Protein AF-0000000078828708 (afdb_homodimer)

Nearest PDB structures (foldseek):
  7vkb-assembly1_A  TM=6.977E-01  e=1.947E-07  Legionella pneumophila subsp. pneumophila str. Philadelphia 1
  7wcf-assembly1_A  TM=6.281E-01  e=9.563E-08  Legionella pneumophila subsp. pneumophila str. Philadelphia 1
  7vkc-assembly1_A  TM=6.400E-01  e=1.947E-07  Legionella pneumophila subsp. pneumophila str. Philadelphia 1
  3akk-assembly1_A  TM=6.447E-01  e=7.640E-07  Helicobacter pylori J99
  7ab5-assembly1_F  TM=5.766E-01  e=1.177E-05  Escherichia coli O127:H6 str. E2348/69

Structure (mmCIF, N/CA/C/O backbone):
data_AF-0000000078828708-model_v1
#
loop_
_entity.id
_entity.type
_entity.pdbx_description
1 polymer 'HipA-like C-terminal domain-containing protein'
#
loop_
_atom_site.group_PDB
_atom_site.id
_atom_site.type_symbol
_atom_site.label_atom_id
_atom_site.label_alt_id
_atom_site.label_comp_id
_atom_site.label_asym_id
_atom_site.label_entity_id
_atom_site.label_seq_id
_atom_site.pdbx_PDB_ins_code
_atom_site.Cartn_x
_atom_site.Cartn_y
_atom_site.Cartn_z
_atom_site.occupancy
_atom_site.B_iso_or_equiv
_atom_site.auth_seq_id
_atom_site.auth_comp_id
_atom_site.auth_asym_id
_atom_site.auth_atom_id
_atom_site.pdbx_PDB_model_num
ATOM 1 N N . MET A 1 1 ? 43.688 0.836 21.438 1 67.69 1 MET A N 1
ATOM 2 C CA . MET A 1 1 ? 43.125 -0.436 21.016 1 67.69 1 MET A CA 1
ATOM 3 C C . MET A 1 1 ? 41.719 -0.231 20.453 1 67.69 1 MET A C 1
ATOM 5 O O . MET A 1 1 ? 40.938 0.587 20.953 1 67.69 1 MET A O 1
ATOM 9 N N . ALA A 1 2 ? 41.625 -0.752 19.281 1 83.06 2 ALA A N 1
ATOM 10 C CA . ALA A 1 2 ? 40.312 -0.601 18.656 1 83.06 2 ALA A CA 1
ATOM 11 C C . ALA A 1 2 ? 39.219 -1.215 19.531 1 83.06 2 ALA A C 1
ATOM 13 O O . ALA A 1 2 ? 39.438 -2.27 20.141 1 83.06 2 ALA A O 1
ATOM 14 N N . THR A 1 3 ? 38.219 -0.525 19.859 1 87.31 3 THR A N 1
ATOM 15 C CA . THR A 1 3 ? 37.125 -0.944 20.719 1 87.31 3 THR A CA 1
ATOM 16 C C . THR A 1 3 ? 36 -1.553 19.875 1 87.31 3 THR A C 1
ATOM 18 O O . THR A 1 3 ? 36 -1.455 18.641 1 87.31 3 THR A O 1
ATOM 21 N N . LEU A 1 4 ? 35.188 -2.311 20.609 1 89.44 4 LEU A N 1
ATOM 22 C CA . LEU A 1 4 ? 34 -2.865 19.969 1 89.44 4 LEU A CA 1
ATOM 23 C C . LEU A 1 4 ? 33.156 -1.763 19.328 1 89.44 4 LEU A C 1
ATOM 25 O O . LEU A 1 4 ? 32.625 -1.943 18.234 1 89.44 4 LEU A O 1
ATOM 29 N N . GLU A 1 5 ? 33.062 -0.66 19.984 1 89.69 5 GLU A N 1
ATOM 30 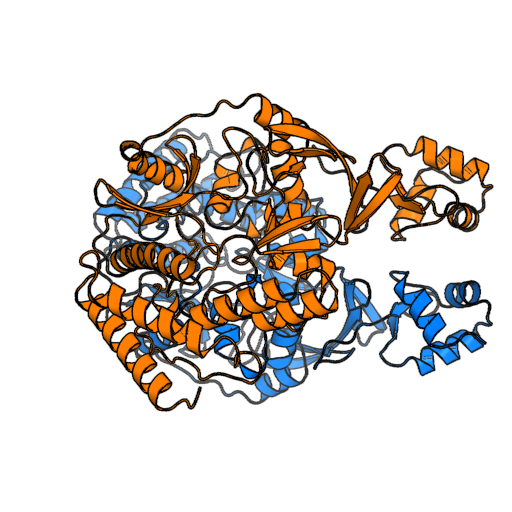C CA . GLU A 1 5 ? 32.312 0.473 19.469 1 89.69 5 GLU A CA 1
ATOM 31 C C . GLU A 1 5 ? 32.875 0.962 18.141 1 89.69 5 GLU A C 1
ATOM 33 O O . GLU A 1 5 ? 32.125 1.327 17.234 1 89.69 5 GLU A O 1
ATOM 38 N N . GLN A 1 6 ? 34.125 0.944 18.109 1 88.94 6 GLN A N 1
ATOM 39 C CA . GLN A 1 6 ? 34.781 1.375 16.875 1 88.94 6 GLN A CA 1
ATOM 40 C C . GLN A 1 6 ? 34.531 0.388 15.742 1 88.94 6 GLN A C 1
ATOM 42 O O . GLN A 1 6 ? 34.281 0.792 14.602 1 88.94 6 GLN A O 1
ATOM 47 N N . LEU A 1 7 ? 34.625 -0.867 16.125 1 90.5 7 LEU A N 1
ATOM 48 C CA . LEU A 1 7 ? 34.344 -1.894 15.133 1 90.5 7 LEU A CA 1
ATOM 49 C C . LEU A 1 7 ? 32.938 -1.72 14.57 1 90.5 7 LEU A C 1
ATOM 51 O O . LEU A 1 7 ? 32.75 -1.722 13.352 1 90.5 7 LEU A O 1
ATOM 55 N N . LEU A 1 8 ? 31.984 -1.535 15.438 1 90.38 8 LEU A N 1
ATOM 56 C CA . LEU A 1 8 ? 30.594 -1.416 15.031 1 90.38 8 LEU A CA 1
ATOM 57 C C . LEU A 1 8 ? 30.359 -0.142 14.219 1 90.38 8 LEU A C 1
ATOM 59 O O . LEU A 1 8 ? 29.547 -0.119 13.305 1 90.38 8 LEU A O 1
ATOM 63 N N . ALA A 1 9 ? 31.062 0.854 14.562 1 85.75 9 ALA A N 1
ATOM 64 C CA . ALA A 1 9 ? 30.984 2.102 13.812 1 85.75 9 ALA A CA 1
ATOM 65 C C . ALA A 1 9 ? 31.453 1.908 12.375 1 85.75 9 ALA A C 1
ATOM 67 O O . ALA A 1 9 ? 30.844 2.414 11.438 1 85.75 9 ALA A O 1
ATOM 68 N N . VAL A 1 10 ? 32.562 1.172 12.258 1 82.75 10 VAL A N 1
ATOM 69 C CA . VAL A 1 10 ? 33.094 0.907 10.93 1 82.75 10 VAL A CA 1
ATOM 70 C C . VAL A 1 10 ? 32.094 0.057 10.133 1 82.75 10 VAL A C 1
ATOM 72 O O . VAL A 1 10 ? 31.812 0.344 8.969 1 82.75 10 VAL A O 1
ATOM 75 N N . LEU A 1 11 ? 31.578 -0.921 10.789 1 86.19 11 LEU A N 1
ATOM 76 C CA . LEU A 1 11 ? 30.625 -1.814 10.133 1 86.19 11 LEU A CA 1
ATOM 77 C C . LEU A 1 11 ? 29.328 -1.083 9.812 1 86.19 11 LEU A C 1
ATOM 79 O O . LEU A 1 11 ? 28.656 -1.42 8.844 1 86.19 11 LEU A O 1
ATOM 83 N N . GLY A 1 12 ? 28.969 -0.143 10.578 1 81.5 12 GLY A N 1
ATOM 84 C CA . GLY A 1 12 ? 27.75 0.623 10.367 1 81.5 12 GLY A CA 1
ATOM 85 C C . GLY A 1 12 ? 27.797 1.492 9.125 1 81.5 12 GLY A C 1
ATOM 86 O O . GLY A 1 12 ? 26.766 1.834 8.562 1 81.5 12 GLY A O 1
ATOM 87 N N . ARG A 1 13 ? 29.016 1.711 8.656 1 76.56 13 ARG A N 1
ATOM 88 C CA . ARG A 1 13 ? 29.188 2.615 7.527 1 76.56 13 ARG A CA 1
ATOM 89 C C . ARG A 1 13 ? 29.297 1.842 6.219 1 76.56 13 ARG A C 1
ATOM 91 O O . ARG A 1 13 ? 29.328 2.438 5.141 1 76.56 13 ARG A O 1
ATOM 98 N N . GLN A 1 14 ? 29.406 0.568 6.348 1 76.56 14 GLN A N 1
ATOM 99 C CA . GLN A 1 14 ? 29.578 -0.288 5.176 1 76.56 14 GLN A CA 1
ATOM 100 C C . GLN A 1 14 ? 28.531 -1.402 5.164 1 76.56 14 GLN A C 1
ATOM 102 O O . GLN A 1 14 ? 28.062 -1.83 6.219 1 76.56 14 GLN A O 1
ATOM 107 N N . VAL A 1 15 ? 28.156 -1.753 3.898 1 75.25 15 VAL A N 1
ATOM 108 C CA . VAL A 1 15 ? 27.188 -2.828 3.758 1 75.25 15 VAL A CA 1
ATOM 109 C C . VAL A 1 15 ? 27.781 -4.133 4.289 1 75.25 15 VAL A C 1
ATOM 111 O O . VAL A 1 15 ? 27.109 -4.875 5.012 1 75.25 15 VAL A O 1
ATOM 114 N N . GLU A 1 16 ? 29.016 -4.453 3.945 1 81.5 16 GLU A N 1
ATOM 115 C CA . GLU A 1 16 ? 29.812 -5.594 4.387 1 81.5 16 GLU A CA 1
ATOM 116 C C . GLU A 1 16 ? 31.312 -5.316 4.234 1 81.5 16 GLU A C 1
ATOM 118 O O . GLU A 1 16 ? 31.719 -4.508 3.398 1 81.5 16 GLU A O 1
ATOM 123 N N . VAL A 1 17 ? 32.031 -5.973 5.172 1 85.81 17 VAL A N 1
ATOM 124 C CA . VAL A 1 17 ? 33.469 -5.695 5.164 1 85.81 17 VAL A CA 1
ATOM 125 C C . VAL A 1 17 ? 34.25 -6.992 5.387 1 85.81 17 VAL A C 1
ATOM 127 O O . VAL A 1 17 ? 33.844 -7.832 6.195 1 85.81 17 VAL A O 1
ATOM 130 N N . LYS A 1 18 ? 35.406 -7.086 4.672 1 88.38 18 LYS A N 1
ATOM 131 C CA . LYS A 1 18 ? 36.281 -8.219 4.91 1 88.38 18 LYS A CA 1
ATOM 132 C C . LYS A 1 18 ? 37.094 -8.031 6.188 1 88.38 18 LYS A C 1
ATOM 134 O O . LYS A 1 18 ? 37.375 -6.898 6.582 1 88.38 18 LYS A O 1
ATOM 139 N N . GLY A 1 19 ? 37.438 -9.219 6.699 1 87.88 19 GLY A N 1
ATOM 140 C CA . GLY A 1 19 ? 38.281 -9.164 7.898 1 87.88 19 GLY A CA 1
ATOM 141 C C . GLY A 1 19 ? 39.562 -8.367 7.711 1 87.88 19 GLY A C 1
ATOM 142 O O . GLY A 1 19 ? 39.938 -7.598 8.586 1 87.88 19 GLY A O 1
ATOM 143 N N . SER A 1 20 ? 40.156 -8.523 6.617 1 87.81 20 SER A N 1
ATOM 144 C CA . SER A 1 20 ? 41.406 -7.824 6.324 1 87.81 20 SER A CA 1
ATOM 145 C C . SER A 1 20 ? 41.156 -6.32 6.211 1 87.81 20 SER A C 1
ATOM 147 O O . SER A 1 20 ? 42 -5.523 6.66 1 87.81 20 SER A O 1
ATOM 149 N N . GLU A 1 21 ? 40.094 -6.027 5.648 1 87.06 21 GLU A N 1
ATOM 150 C CA . GLU A 1 21 ? 39.75 -4.617 5.508 1 87.06 21 GLU A CA 1
ATOM 151 C C . GLU A 1 21 ? 39.438 -3.984 6.863 1 87.06 21 GLU A C 1
ATOM 153 O O . GLU A 1 21 ? 39.75 -2.816 7.098 1 87.06 21 GLU A O 1
ATOM 158 N N . LEU A 1 22 ? 38.812 -4.707 7.695 1 90.25 22 LEU A N 1
ATOM 159 C CA . LEU A 1 22 ? 38.562 -4.234 9.047 1 90.25 22 LEU A CA 1
ATOM 160 C C . LEU A 1 22 ? 39.844 -3.938 9.781 1 90.25 22 LEU A C 1
ATOM 162 O O . LEU A 1 22 ? 39.938 -2.938 10.5 1 90.25 22 LEU A O 1
ATOM 166 N N . ALA A 1 23 ? 40.781 -4.789 9.555 1 91.56 23 ALA A N 1
ATOM 167 C CA . ALA A 1 23 ? 42.094 -4.602 10.195 1 91.56 23 ALA A CA 1
ATOM 168 C C . ALA A 1 23 ? 42.75 -3.303 9.734 1 91.56 23 ALA A C 1
ATOM 170 O O . ALA A 1 23 ? 43.281 -2.562 10.539 1 91.56 23 ALA A O 1
ATOM 171 N N . THR A 1 24 ? 42.594 -3.1 8.508 1 87.81 24 THR A N 1
ATOM 172 C CA . THR A 1 24 ? 43.188 -1.901 7.918 1 87.81 24 THR A CA 1
ATOM 173 C C . THR A 1 24 ? 42.5 -0.648 8.43 1 87.81 24 THR A C 1
ATOM 175 O O . THR A 1 24 ? 43.156 0.32 8.828 1 87.81 24 THR A O 1
ATOM 178 N N . GLN A 1 25 ? 41.219 -0.692 8.461 1 85.44 25 GLN A N 1
ATOM 179 C CA . GLN A 1 25 ? 40.438 0.48 8.828 1 85.44 25 GLN A CA 1
ATOM 180 C C . GLN A 1 25 ? 40.562 0.788 10.312 1 85.44 25 GLN A C 1
ATOM 182 O O . GLN A 1 25 ? 40.531 1.953 10.719 1 85.44 25 GLN A O 1
ATOM 187 N N . LEU A 1 26 ? 40.719 -0.227 11.047 1 90.31 26 LEU A N 1
ATOM 188 C CA . LEU A 1 26 ? 40.812 -0.053 12.492 1 90.31 26 LEU A CA 1
ATOM 189 C C . LEU A 1 26 ? 42.281 0.095 12.914 1 90.31 26 LEU A C 1
ATOM 191 O O . LEU A 1 26 ? 42.562 0.397 14.07 1 90.31 26 LEU A O 1
ATOM 195 N N . ARG A 1 27 ? 43.156 -0.121 12.016 1 88.81 27 ARG A N 1
ATOM 196 C CA . ARG A 1 27 ? 44.594 -0.047 12.258 1 88.81 27 ARG A CA 1
ATOM 197 C C . ARG A 1 27 ? 45.031 -1.004 13.367 1 88.81 27 ARG A C 1
ATOM 199 O O . ARG A 1 27 ? 45.688 -0.604 14.312 1 88.81 27 ARG A O 1
ATOM 206 N N . VAL A 1 28 ? 44.531 -2.182 13.195 1 93 28 VAL A N 1
ATOM 207 C CA . VAL A 1 28 ? 44.906 -3.223 14.156 1 93 28 VAL A CA 1
ATOM 208 C C . VAL A 1 28 ? 45.25 -4.508 13.414 1 93 28 VAL A C 1
ATOM 210 O O . VAL A 1 28 ? 45.094 -4.59 12.195 1 93 28 VAL A O 1
ATOM 213 N N . SER A 1 29 ? 45.75 -5.461 14.227 1 92.06 29 SER A N 1
ATOM 214 C CA . SER A 1 29 ? 46.125 -6.738 13.633 1 92.06 29 SER A CA 1
ATOM 215 C C . SER A 1 29 ? 44.906 -7.602 13.352 1 92.06 29 SER A C 1
ATOM 217 O O . SER A 1 29 ? 43.812 -7.355 13.906 1 92.06 29 SER A O 1
ATOM 219 N N . ARG A 1 30 ? 45.094 -8.602 12.586 1 90.56 30 ARG A N 1
ATOM 220 C CA . ARG A 1 30 ? 44 -9.516 12.219 1 90.56 30 ARG A CA 1
ATOM 221 C C . ARG A 1 30 ? 43.531 -10.297 13.438 1 90.56 30 ARG A C 1
ATOM 223 O O . ARG A 1 30 ? 42.312 -10.5 13.609 1 90.56 30 ARG A O 1
ATOM 230 N N . PRO A 1 31 ? 44.406 -10.711 14.289 1 92.25 31 PRO A N 1
ATOM 231 C CA . PRO A 1 31 ? 43.938 -11.398 15.492 1 92.25 31 PRO A CA 1
ATOM 232 C C . PRO A 1 31 ? 43.125 -10.492 16.406 1 92.25 31 PRO A C 1
ATOM 234 O O . PRO A 1 31 ? 42.156 -10.953 17.031 1 92.25 31 PRO A O 1
ATOM 237 N N . THR A 1 32 ? 43.469 -9.266 16.438 1 93.06 32 THR A N 1
ATOM 238 C CA . THR A 1 32 ? 42.688 -8.312 17.219 1 93.06 32 THR A CA 1
ATOM 239 C C . THR A 1 32 ? 41.281 -8.164 16.656 1 93.06 32 THR A C 1
ATOM 241 O O . THR A 1 32 ? 40.281 -8.102 17.406 1 93.06 32 THR A O 1
ATOM 244 N N . VAL A 1 33 ? 41.156 -8.117 15.352 1 93.12 33 VAL A N 1
ATOM 245 C CA . VAL A 1 33 ? 39.844 -8.047 14.695 1 93.12 33 VAL A CA 1
ATOM 246 C C . VAL A 1 33 ? 39.031 -9.273 15.055 1 93.12 33 VAL A C 1
ATOM 248 O O . VAL A 1 33 ? 37.844 -9.164 15.359 1 93.12 33 VAL A O 1
ATOM 251 N N . SER A 1 34 ? 39.688 -10.398 15.031 1 91.94 34 SER A N 1
ATOM 252 C CA . SER A 1 34 ? 39 -11.648 15.344 1 91.94 34 SER A CA 1
ATOM 253 C C . SER A 1 34 ? 38.438 -11.641 16.766 1 91.94 34 SER A C 1
ATOM 255 O O . SER A 1 34 ? 37.344 -12.102 17 1 91.94 34 SER A O 1
ATOM 257 N N . ARG A 1 35 ? 39.188 -11.102 17.625 1 92.44 35 ARG A N 1
ATOM 258 C CA . ARG A 1 35 ? 38.75 -11.008 19.016 1 92.44 35 ARG A CA 1
ATOM 259 C C . ARG A 1 35 ? 37.562 -10.047 19.156 1 92.44 35 ARG A C 1
ATOM 261 O O . ARG A 1 35 ? 36.625 -10.312 19.922 1 92.44 35 ARG A O 1
ATOM 268 N N . LEU A 1 36 ? 37.656 -8.984 18.469 1 93.19 36 LEU A N 1
ATOM 269 C CA . LEU A 1 36 ? 36.562 -8 18.516 1 93.19 36 LEU A CA 1
ATOM 270 C C . LEU A 1 36 ? 35.281 -8.578 17.938 1 93.19 36 LEU A C 1
ATOM 272 O O . LEU A 1 36 ? 34.219 -8.352 18.484 1 93.19 36 LEU A O 1
ATOM 276 N N . LEU A 1 37 ? 35.438 -9.258 16.891 1 92.62 37 LEU A N 1
ATOM 277 C CA . LEU A 1 37 ? 34.281 -9.883 16.266 1 92.62 37 LEU A CA 1
ATOM 278 C C . LEU A 1 37 ? 33.656 -10.922 17.188 1 92.62 37 LEU A C 1
ATOM 280 O O . LEU A 1 37 ? 32.406 -11 17.281 1 92.62 37 LEU A O 1
ATOM 284 N N . ALA A 1 38 ? 34.469 -11.648 17.844 1 91.44 38 ALA A N 1
ATOM 285 C CA . ALA A 1 38 ? 33.969 -12.633 18.797 1 91.44 38 ALA A CA 1
ATOM 286 C C . ALA A 1 38 ? 33.219 -11.961 19.953 1 91.44 38 ALA A C 1
ATOM 288 O O . ALA A 1 38 ? 32.188 -12.453 20.406 1 91.44 38 ALA A O 1
ATOM 289 N N . SER A 1 39 ? 33.75 -10.914 20.328 1 92.5 39 SER A N 1
ATOM 290 C CA . SER A 1 39 ? 33.156 -10.195 21.453 1 92.5 39 SER A CA 1
ATOM 291 C C . SER A 1 39 ? 31.844 -9.508 21.062 1 92.5 39 SER A C 1
ATOM 293 O O . SER A 1 39 ? 31 -9.219 21.906 1 92.5 39 SER A O 1
ATOM 295 N N . ALA A 1 40 ? 31.672 -9.172 19.828 1 92.69 40 ALA A N 1
ATOM 296 C CA . ALA A 1 40 ? 30.484 -8.477 19.328 1 92.69 40 ALA A CA 1
ATOM 297 C C . ALA A 1 40 ? 29.25 -9.359 19.422 1 92.69 40 ALA A C 1
ATOM 299 O O . ALA A 1 40 ? 28.125 -8.859 19.531 1 92.69 40 ALA A O 1
ATOM 300 N N . GLY A 1 41 ? 29.453 -10.641 19.391 1 92.06 41 GLY A N 1
ATOM 301 C CA . GLY A 1 41 ? 28.344 -11.562 19.453 1 92.06 41 GLY A CA 1
ATOM 302 C C . GLY A 1 41 ? 27.344 -11.375 18.328 1 92.06 41 GLY A C 1
ATOM 303 O O . GLY A 1 41 ? 27.719 -11.336 17.156 1 92.06 41 GLY A O 1
ATOM 304 N N . PRO A 1 42 ? 26.047 -11.211 18.75 1 92.38 42 PRO A N 1
ATOM 305 C CA . PRO A 1 42 ? 25 -11.156 17.734 1 92.38 42 PRO A CA 1
ATOM 306 C C . PRO A 1 42 ? 24.906 -9.789 17.062 1 92.38 42 PRO A C 1
ATOM 308 O O . PRO A 1 42 ? 24.156 -9.625 16.094 1 92.38 42 PRO A O 1
ATOM 311 N N . SER A 1 43 ? 25.703 -8.898 17.484 1 94 43 SER A N 1
ATOM 312 C CA . SER A 1 43 ? 25.672 -7.566 16.906 1 94 43 SER A CA 1
ATOM 313 C C . SER A 1 43 ? 26.375 -7.539 15.547 1 94 43 SER A C 1
ATOM 315 O O . SER A 1 43 ? 26.328 -6.531 14.844 1 94 43 SER A O 1
ATOM 317 N N . VAL A 1 44 ? 27.031 -8.648 15.297 1 94.62 44 VAL A N 1
ATOM 318 C CA . VAL A 1 44 ? 27.703 -8.805 14.008 1 94.62 44 VAL A CA 1
ATOM 319 C C . VAL A 1 44 ? 27.344 -10.164 13.414 1 94.62 44 VAL A C 1
ATOM 321 O O . VAL A 1 44 ? 27.234 -11.156 14.133 1 94.62 44 VAL A O 1
ATOM 324 N N . CYS A 1 45 ? 27.094 -10.148 12.141 1 92.62 45 CYS A N 1
ATOM 325 C CA . CYS A 1 45 ? 26.875 -11.438 11.5 1 92.62 45 CYS A CA 1
ATOM 326 C C . CYS A 1 45 ? 27.969 -11.742 10.492 1 92.62 45 CYS A C 1
ATOM 328 O O . CYS A 1 45 ? 28.5 -10.828 9.852 1 92.62 45 CYS A O 1
ATOM 330 N N . ARG A 1 46 ? 28.344 -12.969 10.492 1 90.88 46 ARG A N 1
ATOM 331 C CA . ARG A 1 46 ? 29.328 -13.492 9.555 1 90.88 46 ARG A CA 1
ATOM 332 C C . ARG A 1 46 ? 28.672 -13.977 8.273 1 90.88 46 ARG A C 1
ATOM 334 O O . ARG A 1 46 ? 27.719 -14.766 8.312 1 90.88 46 ARG A O 1
ATOM 341 N N . MET A 1 47 ? 29.203 -13.469 7.176 1 90.5 47 MET A N 1
ATOM 342 C CA . MET A 1 47 ? 28.641 -13.82 5.871 1 90.5 47 MET A CA 1
ATOM 343 C C . MET A 1 47 ? 29.672 -14.562 5.027 1 90.5 47 MET A C 1
ATOM 345 O O . MET A 1 47 ? 30.797 -14.086 4.84 1 90.5 47 MET A O 1
ATOM 349 N N . GLY A 1 48 ? 29.25 -15.695 4.516 1 84.69 48 GLY A N 1
ATOM 350 C CA . GLY A 1 48 ? 30.156 -16.469 3.68 1 84.69 48 GLY A CA 1
ATOM 351 C C . GLY A 1 48 ? 31.062 -17.375 4.477 1 84.69 48 GLY A C 1
ATOM 352 O O . GLY A 1 48 ? 30.859 -17.578 5.676 1 84.69 48 GLY A O 1
ATOM 353 N N . GLN A 1 49 ? 31.984 -18.078 3.725 1 81.06 49 GLN A N 1
ATOM 354 C CA . GLN A 1 49 ? 32.906 -19.016 4.352 1 81.06 49 GLN A CA 1
ATOM 355 C C . GLN A 1 49 ? 34.344 -18.812 3.832 1 81.06 49 GLN A C 1
ATOM 357 O O . GLN A 1 49 ? 34.531 -18.281 2.74 1 81.06 49 GLN A O 1
ATOM 362 N N . GLY A 1 50 ? 35.188 -19.203 4.695 1 80 50 GLY A N 1
ATOM 363 C CA . GLY A 1 50 ? 36.562 -19.188 4.293 1 80 50 GLY A CA 1
ATOM 364 C C . GLY A 1 50 ? 37.094 -17.797 3.984 1 80 50 GLY A C 1
ATOM 365 O O . GLY A 1 50 ? 36.812 -16.844 4.723 1 80 50 GLY A O 1
ATOM 366 N N . PRO A 1 51 ? 37.875 -17.672 2.895 1 80.88 51 PRO A N 1
ATOM 367 C CA . PRO A 1 51 ? 38.5 -16.391 2.551 1 80.88 51 PRO A CA 1
ATOM 368 C C . PRO A 1 51 ? 37.5 -15.359 2.057 1 80.88 51 PRO A C 1
ATOM 370 O O . PRO A 1 51 ? 37.781 -14.156 2.033 1 80.88 51 PRO A O 1
ATOM 373 N N . ALA A 1 52 ? 36.344 -15.852 1.711 1 82.19 52 ALA A N 1
ATOM 374 C CA . ALA A 1 52 ? 35.312 -14.953 1.177 1 82.19 52 ALA A CA 1
ATOM 375 C C . ALA A 1 52 ? 34.406 -14.43 2.289 1 82.19 52 ALA A C 1
ATOM 377 O O . ALA A 1 52 ? 33.438 -13.742 2.02 1 82.19 52 ALA A O 1
ATOM 378 N N . THR A 1 53 ? 34.875 -14.648 3.527 1 88.19 53 THR A N 1
ATOM 379 C CA . THR A 1 53 ? 34.031 -14.25 4.66 1 88.19 53 THR A CA 1
ATOM 380 C C . THR A 1 53 ? 33.969 -12.734 4.777 1 88.19 53 THR A C 1
ATOM 382 O O . THR A 1 53 ? 34.969 -12.047 4.664 1 88.19 53 THR A O 1
ATOM 385 N N . ARG A 1 54 ? 32.75 -12.266 4.938 1 91.44 54 ARG A N 1
ATOM 386 C CA . ARG A 1 54 ? 32.5 -10.852 5.207 1 91.44 54 ARG A CA 1
ATOM 387 C C . ARG A 1 54 ? 31.672 -10.688 6.48 1 91.44 54 ARG A C 1
ATOM 389 O O . ARG A 1 54 ? 31.094 -11.648 6.984 1 91.44 54 ARG A O 1
ATOM 396 N N . TYR A 1 55 ? 31.781 -9.477 6.988 1 92.38 55 TYR A N 1
ATOM 397 C CA . TYR A 1 55 ? 31.062 -9.195 8.227 1 92.38 55 TYR A CA 1
ATOM 398 C C . TYR A 1 55 ? 30.172 -7.973 8.086 1 92.38 55 TYR A C 1
ATOM 400 O O . TYR A 1 55 ? 30.516 -7.016 7.391 1 92.38 55 TYR A O 1
ATOM 408 N N . ALA A 1 56 ? 29.016 -8.055 8.695 1 92.44 56 ALA A N 1
ATOM 409 C CA . ALA A 1 56 ? 28.078 -6.938 8.703 1 92.44 56 ALA A CA 1
ATOM 410 C C . ALA A 1 56 ? 27.516 -6.715 10.102 1 92.44 56 ALA A C 1
ATOM 412 O O . ALA A 1 56 ? 27.391 -7.656 10.883 1 92.44 56 ALA A O 1
ATOM 413 N N . ARG A 1 57 ? 27.203 -5.465 10.391 1 92.75 57 ARG A N 1
ATOM 414 C CA . ARG A 1 57 ? 26.531 -5.141 11.648 1 92.75 57 ARG A CA 1
ATOM 415 C C . ARG A 1 57 ? 25.062 -5.527 11.602 1 92.75 57 ARG A C 1
ATOM 417 O O . ARG A 1 57 ? 24.391 -5.305 10.594 1 92.75 57 ARG A O 1
ATOM 424 N N . THR A 1 58 ? 24.594 -6.086 12.703 1 93.94 58 THR A N 1
ATOM 425 C CA . THR A 1 58 ? 23.188 -6.445 12.789 1 93.94 58 THR A CA 1
ATOM 426 C C . THR A 1 58 ? 22.406 -5.395 13.586 1 93.94 58 THR A C 1
ATOM 428 O O . THR A 1 58 ? 23 -4.562 14.273 1 93.94 58 THR A O 1
ATOM 431 N N . ARG A 1 59 ? 21.156 -5.336 13.352 1 89.31 59 ARG A N 1
ATOM 432 C CA . ARG A 1 59 ? 20.312 -4.488 14.172 1 89.31 59 ARG A CA 1
ATOM 433 C C . ARG A 1 59 ? 19.375 -5.324 15.047 1 89.31 59 ARG A C 1
ATOM 435 O O . ARG A 1 59 ? 18.938 -6.406 14.641 1 89.31 59 ARG A O 1
ATOM 442 N N . SER A 1 60 ? 19.078 -4.801 16.219 1 91.06 60 SER A N 1
ATOM 443 C CA . SER A 1 60 ? 18.203 -5.484 17.156 1 91.06 60 SER A CA 1
ATOM 444 C C . SER A 1 60 ? 16.75 -5.027 16.984 1 91.06 60 SER A C 1
ATOM 446 O O . SER A 1 60 ? 16.469 -3.828 16.906 1 91.06 60 SER A O 1
ATOM 448 N N . ILE A 1 61 ? 15.852 -6 16.844 1 90.38 61 ILE A N 1
ATOM 449 C CA . ILE A 1 61 ? 14.414 -5.742 16.766 1 90.38 61 ILE A CA 1
ATOM 450 C C . ILE A 1 61 ? 13.742 -6.254 18.047 1 90.38 61 ILE A C 1
ATOM 452 O O . ILE A 1 61 ? 13.672 -7.465 18.266 1 90.38 61 ILE A O 1
ATOM 456 N N . ALA A 1 62 ? 13.312 -5.367 18.844 1 87 62 ALA A N 1
ATOM 457 C CA . ALA A 1 62 ? 12.562 -5.836 20 1 87 62 ALA A CA 1
ATOM 458 C C . ALA A 1 62 ? 11.195 -6.371 19.594 1 87 62 ALA A C 1
ATOM 460 O O . ALA A 1 62 ? 10.453 -5.711 18.859 1 87 62 ALA A O 1
ATOM 461 N N . PRO A 1 63 ? 10.781 -7.512 20.031 1 89.19 63 PRO A N 1
ATOM 462 C CA . PRO A 1 63 ? 11.43 -8.375 21.016 1 89.19 63 PRO A CA 1
ATOM 463 C C . PRO A 1 63 ? 12.242 -9.5 20.375 1 89.19 63 PRO A C 1
ATOM 465 O O . PRO A 1 63 ? 12.633 -10.445 21.047 1 89.19 63 PRO A O 1
ATOM 468 N N . LEU A 1 64 ? 12.469 -9.5 19.125 1 93.75 64 LEU A N 1
ATOM 469 C CA . LEU A 1 64 ? 13.016 -10.625 18.375 1 93.75 64 LEU A CA 1
ATOM 470 C C . LEU A 1 64 ? 14.523 -10.742 18.594 1 93.75 64 LEU A C 1
ATOM 472 O O . LEU A 1 64 ? 15.086 -11.828 18.469 1 93.75 64 LEU A O 1
ATOM 476 N N . GLY A 1 65 ? 15.172 -9.625 18.891 1 94 65 GLY A N 1
ATOM 477 C CA . GLY A 1 65 ? 16.625 -9.609 18.984 1 94 65 GLY A CA 1
ATOM 478 C C . GLY A 1 65 ? 17.312 -9.445 17.641 1 94 65 GLY A C 1
ATOM 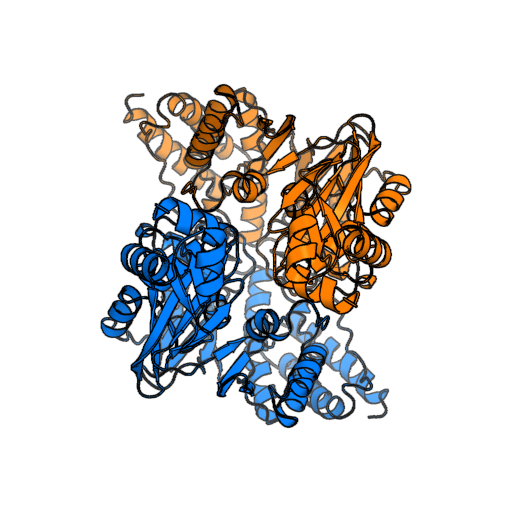479 O O . GLY A 1 65 ? 16.781 -8.789 16.75 1 94 65 GLY A O 1
ATOM 480 N N . GLU A 1 66 ? 18.578 -10 17.531 1 95.44 66 GLU A N 1
ATOM 481 C CA . GLU A 1 66 ? 19.406 -9.773 16.344 1 95.44 66 GLU A CA 1
ATOM 482 C C . GLU A 1 66 ? 19.344 -10.977 15.398 1 95.44 66 GLU A C 1
ATOM 484 O O . GLU A 1 66 ? 19.891 -10.922 14.289 1 95.44 66 GLU A O 1
ATOM 489 N N . GLN A 1 67 ? 18.703 -12.039 15.914 1 95.19 67 GLN A N 1
ATOM 490 C CA . GLN A 1 67 ? 18.609 -13.273 15.148 1 95.19 67 GLN A CA 1
ATOM 491 C C . GLN A 1 67 ? 17.203 -13.875 15.25 1 95.19 67 GLN A C 1
ATOM 493 O O . GLN A 1 67 ? 16.625 -13.93 16.344 1 95.19 67 GLN A O 1
ATOM 498 N N . VAL A 1 68 ? 16.734 -14.297 14.102 1 96.56 68 VAL A N 1
ATOM 499 C CA . VAL A 1 68 ? 15.43 -14.961 14.07 1 96.56 68 VAL A CA 1
ATOM 500 C C . VAL A 1 68 ? 15.547 -16.312 13.367 1 96.56 68 VAL A C 1
ATOM 502 O O . VAL A 1 68 ? 15.93 -16.375 12.195 1 96.56 68 VAL A O 1
ATOM 505 N N . ARG A 1 69 ? 15.242 -17.375 14.055 1 95.69 69 ARG A N 1
ATOM 506 C CA . ARG A 1 69 ? 15.305 -18.703 13.445 1 95.69 69 ARG A CA 1
ATOM 507 C C . ARG A 1 69 ? 14.195 -18.875 12.414 1 95.69 69 ARG A C 1
ATOM 509 O O . ARG A 1 69 ? 13.094 -18.359 12.57 1 95.69 69 ARG A O 1
ATOM 516 N N . MET A 1 70 ? 14.523 -19.641 11.414 1 96.75 70 MET A N 1
ATOM 517 C CA . MET A 1 70 ? 13.57 -19.922 10.344 1 96.75 70 MET A CA 1
ATOM 518 C C . MET A 1 70 ? 13.367 -21.422 10.18 1 96.75 70 MET A C 1
ATOM 520 O O . MET A 1 70 ? 14.281 -22.203 10.406 1 96.75 70 MET A O 1
ATOM 524 N N . TYR A 1 71 ? 12.203 -21.734 9.719 1 97 71 TYR A N 1
ATOM 525 C CA . TYR A 1 71 ? 11.828 -23.125 9.516 1 97 71 TYR A CA 1
ATOM 526 C C . TYR A 1 71 ? 11.062 -23.297 8.203 1 97 71 TYR A C 1
ATOM 528 O O . TYR A 1 71 ? 10.602 -22.328 7.613 1 97 71 TYR A O 1
ATOM 536 N N . ARG A 1 72 ? 11.047 -24.547 7.75 1 96.56 72 ARG A N 1
ATOM 537 C CA . ARG A 1 72 ? 10.227 -24.953 6.617 1 96.56 72 ARG A CA 1
ATOM 538 C C . ARG A 1 72 ? 9.445 -26.219 6.934 1 96.56 72 ARG A C 1
ATOM 540 O O . ARG A 1 72 ? 9.969 -27.141 7.559 1 96.56 72 ARG A O 1
ATOM 547 N N . VAL A 1 73 ? 8.211 -26.172 6.57 1 97.88 73 VAL A N 1
ATOM 548 C CA . VAL A 1 73 ? 7.379 -27.359 6.719 1 97.88 73 VAL A CA 1
ATOM 549 C C . VAL A 1 73 ? 7.285 -28.109 5.387 1 97.88 73 VAL A C 1
ATOM 551 O O . VAL A 1 73 ? 6.902 -27.516 4.371 1 97.88 73 VAL A O 1
ATOM 554 N N . ASP A 1 74 ? 7.621 -29.406 5.379 1 97.75 74 ASP A N 1
ATOM 555 C CA . ASP A 1 74 ? 7.613 -30.156 4.125 1 97.75 74 ASP A CA 1
ATOM 556 C C . ASP A 1 74 ? 6.215 -30.672 3.811 1 97.75 74 ASP A C 1
ATOM 558 O O . ASP A 1 74 ? 5.254 -30.375 4.523 1 97.75 74 ASP A O 1
ATOM 562 N N . GLU A 1 75 ? 6.074 -31.422 2.709 1 97.38 75 GLU A N 1
ATOM 563 C CA . GLU A 1 75 ? 4.766 -31.844 2.211 1 97.38 75 GLU A CA 1
ATOM 564 C C . GLU A 1 75 ? 4.137 -32.906 3.117 1 97.38 75 GLU A C 1
ATOM 566 O O . GLU A 1 75 ? 2.941 -33.156 3.02 1 97.38 75 GLU A O 1
ATOM 571 N N . THR A 1 76 ? 4.941 -33.438 4.027 1 97.19 76 THR A N 1
ATOM 572 C CA . THR A 1 76 ? 4.41 -34.406 4.973 1 97.19 76 THR A CA 1
ATOM 573 C C . THR A 1 76 ? 3.979 -33.719 6.266 1 97.19 76 THR A C 1
ATOM 575 O O . THR A 1 76 ? 3.379 -34.375 7.141 1 97.19 76 THR A O 1
ATOM 578 N N . GLY A 1 77 ? 4.324 -32.5 6.422 1 96.69 77 GLY A N 1
ATOM 579 C CA . GLY A 1 77 ? 3.928 -31.75 7.605 1 96.69 77 GLY A CA 1
ATOM 580 C C . GLY A 1 77 ? 5.031 -31.641 8.641 1 96.69 77 GLY A C 1
ATOM 581 O O . GLY A 1 77 ? 4.824 -31.078 9.719 1 96.69 77 GLY A O 1
ATOM 582 N N . ARG A 1 78 ? 6.215 -32.094 8.328 1 97.19 78 ARG A N 1
ATOM 583 C CA . ARG A 1 78 ? 7.332 -32.062 9.266 1 97.19 78 ARG A CA 1
ATOM 584 C C . ARG A 1 78 ? 8.141 -30.766 9.125 1 97.19 78 ARG A C 1
ATOM 586 O O . ARG A 1 78 ? 8.562 -30.406 8.031 1 97.19 78 ARG A O 1
ATOM 593 N N . PRO A 1 79 ? 8.352 -30.078 10.188 1 97.19 79 PRO A N 1
ATOM 594 C CA . PRO A 1 79 ? 9.188 -28.875 10.141 1 97.19 79 PRO A CA 1
ATOM 595 C C . PRO A 1 79 ? 10.68 -29.203 10.117 1 97.19 79 PRO A C 1
ATOM 597 O O . PRO A 1 79 ? 11.109 -30.172 10.734 1 97.19 79 PRO A O 1
ATOM 600 N N . HIS A 1 80 ? 11.445 -28.438 9.422 1 96.12 80 HIS A N 1
ATOM 601 C CA . HIS A 1 80 ? 12.898 -28.516 9.352 1 96.12 80 HIS A CA 1
ATOM 602 C C . HIS A 1 80 ? 13.531 -27.141 9.578 1 96.12 80 HIS A C 1
ATOM 604 O O . HIS A 1 80 ? 12.945 -26.109 9.219 1 96.12 80 HIS A O 1
ATOM 610 N N . GLU A 1 81 ? 14.648 -27.188 10.18 1 94.56 81 GLU A N 1
ATOM 611 C CA . GLU A 1 81 ? 15.391 -25.938 10.281 1 94.56 81 GLU A CA 1
ATOM 612 C C . GLU A 1 81 ? 15.781 -25.406 8.906 1 94.56 81 GLU A C 1
ATOM 614 O O . GLU A 1 81 ? 16.172 -26.188 8.023 1 94.56 81 GLU A O 1
ATOM 619 N N . ALA A 1 82 ? 15.594 -24.125 8.719 1 93.69 82 ALA A N 1
ATOM 620 C CA . ALA A 1 82 ? 15.828 -23.578 7.383 1 93.69 82 ALA A CA 1
ATOM 621 C C . ALA A 1 82 ? 16.844 -22.438 7.434 1 93.69 82 ALA A C 1
ATOM 623 O O . ALA A 1 82 ? 17.156 -21.828 6.406 1 93.69 82 ALA A O 1
ATOM 624 N N . GLY A 1 83 ? 17.344 -22.141 8.594 1 94.06 83 GLY A N 1
ATOM 625 C CA . GLY A 1 83 ? 18.359 -21.094 8.68 1 94.06 83 GLY A CA 1
ATOM 626 C C . GLY A 1 83 ? 18.062 -20.062 9.75 1 94.06 83 GLY A C 1
ATOM 627 O O . GLY A 1 83 ? 17.203 -20.281 10.602 1 94.06 83 GLY A O 1
ATOM 628 N N . VAL A 1 84 ? 18.953 -19 9.703 1 95.31 84 VAL A N 1
ATOM 629 C CA . VAL A 1 84 ? 18.828 -17.906 10.656 1 95.31 84 VAL A CA 1
ATOM 630 C C . VAL A 1 84 ? 18.812 -16.578 9.906 1 95.31 84 VAL A C 1
ATOM 632 O O . VAL A 1 84 ? 19.672 -16.312 9.062 1 95.31 84 VAL A O 1
ATOM 635 N N . LEU A 1 85 ? 17.766 -15.812 10.211 1 96.38 85 LEU A N 1
ATOM 636 C CA . LEU A 1 85 ? 17.656 -14.484 9.617 1 96.38 85 LEU A CA 1
ATOM 637 C C . LEU A 1 85 ? 18.266 -13.422 10.523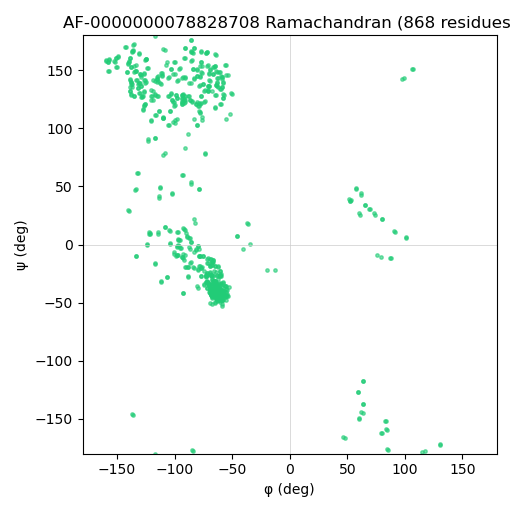 1 96.38 85 LEU A C 1
ATOM 639 O O . LEU A 1 85 ? 17.953 -13.359 11.719 1 96.38 85 LEU A O 1
ATOM 643 N N . HIS A 1 86 ? 19.219 -12.609 9.969 1 95.94 86 HIS A N 1
ATOM 644 C CA . HIS A 1 86 ? 19.844 -11.5 10.664 1 95.94 86 HIS A CA 1
ATOM 645 C C . HIS A 1 86 ? 19.406 -10.156 10.086 1 95.94 86 HIS A C 1
ATOM 647 O O . HIS A 1 86 ? 19.797 -9.805 8.961 1 95.94 86 HIS A O 1
ATOM 653 N N . PRO A 1 87 ? 18.594 -9.422 10.844 1 94.38 87 PRO A N 1
ATOM 654 C CA . PRO A 1 87 ? 18.359 -8.047 10.375 1 94.38 87 PRO A CA 1
ATOM 655 C C . PRO A 1 87 ? 19.625 -7.203 10.383 1 94.38 87 PRO A C 1
ATOM 657 O O . PRO A 1 87 ? 20.406 -7.242 11.352 1 94.38 87 PRO A O 1
ATOM 660 N N . LEU A 1 88 ? 19.844 -6.43 9.352 1 90.88 88 LEU A N 1
ATOM 661 C CA . LEU A 1 88 ? 21.109 -5.699 9.219 1 90.88 88 LEU A CA 1
ATOM 662 C C . LEU A 1 88 ? 20.922 -4.227 9.578 1 90.88 88 LEU A C 1
ATOM 664 O O . LEU A 1 88 ? 19.859 -3.654 9.32 1 90.88 88 LEU A O 1
ATOM 668 N N . TRP A 1 89 ? 21.922 -3.658 10.047 1 85.5 89 TRP A N 1
ATOM 669 C CA . TRP A 1 89 ? 21.953 -2.281 10.523 1 85.5 89 TRP A CA 1
ATOM 670 C C . TRP A 1 89 ? 21.656 -1.306 9.391 1 85.5 89 TRP A C 1
ATOM 672 O O . TRP A 1 89 ? 20.938 -0.326 9.586 1 85.5 89 TRP A O 1
ATOM 682 N N . ASN A 1 90 ? 22.219 -1.562 8.266 1 75.62 90 ASN A N 1
ATOM 683 C CA . ASN A 1 90 ? 22.078 -0.647 7.137 1 75.62 90 ASN A CA 1
ATOM 684 C C . ASN A 1 90 ? 20.875 -1.021 6.262 1 75.62 90 ASN A C 1
ATOM 686 O O . ASN A 1 90 ? 20.781 -0.585 5.113 1 75.62 90 ASN A O 1
ATOM 690 N N . GLY A 1 91 ? 20.062 -1.882 6.793 1 77.75 91 GLY A N 1
ATOM 691 C CA . GLY A 1 91 ? 18.875 -2.25 6.047 1 77.75 91 GLY A CA 1
ATOM 692 C C . GLY A 1 91 ? 18.938 -3.648 5.461 1 77.75 91 GLY A C 1
ATOM 693 O O . GLY A 1 91 ? 20.031 -4.148 5.164 1 77.75 91 GLY A O 1
ATOM 694 N N . GLY A 1 92 ? 17.828 -4.215 5.316 1 85.25 92 GLY A N 1
ATOM 695 C CA . GLY A 1 92 ? 17.75 -5.555 4.754 1 85.25 92 GLY A CA 1
ATOM 696 C C . GLY A 1 92 ? 18.078 -6.645 5.762 1 85.25 92 GLY A C 1
ATOM 697 O O . GLY A 1 92 ? 17.938 -6.438 6.969 1 85.25 92 GLY A O 1
ATOM 698 N N . CYS A 1 93 ? 18.375 -7.828 5.156 1 92.25 93 CYS A N 1
ATOM 699 C CA . CYS A 1 93 ? 18.656 -8.953 6.043 1 92.25 93 CYS A CA 1
ATOM 700 C C . CYS A 1 93 ? 19.594 -9.945 5.383 1 92.25 93 CYS A C 1
ATOM 702 O O . CYS A 1 93 ? 19.828 -9.875 4.172 1 92.25 93 CYS A O 1
ATOM 704 N N . TRP A 1 94 ? 20.25 -10.703 6.215 1 93.56 94 TRP A N 1
ATOM 705 C CA . TRP A 1 94 ? 21.062 -11.844 5.809 1 93.56 94 TRP A CA 1
ATOM 706 C C . TRP A 1 94 ? 20.484 -13.148 6.328 1 93.56 94 TRP A C 1
ATOM 708 O O . TRP A 1 94 ? 20.172 -13.266 7.516 1 93.56 94 TRP A O 1
ATOM 718 N N . ILE A 1 95 ? 20.297 -14.094 5.43 1 94.44 95 ILE A N 1
ATOM 719 C CA . ILE A 1 95 ? 19.875 -15.422 5.844 1 94.44 95 ILE A CA 1
ATOM 720 C C . ILE A 1 95 ? 21.062 -16.391 5.781 1 94.44 95 ILE A C 1
ATOM 722 O O . ILE A 1 95 ? 21.609 -16.641 4.707 1 94.44 95 ILE A O 1
ATOM 726 N N . ALA A 1 96 ? 21.375 -16.812 6.938 1 93.25 96 ALA A N 1
ATOM 727 C CA . ALA A 1 96 ? 22.422 -17.812 7.039 1 93.25 96 ALA A CA 1
ATOM 728 C C . ALA A 1 96 ? 21.844 -19.219 7.027 1 93.25 96 ALA A C 1
ATOM 730 O O . ALA A 1 96 ? 20.922 -19.531 7.789 1 93.25 96 ALA A O 1
ATOM 731 N N . ARG A 1 97 ? 22.391 -20.047 6.152 1 86.62 97 ARG A N 1
ATOM 732 C CA . ARG A 1 97 ? 21.953 -21.422 6.074 1 86.62 97 ARG A CA 1
ATOM 733 C C . ARG A 1 97 ? 23 -22.375 6.652 1 86.62 97 ARG A C 1
ATOM 735 O O . ARG A 1 97 ? 24.125 -21.984 6.898 1 86.62 97 ARG A O 1
ATOM 742 N N . GLU A 1 98 ? 22.625 -23.562 7.133 1 72 98 GLU A N 1
ATOM 743 C CA . GLU A 1 98 ? 23.516 -24.531 7.793 1 72 98 GLU A CA 1
ATOM 744 C C . GLU A 1 98 ? 24.734 -24.844 6.93 1 72 98 GLU A C 1
ATOM 746 O O . GLU A 1 98 ? 25.828 -25.031 7.445 1 72 98 GLU A O 1
ATOM 751 N N . ASP A 1 99 ? 24.594 -24.906 5.691 1 62.97 99 ASP A N 1
ATOM 752 C CA . ASP A 1 99 ? 25.734 -25.344 4.887 1 62.97 99 ASP A CA 1
ATOM 753 C C . ASP A 1 99 ? 26.688 -24.188 4.613 1 62.97 99 ASP A C 1
ATOM 755 O O . ASP A 1 99 ? 27.547 -24.297 3.738 1 62.97 99 ASP A O 1
ATOM 759 N N . GLY A 1 100 ? 26.547 -23.234 5.5 1 63.75 100 GLY A N 1
ATOM 760 C CA . GLY A 1 100 ? 27.469 -22.109 5.395 1 63.75 100 GLY A CA 1
ATOM 761 C C . GLY A 1 100 ? 27.125 -21.156 4.27 1 63.75 100 GLY A C 1
ATOM 762 O O . GLY A 1 100 ? 27.719 -20.094 4.141 1 63.75 100 GLY A O 1
ATOM 763 N N . VAL A 1 101 ? 26.203 -21.594 3.502 1 79.56 101 VAL A N 1
ATOM 764 C CA . VAL A 1 101 ? 25.781 -20.719 2.414 1 79.56 101 VAL A CA 1
ATOM 765 C C . VAL A 1 101 ? 24.688 -19.781 2.904 1 79.56 101 VAL A C 1
ATOM 767 O O . VAL A 1 101 ? 24.031 -20.062 3.906 1 79.56 101 VAL A O 1
ATOM 770 N N . GLY A 1 102 ? 24.797 -18.484 2.455 1 88.56 102 GLY A N 1
ATOM 771 C CA . GLY A 1 102 ? 23.766 -17.516 2.812 1 88.56 102 GLY A CA 1
ATOM 772 C C . GLY A 1 102 ? 23.453 -16.547 1.691 1 88.56 102 GLY A C 1
ATOM 773 O O . GLY A 1 102 ? 24.031 -16.625 0.608 1 88.56 102 GLY A O 1
ATOM 774 N N . GLU A 1 103 ? 22.438 -15.875 1.943 1 87.88 103 GLU A N 1
ATOM 775 C CA . GLU A 1 103 ? 22 -14.898 0.95 1 87.88 103 GLU A CA 1
ATOM 776 C C . GLU A 1 103 ? 21.594 -13.586 1.61 1 87.88 103 GLU A C 1
ATOM 778 O O . GLU A 1 103 ? 20.953 -13.586 2.67 1 87.88 103 GLU A O 1
ATOM 783 N N . ARG A 1 104 ? 22.031 -12.5 0.949 1 87.69 104 ARG A N 1
ATOM 784 C CA . ARG A 1 104 ? 21.656 -11.172 1.429 1 87.69 104 ARG A CA 1
ATOM 785 C C . ARG A 1 104 ? 20.469 -10.625 0.655 1 87.69 104 ARG A C 1
ATOM 787 O O . ARG A 1 104 ? 20.391 -10.773 -0.566 1 87.69 104 ARG A O 1
ATOM 794 N N . PHE A 1 105 ? 19.641 -9.992 1.37 1 85.44 105 PHE A N 1
ATOM 795 C CA . PHE A 1 105 ? 18.484 -9.328 0.764 1 85.44 105 PHE A CA 1
ATOM 796 C C . PHE A 1 105 ? 18.453 -7.848 1.146 1 85.44 105 PHE A C 1
ATOM 798 O O . PHE A 1 105 ? 18.75 -7.492 2.291 1 85.44 105 PHE A O 1
ATOM 805 N N . ALA A 1 106 ? 18.109 -6.973 0.202 1 76.31 106 ALA A N 1
ATOM 806 C CA . ALA A 1 106 ? 18.016 -5.539 0.467 1 76.31 106 ALA A CA 1
ATOM 807 C C . ALA A 1 106 ? 16.828 -5.227 1.373 1 76.31 106 ALA A C 1
ATOM 809 O O . ALA A 1 106 ? 16.812 -4.199 2.055 1 76.31 106 ALA A O 1
ATOM 810 N N . GLY A 1 107 ? 15.867 -6.035 1.408 1 82.56 107 GLY A N 1
ATOM 811 C CA . GLY A 1 107 ? 14.703 -5.98 2.271 1 82.56 107 GLY A CA 1
ATOM 812 C C . GLY A 1 107 ? 14.328 -7.328 2.859 1 82.56 107 GLY A C 1
ATOM 813 O O . GLY A 1 107 ? 15.203 -8.133 3.184 1 82.56 107 GLY A O 1
ATOM 814 N N . LEU A 1 108 ? 13.055 -7.469 2.998 1 88.19 108 LEU A N 1
ATOM 815 C CA . LEU A 1 108 ? 12.602 -8.797 3.404 1 88.19 108 LEU A CA 1
ATOM 816 C C . LEU A 1 108 ? 12.789 -9.805 2.275 1 88.19 108 LEU A C 1
ATOM 818 O O . LEU A 1 108 ? 12.625 -9.461 1.102 1 88.19 108 LEU A O 1
ATOM 822 N N . PRO A 1 109 ? 13.188 -10.992 2.689 1 91.25 109 PRO A N 1
ATOM 823 C CA . PRO A 1 109 ? 13.195 -12 1.631 1 91.25 109 PRO A CA 1
ATOM 824 C C . PRO A 1 109 ? 11.836 -12.148 0.95 1 91.25 109 PRO A C 1
ATOM 826 O O . PRO A 1 109 ? 10.797 -11.898 1.569 1 91.25 109 PRO A O 1
ATOM 829 N N . PRO A 1 110 ? 11.812 -12.602 -0.304 1 89.5 110 PRO A N 1
ATOM 830 C CA . PRO A 1 110 ? 10.586 -12.672 -1.099 1 89.5 110 PRO A CA 1
ATOM 831 C C . PRO A 1 110 ? 9.469 -13.445 -0.398 1 89.5 110 PRO A C 1
ATOM 833 O O . PRO A 1 110 ? 8.32 -13.008 -0.395 1 89.5 110 PRO A O 1
ATOM 836 N N . PHE A 1 111 ? 9.82 -14.562 0.169 1 93.75 111 PHE A N 1
ATOM 837 C CA . PHE A 1 111 ? 8.789 -15.359 0.821 1 93.75 111 PHE A CA 1
ATOM 838 C C . PHE A 1 111 ? 8.195 -14.602 2.01 1 93.75 111 PHE A C 1
ATOM 840 O O . PHE A 1 111 ? 7 -14.703 2.279 1 93.75 111 PHE A O 1
ATOM 847 N N . ALA A 1 112 ? 9 -13.836 2.719 1 95.31 112 ALA A N 1
ATOM 848 C CA . ALA A 1 112 ? 8.516 -13.086 3.875 1 95.31 112 ALA A CA 1
ATOM 849 C C . ALA A 1 112 ? 7.59 -11.953 3.443 1 95.31 112 ALA A C 1
ATOM 851 O O . ALA A 1 112 ? 6.633 -11.625 4.148 1 95.31 112 ALA A O 1
ATOM 852 N N . ALA A 1 113 ? 7.887 -11.406 2.34 1 90.88 113 ALA A N 1
ATOM 853 C CA . ALA A 1 113 ? 7.02 -10.367 1.793 1 90.88 113 ALA A CA 1
ATOM 854 C C . ALA A 1 113 ? 5.633 -10.922 1.48 1 90.88 113 ALA A C 1
ATOM 856 O O . ALA A 1 113 ? 4.617 -10.289 1.788 1 90.88 113 ALA A O 1
ATOM 857 N N . ASP A 1 114 ? 5.559 -12.07 0.923 1 94.38 114 ASP A N 1
ATOM 858 C CA . ASP A 1 114 ? 4.293 -12.719 0.596 1 94.38 114 ASP A CA 1
ATOM 859 C C . ASP A 1 114 ? 3.562 -13.172 1.859 1 94.38 114 ASP A C 1
ATOM 861 O O . ASP A 1 114 ? 2.33 -13.164 1.905 1 94.38 114 ASP A O 1
ATOM 865 N N . MET A 1 115 ? 4.352 -13.578 2.82 1 96.56 115 MET A N 1
ATOM 866 C CA . MET A 1 115 ? 3.801 -14.109 4.066 1 96.56 115 MET A CA 1
ATOM 867 C C . MET A 1 115 ? 3.193 -12.992 4.906 1 96.56 115 MET A C 1
ATOM 869 O O . MET A 1 115 ? 2.328 -13.242 5.746 1 96.56 115 MET A O 1
ATOM 873 N N . SER A 1 116 ? 3.66 -11.82 4.73 1 95.12 116 SER A N 1
ATOM 874 C CA . SER A 1 116 ? 3.256 -10.703 5.578 1 95.12 116 SER A CA 1
ATOM 875 C C . SER A 1 116 ? 1.765 -10.414 5.438 1 95.12 116 SER A C 1
ATOM 877 O O . SER A 1 116 ? 1.197 -10.555 4.355 1 95.12 116 SER A O 1
ATOM 879 N N . PRO A 1 117 ? 1.136 -10.031 6.59 1 91.19 117 PRO A N 1
ATOM 880 C CA . PRO A 1 117 ? -0.276 -9.641 6.527 1 91.19 117 PRO A CA 1
ATOM 881 C C . PRO A 1 117 ? -0.556 -8.609 5.434 1 91.19 117 PRO A C 1
ATOM 883 O O . PRO A 1 117 ? 0.149 -7.605 5.336 1 91.19 117 PRO A O 1
ATOM 886 N N . GLN A 1 118 ? -1.578 -8.914 4.617 1 87.5 118 GLN A N 1
ATOM 887 C CA . GLN A 1 118 ? -1.952 -8.055 3.504 1 87.5 118 GLN A CA 1
ATOM 888 C C . GLN A 1 118 ? -3.439 -8.172 3.188 1 87.5 118 GLN A C 1
ATOM 890 O O . GLN A 1 118 ? -4.086 -9.148 3.582 1 87.5 118 GLN A O 1
ATOM 895 N N . GLY A 1 119 ? -3.914 -7.172 2.504 1 83.69 119 GLY A N 1
ATOM 896 C CA . GLY A 1 119 ? -5.297 -7.223 2.061 1 83.69 119 GLY A CA 1
ATOM 897 C C . GLY A 1 119 ? -6.289 -7.336 3.203 1 83.69 119 GLY A C 1
ATOM 898 O O . GLY A 1 119 ? -6.055 -6.797 4.289 1 83.69 119 GLY A O 1
ATOM 899 N N . TYR A 1 120 ? -7.387 -7.961 2.955 1 84.94 120 TYR A N 1
ATOM 900 C CA . TYR A 1 120 ? -8.484 -8.07 3.91 1 84.94 120 TYR A CA 1
ATOM 901 C C . TYR A 1 120 ? -8.039 -8.812 5.168 1 84.94 120 TYR A C 1
ATOM 903 O O . TYR A 1 120 ? -8.297 -8.359 6.285 1 84.94 120 TYR A O 1
ATOM 911 N N . LEU A 1 121 ? -7.359 -9.906 4.984 1 84.12 121 LEU A N 1
ATOM 912 C CA . LEU A 1 121 ? -6.926 -10.703 6.129 1 84.12 121 LEU A CA 1
ATOM 913 C C . LEU A 1 121 ? -5.902 -9.945 6.965 1 84.12 121 LEU A C 1
ATOM 915 O O . LEU A 1 121 ? -5.898 -10.047 8.195 1 84.12 121 LEU A O 1
ATOM 919 N N . GLY A 1 122 ? -5.121 -9.18 6.277 1 87.81 122 GLY A N 1
ATOM 920 C CA . GLY A 1 122 ? -4.094 -8.414 6.977 1 87.81 122 GLY A CA 1
ATOM 921 C C . GLY A 1 122 ? -4.656 -7.254 7.773 1 87.81 122 GLY A C 1
ATOM 922 O O . GLY A 1 122 ? -4.117 -6.898 8.828 1 87.81 122 GLY A O 1
ATOM 923 N N . ARG A 1 123 ? -5.656 -6.68 7.355 1 82.94 123 ARG A N 1
ATOM 924 C CA . ARG A 1 123 ? -6.215 -5.492 7.992 1 82.94 123 ARG A CA 1
ATOM 925 C C . ARG A 1 123 ? -6.73 -5.809 9.391 1 82.94 123 ARG A C 1
ATOM 927 O O . ARG A 1 123 ? -6.738 -4.941 10.266 1 82.94 123 ARG A O 1
ATOM 934 N N . GLY A 1 124 ? -7.199 -6.992 9.602 1 82.38 124 GLY A N 1
ATOM 935 C CA . GLY A 1 124 ? -7.691 -7.379 10.914 1 82.38 124 GLY A CA 1
ATOM 936 C C . GLY A 1 124 ? -6.613 -7.957 11.812 1 82.38 124 GLY A C 1
ATOM 937 O O . GLY A 1 124 ? -6.871 -8.266 12.977 1 82.38 124 GLY A O 1
ATOM 938 N N . PHE A 1 125 ? -5.348 -7.902 11.352 1 89.31 125 PHE A N 1
ATOM 939 C CA . PHE A 1 125 ? -4.277 -8.602 12.055 1 89.31 125 PHE A CA 1
ATOM 940 C C . PHE A 1 125 ? -4 -7.945 13.398 1 89.31 125 PHE A C 1
ATOM 942 O O . PHE A 1 125 ? -3.992 -8.617 14.438 1 89.31 125 PHE A O 1
ATOM 949 N N . THR A 1 126 ? -3.812 -6.66 13.398 1 85.69 126 THR A N 1
ATOM 950 C CA . THR A 1 126 ? -3.426 -5.965 14.617 1 85.69 126 THR A CA 1
ATOM 951 C C . THR A 1 126 ? -4.535 -6.043 15.664 1 85.69 126 THR A C 1
ATOM 953 O O . THR A 1 126 ? -4.266 -6.203 16.859 1 85.69 126 THR A O 1
ATOM 956 N N . SER A 1 127 ? -5.766 -5.969 15.18 1 82.81 127 SER A N 1
ATOM 957 C CA . SER A 1 127 ? -6.891 -6.051 16.109 1 82.81 127 SER A CA 1
ATOM 958 C C . SER A 1 127 ? -6.969 -7.43 16.766 1 82.81 127 SER A C 1
ATOM 960 O O . SER A 1 127 ? -7.395 -7.555 17.906 1 82.81 127 SER A O 1
ATOM 962 N N . ARG A 1 128 ? -6.57 -8.406 16.062 1 87.69 128 ARG A N 1
ATOM 963 C CA . ARG A 1 128 ? -6.594 -9.766 16.578 1 87.69 128 ARG A CA 1
ATOM 964 C C . ARG A 1 128 ? -5.402 -10.023 17.5 1 87.69 128 ARG A C 1
ATOM 966 O O . ARG A 1 128 ? -5.406 -10.977 18.281 1 87.69 128 ARG A O 1
ATOM 973 N N . HIS A 1 129 ? -4.379 -9.211 17.328 1 90.81 129 HIS A N 1
ATOM 974 C CA . HIS A 1 129 ? -3.145 -9.438 18.078 1 90.81 129 HIS A CA 1
ATOM 975 C C . HIS A 1 129 ? -2.65 -8.148 18.719 1 90.81 129 HIS A C 1
ATOM 977 O O . HIS A 1 129 ? -1.499 -7.75 18.516 1 90.81 129 HIS A O 1
ATOM 983 N N . LEU A 1 130 ? -3.412 -7.617 19.562 1 83.38 130 LEU A N 1
ATOM 984 C CA . LEU A 1 130 ? -3.127 -6.34 20.203 1 83.38 130 LEU A CA 1
ATOM 985 C C . LEU A 1 130 ? -1.854 -6.422 21.047 1 83.38 130 LEU A C 1
ATOM 987 O O . LEU A 1 130 ? -1.144 -5.426 21.203 1 83.38 130 LEU A O 1
ATOM 991 N N . GLU A 1 131 ? -1.575 -7.586 21.484 1 86.5 131 GLU A N 1
ATOM 992 C CA . GLU A 1 131 ? -0.448 -7.805 22.391 1 86.5 131 GLU A CA 1
ATOM 993 C C . GLU A 1 131 ? 0.88 -7.543 21.688 1 86.5 131 GLU A C 1
ATOM 995 O O . GLU A 1 131 ? 1.905 -7.34 22.344 1 86.5 131 GLU A O 1
ATOM 1000 N N . LEU A 1 132 ? 0.892 -7.473 20.422 1 90.38 132 LEU A N 1
ATOM 1001 C CA . LEU A 1 132 ? 2.135 -7.281 19.688 1 90.38 132 LEU A CA 1
ATOM 1002 C C . LEU A 1 132 ? 2.516 -5.805 19.641 1 90.38 132 LEU A C 1
ATOM 1004 O O . LEU A 1 132 ? 3.652 -5.465 19.297 1 90.38 132 LEU A O 1
ATOM 1008 N N . GLY A 1 133 ? 1.547 -4.949 19.859 1 81.44 133 GLY A N 1
ATOM 1009 C CA . GLY A 1 133 ? 1.823 -3.521 19.906 1 81.44 133 GLY A CA 1
ATOM 1010 C C . GLY A 1 133 ? 2.182 -2.939 18.547 1 81.44 133 GLY A C 1
ATOM 1011 O O . GLY A 1 133 ? 2.984 -2.008 18.453 1 81.44 133 GLY A O 1
ATOM 1012 N N . LEU A 1 134 ? 1.645 -3.516 17.5 1 85.31 134 LEU A N 1
ATOM 1013 C CA . LEU A 1 134 ? 1.917 -3.045 16.156 1 85.31 134 LEU A CA 1
ATOM 1014 C C . LEU A 1 134 ? 0.981 -1.9 15.773 1 85.31 134 LEU A C 1
ATOM 1016 O O . LEU A 1 134 ? -0.114 -1.781 16.328 1 85.31 134 LEU A O 1
ATOM 1020 N N . PRO A 1 135 ? 1.42 -1.103 14.773 1 79 135 PRO A N 1
ATOM 1021 C CA . PRO A 1 135 ? 0.507 -0.062 14.297 1 79 135 PRO A CA 1
ATOM 1022 C C . PRO A 1 135 ? -0.808 -0.629 13.766 1 79 135 PRO A C 1
ATOM 1024 O O . PRO A 1 135 ? -0.814 -1.681 13.117 1 79 135 PRO A O 1
ATOM 1027 N N . PRO A 1 136 ? -1.849 0.016 13.953 1 76.81 136 PRO A N 1
ATOM 1028 C CA . PRO A 1 136 ? -3.164 -0.514 13.586 1 76.81 136 PRO A CA 1
ATOM 1029 C C . PRO A 1 136 ? -3.318 -0.714 12.086 1 76.81 136 PRO A C 1
ATOM 1031 O O . PRO A 1 136 ? -3.996 -1.647 11.648 1 76.81 136 PRO A O 1
ATOM 1034 N N . ARG A 1 137 ? -2.709 0.127 11.297 1 78.06 137 ARG A N 1
ATOM 1035 C CA . ARG A 1 137 ? -2.809 0.007 9.844 1 78.06 137 ARG A CA 1
ATOM 1036 C C . ARG A 1 137 ? -1.581 -0.69 9.266 1 78.06 137 ARG A C 1
ATOM 1038 O O . ARG A 1 137 ? -0.454 -0.224 9.445 1 78.06 137 ARG A O 1
ATOM 1045 N N . ILE A 1 138 ? -1.839 -1.676 8.492 1 83.12 138 ILE A N 1
ATOM 1046 C CA . ILE A 1 138 ? -0.727 -2.459 7.965 1 83.12 138 ILE A CA 1
ATOM 1047 C C . ILE A 1 138 ? 0.072 -1.616 6.973 1 83.12 138 ILE A C 1
ATOM 1049 O O . ILE A 1 138 ? 1.268 -1.845 6.773 1 83.12 138 ILE A O 1
ATOM 1053 N N . THR A 1 139 ? -0.556 -0.646 6.352 1 76.38 139 THR A N 1
ATOM 1054 C CA . THR A 1 139 ? 0.134 0.218 5.398 1 76.38 139 THR A CA 1
ATOM 1055 C C . THR A 1 139 ? 1.173 1.082 6.109 1 76.38 139 THR A C 1
ATOM 1057 O O . THR A 1 139 ? 2.033 1.685 5.461 1 76.38 139 THR A O 1
ATOM 1060 N N . ASP A 1 140 ? 1.086 1.122 7.438 1 75.69 140 ASP A N 1
ATOM 1061 C CA . ASP A 1 140 ? 2.043 1.888 8.227 1 75.69 140 ASP A CA 1
ATOM 1062 C C . ASP A 1 140 ? 3.16 0.99 8.758 1 75.69 140 ASP A C 1
ATOM 1064 O O . ASP A 1 140 ? 4.062 1.459 9.453 1 75.69 140 ASP A O 1
ATOM 1068 N N . TRP A 1 141 ? 3.145 -0.223 8.375 1 82.94 141 TRP A N 1
ATOM 1069 C CA . TRP A 1 141 ? 4.125 -1.174 8.898 1 82.94 141 TRP A CA 1
ATOM 1070 C C . TRP A 1 141 ? 5.469 -1.005 8.195 1 82.94 141 TRP A C 1
ATOM 1072 O O . TRP A 1 141 ? 5.523 -0.811 6.98 1 82.94 141 TRP A O 1
ATOM 1082 N N . THR A 1 142 ? 6.48 -1.046 9.016 1 79.56 142 THR A N 1
ATOM 1083 C CA . THR A 1 142 ? 7.832 -1.213 8.5 1 79.56 142 THR A CA 1
ATOM 1084 C C . THR A 1 142 ? 8.156 -2.691 8.305 1 79.56 142 THR A C 1
ATOM 1086 O O . THR A 1 142 ? 7.379 -3.561 8.695 1 79.56 142 THR A O 1
ATOM 1089 N N . GLU A 1 143 ? 9.312 -2.936 7.766 1 86.5 143 GLU A N 1
ATOM 1090 C CA . GLU A 1 143 ? 9.758 -4.32 7.625 1 86.5 143 GLU A CA 1
ATOM 1091 C C . GLU A 1 143 ? 9.953 -4.973 8.992 1 86.5 143 GLU A C 1
ATOM 1093 O O . GLU A 1 143 ? 9.727 -6.176 9.148 1 86.5 143 GLU A O 1
ATOM 1098 N N . ASP A 1 144 ? 10.328 -4.227 9.953 1 89.06 144 ASP A N 1
ATOM 1099 C CA . ASP A 1 144 ? 10.477 -4.766 11.305 1 89.06 144 ASP A CA 1
ATOM 1100 C C . ASP A 1 144 ? 9.133 -5.203 11.875 1 89.06 144 ASP A C 1
ATOM 1102 O O . ASP A 1 144 ? 9.031 -6.254 12.508 1 89.06 144 ASP A O 1
ATOM 1106 N N . HIS A 1 145 ? 8.141 -4.363 11.648 1 89.12 145 HIS A N 1
ATOM 1107 C CA . HIS A 1 145 ? 6.797 -4.73 12.094 1 89.12 145 HIS A CA 1
ATOM 1108 C C . HIS A 1 145 ? 6.34 -6.031 11.445 1 89.12 145 HIS A C 1
ATOM 1110 O O . HIS A 1 145 ? 5.738 -6.883 12.102 1 89.12 145 HIS A O 1
ATOM 1116 N N . GLN A 1 146 ? 6.652 -6.121 10.172 1 93.69 146 GLN A N 1
ATOM 1117 C CA . GLN A 1 146 ? 6.301 -7.34 9.453 1 93.69 146 GLN A CA 1
ATOM 1118 C C . GLN A 1 146 ? 7.008 -8.555 10.047 1 93.69 146 GLN A C 1
ATOM 1120 O O . GLN A 1 146 ? 6.391 -9.602 10.242 1 93.69 146 GLN A O 1
ATOM 1125 N N . LEU A 1 147 ? 8.258 -8.406 10.375 1 95.88 147 LEU A N 1
ATOM 1126 C CA . LEU A 1 147 ? 9.023 -9.508 10.945 1 95.88 147 LEU A CA 1
ATOM 1127 C C . LEU A 1 147 ? 8.484 -9.891 12.312 1 95.88 147 LEU A C 1
ATOM 1129 O O . LEU A 1 147 ? 8.43 -11.078 12.656 1 95.88 147 LEU A O 1
ATOM 1133 N N . ILE A 1 148 ? 8.125 -8.898 13.086 1 95.44 148 ILE A N 1
ATOM 1134 C CA . ILE A 1 148 ? 7.543 -9.164 14.398 1 95.44 148 ILE A CA 1
ATOM 1135 C C . ILE A 1 148 ? 6.262 -9.977 14.234 1 95.44 148 ILE A C 1
ATOM 1137 O O . ILE A 1 148 ? 6.078 -11 14.906 1 95.44 148 ILE A O 1
ATOM 1141 N N . ALA A 1 149 ? 5.441 -9.539 13.32 1 96.44 149 ALA A N 1
ATOM 1142 C CA . ALA A 1 149 ? 4.184 -10.242 13.07 1 96.44 149 ALA A CA 1
ATOM 1143 C C . ALA A 1 149 ? 4.438 -11.688 12.648 1 96.44 149 ALA A C 1
ATOM 1145 O O . ALA A 1 149 ? 3.807 -12.609 13.156 1 96.44 149 ALA A O 1
ATOM 1146 N N . LEU A 1 150 ? 5.359 -11.883 11.766 1 97.69 150 LEU A N 1
ATOM 1147 C CA . LEU A 1 150 ? 5.648 -13.211 11.219 1 97.69 150 LEU A CA 1
ATOM 1148 C C . LEU A 1 150 ? 6.277 -14.109 12.281 1 97.69 150 LEU A C 1
ATOM 1150 O O . LEU A 1 150 ? 5.918 -15.281 12.398 1 97.69 150 LEU A O 1
ATOM 1154 N N . ALA A 1 151 ? 7.164 -13.547 13.023 1 98 151 ALA A N 1
ATOM 1155 C CA . ALA A 1 151 ? 7.941 -14.344 13.977 1 98 151 ALA A CA 1
ATOM 1156 C C . ALA A 1 151 ? 7.086 -14.773 15.164 1 98 151 ALA A C 1
ATOM 1158 O O . ALA A 1 151 ? 7.34 -15.805 15.773 1 98 151 ALA A O 1
ATOM 1159 N N . LEU A 1 152 ? 6.094 -13.984 15.461 1 97.12 152 LEU A N 1
ATOM 1160 C CA . LEU A 1 152 ? 5.336 -14.258 16.672 1 97.12 152 LEU A CA 1
ATOM 1161 C C . LEU A 1 152 ? 3.967 -14.844 16.344 1 97.12 152 LEU A C 1
ATOM 1163 O O . LEU A 1 152 ? 3.383 -15.57 17.156 1 97.12 152 LEU A O 1
ATOM 1167 N N . ARG A 1 153 ? 3.455 -14.492 15.148 1 96.75 153 ARG A N 1
ATOM 1168 C CA . ARG A 1 153 ? 2.109 -14.93 14.797 1 96.75 153 ARG A CA 1
ATOM 1169 C C . ARG A 1 153 ? 2.033 -15.352 13.336 1 96.75 153 ARG A C 1
ATOM 1171 O O . ARG A 1 153 ? 0.978 -15.25 12.711 1 96.75 153 ARG A O 1
ATOM 1178 N N . GLY A 1 154 ? 3.08 -15.82 12.758 1 96.94 154 GLY A N 1
ATOM 1179 C CA . GLY A 1 154 ? 3.115 -16.219 11.359 1 96.94 154 GLY A CA 1
ATOM 1180 C C . GLY A 1 154 ? 3.037 -17.719 11.156 1 96.94 154 GLY A C 1
ATOM 1181 O O . GLY A 1 154 ? 3.766 -18.281 10.336 1 96.94 154 GLY A O 1
ATOM 1182 N N . ASP A 1 155 ? 2.168 -18.422 11.859 1 95.44 155 ASP A N 1
ATOM 1183 C CA . ASP A 1 155 ? 2.139 -19.875 11.867 1 95.44 155 ASP A CA 1
ATOM 1184 C C . ASP A 1 155 ? 1.305 -20.422 10.703 1 95.44 155 ASP A C 1
ATOM 1186 O O . ASP A 1 155 ? 1.41 -21.594 10.344 1 95.44 155 ASP A O 1
ATOM 1190 N N . ASP A 1 156 ? 0.477 -19.562 10.047 1 94.38 156 ASP A N 1
ATOM 1191 C CA . ASP A 1 156 ? -0.384 -20.047 8.977 1 94.38 156 ASP A CA 1
ATOM 1192 C C . ASP A 1 156 ? -0.332 -19.125 7.766 1 94.38 156 ASP A C 1
ATOM 1194 O O . ASP A 1 156 ? -1.369 -18.797 7.188 1 94.38 156 ASP A O 1
ATOM 1198 N N . CYS A 1 157 ? 0.823 -18.766 7.371 1 96.44 157 CYS A N 1
ATOM 1199 C CA . CYS A 1 157 ? 1.02 -17.906 6.215 1 96.44 157 CYS A CA 1
ATOM 1200 C C . CYS A 1 157 ? 1.178 -18.719 4.941 1 96.44 157 CYS A C 1
ATOM 1202 O O . CYS A 1 157 ? 1.253 -19.953 4.988 1 96.44 157 CYS A O 1
ATOM 1204 N N . VAL A 1 158 ? 1.14 -18.094 3.832 1 97.31 158 VAL A N 1
ATOM 1205 C CA . VAL A 1 158 ? 1.3 -18.719 2.527 1 97.31 158 VAL A CA 1
ATOM 1206 C C . VAL A 1 158 ? 2.678 -19.375 2.434 1 97.31 158 VAL A C 1
ATOM 1208 O O . VAL A 1 158 ? 3.648 -18.859 3.004 1 97.31 158 VAL A O 1
ATOM 1211 N N . GLY A 1 159 ? 2.779 -20.422 1.706 1 97.62 159 GLY A N 1
ATOM 1212 C CA . GLY A 1 159 ? 4.047 -21.109 1.468 1 97.62 159 GLY A CA 1
ATOM 1213 C C . GLY A 1 159 ? 4.414 -22.078 2.564 1 97.62 159 GLY A C 1
ATOM 1214 O O . GLY A 1 159 ? 3.539 -22.594 3.271 1 97.62 159 GLY A O 1
ATOM 1215 N N . ASN A 1 160 ? 5.703 -22.406 2.666 1 97.94 160 ASN A N 1
ATOM 1216 C CA . ASN A 1 160 ? 6.086 -23.469 3.582 1 97.94 160 ASN A CA 1
ATOM 1217 C C . ASN A 1 160 ? 7.086 -22.984 4.625 1 97.94 160 ASN A C 1
ATOM 1219 O O . ASN A 1 160 ? 7.645 -23.781 5.379 1 97.94 160 ASN A O 1
ATOM 1223 N N . HIS A 1 161 ? 7.293 -21.641 4.645 1 97.19 161 HIS A N 1
ATOM 1224 C CA . HIS A 1 161 ? 8.211 -21.094 5.637 1 97.19 161 HIS A CA 1
ATOM 1225 C C . HIS A 1 161 ? 7.473 -20.703 6.918 1 97.19 161 HIS A C 1
ATOM 1227 O O . HIS A 1 161 ? 6.301 -20.312 6.871 1 97.19 161 HIS A O 1
ATOM 1233 N N . ILE A 1 162 ? 8.102 -20.891 8 1 98.06 162 ILE A N 1
ATOM 1234 C CA . ILE A 1 162 ? 7.727 -20.344 9.297 1 98.06 162 ILE A CA 1
ATOM 1235 C C . ILE A 1 162 ? 8.906 -19.578 9.898 1 98.06 162 ILE A C 1
ATOM 1237 O O . ILE A 1 162 ? 9.984 -20.141 10.086 1 98.06 162 ILE A O 1
ATOM 1241 N N . ILE A 1 163 ? 8.68 -18.344 10.148 1 98 163 ILE A N 1
ATOM 1242 C CA . ILE A 1 163 ? 9.719 -17.5 10.703 1 98 163 ILE A CA 1
ATOM 1243 C C . ILE A 1 163 ? 9.516 -17.328 12.203 1 98 163 ILE A C 1
ATOM 1245 O O . ILE A 1 163 ? 8.43 -16.922 12.648 1 98 163 ILE A O 1
ATOM 1249 N N . GLY A 1 164 ? 10.516 -17.688 12.984 1 97.81 164 GLY A N 1
ATOM 1250 C CA . GLY A 1 164 ? 10.461 -17.516 14.422 1 97.81 164 GLY A CA 1
ATOM 1251 C C . GLY A 1 164 ? 10.062 -18.766 15.172 1 97.81 164 GLY A C 1
ATOM 1252 O O . GLY A 1 164 ? 9.18 -19.5 14.734 1 97.81 164 GLY A O 1
ATOM 1253 N N . ALA A 1 165 ? 10.656 -18.953 16.281 1 96.94 165 ALA A N 1
ATOM 1254 C CA . ALA A 1 165 ? 10.383 -20.125 17.125 1 96.94 165 ALA A CA 1
ATOM 1255 C C . ALA A 1 165 ? 8.969 -20.078 17.688 1 96.94 165 ALA A C 1
ATOM 1257 O O . ALA A 1 165 ? 8.297 -21.109 17.797 1 96.94 165 ALA A O 1
ATOM 1258 N N . ALA A 1 166 ? 8.539 -18.906 18.047 1 97.12 166 ALA A N 1
ATOM 1259 C CA . ALA A 1 166 ? 7.199 -18.766 18.609 1 97.12 166 ALA A CA 1
ATOM 1260 C C . ALA A 1 166 ? 6.133 -19.188 17.609 1 97.12 166 ALA A C 1
ATOM 1262 O O . ALA A 1 166 ? 5.152 -19.844 17.969 1 97.12 166 ALA A O 1
ATOM 1263 N N . SER A 1 167 ? 6.316 -18.781 16.422 1 97.81 167 SER A N 1
ATOM 1264 C CA . SER A 1 167 ? 5.371 -19.172 15.375 1 97.81 167 SER A CA 1
ATOM 1265 C C . SER A 1 167 ? 5.422 -20.672 15.109 1 97.81 167 SER A C 1
ATOM 1267 O O . SER A 1 167 ? 4.391 -21.297 14.844 1 97.81 167 SER A O 1
ATOM 1269 N N . LEU A 1 168 ? 6.605 -21.25 15.148 1 97.69 168 LEU A N 1
ATOM 1270 C CA . LEU A 1 168 ? 6.699 -22.703 15.008 1 97.69 168 LEU A CA 1
ATOM 1271 C C . LEU A 1 168 ? 5.957 -23.406 16.141 1 97.69 168 LEU A C 1
ATOM 1273 O O . LEU A 1 168 ? 5.234 -24.375 15.906 1 97.69 168 LEU A O 1
ATOM 1277 N N . ASP A 1 169 ? 6.164 -22.891 17.344 1 97.31 169 ASP A N 1
ATOM 1278 C CA . ASP A 1 169 ? 5.484 -23.484 18.484 1 97.31 169 ASP A CA 1
ATOM 1279 C C . ASP A 1 169 ? 3.971 -23.453 18.312 1 97.31 169 ASP A C 1
ATOM 1281 O O . ASP A 1 169 ? 3.283 -24.422 18.625 1 97.31 169 ASP A O 1
ATOM 1285 N N . ARG A 1 170 ? 3.516 -22.406 17.797 1 96.38 170 ARG A N 1
ATOM 1286 C CA . ARG A 1 170 ? 2.082 -22.281 17.547 1 96.38 170 ARG A CA 1
ATOM 1287 C C . ARG A 1 170 ? 1.625 -23.266 16.484 1 96.38 170 ARG A C 1
ATOM 1289 O O . ARG A 1 170 ? 0.567 -23.891 16.609 1 96.38 170 ARG A O 1
ATOM 1296 N N . PHE A 1 171 ? 2.395 -23.359 15.461 1 96.12 171 PHE A N 1
ATOM 1297 C CA . PHE A 1 171 ? 2.09 -24.328 14.414 1 96.12 171 PHE A CA 1
ATOM 1298 C C . PHE A 1 171 ? 2 -25.734 14.977 1 96.12 171 PHE A C 1
ATOM 1300 O O . PHE A 1 171 ? 1.058 -26.469 14.68 1 96.12 171 PHE A O 1
ATOM 1307 N N . LEU A 1 172 ? 2.893 -26.031 15.789 1 95.62 172 LEU A N 1
ATOM 1308 C CA . LEU A 1 172 ? 2.975 -27.375 16.359 1 95.62 172 LEU A CA 1
ATOM 1309 C C . LEU A 1 172 ? 1.846 -27.609 17.344 1 95.62 172 LEU A C 1
ATOM 1311 O O . LEU A 1 172 ? 1.328 -28.734 17.453 1 95.62 172 LEU A O 1
ATOM 1315 N N . ALA A 1 173 ? 1.45 -26.547 18 1 93.56 173 ALA A N 1
ATOM 1316 C CA . ALA A 1 173 ? 0.471 -26.688 19.078 1 93.56 173 ALA A CA 1
ATOM 1317 C C . ALA A 1 173 ? -0.953 -26.594 18.531 1 93.56 173 ALA A C 1
ATOM 1319 O O . ALA A 1 173 ? -1.903 -27.016 19.188 1 93.56 173 ALA A O 1
ATOM 1320 N N . SER A 1 174 ? -1.084 -26.062 17.422 1 87 174 SER A N 1
ATOM 1321 C CA . SER A 1 174 ? -2.42 -25.719 16.938 1 87 174 SER A CA 1
ATOM 1322 C C . SER A 1 174 ? -3.115 -26.938 16.344 1 87 174 SER A C 1
ATOM 1324 O O . SER A 1 174 ? -2.654 -27.5 15.344 1 87 174 SER A O 1
ATOM 1326 N N . PRO A 1 175 ? -4.246 -27.266 16.922 1 85.44 175 PRO A N 1
ATOM 1327 C CA . PRO A 1 175 ? -5.035 -28.328 16.297 1 85.44 175 PRO A CA 1
ATOM 1328 C C . PRO A 1 175 ? -5.859 -27.828 15.109 1 85.44 175 PRO A C 1
ATOM 1330 O O . PRO A 1 175 ? -6.207 -26.641 15.055 1 85.44 175 PRO A O 1
ATOM 1333 N N . LEU A 1 176 ? -6.078 -28.75 14.203 1 88.38 176 LEU A N 1
ATOM 1334 C CA . LEU A 1 176 ? -7.016 -28.422 13.133 1 88.38 176 LEU A CA 1
ATOM 1335 C C . LEU A 1 176 ? -8.445 -28.375 13.664 1 88.38 176 LEU A C 1
ATOM 1337 O O . LEU A 1 176 ? -8.828 -29.188 14.516 1 88.38 176 LEU A O 1
ATOM 1341 N N . ARG A 1 177 ? -9.227 -27.406 13.297 1 88.12 177 ARG A N 1
ATOM 1342 C CA . ARG A 1 177 ? -10.641 -27.281 13.648 1 88.12 177 ARG A CA 1
ATOM 1343 C C . ARG A 1 177 ? -11.516 -27.328 12.398 1 88.12 177 ARG A C 1
ATOM 1345 O O . ARG A 1 177 ? -11.812 -26.297 11.797 1 88.12 177 ARG A O 1
ATOM 1352 N N . PRO A 1 178 ? -11.938 -28.531 12.086 1 94.19 178 PRO A N 1
ATOM 1353 C CA . PRO A 1 178 ? -12.773 -28.656 10.883 1 94.19 178 PRO A CA 1
ATOM 1354 C C . PRO A 1 178 ? -14.086 -27.891 11 1 94.19 178 PRO A C 1
ATOM 1356 O O . PRO A 1 178 ? -14.695 -27.859 12.078 1 94.19 178 PRO A O 1
ATOM 1359 N N . VAL A 1 179 ? -14.484 -27.234 9.898 1 96.12 179 VAL A N 1
ATOM 1360 C CA . VAL A 1 179 ? -15.766 -26.547 9.852 1 96.12 179 VAL A CA 1
ATOM 1361 C C . VAL A 1 179 ? -16.594 -27.047 8.664 1 96.12 179 VAL A C 1
ATOM 1363 O O . VAL A 1 179 ? -16.062 -27.688 7.762 1 96.12 179 VAL A O 1
ATOM 1366 N N . THR A 1 180 ? -17.922 -26.812 8.766 1 95.5 180 THR A N 1
ATOM 1367 C CA . THR A 1 180 ? -18.812 -27.109 7.656 1 95.5 180 THR A CA 1
ATOM 1368 C C . THR A 1 180 ? -19.344 -25.828 7.027 1 95.5 180 THR A C 1
ATOM 1370 O O . THR A 1 180 ? -19.203 -24.75 7.602 1 95.5 180 THR A O 1
ATOM 1373 N N . GLU A 1 181 ? -19.953 -26.016 5.863 1 95.06 181 GLU A N 1
ATOM 1374 C CA . GLU A 1 181 ? -20.484 -24.859 5.141 1 95.06 181 GLU A CA 1
ATOM 1375 C C . GLU A 1 181 ? -21.547 -24.141 5.965 1 95.06 181 GLU A C 1
ATOM 1377 O O . GLU A 1 181 ? -21.719 -22.922 5.84 1 95.06 181 GLU A O 1
ATOM 1382 N N . ALA A 1 182 ? -22.172 -24.859 6.801 1 95.12 182 ALA A N 1
ATOM 1383 C CA . ALA A 1 182 ? -23.219 -24.281 7.633 1 95.12 182 ALA A CA 1
ATOM 1384 C C . ALA A 1 182 ? -22.656 -23.234 8.586 1 95.12 182 ALA A C 1
ATOM 1386 O O . ALA A 1 182 ? -23.375 -22.344 9.062 1 95.12 182 ALA A O 1
ATOM 1387 N N . GLN A 1 183 ? -21.344 -23.266 8.812 1 96.56 183 GLN A N 1
ATOM 1388 C CA . GLN A 1 183 ? -20.719 -22.359 9.766 1 96.56 183 GLN A CA 1
ATOM 1389 C C . GLN A 1 183 ? -20.109 -21.156 9.062 1 96.56 183 GLN A C 1
ATOM 1391 O O . GLN A 1 183 ? -19.609 -20.234 9.711 1 96.56 183 GLN A O 1
ATOM 1396 N N . TYR A 1 184 ? -20.203 -21.141 7.758 1 96.56 184 TYR A N 1
ATOM 1397 C CA . TYR A 1 184 ? -19.531 -20.094 6.984 1 96.56 184 TYR A CA 1
ATOM 1398 C C . TYR A 1 184 ? -20.109 -18.734 7.309 1 96.56 184 TYR A C 1
ATOM 1400 O O . TYR A 1 184 ? -19.359 -17.75 7.453 1 96.56 184 TYR A O 1
ATOM 1408 N N . PRO A 1 185 ? -21.469 -18.641 7.5 1 94.69 185 PRO A N 1
ATOM 1409 C CA . PRO A 1 185 ? -22 -17.312 7.848 1 94.69 185 PRO A CA 1
ATOM 1410 C C . PRO A 1 185 ? -21.438 -16.781 9.164 1 94.69 185 PRO A C 1
ATOM 1412 O O . PRO A 1 185 ? -21.141 -15.594 9.273 1 94.69 185 PRO A O 1
ATOM 1415 N N . GLU A 1 186 ? -21.297 -17.641 10.109 1 94.12 186 GLU A N 1
ATOM 1416 C CA . GLU A 1 186 ? -20.719 -17.234 11.391 1 94.12 186 GLU A CA 1
ATOM 1417 C C . GLU A 1 186 ? -19.266 -16.812 11.234 1 94.12 186 GLU A C 1
ATOM 1419 O O . GLU A 1 186 ? -18.828 -15.828 11.844 1 94.12 186 GLU A O 1
ATOM 1424 N N . LEU A 1 187 ? -18.516 -17.547 10.453 1 93.69 187 LEU A N 1
ATOM 1425 C CA . LEU A 1 187 ? -17.125 -17.219 10.203 1 93.69 187 LEU A CA 1
ATOM 1426 C C . LEU A 1 187 ? -16.984 -15.891 9.469 1 93.69 187 LEU A C 1
ATOM 1428 O O . LEU A 1 187 ? -16.078 -15.117 9.742 1 93.69 187 LEU A O 1
ATOM 1432 N N . ALA A 1 188 ? -17.922 -15.688 8.539 1 91.81 188 ALA A N 1
ATOM 1433 C CA . ALA A 1 188 ? -17.938 -14.414 7.816 1 91.81 188 ALA A CA 1
ATOM 1434 C C . ALA A 1 188 ? -18.156 -13.242 8.773 1 91.81 188 ALA A C 1
ATOM 1436 O O . ALA A 1 188 ? -17.422 -12.258 8.742 1 91.81 188 ALA A O 1
ATOM 1437 N N . ARG A 1 189 ? -19.125 -13.383 9.672 1 88.38 189 ARG A N 1
ATOM 1438 C CA . ARG A 1 189 ? -19.438 -12.336 10.641 1 88.38 189 ARG A CA 1
ATOM 1439 C C . ARG A 1 189 ? -18.25 -12.078 11.57 1 88.38 189 ARG A C 1
ATOM 1441 O O . ARG A 1 189 ? -17.922 -10.922 11.859 1 88.38 189 ARG A O 1
ATOM 1448 N N . SER A 1 190 ? -17.625 -13.117 11.984 1 87.94 190 SER A N 1
ATOM 1449 C CA . SER A 1 190 ? -16.484 -13.008 12.883 1 87.94 190 SER A CA 1
ATOM 1450 C C . SER A 1 190 ? -15.312 -12.305 12.188 1 87.94 190 SER A C 1
ATOM 1452 O O . SER A 1 190 ? -14.617 -11.492 12.805 1 87.94 190 SER A O 1
ATOM 1454 N N . SER A 1 191 ? -15.109 -12.625 10.977 1 87.5 191 SER A N 1
ATOM 1455 C CA . SER A 1 191 ? -14.008 -12.031 10.227 1 87.5 191 SER A CA 1
ATOM 1456 C C . SER A 1 191 ? -14.211 -10.531 10.047 1 87.5 191 SER A C 1
ATOM 1458 O O . SER A 1 191 ? -13.242 -9.766 10.039 1 87.5 191 SER A O 1
ATOM 1460 N N . MET A 1 192 ? -15.438 -10.148 9.891 1 83.38 192 MET A N 1
ATOM 1461 C CA . MET A 1 192 ? -15.75 -8.734 9.688 1 83.38 192 MET A CA 1
ATOM 1462 C C . MET A 1 192 ? -15.617 -7.961 11 1 83.38 192 MET A C 1
ATOM 1464 O O . MET A 1 192 ? -15.195 -6.805 11 1 83.38 192 MET A O 1
ATOM 1468 N N . SER A 1 193 ? -15.938 -8.57 12.078 1 77.69 193 SER A N 1
ATOM 1469 C CA . SER A 1 193 ? -15.883 -7.922 13.383 1 77.69 193 SER A CA 1
ATOM 1470 C C . SER A 1 193 ? -14.438 -7.633 13.797 1 77.69 193 SER A C 1
ATOM 1472 O O . SER A 1 193 ? -14.188 -6.711 14.57 1 77.69 193 SER A O 1
ATOM 1474 N N . SER A 1 194 ? -13.578 -8.383 13.312 1 69.56 194 SER A N 1
ATOM 1475 C CA . SER A 1 194 ? -12.164 -8.211 13.641 1 69.56 194 SER A CA 1
ATOM 1476 C C . SER A 1 194 ? -11.547 -7.055 12.867 1 69.56 194 SER A C 1
ATOM 1478 O O . SER A 1 194 ? -10.484 -6.555 13.227 1 69.56 194 SER A O 1
ATOM 1480 N N . GLU A 1 195 ? -12.25 -6.754 11.859 1 60.75 195 GLU A N 1
ATOM 1481 C CA . GLU A 1 195 ? -11.75 -5.625 11.086 1 60.75 195 GLU A CA 1
ATOM 1482 C C . GLU A 1 195 ? -12.047 -4.297 11.773 1 60.75 195 GLU A C 1
ATOM 1484 O O . GLU A 1 195 ? -13.156 -4.082 12.266 1 60.75 195 GLU A O 1
ATOM 1489 N N . ALA A 1 196 ? -11.023 -3.652 12.281 1 52.12 196 ALA A N 1
ATOM 1490 C CA . ALA A 1 196 ? -11.227 -2.33 12.867 1 52.12 196 ALA A CA 1
ATOM 1491 C C . ALA A 1 196 ? -11.891 -1.384 11.875 1 52.12 196 ALA A C 1
ATOM 1493 O O . ALA A 1 196 ? -11.695 -1.504 10.664 1 52.12 196 ALA A O 1
ATOM 1494 N N . GLY A 1 197 ? -13.227 -1.005 12.062 1 46.59 197 GLY A N 1
ATOM 1495 C CA . GLY A 1 197 ? -14.039 -0.092 11.273 1 46.59 197 GLY A CA 1
ATOM 1496 C C . GLY A 1 197 ? -13.227 0.74 10.297 1 46.59 197 GLY A C 1
ATOM 1497 O O . GLY A 1 197 ? -13.781 1.471 9.477 1 46.59 197 GLY A O 1
ATOM 1498 N N . SER A 1 198 ? -12.008 0.888 10.539 1 45.91 198 SER A N 1
ATOM 1499 C CA . SER A 1 198 ? -11.242 1.964 9.922 1 45.91 198 SER A CA 1
ATOM 1500 C C . SER A 1 198 ? -10.906 1.639 8.469 1 45.91 198 SER A C 1
ATOM 1502 O O . SER A 1 198 ? -10.406 2.498 7.734 1 45.91 198 SER A O 1
ATOM 1504 N N . PHE A 1 199 ? -10.961 0.336 8.102 1 47.97 199 PHE A N 1
ATOM 1505 C CA . PHE A 1 199 ? -10.18 0.277 6.871 1 47.97 199 PHE A CA 1
ATOM 1506 C C . PHE A 1 199 ? -11.078 0.022 5.668 1 47.97 199 PHE A C 1
ATOM 1508 O O . PHE A 1 199 ? -11.727 -1.021 5.582 1 47.97 199 PHE A O 1
ATOM 1515 N N . ALA A 1 200 ? -11.758 1.158 5.285 1 41.56 200 ALA A N 1
ATOM 1516 C CA . ALA A 1 200 ? -12.547 1.199 4.059 1 41.56 200 ALA A CA 1
ATOM 1517 C C . ALA A 1 200 ? -11.875 0.391 2.949 1 41.56 200 ALA A C 1
ATOM 1519 O O . ALA A 1 200 ? -11.383 0.957 1.974 1 41.56 200 ALA A O 1
ATOM 1520 N N . GLY A 1 201 ? -10.914 -0.515 3.289 1 48.56 201 GLY A N 1
ATOM 1521 C CA . GLY A 1 201 ? -10.164 -1.013 2.146 1 48.56 201 GLY A CA 1
ATOM 1522 C C . GLY A 1 201 ? -10.93 -2.047 1.339 1 48.56 201 GLY A C 1
ATOM 1523 O O . GLY A 1 201 ? -11.812 -2.723 1.864 1 48.56 201 GLY A O 1
ATOM 1524 N N . GLY A 1 202 ? -11.18 -1.88 0.072 1 55.62 202 GLY A N 1
ATOM 1525 C CA . GLY A 1 202 ? -11.766 -2.459 -1.124 1 55.62 202 GLY A CA 1
ATOM 1526 C C . GLY A 1 202 ? -11.367 -3.908 -1.343 1 55.62 202 GLY A C 1
ATOM 1527 O O . GLY A 1 202 ? -11.656 -4.484 -2.395 1 55.62 202 GLY A O 1
ATOM 1528 N N . ASP A 1 203 ? -10.648 -4.52 -0.307 1 71.62 203 ASP A N 1
ATOM 1529 C CA . ASP A 1 203 ? -10.273 -5.902 -0.586 1 71.62 203 ASP A CA 1
ATOM 1530 C C . ASP A 1 203 ? -11.445 -6.852 -0.334 1 71.62 203 ASP A C 1
ATOM 1532 O O . ASP A 1 203 ? -12.273 -6.605 0.543 1 71.62 203 ASP A O 1
ATOM 1536 N N . GLN A 1 204 ? -11.453 -7.816 -1.156 1 82 204 GLN A N 1
ATOM 1537 C CA . GLN A 1 204 ? -12.508 -8.828 -1.094 1 82 204 GLN A CA 1
ATOM 1538 C C . GLN A 1 204 ? -12.508 -9.531 0.257 1 82 204 GLN A C 1
ATOM 1540 O O . GLN A 1 204 ? -11.508 -10.148 0.644 1 82 204 GLN A O 1
ATOM 1545 N N . PRO A 1 205 ? -13.703 -9.438 1.003 1 89.38 205 PRO A N 1
ATOM 1546 C CA . PRO A 1 205 ? -13.797 -10.141 2.285 1 89.38 205 PRO A CA 1
ATOM 1547 C C . PRO A 1 205 ? -13.578 -11.648 2.152 1 89.38 205 PRO A C 1
ATOM 1549 O O . PRO A 1 205 ? -14.078 -12.266 1.208 1 89.38 205 PRO A O 1
ATOM 1552 N N . LYS A 1 206 ? -12.797 -12.172 3.055 1 92.81 206 LYS A N 1
ATOM 1553 C CA . LYS A 1 206 ? -12.492 -13.602 3.014 1 92.81 206 LYS A CA 1
ATOM 1554 C C . LYS A 1 206 ? -12 -14.102 4.367 1 92.81 206 LYS A C 1
ATOM 1556 O O . LYS A 1 206 ? -11.656 -13.297 5.242 1 92.81 206 LYS A O 1
ATOM 1561 N N . PHE A 1 207 ? -12.102 -15.398 4.602 1 93.06 207 PHE A N 1
ATOM 1562 C CA . PHE A 1 207 ? -11.523 -16.078 5.754 1 93.06 207 PHE A CA 1
ATOM 1563 C C . PHE A 1 207 ? -10.938 -17.422 5.352 1 93.06 207 PHE A C 1
ATOM 1565 O O . PHE A 1 207 ? -11.203 -17.922 4.258 1 93.06 207 PHE A O 1
ATOM 1572 N N . THR A 1 208 ? -9.992 -17.938 6.168 1 94.38 208 THR A N 1
ATOM 1573 C CA . THR A 1 208 ? -9.445 -19.266 5.957 1 94.38 208 THR A CA 1
ATOM 1574 C C . THR A 1 208 ? -10.164 -20.297 6.832 1 94.38 208 THR A C 1
ATOM 1576 O O . THR A 1 208 ? -10.719 -19.938 7.879 1 94.38 208 THR A O 1
ATOM 1579 N N . ALA A 1 209 ? -10.188 -21.484 6.332 1 95.94 209 ALA A N 1
ATOM 1580 C CA . ALA A 1 209 ? -10.836 -22.562 7.086 1 95.94 209 ALA A CA 1
ATOM 1581 C C . ALA A 1 209 ? -10.297 -23.922 6.668 1 95.94 209 ALA A C 1
ATOM 1583 O O . ALA A 1 209 ? -9.594 -24.047 5.66 1 95.94 209 ALA A O 1
ATOM 1584 N N . TYR A 1 210 ? -10.477 -24.875 7.512 1 96.5 210 TYR A N 1
ATOM 1585 C CA . TYR A 1 210 ? -10.297 -26.297 7.199 1 96.5 210 TYR A CA 1
ATOM 1586 C C . TYR A 1 210 ? -11.641 -27 7.066 1 96.5 210 TYR A C 1
ATOM 1588 O O . TYR A 1 210 ? -12.32 -27.234 8.062 1 96.5 210 TYR A O 1
ATOM 1596 N N . ALA A 1 211 ? -11.992 -27.219 5.848 1 95.88 211 ALA A N 1
ATOM 1597 C CA . ALA A 1 211 ? -13.312 -27.766 5.555 1 95.88 211 ALA A CA 1
ATOM 1598 C C . ALA A 1 211 ? -13.203 -29.016 4.684 1 95.88 211 ALA A C 1
ATOM 1600 O O . ALA A 1 211 ? -12.477 -29.016 3.686 1 95.88 211 ALA A O 1
ATOM 1601 N N . GLU A 1 212 ? -13.93 -30.094 5.086 1 94 212 GLU A N 1
ATOM 1602 C CA . GLU A 1 212 ? -13.969 -31.359 4.344 1 94 212 GLU A CA 1
ATOM 1603 C C . GLU A 1 212 ? -12.555 -31.859 4.055 1 94 212 GLU A C 1
ATOM 1605 O O . GLU A 1 212 ? -12.234 -32.188 2.91 1 94 212 GLU A O 1
ATOM 1610 N N . ARG A 1 213 ? -11.664 -31.734 4.934 1 92.81 213 ARG A N 1
ATOM 1611 C CA . ARG A 1 213 ? -10.297 -32.25 4.926 1 92.81 213 ARG A CA 1
ATOM 1612 C C . ARG A 1 213 ? -9.422 -31.484 3.957 1 92.81 213 ARG A C 1
ATOM 1614 O O . ARG A 1 213 ? -8.484 -32.031 3.375 1 92.81 213 ARG A O 1
ATOM 1621 N N . ARG A 1 214 ? -9.781 -30.266 3.727 1 95.44 214 ARG A N 1
ATOM 1622 C CA . ARG A 1 214 ? -8.992 -29.375 2.879 1 95.44 214 ARG A CA 1
ATOM 1623 C C . ARG A 1 214 ? -8.812 -28.016 3.531 1 95.44 214 ARG A C 1
ATOM 1625 O O . ARG A 1 214 ? -9.734 -27.5 4.164 1 95.44 214 ARG A O 1
ATOM 1632 N N . HIS A 1 215 ? -7.613 -27.484 3.348 1 97.19 215 HIS A N 1
ATOM 1633 C CA . HIS A 1 215 ? -7.434 -26.078 3.656 1 97.19 215 HIS A CA 1
ATOM 1634 C C . HIS A 1 215 ? -8.023 -25.188 2.562 1 97.19 215 HIS A C 1
ATOM 1636 O O . HIS A 1 215 ? -7.758 -25.406 1.377 1 97.19 215 HIS A O 1
ATOM 1642 N N . VAL A 1 216 ? -8.883 -24.234 3.02 1 97.75 216 VAL A N 1
ATOM 1643 C CA . VAL A 1 216 ? -9.586 -23.438 2.012 1 97.75 216 VAL A CA 1
ATOM 1644 C C . VAL A 1 216 ? -9.523 -21.969 2.373 1 97.75 216 VAL A C 1
ATOM 1646 O O . VAL A 1 216 ? -9.312 -21.609 3.537 1 97.75 216 VAL A O 1
ATOM 1649 N N . LEU A 1 217 ? -9.523 -21.156 1.387 1 96.88 217 LEU A N 1
ATOM 1650 C CA . LEU A 1 217 ? -9.805 -19.734 1.462 1 96.88 217 LEU A CA 1
ATOM 1651 C C . LEU A 1 217 ? -11.219 -19.438 0.983 1 96.88 217 LEU A C 1
ATOM 1653 O O . LEU A 1 217 ? -11.594 -19.797 -0.132 1 96.88 217 LEU A O 1
ATOM 1657 N N . VAL A 1 218 ? -12.008 -18.797 1.808 1 97.44 218 VAL A N 1
ATOM 1658 C CA . VAL A 1 218 ? -13.414 -18.594 1.48 1 97.44 218 VAL A CA 1
ATOM 1659 C C . VAL A 1 218 ? -13.695 -17.094 1.345 1 97.44 218 VAL A C 1
ATOM 1661 O O . VAL A 1 218 ? -13.617 -16.359 2.324 1 97.44 218 VAL A O 1
ATOM 1664 N N . LYS A 1 219 ? -13.977 -16.688 0.084 1 95.81 219 LYS A N 1
ATOM 1665 C CA . LYS A 1 219 ? -14.445 -15.336 -0.176 1 95.81 219 LYS A CA 1
ATOM 1666 C C . LYS A 1 219 ? -15.953 -15.227 0.033 1 95.81 219 LYS A C 1
ATOM 1668 O O . LYS A 1 219 ? -16.688 -16.203 -0.122 1 95.81 219 LYS A O 1
ATOM 1673 N N . PHE A 1 220 ? -16.469 -14.008 0.427 1 94.69 220 PHE A N 1
ATOM 1674 C CA . PHE A 1 220 ? -17.906 -13.93 0.629 1 94.69 220 PHE A CA 1
ATOM 1675 C C . PHE A 1 220 ? -18.406 -12.516 0.344 1 94.69 220 PHE A C 1
ATOM 1677 O O . PHE A 1 220 ? -17.641 -11.555 0.378 1 94.69 220 PHE A O 1
ATOM 1684 N N . ALA A 1 221 ? -19.594 -12.445 -0.026 1 91.31 221 ALA A N 1
ATOM 1685 C CA . ALA A 1 221 ? -20.344 -11.211 -0.194 1 91.31 221 ALA A CA 1
ATOM 1686 C C . ALA A 1 221 ? -21.688 -11.281 0.544 1 91.31 221 ALA A C 1
ATOM 1688 O O . ALA A 1 221 ? -22.359 -12.312 0.53 1 91.31 221 ALA A O 1
ATOM 1689 N N . ALA A 1 222 ? -21.969 -10.164 1.205 1 82.38 222 ALA A N 1
ATOM 1690 C CA . ALA A 1 222 ? -23.094 -10.141 2.141 1 82.38 222 ALA A CA 1
ATOM 1691 C C . ALA A 1 222 ? -24.422 -10.148 1.398 1 82.38 222 ALA A C 1
ATOM 1693 O O . ALA A 1 222 ? -24.469 -9.891 0.193 1 82.38 222 ALA A O 1
ATOM 1694 N N . ASN A 1 223 ? -25.438 -10.477 2.338 1 77.75 223 ASN A N 1
ATOM 1695 C CA . ASN A 1 223 ? -26.812 -10.547 1.876 1 77.75 223 ASN A CA 1
ATOM 1696 C C . ASN A 1 223 ? -27.484 -9.18 1.892 1 77.75 223 ASN A C 1
ATOM 1698 O O . ASN A 1 223 ? -28.5 -8.992 2.566 1 77.75 223 ASN A O 1
ATOM 1702 N N . ASP A 1 224 ? -26.891 -8.242 1.308 1 77.19 224 ASP A N 1
ATOM 1703 C CA . ASP A 1 224 ? -27.438 -6.895 1.226 1 77.19 224 ASP A CA 1
ATOM 1704 C C . ASP A 1 224 ? -28.094 -6.648 -0.134 1 77.19 224 ASP A C 1
ATOM 1706 O O . ASP A 1 224 ? -27.656 -7.195 -1.146 1 77.19 224 ASP A O 1
ATOM 1710 N N . ASP A 1 225 ? -29.125 -5.848 -0.108 1 79.56 225 ASP A N 1
ATOM 1711 C CA . ASP A 1 225 ? -29.906 -5.633 -1.315 1 79.56 225 ASP A CA 1
ATOM 1712 C C . ASP A 1 225 ? -29.312 -4.52 -2.172 1 79.56 225 ASP A C 1
ATOM 1714 O O . ASP A 1 225 ? -29.828 -4.219 -3.254 1 79.56 225 ASP A O 1
ATOM 1718 N N . GLY A 1 226 ? -28.312 -4.039 -1.768 1 85.5 226 GLY A N 1
ATOM 1719 C CA . GLY A 1 226 ? -27.703 -2.973 -2.547 1 85.5 226 GLY A CA 1
ATOM 1720 C C . GLY A 1 226 ? -27.078 -3.461 -3.838 1 85.5 226 GLY A C 1
ATOM 1721 O O . GLY A 1 226 ? -26.656 -4.617 -3.934 1 85.5 226 GLY A O 1
ATOM 1722 N N . ALA A 1 227 ? -26.984 -2.564 -4.832 1 87.44 227 ALA A N 1
ATOM 1723 C CA . ALA A 1 227 ? -26.469 -2.91 -6.156 1 87.44 227 ALA A CA 1
ATOM 1724 C C . ALA A 1 227 ? -25.016 -3.387 -6.07 1 87.44 227 ALA A C 1
ATOM 1726 O O . ALA A 1 227 ? -24.625 -4.324 -6.77 1 87.44 227 ALA A O 1
ATOM 1727 N N . ALA A 1 228 ? -24.281 -2.787 -5.234 1 87.12 228 ALA A N 1
ATOM 1728 C CA . ALA A 1 228 ? -22.875 -3.164 -5.094 1 87.12 228 ALA A CA 1
ATOM 1729 C C . ALA A 1 228 ? -22.734 -4.559 -4.484 1 87.12 228 ALA A C 1
ATOM 1731 O O . ALA A 1 228 ? -21.906 -5.359 -4.926 1 87.12 228 ALA A O 1
ATOM 1732 N N . ALA A 1 229 ? -23.531 -4.82 -3.459 1 88.31 229 ALA A N 1
ATOM 1733 C CA . ALA A 1 229 ? -23.5 -6.141 -2.836 1 88.31 229 ALA A CA 1
ATOM 1734 C C . ALA A 1 229 ? -23.922 -7.223 -3.83 1 88.31 229 ALA A C 1
ATOM 1736 O O . ALA A 1 229 ? -23.312 -8.297 -3.883 1 88.31 229 ALA A O 1
ATOM 1737 N N . GLN A 1 230 ? -24.938 -6.91 -4.547 1 92.25 230 GLN A N 1
ATOM 1738 C CA . GLN A 1 230 ? -25.391 -7.84 -5.574 1 92.25 230 GLN A CA 1
ATOM 1739 C C . GLN A 1 230 ? -24.297 -8.109 -6.602 1 92.25 230 GLN A C 1
ATOM 1741 O O . GLN A 1 230 ? -24.078 -9.258 -6.996 1 92.25 230 GLN A O 1
ATOM 1746 N N . ARG A 1 231 ? -23.656 -7.098 -6.996 1 92.62 231 ARG A N 1
ATOM 1747 C CA . ARG A 1 231 ? -22.594 -7.242 -7.988 1 92.62 231 ARG A CA 1
ATOM 1748 C C . ARG A 1 231 ? -21.453 -8.102 -7.449 1 92.62 231 ARG A C 1
ATOM 1750 O O . ARG A 1 231 ? -20.906 -8.945 -8.164 1 92.62 231 ARG A O 1
ATOM 1757 N N . TRP A 1 232 ? -21.141 -7.922 -6.273 1 92.5 232 TRP A N 1
ATOM 1758 C CA . TRP A 1 232 ? -20.062 -8.719 -5.691 1 92.5 232 TRP A CA 1
ATOM 1759 C C . TRP A 1 232 ? -20.453 -10.188 -5.609 1 92.5 232 TRP A C 1
ATOM 1761 O O . TRP A 1 232 ? -19.609 -11.07 -5.824 1 92.5 232 TRP A O 1
ATOM 1771 N N . ARG A 1 233 ? -21.688 -10.438 -5.238 1 94.94 233 ARG A N 1
ATOM 1772 C CA . ARG A 1 233 ? -22.172 -11.82 -5.242 1 94.94 233 ARG A CA 1
ATOM 1773 C C . ARG A 1 233 ? -22.031 -12.445 -6.629 1 94.94 233 ARG A C 1
ATOM 1775 O O . ARG A 1 233 ? -21.578 -13.578 -6.762 1 94.94 233 ARG A O 1
ATOM 1782 N N . GLU A 1 234 ? -22.312 -11.688 -7.566 1 96.62 234 GLU A N 1
ATOM 1783 C CA . GLU A 1 234 ? -22.234 -12.164 -8.945 1 96.62 234 GLU A CA 1
ATOM 1784 C C . GLU A 1 234 ? -20.797 -12.406 -9.375 1 96.62 234 GLU A C 1
ATOM 1786 O O . GLU A 1 234 ? -20.5 -13.391 -10.055 1 96.62 234 GLU A O 1
ATOM 1791 N N . LEU A 1 235 ? -19.906 -11.547 -8.961 1 96.19 235 LEU A N 1
ATOM 1792 C CA . LEU A 1 235 ? -18.5 -11.672 -9.336 1 96.19 235 LEU A CA 1
ATOM 1793 C C . LEU A 1 235 ? -17.891 -12.914 -8.711 1 96.19 235 LEU A C 1
ATOM 1795 O O . LEU A 1 235 ? -17.016 -13.539 -9.312 1 96.19 235 LEU A O 1
ATOM 1799 N N . LEU A 1 236 ? -18.375 -13.273 -7.527 1 97.44 236 LEU A N 1
ATOM 1800 C CA . LEU A 1 236 ? -17.875 -14.5 -6.906 1 97.44 236 LEU A CA 1
ATOM 1801 C C . LEU A 1 236 ? -18.281 -15.727 -7.715 1 97.44 236 LEU A C 1
ATOM 1803 O O . LEU A 1 236 ? -17.5 -16.656 -7.895 1 97.44 236 LEU A O 1
ATOM 1807 N N . VAL A 1 237 ? -19.484 -15.648 -8.172 1 98.06 237 VAL A N 1
ATOM 1808 C CA . VAL A 1 237 ? -19.969 -16.734 -9.023 1 98.06 237 VAL A CA 1
ATOM 1809 C C . VAL A 1 237 ? -19.141 -16.781 -10.305 1 98.06 237 VAL A C 1
ATOM 1811 O O . VAL A 1 237 ? -18.719 -17.859 -10.727 1 98.06 237 VAL A O 1
ATOM 1814 N N . CYS A 1 238 ? -18.875 -15.648 -10.859 1 98.56 238 CYS A N 1
ATOM 1815 C CA . CYS A 1 238 ? -18.094 -15.555 -12.086 1 98.56 238 CYS A CA 1
ATOM 1816 C C . CYS A 1 238 ? -16.688 -16.125 -11.891 1 98.56 238 CYS A C 1
ATOM 1818 O O . CYS A 1 238 ? -16.156 -16.781 -12.781 1 98.56 238 CYS A O 1
ATOM 1820 N N . GLU A 1 239 ? -16.125 -15.844 -10.781 1 98.38 239 GLU A N 1
ATOM 1821 C CA . GLU A 1 239 ? -14.781 -16.328 -10.492 1 98.38 239 GLU A CA 1
ATOM 1822 C C . GLU A 1 239 ? -14.727 -17.844 -10.484 1 98.38 239 GLU A C 1
ATOM 1824 O O . GLU A 1 239 ? -13.82 -18.453 -11.07 1 98.38 239 GLU A O 1
ATOM 1829 N N . GLY A 1 240 ? -15.688 -18.453 -9.781 1 98.44 240 GLY A N 1
ATOM 1830 C CA . GLY A 1 240 ? -15.742 -19.906 -9.773 1 98.44 240 GLY A CA 1
ATOM 1831 C C . GLY A 1 240 ? -15.82 -20.516 -11.164 1 98.44 240 GLY A C 1
ATOM 1832 O O . GLY A 1 240 ? -15.102 -21.453 -11.477 1 98.44 240 GLY A O 1
ATOM 1833 N N . LEU A 1 241 ? -16.641 -19.938 -11.945 1 98.5 241 LEU A N 1
ATOM 1834 C CA . LEU A 1 241 ? -16.844 -20.453 -13.297 1 98.5 241 LEU A CA 1
ATOM 1835 C C . LEU A 1 241 ? -15.602 -20.234 -14.156 1 98.5 241 LEU A C 1
ATOM 1837 O O . LEU A 1 241 ? -15.266 -21.078 -15 1 98.5 241 LEU A O 1
ATOM 1841 N N . ALA A 1 242 ? -14.93 -19.094 -13.969 1 98.75 242 ALA A N 1
ATOM 1842 C CA . ALA A 1 242 ? -13.703 -18.828 -14.711 1 98.75 242 ALA A CA 1
ATOM 1843 C C . ALA A 1 242 ? -12.648 -19.891 -14.422 1 98.75 242 ALA A C 1
ATOM 1845 O O . ALA A 1 242 ? -11.961 -20.359 -15.336 1 98.75 242 ALA A O 1
ATOM 1846 N N . LEU A 1 243 ? -12.508 -20.266 -13.188 1 98.5 243 LEU A N 1
ATOM 1847 C CA . LEU A 1 243 ? -11.531 -21.266 -12.812 1 98.5 243 LEU A CA 1
ATOM 1848 C C . LEU A 1 243 ? -11.859 -22.625 -13.445 1 98.5 243 LEU A C 1
ATOM 1850 O O . LEU A 1 243 ? -10.961 -23.359 -13.844 1 98.5 243 LEU A O 1
ATOM 1854 N N . GLU A 1 244 ? -13.094 -22.922 -13.555 1 97.94 244 GLU A N 1
ATOM 1855 C CA . GLU A 1 244 ? -13.516 -24.141 -14.234 1 97.94 244 GLU A CA 1
ATOM 1856 C C . GLU A 1 244 ? -13.133 -24.109 -15.711 1 97.94 244 GLU A C 1
ATOM 1858 O O . GLU A 1 244 ? -12.641 -25.109 -16.25 1 97.94 244 GLU A O 1
ATOM 1863 N N . VAL A 1 245 ? -13.352 -23 -16.312 1 98.31 245 VAL A N 1
ATOM 1864 C CA . VAL A 1 245 ? -13.047 -22.859 -17.734 1 98.31 245 VAL A CA 1
ATOM 1865 C C . VAL A 1 245 ? -11.539 -23 -17.953 1 98.31 245 VAL A C 1
ATOM 1867 O O . VAL A 1 245 ? -11.102 -23.625 -18.922 1 98.31 245 VAL A O 1
ATOM 1870 N N . VAL A 1 246 ? -10.758 -22.391 -17.109 1 98.62 246 VAL A N 1
ATOM 1871 C CA . VAL A 1 246 ? -9.305 -22.484 -17.203 1 98.62 246 VAL A CA 1
ATOM 1872 C C . VAL A 1 246 ? -8.859 -23.938 -17.078 1 98.62 246 VAL A C 1
ATOM 1874 O O . VAL A 1 246 ? -8.031 -24.406 -17.844 1 98.62 246 VAL A O 1
ATOM 1877 N N . ARG A 1 247 ? -9.453 -24.656 -16.156 1 97.81 247 ARG A N 1
ATOM 1878 C CA . ARG A 1 247 ? -9.141 -26.078 -15.992 1 97.81 247 ARG A CA 1
ATOM 1879 C C . ARG A 1 247 ? -9.508 -26.875 -17.25 1 97.81 247 ARG A C 1
ATOM 1881 O O . ARG A 1 247 ? -8.766 -27.766 -17.672 1 97.81 247 ARG A O 1
ATOM 1888 N N . ASN A 1 248 ? -10.594 -26.547 -17.781 1 96.81 248 ASN A N 1
ATOM 1889 C CA . ASN A 1 248 ? -11.055 -27.25 -18.984 1 96.81 248 ASN A CA 1
ATOM 1890 C C . ASN A 1 248 ? -10.125 -26.984 -20.156 1 96.81 248 ASN A C 1
ATOM 1892 O O . ASN A 1 248 ? -10.102 -27.781 -21.109 1 96.81 248 ASN A O 1
ATOM 1896 N N . ALA A 1 249 ? -9.406 -25.922 -20.125 1 97.75 249 ALA A N 1
ATOM 1897 C CA . ALA A 1 249 ? -8.453 -25.594 -21.188 1 97.75 249 ALA A CA 1
ATOM 1898 C C . ALA A 1 249 ? -7.137 -26.344 -21 1 97.75 249 ALA A C 1
ATOM 1900 O O . ALA A 1 249 ? -6.219 -26.203 -21.797 1 97.75 249 ALA A O 1
ATOM 1901 N N . GLY A 1 250 ? -7.02 -27.062 -19.938 1 97.44 250 GLY A N 1
ATOM 1902 C CA . GLY A 1 250 ? -5.816 -27.844 -19.672 1 97.44 250 GLY A CA 1
ATOM 1903 C C . GLY A 1 250 ? -4.777 -27.078 -18.875 1 97.44 250 GLY A C 1
ATOM 1904 O O . GLY A 1 250 ? -3.631 -27.516 -18.766 1 97.44 250 GLY A O 1
ATOM 1905 N N . ILE A 1 251 ? -5.117 -25.984 -18.344 1 98.12 251 ILE A N 1
ATOM 1906 C CA . ILE A 1 251 ? -4.246 -25.203 -17.484 1 98.12 251 ILE A CA 1
ATOM 1907 C C . ILE A 1 251 ? -4.668 -25.391 -16.016 1 98.12 251 ILE A C 1
ATOM 1909 O O . ILE A 1 251 ? -5.848 -25.281 -15.688 1 98.12 251 ILE A O 1
ATOM 1913 N N . PRO A 1 252 ? -3.721 -25.703 -15.164 1 98.06 252 PRO A N 1
ATOM 1914 C CA . PRO A 1 252 ? -4.078 -25.906 -13.758 1 98.06 252 PRO A CA 1
ATOM 1915 C C . PRO A 1 252 ? -4.719 -24.656 -13.133 1 98.06 252 PRO A C 1
ATOM 1917 O O . PRO A 1 252 ? -4.23 -23.547 -13.328 1 98.06 252 PRO A O 1
ATOM 1920 N N . ALA A 1 253 ? -5.801 -24.844 -12.422 1 98.62 253 ALA A N 1
ATOM 1921 C CA . ALA A 1 253 ? -6.5 -23.797 -11.68 1 98.62 253 ALA A CA 1
ATOM 1922 C C . ALA A 1 253 ? -7.016 -24.328 -10.344 1 98.62 253 ALA A C 1
ATOM 1924 O O . ALA A 1 253 ? -7.344 -25.5 -10.219 1 98.62 253 ALA A O 1
ATOM 1925 N N . ALA A 1 254 ? -7.062 -23.453 -9.391 1 98.31 254 ALA A N 1
ATOM 1926 C CA . ALA A 1 254 ? -7.496 -23.828 -8.055 1 98.31 254 ALA A CA 1
ATOM 1927 C C . ALA A 1 254 ? -8.906 -24.422 -8.078 1 98.31 254 ALA A C 1
ATOM 1929 O O . ALA A 1 254 ? -9.773 -23.922 -8.805 1 98.31 254 ALA A O 1
ATOM 1930 N N . ALA A 1 255 ? -9.086 -25.438 -7.301 1 97.31 255 ALA A N 1
ATOM 1931 C CA . ALA A 1 255 ? -10.438 -25.984 -7.133 1 97.31 255 ALA A CA 1
ATOM 1932 C C . ALA A 1 255 ? -11.312 -25.016 -6.344 1 97.31 255 ALA A C 1
ATOM 1934 O O . ALA A 1 255 ? -10.859 -24.406 -5.371 1 97.31 255 ALA A O 1
ATOM 1935 N N . SER A 1 256 ? -12.531 -24.844 -6.816 1 97.5 256 SER A N 1
ATOM 1936 C CA . SER A 1 256 ? -13.406 -23.906 -6.141 1 97.5 256 SER A CA 1
ATOM 1937 C C . SER A 1 256 ? -14.836 -24.422 -6.074 1 97.5 256 SER A C 1
ATOM 1939 O O . SER A 1 256 ? -15.219 -25.312 -6.836 1 97.5 256 SER A O 1
ATOM 1941 N N . ARG A 1 257 ? -15.633 -23.953 -5.105 1 97.06 257 ARG A N 1
ATOM 1942 C CA . ARG A 1 257 ? -17.047 -24.234 -4.934 1 97.06 257 ARG A CA 1
ATOM 1943 C C . ARG A 1 257 ? -17.844 -22.969 -4.613 1 97.06 257 ARG A C 1
ATOM 1945 O O . ARG A 1 257 ? -17.453 -22.203 -3.723 1 97.06 257 ARG A O 1
ATOM 1952 N N . SER A 1 258 ? -18.875 -22.781 -5.402 1 97 258 SER A N 1
ATOM 1953 C CA . SER A 1 258 ? -19.812 -21.703 -5.121 1 97 258 SER A CA 1
ATOM 1954 C C . SER A 1 258 ? -20.906 -22.141 -4.145 1 97 258 SER A C 1
ATOM 1956 O O . SER A 1 258 ? -21.578 -23.141 -4.383 1 97 258 SER A O 1
ATOM 1958 N N . ILE A 1 259 ? -21.062 -21.391 -2.998 1 96.56 259 ILE A N 1
ATOM 1959 C CA . ILE A 1 259 ? -21.969 -21.812 -1.935 1 96.56 259 ILE A CA 1
ATOM 1960 C C . ILE A 1 259 ? -22.875 -20.656 -1.539 1 96.56 259 ILE A C 1
ATOM 1962 O O . ILE A 1 259 ? -22.406 -19.531 -1.344 1 96.56 259 ILE A O 1
ATOM 1966 N N . ARG A 1 260 ? -24.203 -20.953 -1.489 1 94.44 260 ARG A N 1
ATOM 1967 C CA . ARG A 1 260 ? -25.156 -19.969 -0.983 1 94.44 260 ARG A CA 1
ATOM 1968 C C . ARG A 1 260 ? -25.781 -20.438 0.326 1 94.44 260 ARG A C 1
ATOM 1970 O O . ARG A 1 260 ? -26.422 -21.484 0.37 1 94.44 260 ARG A O 1
ATOM 1977 N N . VAL A 1 261 ? -25.469 -19.688 1.364 1 94.06 261 VAL A N 1
ATOM 1978 C CA . VAL A 1 261 ? -26 -20.016 2.678 1 94.06 261 VAL A CA 1
ATOM 1979 C C . VAL A 1 261 ? -26.453 -18.734 3.391 1 94.06 261 VAL A C 1
ATOM 1981 O O . VAL A 1 261 ? -25.688 -17.766 3.467 1 94.06 261 VAL A O 1
ATOM 1984 N N . GLU A 1 262 ? -27.688 -18.656 3.926 1 91.75 262 GLU A N 1
ATOM 1985 C CA . GLU A 1 262 ? -28.234 -17.562 4.723 1 91.75 262 GLU A CA 1
ATOM 1986 C C . GLU A 1 262 ? -28.062 -16.234 4.016 1 91.75 262 GLU A C 1
ATOM 1988 O O . GLU A 1 262 ? -27.625 -15.25 4.621 1 91.75 262 GLU A O 1
ATOM 1993 N N . GLY A 1 263 ? -28.234 -16.312 2.691 1 87.75 263 GLY A N 1
ATOM 1994 C CA . GLY A 1 263 ? -28.219 -15.07 1.923 1 87.75 263 GLY A CA 1
ATOM 1995 C C . GLY A 1 263 ? -26.828 -14.656 1.487 1 87.75 263 GLY A C 1
ATOM 1996 O O . GLY A 1 263 ? -26.672 -13.742 0.68 1 87.75 263 GLY A O 1
ATOM 1997 N N . TYR A 1 264 ? -25.844 -15.336 2.066 1 92.44 264 TYR A N 1
ATOM 1998 C CA . TYR A 1 264 ? -24.469 -15.07 1.654 1 92.44 264 TYR A CA 1
ATOM 1999 C C . TYR A 1 264 ? -24.109 -15.859 0.402 1 92.44 264 TYR A C 1
ATOM 2001 O O . TYR A 1 264 ? -24.547 -17 0.235 1 92.44 264 TYR A O 1
ATOM 2009 N N . GLN A 1 265 ? -23.359 -15.227 -0.438 1 95.62 265 GLN A N 1
ATOM 2010 C CA . GLN A 1 265 ? -22.656 -15.945 -1.494 1 95.62 265 GLN A CA 1
ATOM 2011 C C . GLN A 1 265 ? -21.203 -16.188 -1.114 1 95.62 265 GLN A C 1
ATOM 2013 O O . GLN A 1 265 ? -20.469 -15.242 -0.808 1 95.62 265 GLN A O 1
ATOM 2018 N N . PHE A 1 266 ? -20.844 -17.438 -1.055 1 97.44 266 PHE A N 1
ATOM 2019 C CA . PHE A 1 266 ? -19.469 -17.812 -0.752 1 97.44 266 PHE A CA 1
ATOM 2020 C C . PHE A 1 266 ? -18.797 -18.422 -1.975 1 97.44 266 PHE A C 1
ATOM 2022 O O . PHE A 1 266 ? -19.453 -19.062 -2.797 1 97.44 266 PHE A O 1
ATOM 2029 N N . LEU A 1 267 ? -17.531 -18.172 -2.127 1 98.19 267 LEU A N 1
ATOM 2030 C CA . LEU A 1 267 ? -16.656 -18.906 -3.027 1 98.19 267 LEU A CA 1
ATOM 2031 C C . LEU A 1 267 ? -15.508 -19.562 -2.258 1 98.19 267 LEU A C 1
ATOM 2033 O O . LEU A 1 267 ? -14.609 -18.875 -1.775 1 98.19 267 LEU A O 1
ATOM 2037 N N . GLU A 1 268 ? -15.641 -20.812 -2.139 1 98.19 268 GLU A N 1
ATOM 2038 C CA . GLU A 1 268 ? -14.594 -21.609 -1.494 1 98.19 268 GLU A CA 1
ATOM 2039 C C . GLU A 1 268 ? -13.5 -21.984 -2.486 1 98.19 268 GLU A C 1
ATOM 2041 O O . GLU A 1 268 ? -13.781 -22.547 -3.549 1 98.19 268 GLU A O 1
ATOM 2046 N N . VAL A 1 269 ? -12.281 -21.625 -2.205 1 98.12 269 VAL A N 1
ATOM 2047 C CA . VAL A 1 269 ? -11.141 -21.969 -3.051 1 98.12 269 VAL A CA 1
ATOM 2048 C C . VAL A 1 269 ? -10.133 -22.797 -2.258 1 98.12 269 VAL A C 1
ATOM 2050 O O . VAL A 1 269 ? -9.711 -22.406 -1.169 1 98.12 269 VAL A O 1
ATOM 2053 N N . GLU A 1 270 ? -9.766 -23.906 -2.781 1 98.06 270 GLU A N 1
ATOM 2054 C CA . GLU A 1 270 ? -8.805 -24.781 -2.104 1 98.06 270 GLU A CA 1
ATOM 2055 C C . GLU A 1 270 ? -7.395 -24.203 -2.18 1 98.06 270 GLU A C 1
ATOM 2057 O O . GLU A 1 270 ? -6.965 -23.734 -3.234 1 98.06 270 GLU A O 1
ATOM 2062 N N . ARG A 1 271 ? -6.707 -24.203 -1.006 1 97.94 271 ARG A N 1
ATOM 2063 C CA . ARG A 1 271 ? -5.316 -23.766 -0.967 1 97.94 271 ARG A CA 1
ATOM 2064 C C . ARG A 1 271 ? -4.395 -24.828 -1.575 1 97.94 271 ARG A C 1
ATOM 2066 O O . ARG A 1 271 ? -4.332 -25.953 -1.094 1 97.94 271 ARG A O 1
ATOM 2073 N N . PHE A 1 272 ? -3.658 -24.422 -2.582 1 98 272 PHE A N 1
ATOM 2074 C CA . PHE A 1 272 ? -2.812 -25.406 -3.254 1 98 272 PHE A CA 1
ATOM 2075 C C . PHE A 1 272 ? -1.406 -25.391 -2.666 1 98 272 PHE A C 1
ATOM 2077 O O . PHE A 1 272 ? -0.559 -26.203 -3.064 1 98 272 PHE A O 1
ATOM 2084 N N . ASP A 1 273 ? -1.104 -24.469 -1.696 1 98.25 273 ASP A N 1
ATOM 2085 C CA . ASP A 1 273 ? 0.168 -24.516 -0.983 1 98.25 273 ASP A CA 1
ATOM 2086 C C . ASP A 1 273 ? 0.082 -25.453 0.228 1 98.25 273 ASP A C 1
ATOM 2088 O O . ASP A 1 273 ? 1.015 -25.516 1.031 1 98.25 273 ASP A O 1
ATOM 2092 N N . ARG A 1 274 ? -1.035 -26.125 0.365 1 98.19 274 ARG A N 1
ATOM 2093 C CA . ARG A 1 274 ? -1.24 -27.078 1.448 1 98.19 274 ARG A CA 1
ATOM 2094 C C . ARG A 1 274 ? -1.396 -28.5 0.905 1 98.19 274 ARG A C 1
ATOM 2096 O O . ARG A 1 274 ? -1.962 -28.688 -0.172 1 98.19 274 ARG A O 1
ATOM 2103 N N . VAL A 1 275 ? -0.826 -29.469 1.656 1 97.06 275 VAL A N 1
ATOM 2104 C CA . VAL A 1 275 ? -0.938 -30.891 1.342 1 97.06 275 VAL A CA 1
ATOM 2105 C C . VAL A 1 275 ? -1.436 -31.641 2.566 1 97.06 275 VAL A C 1
ATOM 2107 O O . VAL A 1 275 ? -0.745 -31.719 3.586 1 97.06 275 VAL A O 1
ATOM 2110 N N . GLY A 1 276 ? -2.555 -32.188 2.447 1 95.25 276 GLY A N 1
ATOM 2111 C CA . GLY A 1 276 ? -3.115 -32.906 3.588 1 95.25 276 GLY A CA 1
ATOM 2112 C C . GLY A 1 276 ? -3.393 -32 4.773 1 95.25 276 GLY A C 1
ATOM 2113 O O . GLY A 1 276 ? -3.848 -30.859 4.602 1 95.25 276 GLY A O 1
ATOM 2114 N N . GLU A 1 277 ? -3.188 -32.562 5.977 1 94.56 277 GLU A N 1
ATOM 2115 C CA . GLU A 1 277 ? -3.559 -31.859 7.195 1 94.56 277 GLU A CA 1
ATOM 2116 C C . GLU A 1 277 ? -2.504 -30.812 7.566 1 94.56 277 GLU A C 1
ATOM 2118 O O . GLU A 1 277 ? -2.84 -29.719 7.996 1 94.56 277 GLU A O 1
ATOM 2123 N N . ARG A 1 278 ? -1.213 -31.156 7.332 1 95.62 278 ARG A N 1
ATOM 2124 C CA . ARG A 1 278 ? -0.187 -30.266 7.883 1 95.62 278 ARG A CA 1
ATOM 2125 C C . ARG A 1 278 ? 0.886 -29.969 6.844 1 95.62 278 ARG A C 1
ATOM 2127 O O . ARG A 1 278 ? 1.754 -29.109 7.07 1 95.62 278 ARG A O 1
ATOM 2134 N N . GLY A 1 279 ? 0.84 -30.656 5.777 1 97.44 279 GLY A N 1
ATOM 2135 C CA . GLY A 1 279 ? 1.859 -30.469 4.754 1 97.44 279 GLY A CA 1
ATOM 2136 C C . GLY A 1 279 ? 1.769 -29.125 4.059 1 97.44 279 GLY A C 1
ATOM 2137 O O . GLY A 1 279 ? 0.678 -28.578 3.898 1 97.44 279 GLY A O 1
ATOM 2138 N N . ARG A 1 280 ? 2.928 -28.609 3.588 1 98 280 ARG A N 1
ATOM 2139 C CA . ARG A 1 280 ? 2.973 -27.312 2.91 1 98 280 ARG A CA 1
ATOM 2140 C C . ARG A 1 280 ? 3.891 -27.359 1.692 1 98 280 ARG A C 1
ATOM 2142 O O . ARG A 1 280 ? 4.73 -28.266 1.58 1 98 280 ARG A O 1
ATOM 2149 N N . LYS A 1 281 ? 3.654 -26.578 0.752 1 97.88 281 LYS A N 1
ATOM 2150 C CA . LYS A 1 281 ? 4.496 -26.375 -0.424 1 97.88 281 LYS A CA 1
ATOM 2151 C C . LYS A 1 281 ? 5.016 -24.953 -0.498 1 97.88 281 LYS A C 1
ATOM 2153 O O . LYS A 1 281 ? 4.293 -24 -0.181 1 97.88 281 LYS A O 1
ATOM 2158 N N . ALA A 1 282 ? 6.273 -24.828 -0.916 1 97 282 ALA A N 1
ATOM 2159 C CA . ALA A 1 282 ? 6.828 -23.484 -1.146 1 97 282 ALA A CA 1
ATOM 2160 C C . ALA A 1 282 ? 6.094 -22.781 -2.279 1 97 282 ALA A C 1
ATOM 2162 O O . ALA A 1 282 ? 5.859 -23.375 -3.34 1 97 282 ALA A O 1
ATOM 2163 N N . LEU A 1 283 ? 5.691 -21.625 -1.988 1 97.69 283 LEU A N 1
ATOM 2164 C CA . LEU A 1 283 ? 4.934 -20.828 -2.949 1 97.69 283 LEU A CA 1
ATOM 2165 C C . LEU A 1 283 ? 5.383 -19.359 -2.92 1 97.69 283 LEU A C 1
ATOM 2167 O O . LEU A 1 283 ? 5.508 -18.766 -1.846 1 97.69 283 LEU A O 1
ATOM 2171 N N . LEU A 1 284 ? 5.633 -18.781 -4.129 1 96.38 284 LEU A N 1
ATOM 2172 C CA . LEU A 1 284 ? 5.988 -17.375 -4.266 1 96.38 284 LEU A CA 1
ATOM 2173 C C . LEU A 1 284 ? 5.129 -16.703 -5.328 1 96.38 284 LEU A C 1
ATOM 2175 O O . LEU A 1 284 ? 4.867 -17.281 -6.383 1 96.38 284 LEU A O 1
ATOM 2179 N N . SER A 1 285 ? 4.711 -15.508 -5.039 1 95.44 285 SER A N 1
ATOM 2180 C CA . SER A 1 285 ? 4.008 -14.727 -6.047 1 95.44 285 SER A CA 1
ATOM 2181 C C . SER A 1 285 ? 4.98 -14.141 -7.07 1 95.44 285 SER A C 1
ATOM 2183 O O . SER A 1 285 ? 6.176 -14.031 -6.805 1 95.44 285 SER A O 1
ATOM 2185 N N . LEU A 1 286 ? 4.453 -13.852 -8.219 1 92.75 286 LEU A N 1
ATOM 2186 C CA . LEU A 1 286 ? 5.238 -13.125 -9.211 1 92.75 286 LEU A CA 1
ATOM 2187 C C . LEU A 1 286 ? 5.77 -11.812 -8.641 1 92.75 286 LEU A C 1
ATOM 2189 O O . LEU A 1 286 ? 6.875 -11.391 -8.977 1 92.75 286 LEU A O 1
ATOM 2193 N N . LYS A 1 287 ? 4.961 -11.188 -7.797 1 88.56 287 LYS A N 1
ATOM 2194 C CA . LYS A 1 287 ? 5.371 -9.938 -7.176 1 88.56 287 LYS A CA 1
ATOM 2195 C C . LYS A 1 287 ? 6.656 -10.117 -6.371 1 88.56 287 LYS A C 1
ATOM 2197 O O . LYS A 1 287 ? 7.59 -9.32 -6.504 1 88.56 287 LYS A O 1
ATOM 2202 N N . ALA A 1 288 ? 6.688 -11.102 -5.59 1 88.62 288 ALA A N 1
ATOM 2203 C CA . ALA A 1 288 ? 7.863 -11.367 -4.766 1 88.62 288 ALA A CA 1
ATOM 2204 C C . ALA A 1 288 ? 9.078 -11.695 -5.629 1 88.62 288 ALA A C 1
ATOM 2206 O O . ALA A 1 288 ? 10.188 -11.227 -5.355 1 88.62 288 ALA A O 1
ATOM 2207 N N . ILE A 1 289 ? 8.859 -12.484 -6.598 1 88.62 289 ILE A N 1
ATOM 2208 C CA . ILE A 1 289 ? 9.945 -12.898 -7.484 1 88.62 289 ILE A CA 1
ATOM 2209 C C . ILE A 1 289 ? 10.484 -11.68 -8.242 1 88.62 289 ILE A C 1
ATOM 2211 O O . ILE A 1 289 ? 11.695 -11.484 -8.328 1 88.62 289 ILE A O 1
ATOM 2215 N N . ASP A 1 290 ? 9.547 -10.906 -8.734 1 83.44 290 ASP A N 1
ATOM 2216 C CA . ASP A 1 290 ? 9.914 -9.719 -9.492 1 83.44 290 ASP A CA 1
ATOM 2217 C C . ASP A 1 290 ? 10.734 -8.75 -8.641 1 83.44 290 ASP A C 1
ATOM 2219 O O . ASP A 1 290 ? 11.766 -8.25 -9.078 1 83.44 290 ASP A O 1
ATOM 2223 N N . ASN A 1 291 ? 10.289 -8.523 -7.488 1 75.44 291 ASN A N 1
ATOM 2224 C CA . ASN A 1 291 ? 10.945 -7.586 -6.59 1 75.44 291 ASN A CA 1
ATOM 2225 C C . ASN A 1 291 ? 12.375 -8.031 -6.266 1 75.44 291 ASN A C 1
ATOM 2227 O O . ASN A 1 291 ? 13.266 -7.191 -6.125 1 75.44 291 ASN A O 1
ATOM 2231 N N . GLU A 1 292 ? 12.562 -9.227 -6.215 1 75.69 292 GLU A N 1
ATOM 2232 C CA . GLU A 1 292 ? 13.844 -9.734 -5.742 1 75.69 292 GLU A CA 1
ATOM 2233 C C . GLU A 1 292 ? 14.812 -9.969 -6.902 1 75.69 292 GLU A C 1
ATOM 2235 O O . GLU A 1 292 ? 16 -9.664 -6.797 1 75.69 292 GLU A O 1
ATOM 2240 N N . TYR A 1 293 ? 14.297 -10.492 -7.926 1 73.62 293 TYR A N 1
ATOM 2241 C CA . TYR A 1 293 ? 15.227 -11.055 -8.898 1 73.62 293 TYR A CA 1
ATOM 2242 C C . TYR A 1 293 ? 15.219 -10.25 -10.188 1 73.62 293 TYR A C 1
ATOM 2244 O O . TYR A 1 293 ? 16.172 -10.32 -10.977 1 73.62 293 TYR A O 1
ATOM 2252 N N . LEU A 1 294 ? 14.195 -9.727 -10.5 1 70.31 294 LEU A N 1
ATOM 2253 C CA . LEU A 1 294 ? 14.141 -9.008 -11.766 1 70.31 294 LEU A CA 1
ATOM 2254 C C . LEU A 1 294 ? 14.328 -7.508 -11.547 1 70.31 294 LEU A C 1
ATOM 2256 O O . LEU A 1 294 ? 14.93 -6.824 -12.383 1 70.31 294 LEU A O 1
ATOM 2260 N N . GLY A 1 295 ? 14.312 -7.137 -10.227 1 58.56 295 GLY A N 1
ATOM 2261 C CA . GLY A 1 295 ? 14.562 -5.75 -9.875 1 58.56 295 GLY A CA 1
ATOM 2262 C C . GLY A 1 295 ? 13.781 -4.766 -10.727 1 58.56 295 GLY A C 1
ATOM 2263 O O . GLY A 1 295 ? 12.828 -5.148 -11.406 1 58.56 295 GLY A O 1
ATOM 2264 N N . HIS A 1 296 ? 14.234 -3.418 -10.641 1 50.12 296 HIS A N 1
ATOM 2265 C CA . HIS A 1 296 ? 13.711 -2.209 -11.266 1 50.12 296 HIS A CA 1
ATOM 2266 C C . HIS A 1 296 ? 13.734 -2.316 -12.781 1 50.12 296 HIS A C 1
ATOM 2268 O O . HIS A 1 296 ? 13.102 -1.512 -13.477 1 50.12 296 HIS A O 1
ATOM 2274 N N . GLU A 1 297 ? 14.734 -3.23 -13.086 1 42.47 297 GLU A N 1
ATOM 2275 C CA . GLU A 1 297 ? 14.977 -3.178 -14.523 1 42.47 297 GLU A CA 1
ATOM 2276 C C . GLU A 1 297 ? 13.766 -3.664 -15.305 1 42.47 297 GLU A C 1
ATOM 2278 O O . GLU A 1 297 ? 13.625 -3.365 -16.5 1 42.47 297 GLU A O 1
ATOM 2283 N N . GLY A 1 298 ? 13.047 -4.598 -14.742 1 43.38 298 GLY A N 1
ATOM 2284 C CA . GLY A 1 298 ? 12.062 -5.27 -15.562 1 43.38 298 GLY A CA 1
ATOM 2285 C C . GLY A 1 298 ? 10.695 -4.613 -15.516 1 43.38 298 GLY A C 1
ATOM 2286 O O . GLY A 1 298 ? 9.906 -4.871 -14.609 1 43.38 298 GLY A O 1
ATOM 2287 N N . LYS A 1 299 ? 10.633 -3.646 -16.328 1 45.91 299 LYS A N 1
ATOM 2288 C CA . LYS A 1 299 ? 9.609 -2.738 -16.828 1 45.91 299 LYS A CA 1
ATOM 2289 C C . LYS A 1 299 ? 8.297 -3.48 -17.094 1 45.91 299 LYS A C 1
ATOM 2291 O O . LYS A 1 299 ? 7.328 -2.889 -17.562 1 45.91 299 LYS A O 1
ATOM 2296 N N . GLY A 1 300 ? 8.344 -4.879 -16.891 1 52.75 300 GLY A N 1
ATOM 2297 C CA . GLY A 1 300 ? 7.129 -5.395 -17.516 1 52.75 300 GLY A CA 1
ATOM 2298 C C . GLY A 1 300 ? 5.895 -5.207 -16.656 1 52.75 300 GLY A C 1
ATOM 2299 O O . GLY A 1 300 ? 5.957 -5.332 -15.43 1 52.75 300 GLY A O 1
ATOM 2300 N N . SER A 1 301 ? 5.023 -4.473 -17.062 1 66.94 301 SER A N 1
ATOM 2301 C CA . SER A 1 301 ? 3.766 -3.982 -16.516 1 66.94 301 SER A CA 1
ATOM 2302 C C . SER A 1 301 ? 2.666 -5.031 -16.625 1 66.94 301 SER A C 1
ATOM 2304 O O . SER A 1 301 ? 1.619 -4.918 -15.984 1 66.94 301 SER A O 1
ATOM 2306 N N . THR A 1 302 ? 3.111 -6.289 -17.344 1 81.81 302 THR A N 1
ATOM 2307 C CA . THR A 1 302 ? 2.068 -7.293 -17.516 1 81.81 302 THR A CA 1
ATOM 2308 C C . THR A 1 302 ? 2.598 -8.688 -17.203 1 81.81 302 THR A C 1
ATOM 2310 O O . THR A 1 302 ? 3.811 -8.898 -17.141 1 81.81 302 THR A O 1
ATOM 2313 N N . TRP A 1 303 ? 1.751 -9.75 -17.047 1 91.62 303 TRP A N 1
ATOM 2314 C CA . TRP A 1 303 ? 2.154 -11.133 -16.828 1 91.62 303 TRP A CA 1
ATOM 2315 C C . TRP A 1 303 ? 2.977 -11.648 -18 1 91.62 303 TRP A C 1
ATOM 2317 O O . TRP A 1 303 ? 4.012 -12.297 -17.812 1 91.62 303 TRP A O 1
ATOM 2327 N N . THR A 1 304 ? 2.547 -11.297 -19.203 1 91.62 304 THR A N 1
ATOM 2328 C CA . THR A 1 304 ? 3.201 -11.75 -20.422 1 91.62 304 THR A CA 1
ATOM 2329 C C . THR A 1 304 ? 4.629 -11.219 -20.5 1 91.62 304 THR A C 1
ATOM 2331 O O . THR A 1 304 ? 5.566 -11.977 -20.766 1 91.62 304 THR A O 1
ATOM 2334 N N . SER A 1 305 ? 4.824 -10.008 -20.25 1 85.81 305 SER A N 1
ATOM 2335 C CA . SER A 1 305 ? 6.156 -9.422 -20.312 1 85.81 305 SER A CA 1
ATOM 2336 C C . SER A 1 305 ? 7.055 -9.969 -19.203 1 85.81 305 SER A C 1
ATOM 2338 O O . SER A 1 305 ? 8.234 -10.234 -19.422 1 85.81 305 SER A O 1
ATOM 2340 N N . ALA A 1 306 ? 6.477 -10.125 -18.062 1 87.62 306 ALA A N 1
ATOM 2341 C CA . ALA A 1 306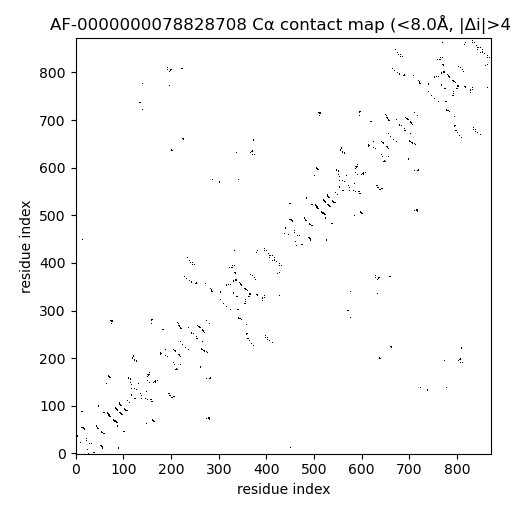 ? 7.242 -10.664 -16.938 1 87.62 306 ALA A CA 1
ATOM 2342 C C . ALA A 1 306 ? 7.703 -12.094 -17.234 1 87.62 306 ALA A C 1
ATOM 2344 O O . ALA A 1 306 ? 8.828 -12.469 -16.906 1 87.62 306 ALA A O 1
ATOM 2345 N N . ALA A 1 307 ? 6.836 -12.852 -17.844 1 92 307 ALA A N 1
ATOM 2346 C CA . ALA A 1 307 ? 7.156 -14.242 -18.172 1 92 307 ALA A CA 1
ATOM 2347 C C . ALA A 1 307 ? 8.352 -14.32 -19.109 1 92 307 ALA A C 1
ATOM 2349 O O . ALA A 1 307 ? 9.188 -15.219 -18.984 1 92 307 ALA A O 1
ATOM 2350 N N . ARG A 1 308 ? 8.406 -13.438 -20 1 90 308 ARG A N 1
ATOM 2351 C CA . ARG A 1 308 ? 9.523 -13.406 -20.938 1 90 308 ARG A CA 1
ATOM 2352 C C . ARG A 1 308 ? 10.852 -13.203 -20.203 1 90 308 ARG A C 1
ATOM 2354 O O . ARG A 1 308 ? 11.836 -13.883 -20.5 1 90 308 ARG A O 1
ATOM 2361 N N . TYR A 1 309 ? 10.82 -12.328 -19.281 1 87.5 309 TYR A N 1
ATOM 2362 C CA . TYR A 1 309 ? 12.031 -12.055 -18.516 1 87.5 309 TYR A CA 1
ATOM 2363 C C . TYR A 1 309 ? 12.406 -13.242 -17.641 1 87.5 309 TYR A C 1
ATOM 2365 O O . TYR A 1 309 ? 13.586 -13.555 -17.484 1 87.5 309 TYR A O 1
ATOM 2373 N N . LEU A 1 310 ? 11.445 -13.852 -17.094 1 92.19 310 LEU A N 1
ATOM 2374 C CA . LEU A 1 310 ? 11.703 -15.031 -16.266 1 92.19 310 LEU A CA 1
ATOM 2375 C C . LEU A 1 310 ? 12.312 -16.156 -17.094 1 92.19 310 LEU A C 1
ATOM 2377 O O . LEU A 1 310 ? 13.203 -16.859 -16.625 1 92.19 310 LEU A O 1
ATOM 2381 N N . LEU A 1 311 ? 11.836 -16.25 -18.297 1 93.69 311 LEU A N 1
ATOM 2382 C CA . LEU A 1 311 ? 12.383 -17.266 -19.188 1 93.69 311 LEU A CA 1
ATOM 2383 C C . LEU A 1 311 ? 13.828 -16.953 -19.562 1 93.69 311 LEU A C 1
ATOM 2385 O O . LEU A 1 311 ? 14.688 -17.828 -19.562 1 93.69 311 LEU A O 1
ATOM 2389 N N . GLN A 1 312 ? 14.047 -15.742 -19.875 1 91.75 312 GLN A N 1
ATOM 2390 C CA . GLN A 1 312 ? 15.391 -15.305 -20.25 1 91.75 312 GLN A CA 1
ATOM 2391 C C . GLN A 1 312 ? 16.391 -15.594 -19.125 1 91.75 312 GLN A C 1
ATOM 2393 O O . GLN A 1 312 ? 17.547 -15.914 -19.375 1 91.75 312 GLN A O 1
ATOM 2398 N N . SER A 1 313 ? 15.898 -15.508 -17.953 1 90.75 313 SER A N 1
ATOM 2399 C CA . SER A 1 313 ? 16.734 -15.75 -16.781 1 90.75 313 SER A CA 1
ATOM 2400 C C . SER A 1 313 ? 16.781 -17.234 -16.438 1 90.75 313 SER A C 1
ATOM 2402 O O . SER A 1 313 ? 17.391 -17.625 -15.445 1 90.75 313 SER A O 1
ATOM 2404 N N . GLN A 1 314 ? 16.047 -18.047 -17.156 1 93.81 314 GLN A N 1
ATOM 2405 C CA . GLN A 1 314 ? 15.969 -19.5 -17 1 93.81 314 GLN A CA 1
ATOM 2406 C C . GLN A 1 314 ? 15.344 -19.875 -15.656 1 93.81 314 GLN A C 1
ATOM 2408 O O . GLN A 1 314 ? 15.742 -20.859 -15.031 1 93.81 314 GLN A O 1
ATOM 2413 N N . TYR A 1 315 ? 14.43 -19.031 -15.273 1 94.75 315 TYR A N 1
ATOM 2414 C CA . TYR A 1 315 ? 13.742 -19.266 -14.008 1 94.75 315 TYR A CA 1
ATOM 2415 C C . TYR A 1 315 ? 12.523 -20.156 -14.203 1 94.75 315 TYR A C 1
ATOM 2417 O O . TYR A 1 315 ? 12.07 -20.812 -13.266 1 94.75 315 TYR A O 1
ATOM 2425 N N . ILE A 1 316 ? 11.945 -20.125 -15.367 1 97.06 316 ILE A N 1
ATOM 2426 C CA . ILE A 1 316 ? 10.758 -20.922 -15.656 1 97.06 316 ILE A CA 1
ATOM 2427 C C . ILE A 1 316 ? 10.898 -21.578 -17.031 1 97.06 316 ILE A C 1
ATOM 2429 O O . ILE A 1 316 ? 11.789 -21.234 -17.797 1 97.06 316 ILE A O 1
ATOM 2433 N N . SER A 1 317 ? 10.055 -22.547 -17.359 1 97.31 317 SER A N 1
ATOM 2434 C CA . SER A 1 317 ? 10.102 -23.281 -18.609 1 97.31 317 SER A CA 1
ATOM 2435 C C . SER A 1 317 ? 9.328 -22.562 -19.719 1 97.31 317 SER A C 1
ATOM 2437 O O . SER A 1 317 ? 8.555 -21.641 -19.438 1 97.31 317 SER A O 1
ATOM 2439 N N . GLU A 1 318 ? 9.555 -22.984 -20.906 1 97.19 318 GLU A N 1
ATOM 2440 C CA . GLU A 1 318 ? 8.805 -22.453 -22.047 1 97.19 318 GLU A CA 1
ATOM 2441 C C . GLU A 1 318 ? 7.312 -22.75 -21.906 1 97.19 318 GLU A C 1
ATOM 2443 O O . GLU A 1 318 ? 6.48 -21.922 -22.297 1 97.19 318 GLU A O 1
ATOM 2448 N N . GLU A 1 319 ? 7.059 -23.844 -21.406 1 97.56 319 GLU A N 1
ATOM 2449 C CA . GLU A 1 319 ? 5.656 -24.203 -21.219 1 97.56 319 GLU A CA 1
ATOM 2450 C C . GLU A 1 319 ? 4.992 -23.281 -20.188 1 97.56 319 GLU A C 1
ATOM 2452 O O . GLU A 1 319 ? 3.83 -22.906 -20.344 1 97.56 319 GLU A O 1
ATOM 2457 N N . ASP A 1 320 ? 5.719 -22.938 -19.125 1 98 320 ASP A N 1
ATOM 2458 C CA . ASP A 1 320 ? 5.191 -22 -18.141 1 98 320 ASP A CA 1
ATOM 2459 C C . ASP A 1 320 ? 4.918 -20.641 -18.781 1 98 320 ASP A C 1
ATOM 2461 O O . ASP A 1 320 ? 3.902 -20.016 -18.484 1 98 320 ASP A O 1
ATOM 2465 N N . VAL A 1 321 ? 5.781 -20.25 -19.641 1 97.38 321 VAL A N 1
ATOM 2466 C CA . VAL A 1 321 ? 5.613 -18.969 -20.328 1 97.38 321 VAL A CA 1
ATOM 2467 C C . VAL A 1 321 ? 4.352 -19 -21.188 1 97.38 321 VAL A C 1
ATOM 2469 O O . VAL A 1 321 ? 3.564 -18.047 -21.172 1 97.38 321 VAL A O 1
ATOM 2472 N N . ARG A 1 322 ? 4.211 -20.062 -21.875 1 97.88 322 ARG A N 1
ATOM 2473 C CA . ARG A 1 322 ? 3.027 -20.219 -22.719 1 97.88 322 ARG A CA 1
ATOM 2474 C C . ARG A 1 322 ? 1.752 -20.156 -21.891 1 97.88 322 ARG A C 1
ATOM 2476 O O . ARG A 1 322 ? 0.801 -19.453 -22.25 1 97.88 322 ARG A O 1
ATOM 2483 N N . ARG A 1 323 ? 1.732 -20.875 -20.812 1 98.38 323 ARG A N 1
ATOM 2484 C CA . ARG A 1 323 ? 0.565 -20.906 -19.938 1 98.38 323 ARG A CA 1
ATOM 2485 C C . ARG A 1 323 ? 0.278 -19.516 -19.359 1 98.38 323 ARG A C 1
ATOM 2487 O O . ARG A 1 323 ? -0.882 -19.125 -19.234 1 98.38 323 ARG A O 1
ATOM 2494 N N . ILE A 1 324 ? 1.33 -18.812 -19.016 1 98 324 ILE A N 1
ATOM 2495 C CA . ILE A 1 324 ? 1.167 -17.469 -18.453 1 98 324 ILE A CA 1
ATOM 2496 C C . ILE A 1 324 ? 0.575 -16.547 -19.516 1 98 324 ILE A C 1
ATOM 2498 O O . ILE A 1 324 ? -0.338 -15.766 -19.234 1 98 324 ILE A O 1
ATOM 2502 N N . ARG A 1 325 ? 1.079 -16.641 -20.719 1 97.56 325 ARG A N 1
ATOM 2503 C CA . ARG A 1 325 ? 0.536 -15.836 -21.812 1 97.56 325 ARG A CA 1
ATOM 2504 C C . ARG A 1 325 ? -0.938 -16.156 -22.031 1 97.56 325 ARG A C 1
ATOM 2506 O O . ARG A 1 325 ? -1.743 -15.258 -22.281 1 97.56 325 ARG A O 1
ATOM 2513 N N . TRP A 1 326 ? -1.232 -17.422 -21.953 1 98.56 326 TRP A N 1
ATOM 2514 C CA . TRP A 1 326 ? -2.619 -17.844 -22.109 1 98.56 326 TRP A CA 1
ATOM 2515 C C . TRP A 1 326 ? -3.502 -17.219 -21.016 1 98.56 326 TRP A C 1
ATOM 2517 O O . TRP A 1 326 ? -4.551 -16.641 -21.328 1 98.56 326 TRP A O 1
ATOM 2527 N N . LEU A 1 327 ? -3.062 -17.344 -19.797 1 98.75 327 LEU A N 1
ATOM 2528 C CA . LEU A 1 327 ? -3.828 -16.812 -18.688 1 98.75 327 LEU A CA 1
ATOM 2529 C C . LEU A 1 327 ? -4.012 -15.312 -18.812 1 98.75 327 LEU A C 1
ATOM 2531 O O . LEU A 1 327 ? -5.094 -14.789 -18.547 1 98.75 327 LEU A O 1
ATOM 2535 N N . ASP A 1 328 ? -2.945 -14.633 -19.188 1 97.25 328 ASP A N 1
ATOM 2536 C CA . ASP A 1 328 ? -2.996 -13.188 -19.375 1 97.25 328 ASP A CA 1
ATOM 2537 C C . ASP A 1 328 ? -4 -12.812 -20.469 1 97.25 328 ASP A C 1
ATOM 2539 O O . ASP A 1 328 ? -4.809 -11.898 -20.281 1 97.25 328 ASP A O 1
ATOM 2543 N N . THR A 1 329 ? -3.936 -13.523 -21.547 1 97.88 329 THR A N 1
ATOM 2544 C CA . THR A 1 329 ? -4.832 -13.289 -22.672 1 97.88 329 THR A CA 1
ATOM 2545 C C . THR A 1 329 ? -6.277 -13.586 -22.281 1 97.88 329 THR A C 1
ATOM 2547 O O . THR A 1 329 ? -7.176 -12.781 -22.531 1 97.88 329 THR A O 1
ATOM 2550 N N . PHE A 1 330 ? -6.492 -14.758 -21.672 1 98.62 330 PHE A N 1
ATOM 2551 C CA . PHE A 1 330 ? -7.824 -15.125 -21.203 1 98.62 330 PHE A CA 1
ATOM 2552 C C . PHE A 1 330 ? -8.375 -14.055 -20.266 1 98.62 330 PHE A C 1
ATOM 2554 O O . PHE A 1 330 ? -9.539 -13.672 -20.359 1 98.62 330 PHE A O 1
ATOM 2561 N N . GLY A 1 331 ? -7.504 -13.57 -19.344 1 97.88 331 GLY A N 1
ATOM 2562 C CA . GLY A 1 331 ? -7.91 -12.516 -18.438 1 97.88 331 GLY A CA 1
ATOM 2563 C C . GLY A 1 331 ? -8.367 -11.258 -19.141 1 97.88 331 GLY A C 1
ATOM 2564 O O . GLY A 1 331 ? -9.391 -10.68 -18.781 1 97.88 331 GLY A O 1
ATOM 2565 N N . GLN A 1 332 ? -7.59 -10.844 -20.109 1 96.25 332 GLN A N 1
ATOM 2566 C CA . GLN A 1 332 ? -7.965 -9.656 -20.875 1 96.25 332 GLN A CA 1
ATOM 2567 C C . GLN A 1 332 ? -9.297 -9.867 -21.594 1 96.25 332 GLN A C 1
ATOM 2569 O O . GLN A 1 332 ? -10.164 -8.992 -21.578 1 96.25 332 GLN A O 1
ATOM 2574 N N . LEU A 1 333 ? -9.469 -11.031 -22.141 1 98.38 333 LEU A N 1
ATOM 2575 C CA . LEU A 1 333 ? -10.633 -11.32 -22.969 1 98.38 333 LEU A CA 1
ATOM 2576 C C . LEU A 1 333 ? -11.859 -11.609 -22.109 1 98.38 333 LEU A C 1
ATOM 2578 O O . LEU A 1 333 ? -12.977 -11.688 -22.625 1 98.38 333 LEU A O 1
ATOM 2582 N N . THR A 1 334 ? -11.688 -11.758 -20.812 1 98.44 334 THR A N 1
ATOM 2583 C CA . THR A 1 334 ? -12.812 -12.008 -19.922 1 98.44 334 THR A CA 1
ATOM 2584 C C . THR A 1 334 ? -13.016 -10.828 -18.969 1 98.44 334 THR A C 1
ATOM 2586 O O . THR A 1 334 ? -13.742 -10.945 -17.969 1 98.44 334 THR A O 1
ATOM 2589 N N . GLY A 1 335 ? -12.344 -9.758 -19.188 1 95.81 335 GLY A N 1
ATOM 2590 C CA . GLY A 1 335 ? -12.578 -8.523 -18.453 1 95.81 335 GLY A CA 1
ATOM 2591 C C . GLY A 1 335 ? -11.922 -8.516 -17.094 1 95.81 335 GLY A C 1
ATOM 2592 O O . GLY A 1 335 ? -12.383 -7.82 -16.172 1 95.81 335 GLY A O 1
ATOM 2593 N N . ASN A 1 336 ? -10.891 -9.352 -16.891 1 95.06 336 ASN A N 1
ATOM 2594 C CA . ASN A 1 336 ? -10.133 -9.305 -15.648 1 95.06 336 ASN A CA 1
ATOM 2595 C C . ASN A 1 336 ? -9.109 -8.172 -15.648 1 95.06 336 ASN A C 1
ATOM 2597 O O . ASN A 1 336 ? -8.008 -8.32 -16.188 1 95.06 336 ASN A O 1
ATOM 2601 N N . THR A 1 337 ? -9.414 -7.125 -14.969 1 88 337 THR A N 1
ATOM 2602 C CA . THR A 1 337 ? -8.547 -5.957 -14.938 1 88 337 THR A CA 1
ATOM 2603 C C . THR A 1 337 ? -7.637 -5.984 -13.719 1 88 337 THR A C 1
ATOM 2605 O O . THR A 1 337 ? -6.875 -5.043 -13.477 1 88 337 THR A O 1
ATOM 2608 N N . ASP A 1 338 ? -7.699 -7.059 -12.945 1 87.62 338 ASP A N 1
ATOM 2609 C CA . ASP A 1 338 ? -6.906 -7.141 -11.727 1 87.62 338 ASP A CA 1
ATOM 2610 C C . ASP A 1 338 ? -5.832 -8.219 -11.844 1 87.62 338 ASP A C 1
ATOM 2612 O O . ASP A 1 338 ? -5.703 -9.078 -10.961 1 87.62 338 ASP A O 1
ATOM 2616 N N . ARG A 1 339 ? -5.125 -8.203 -12.891 1 90.06 339 ARG A N 1
ATOM 2617 C CA . ARG A 1 339 ? -4.035 -9.156 -13.117 1 90.06 339 ARG A CA 1
ATOM 2618 C C . ARG A 1 339 ? -2.705 -8.586 -12.641 1 90.06 339 ARG A C 1
ATOM 2620 O O . ARG A 1 339 ? -1.744 -8.516 -13.406 1 90.06 339 ARG A O 1
ATOM 2627 N N . HIS A 1 340 ? -2.715 -8.297 -11.383 1 86.31 340 HIS A N 1
ATOM 2628 C CA . HIS A 1 340 ? -1.47 -7.789 -10.812 1 86.31 340 HIS A CA 1
ATOM 2629 C C . HIS A 1 340 ? -0.527 -8.93 -10.438 1 86.31 340 HIS A C 1
ATOM 2631 O O . HIS A 1 340 ? -0.934 -10.094 -10.414 1 86.31 340 HIS A O 1
ATOM 2637 N N . PHE A 1 341 ? 0.622 -8.664 -10.141 1 88.69 341 PHE A N 1
ATOM 2638 C CA . PHE A 1 341 ? 1.679 -9.648 -9.969 1 88.69 341 PHE A CA 1
ATOM 2639 C C . PHE A 1 341 ? 1.433 -10.492 -8.727 1 88.69 341 PHE A C 1
ATOM 2641 O O . PHE A 1 341 ? 2.008 -11.578 -8.578 1 88.69 341 PHE A O 1
ATOM 2648 N N . GLY A 1 342 ? 0.604 -10.016 -7.836 1 89.94 342 GLY A N 1
ATOM 2649 C CA . GLY A 1 342 ? 0.237 -10.805 -6.672 1 89.94 342 GLY A CA 1
ATOM 2650 C C . GLY A 1 342 ? -0.741 -11.922 -6.992 1 89.94 342 GLY A C 1
ATOM 2651 O O . GLY A 1 342 ? -0.946 -12.828 -6.18 1 89.94 342 GLY A O 1
ATOM 2652 N N . ASN A 1 343 ? -1.297 -11.93 -8.195 1 93.12 343 ASN A N 1
ATOM 2653 C CA . ASN A 1 343 ? -2.33 -12.898 -8.555 1 93.12 343 ASN A CA 1
ATOM 2654 C C . ASN A 1 343 ? -1.776 -14 -9.453 1 93.12 343 ASN A C 1
ATOM 2656 O O . ASN A 1 343 ? -2.539 -14.734 -10.086 1 93.12 343 ASN A O 1
ATOM 2660 N N . LEU A 1 344 ? -0.531 -14.086 -9.586 1 95.94 344 LEU A N 1
ATOM 2661 C CA . LEU A 1 344 ? 0.202 -15.164 -10.242 1 95.94 344 LEU A CA 1
ATOM 2662 C C . LEU A 1 344 ? 1.287 -15.719 -9.328 1 95.94 344 LEU A C 1
ATOM 2664 O O . LEU A 1 344 ? 2.08 -14.961 -8.766 1 95.94 344 LEU A O 1
ATOM 2668 N N . SER A 1 345 ? 1.242 -17.016 -9.18 1 97.69 345 SER A N 1
ATOM 2669 C CA . SER A 1 345 ? 2.164 -17.594 -8.211 1 97.69 345 SER A CA 1
ATOM 2670 C C . SER A 1 345 ? 2.922 -18.781 -8.812 1 97.69 345 SER A C 1
ATOM 2672 O O . SER A 1 345 ? 2.541 -19.297 -9.859 1 97.69 345 SER A O 1
ATOM 2674 N N . PHE A 1 346 ? 4.016 -19.172 -8.125 1 98.12 346 PHE A N 1
ATOM 2675 C CA . PHE A 1 346 ? 4.902 -20.234 -8.57 1 98.12 346 PHE A CA 1
ATOM 2676 C C . PHE A 1 346 ? 5.301 -21.125 -7.41 1 98.12 346 PHE A C 1
ATOM 2678 O O . PHE A 1 346 ? 5.543 -20.656 -6.301 1 98.12 346 PHE A O 1
ATOM 2685 N N . PHE A 1 347 ? 5.344 -22.422 -7.691 1 98 347 PHE A N 1
ATOM 2686 C CA . PHE A 1 347 ? 6.031 -23.328 -6.781 1 98 347 PHE A CA 1
ATOM 2687 C C . PHE A 1 347 ? 7.543 -23.219 -6.949 1 98 347 PHE A C 1
ATOM 2689 O O . PHE A 1 347 ? 8.031 -22.938 -8.047 1 98 347 PHE A O 1
ATOM 2696 N N . GLU A 1 348 ? 8.188 -23.422 -5.867 1 94.12 348 GLU A N 1
ATOM 2697 C CA . GLU A 1 348 ? 9.641 -23.438 -5.941 1 94.12 348 GLU A CA 1
ATOM 2698 C C . GLU A 1 348 ? 10.156 -24.859 -6.203 1 94.12 348 GLU A C 1
ATOM 2700 O O . GLU A 1 348 ? 9.859 -25.781 -5.445 1 94.12 348 GLU A O 1
ATOM 2705 N N . ASP A 1 349 ? 10.891 -25 -7.273 1 90.25 349 ASP A N 1
ATOM 2706 C CA . ASP A 1 349 ? 11.5 -26.266 -7.645 1 90.25 349 ASP A CA 1
ATOM 2707 C C . ASP A 1 349 ? 13.023 -26.203 -7.57 1 90.25 349 ASP A C 1
ATOM 2709 O O . ASP A 1 349 ? 13.711 -26.562 -8.523 1 90.25 349 ASP A O 1
ATOM 2713 N N . GLY A 1 350 ? 13.562 -25.625 -6.605 1 85.25 350 GLY A N 1
ATOM 2714 C CA . GLY A 1 350 ? 14.992 -25.406 -6.438 1 85.25 350 GLY A CA 1
ATOM 2715 C C . GLY A 1 350 ? 15.375 -23.938 -6.457 1 85.25 350 GLY A C 1
ATOM 2716 O O . GLY A 1 350 ? 14.508 -23.062 -6.559 1 85.25 350 GLY A O 1
ATOM 2717 N N . PRO A 1 351 ? 16.656 -23.719 -6.344 1 82.25 351 PRO A N 1
ATOM 2718 C CA . PRO A 1 351 ? 17.109 -22.312 -6.336 1 82.25 351 PRO A CA 1
ATOM 2719 C C . PRO A 1 351 ? 16.828 -21.609 -7.66 1 82.25 351 PRO A C 1
ATOM 2721 O O . PRO A 1 351 ? 17.328 -22.016 -8.703 1 82.25 351 PRO A O 1
ATOM 2724 N N . LYS A 1 352 ? 16.031 -20.609 -7.621 1 87.75 352 LYS A N 1
ATOM 2725 C CA . LYS A 1 352 ? 15.688 -19.75 -8.758 1 87.75 352 LYS A CA 1
ATOM 2726 C C . LYS A 1 352 ? 15.016 -20.562 -9.859 1 87.75 352 LYS A C 1
ATOM 2728 O O . LYS A 1 352 ? 15.266 -20.328 -11.047 1 87.75 352 LYS A O 1
ATOM 2733 N N . ARG A 1 353 ? 14.445 -21.562 -9.508 1 93.62 353 ARG A N 1
ATOM 2734 C CA . ARG A 1 353 ? 13.641 -22.375 -10.406 1 93.62 353 ARG A CA 1
ATOM 2735 C C . ARG A 1 353 ? 12.188 -22.438 -9.945 1 93.62 353 ARG A C 1
ATOM 2737 O O . ARG A 1 353 ? 11.906 -22.875 -8.82 1 93.62 353 ARG A O 1
ATOM 2744 N N . PHE A 1 354 ? 11.391 -22.062 -10.852 1 96.75 354 PHE A N 1
ATOM 2745 C CA . PHE A 1 354 ? 9.992 -21.906 -10.477 1 96.75 354 PHE A CA 1
ATOM 2746 C C . PHE A 1 354 ? 9.086 -22.641 -11.453 1 96.75 354 PHE A C 1
ATOM 2748 O O . PHE A 1 354 ? 9.414 -22.766 -12.641 1 96.75 354 PHE A O 1
ATOM 2755 N N . ARG A 1 355 ? 8.047 -23.156 -10.961 1 97.81 355 ARG A N 1
ATOM 2756 C CA . ARG A 1 355 ? 6.98 -23.766 -11.758 1 97.81 355 ARG A CA 1
ATOM 2757 C C . ARG A 1 355 ? 5.652 -23.062 -11.508 1 97.81 355 ARG A C 1
ATOM 2759 O O . ARG A 1 355 ? 5.266 -22.844 -10.352 1 97.81 355 ARG A O 1
ATOM 2766 N N . LEU A 1 356 ? 4.98 -22.75 -12.586 1 98.19 356 LEU A N 1
ATOM 2767 C CA . LEU A 1 356 ? 3.727 -22.016 -12.469 1 98.19 356 LEU A CA 1
ATOM 2768 C C . LEU A 1 356 ? 2.73 -22.781 -11.602 1 98.19 356 LEU A C 1
ATOM 2770 O O . LEU A 1 356 ? 2.514 -23.969 -11.805 1 98.19 356 LEU A O 1
ATOM 2774 N N . ALA A 1 357 ? 2.135 -22.094 -10.594 1 98.56 357 ALA A N 1
ATOM 2775 C CA . ALA A 1 357 ? 1.101 -22.656 -9.727 1 98.56 357 ALA A CA 1
ATOM 2776 C C . ALA A 1 357 ? -0.281 -22.516 -10.359 1 98.56 357 ALA A C 1
ATOM 2778 O O . ALA A 1 357 ? -0.442 -21.828 -11.367 1 98.56 357 ALA A O 1
ATOM 2779 N N . PRO A 1 358 ? -1.269 -23.234 -9.836 1 98.62 358 PRO A N 1
ATOM 2780 C CA . PRO A 1 358 ? -2.627 -23.125 -10.375 1 98.62 358 PRO A CA 1
ATOM 2781 C C . PRO A 1 358 ? -3.135 -21.688 -10.383 1 98.62 358 PRO A C 1
ATOM 2783 O O . PRO A 1 358 ? -2.832 -20.906 -9.477 1 98.62 358 PRO A O 1
ATOM 2786 N N . ALA A 1 359 ? -3.939 -21.359 -11.406 1 98.62 359 ALA A N 1
ATOM 2787 C CA . ALA A 1 359 ? -4.555 -20.031 -11.523 1 98.62 359 ALA A CA 1
ATOM 2788 C C . ALA A 1 359 ? -5.57 -19.797 -10.406 1 98.62 359 ALA A C 1
ATOM 2790 O O . ALA A 1 359 ? -6.234 -20.734 -9.961 1 98.62 359 ALA A O 1
ATOM 2791 N N . TYR A 1 360 ? -5.711 -18.609 -9.961 1 97.75 360 TYR A N 1
ATOM 2792 C CA . TYR A 1 360 ? -6.695 -18.156 -8.992 1 97.75 360 TYR A CA 1
ATOM 2793 C C . TYR A 1 360 ? -7.082 -16.703 -9.242 1 97.75 360 TYR A C 1
ATOM 2795 O O . TYR A 1 360 ? -6.434 -16.016 -10.023 1 97.75 360 TYR A O 1
ATOM 2803 N N . ASP A 1 361 ? -8.117 -16.312 -8.742 1 95.44 361 ASP A N 1
ATOM 2804 C CA . ASP A 1 361 ? -8.562 -14.93 -8.766 1 95.44 361 ASP A CA 1
ATOM 2805 C C . ASP A 1 361 ? -8.781 -14.438 -10.195 1 95.44 361 ASP A C 1
ATOM 2807 O O . ASP A 1 361 ? -8.297 -13.375 -10.57 1 95.44 361 ASP A O 1
ATOM 2811 N N . MET A 1 362 ? -9.414 -15.266 -11 1 97.19 362 MET A N 1
ATOM 2812 C CA . MET A 1 362 ? -9.812 -14.922 -12.367 1 97.19 362 MET A CA 1
ATOM 2813 C C . MET A 1 362 ? -11.289 -14.531 -12.422 1 97.19 362 MET A C 1
ATOM 2815 O O . MET A 1 362 ? -12.164 -15.375 -12.227 1 97.19 362 MET A O 1
ATOM 2819 N N . LEU A 1 363 ? -11.547 -13.281 -12.594 1 96.31 363 LEU A N 1
ATOM 2820 C CA . LEU A 1 363 ? -12.922 -12.812 -12.68 1 96.31 363 LEU A CA 1
ATOM 2821 C C . LEU A 1 363 ? -13 -11.477 -13.406 1 96.31 363 LEU A C 1
ATOM 2823 O O . LEU A 1 363 ? -12 -10.758 -13.492 1 96.31 363 LEU A O 1
ATOM 2827 N N . PRO A 1 364 ? -14.141 -11.109 -13.977 1 96.5 364 PRO A N 1
ATOM 2828 C CA . PRO A 1 364 ? -14.273 -9.836 -14.688 1 96.5 364 PRO A CA 1
ATOM 2829 C C . PRO A 1 364 ? -14.32 -8.641 -13.742 1 96.5 364 PRO A C 1
ATOM 2831 O O . PRO A 1 364 ? -15.344 -7.961 -13.656 1 96.5 364 PRO A O 1
ATOM 2834 N N . MET A 1 365 ? -13.195 -8.281 -13.273 1 92.81 365 MET A N 1
ATOM 2835 C CA . MET A 1 365 ? -13.055 -7.234 -12.273 1 92.81 365 MET A CA 1
ATOM 2836 C C . MET A 1 365 ? -13.398 -5.871 -12.852 1 92.81 365 MET A C 1
ATOM 2838 O O . MET A 1 365 ? -13.625 -4.914 -12.109 1 92.81 365 MET A O 1
ATOM 2842 N N . MET A 1 366 ? -13.516 -5.766 -14.141 1 90.44 366 MET A N 1
ATOM 2843 C CA . MET A 1 366 ? -13.93 -4.504 -14.75 1 90.44 366 MET A CA 1
ATOM 2844 C C . MET A 1 366 ? -15.312 -4.09 -14.266 1 90.44 366 MET A C 1
ATOM 2846 O O . MET A 1 366 ? -15.656 -2.906 -14.281 1 90.44 366 MET A O 1
ATOM 2850 N N . PHE A 1 367 ? -16.078 -5.082 -13.805 1 92.75 367 PHE A N 1
ATOM 2851 C CA . PHE A 1 367 ? -17.438 -4.797 -13.391 1 92.75 367 PHE A CA 1
ATOM 2852 C C . PHE A 1 367 ? -17.516 -4.578 -11.883 1 92.75 367 PHE A C 1
ATOM 2854 O O . PHE A 1 367 ? -18.594 -4.348 -11.336 1 92.75 367 PHE A O 1
ATOM 2861 N N . ALA A 1 368 ? -16.391 -4.707 -11.188 1 90.25 368 ALA A N 1
ATOM 2862 C CA . ALA A 1 368 ? -16.406 -4.48 -9.75 1 90.25 368 ALA A CA 1
ATOM 2863 C C . ALA A 1 368 ? -16.891 -3.072 -9.414 1 90.25 368 ALA A C 1
ATOM 2865 O O . ALA A 1 368 ? -16.562 -2.115 -10.125 1 90.25 368 ALA A O 1
ATOM 2866 N N . PRO A 1 369 ? -17.609 -3 -8.32 1 85.19 369 PRO A N 1
ATOM 2867 C CA . PRO A 1 369 ? -18.062 -1.669 -7.898 1 85.19 369 PRO A CA 1
ATOM 2868 C C . PRO A 1 369 ? -16.891 -0.767 -7.48 1 85.19 369 PRO A C 1
ATOM 2870 O O . PRO A 1 369 ? -15.828 -1.261 -7.109 1 85.19 369 PRO A O 1
ATOM 2873 N N . VAL A 1 370 ? -17.094 0.471 -7.625 1 79.44 370 VAL A N 1
ATOM 2874 C CA . VAL A 1 370 ? -16.234 1.475 -6.996 1 79.44 370 VAL A CA 1
ATOM 2875 C C . VAL A 1 370 ? -16.922 2.029 -5.75 1 79.44 370 VAL A C 1
ATOM 2877 O O . VAL A 1 370 ? -17.859 2.811 -5.852 1 79.44 370 VAL A O 1
ATOM 2880 N N . GLY A 1 371 ? -16.406 1.58 -4.703 1 75.56 371 GLY A N 1
ATOM 2881 C CA . GLY A 1 371 ? -17.172 1.849 -3.5 1 75.56 371 GLY A CA 1
ATOM 2882 C C . GLY A 1 371 ? -18.531 1.178 -3.502 1 75.56 371 GLY A C 1
ATOM 2883 O O . GLY A 1 371 ? -18.625 -0.041 -3.664 1 75.56 371 GLY A O 1
ATOM 2884 N N . THR A 1 372 ? -19.531 2.09 -3.457 1 78 372 THR A N 1
ATOM 2885 C CA . THR A 1 372 ? -20.891 1.563 -3.475 1 78 372 THR A CA 1
ATOM 2886 C C . THR A 1 372 ? -21.562 1.852 -4.812 1 78 372 THR A C 1
ATOM 2888 O O . THR A 1 372 ? -22.766 1.643 -4.965 1 78 372 THR A O 1
ATOM 2891 N N . SER A 1 373 ? -20.734 2.205 -5.766 1 81.06 373 SER A N 1
ATOM 2892 C CA . SER A 1 373 ? -21.297 2.625 -7.043 1 81.06 373 SER A CA 1
ATOM 2893 C C . SER A 1 373 ? -20.984 1.624 -8.148 1 81.06 373 SER A C 1
ATOM 2895 O O . SER A 1 373 ? -19.875 1.071 -8.188 1 81.06 373 SER A O 1
ATOM 2897 N N . ILE A 1 374 ? -22 1.389 -8.945 1 85.31 374 ILE A N 1
ATOM 2898 C CA . ILE A 1 374 ? -21.812 0.562 -10.133 1 85.31 374 ILE A CA 1
ATOM 2899 C C . ILE A 1 374 ? -21.5 1.449 -11.336 1 85.31 374 ILE A C 1
ATOM 2901 O O . ILE A 1 374 ? -22.234 2.389 -11.633 1 85.31 374 ILE A O 1
ATOM 2905 N N . ILE A 1 375 ? -20.406 1.207 -11.93 1 82.31 375 ILE A N 1
ATOM 2906 C CA . ILE A 1 375 ? -20 1.972 -13.102 1 82.31 375 ILE A CA 1
ATOM 2907 C C . ILE A 1 375 ? -20.188 1.125 -14.359 1 82.31 375 ILE A C 1
ATOM 2909 O O . ILE A 1 375 ? -19.766 -0.033 -14.406 1 82.31 375 ILE A O 1
ATOM 2913 N N . ASP A 1 376 ? -20.891 1.74 -15.281 1 82.75 376 ASP A N 1
ATOM 2914 C CA . ASP A 1 376 ? -21.047 1.059 -16.562 1 82.75 376 ASP A CA 1
ATOM 2915 C C . ASP A 1 376 ? -19.781 1.188 -17.406 1 82.75 376 ASP A C 1
ATOM 2917 O O . ASP A 1 376 ? -19.406 2.293 -17.812 1 82.75 376 ASP A O 1
ATOM 2921 N N . ARG A 1 377 ? -19.156 0.123 -17.625 1 84.56 377 ARG A N 1
ATOM 2922 C CA . ARG A 1 377 ? -17.922 0.11 -18.422 1 84.56 377 ARG A CA 1
ATOM 2923 C C . ARG A 1 377 ? -18.125 -0.675 -19.703 1 84.56 377 ARG A C 1
ATOM 2925 O O . ARG A 1 377 ? -18.812 -1.691 -19.734 1 84.56 377 ARG A O 1
ATOM 2932 N N . THR A 1 378 ? -17.453 -0.134 -20.719 1 87.38 378 THR A N 1
ATOM 2933 C CA . THR A 1 378 ? -17.516 -0.826 -22 1 87.38 378 THR A CA 1
ATOM 2934 C C . THR A 1 378 ? -16.375 -1.836 -22.125 1 87.38 378 THR A C 1
ATOM 2936 O O . THR A 1 378 ? -15.203 -1.492 -21.922 1 87.38 378 THR A O 1
ATOM 2939 N N . PHE A 1 379 ? -16.766 -3.078 -22.375 1 94.44 379 PHE A N 1
ATOM 2940 C CA . PHE A 1 379 ? -15.805 -4.148 -22.578 1 94.44 379 PHE A CA 1
ATOM 2941 C C . PHE A 1 379 ? -15.219 -4.082 -23.984 1 94.44 379 PHE A C 1
ATOM 2943 O O . PHE A 1 379 ? -15.953 -4.09 -24.969 1 94.44 379 PHE A O 1
ATOM 2950 N N . GLU A 1 380 ? -13.883 -3.945 -24.016 1 93.62 380 GLU A N 1
ATOM 2951 C CA . GLU A 1 380 ? -13.164 -3.893 -25.281 1 93.62 380 GLU A CA 1
ATOM 2952 C C . GLU A 1 380 ? -12.102 -4.984 -25.359 1 93.62 380 GLU A C 1
ATOM 2954 O O . GLU A 1 380 ? -10.93 -4.746 -25.047 1 93.62 380 GLU A O 1
ATOM 2959 N N . PRO A 1 381 ? -12.531 -6.18 -25.875 1 96.56 381 PRO A N 1
ATOM 2960 C CA . PRO A 1 381 ? -11.516 -7.227 -26.047 1 96.56 381 PRO A CA 1
ATOM 2961 C C . PRO A 1 381 ? -10.43 -6.836 -27.047 1 96.56 381 PRO A C 1
ATOM 2963 O O . PRO A 1 381 ? -10.703 -6.152 -28.031 1 96.56 381 PRO A O 1
ATOM 2966 N N . ARG A 1 382 ? -9.203 -7.305 -26.875 1 94.19 382 ARG A N 1
ATOM 2967 C CA . ARG A 1 382 ? -8.062 -6.91 -27.703 1 94.19 382 ARG A CA 1
ATOM 2968 C C . ARG A 1 382 ? -7.684 -8.016 -28.672 1 94.19 382 ARG A C 1
ATOM 2970 O O . ARG A 1 382 ? -7.738 -9.195 -28.344 1 94.19 382 ARG A O 1
ATOM 2977 N N . PRO A 1 383 ? -7.289 -7.582 -29.828 1 95.75 383 PRO A N 1
ATOM 2978 C CA . PRO A 1 383 ? -6.797 -8.562 -30.797 1 95.75 383 PRO A CA 1
ATOM 2979 C C . PRO A 1 383 ? -5.438 -9.141 -30.422 1 95.75 383 PRO A C 1
ATOM 2981 O O . PRO A 1 383 ? -4.793 -8.648 -29.484 1 95.75 383 PRO A O 1
ATOM 2984 N N . PRO A 1 384 ? -5.102 -10.227 -31.094 1 95 384 PRO A N 1
ATOM 2985 C CA . PRO A 1 384 ? -3.781 -10.797 -30.797 1 95 384 PRO A CA 1
ATOM 2986 C C . PRO A 1 384 ? -2.637 -9.867 -31.203 1 95 384 PRO A C 1
ATOM 2988 O O . PRO A 1 384 ? -2.824 -8.969 -32.031 1 95 384 PRO A O 1
ATOM 2991 N N . THR A 1 385 ? -1.577 -10.016 -30.547 1 92.38 385 THR A N 1
ATOM 2992 C CA . THR A 1 385 ? -0.311 -9.375 -30.891 1 92.38 385 THR A CA 1
ATOM 2993 C C . THR A 1 385 ? 0.747 -10.414 -31.234 1 92.38 385 THR A C 1
ATOM 2995 O O . THR A 1 385 ? 0.483 -11.617 -31.172 1 92.38 385 THR A O 1
ATOM 2998 N N . SER A 1 386 ? 1.945 -9.922 -31.562 1 91.5 386 SER A N 1
ATOM 2999 C CA . SER A 1 386 ? 3.047 -10.836 -31.844 1 91.5 386 SER A CA 1
ATOM 3000 C C . SER A 1 386 ? 3.391 -11.688 -30.625 1 91.5 386 SER A C 1
ATOM 3002 O O . SER A 1 386 ? 3.887 -12.805 -30.766 1 91.5 386 SER A O 1
ATOM 3004 N N . GLU A 1 387 ? 2.975 -11.258 -29.484 1 89.38 387 GLU A N 1
ATOM 3005 C CA . GLU A 1 387 ? 3.324 -11.953 -28.25 1 89.38 387 GLU A CA 1
ATOM 3006 C C . GLU A 1 387 ? 2.277 -13 -27.891 1 89.38 387 GLU A C 1
ATOM 3008 O O . GLU A 1 387 ? 2.564 -13.945 -27.156 1 89.38 387 GLU A O 1
ATOM 3013 N N . THR A 1 388 ? 1.117 -12.836 -28.469 1 93.5 388 THR A N 1
ATOM 3014 C CA . THR A 1 388 ? 0.047 -13.711 -28 1 93.5 388 THR A CA 1
ATOM 3015 C C . THR A 1 388 ? -0.521 -14.531 -29.156 1 93.5 388 THR A C 1
ATOM 3017 O O . THR A 1 388 ? -1.505 -15.258 -28.984 1 93.5 388 THR A O 1
ATOM 3020 N N . LEU A 1 389 ? 0.107 -14.516 -30.281 1 92.69 389 LEU A N 1
ATOM 3021 C CA . LEU A 1 389 ? -0.414 -15.125 -31.484 1 92.69 389 LEU A CA 1
ATOM 3022 C C . LEU A 1 389 ? -0.635 -16.625 -31.297 1 92.69 389 LEU A C 1
ATOM 3024 O O . LEU A 1 389 ? -1.608 -17.188 -31.797 1 92.69 389 LEU A O 1
ATOM 3028 N N . ASP A 1 390 ? 0.17 -17.25 -30.656 1 94.75 390 ASP A N 1
ATOM 3029 C CA . ASP A 1 390 ? 0.146 -18.703 -30.547 1 94.75 390 ASP A CA 1
ATOM 3030 C C . ASP A 1 390 ? -0.935 -19.156 -29.562 1 94.75 390 ASP A C 1
ATOM 3032 O O . ASP A 1 390 ? -1.364 -20.312 -29.594 1 94.75 390 ASP A O 1
ATOM 3036 N N . VAL A 1 391 ? -1.389 -18.25 -28.672 1 97.19 391 VAL A N 1
ATOM 3037 C CA . VAL A 1 391 ? -2.301 -18.703 -27.625 1 97.19 391 VAL A CA 1
ATOM 3038 C C . VAL A 1 391 ? -3.654 -18.016 -27.781 1 97.19 391 VAL A C 1
ATOM 3040 O O . VAL A 1 391 ? -4.652 -18.453 -27.203 1 97.19 391 VAL A O 1
ATOM 3043 N N . TRP A 1 392 ? -3.725 -16.938 -28.531 1 97.62 392 TRP A N 1
ATOM 3044 C CA . TRP A 1 392 ? -4.879 -16.047 -28.531 1 97.62 392 TRP A CA 1
ATOM 3045 C C . TRP A 1 392 ? -6.141 -16.781 -28.969 1 97.62 392 TRP A C 1
ATOM 3047 O O . TRP A 1 392 ? -7.188 -16.672 -28.328 1 97.62 392 TRP A O 1
ATOM 3057 N N . ALA A 1 393 ? -6.035 -17.594 -30.031 1 97.38 393 ALA A N 1
ATOM 3058 C CA . ALA A 1 393 ? -7.215 -18.25 -30.578 1 97.38 393 ALA A CA 1
ATOM 3059 C C . ALA A 1 393 ? -7.832 -19.203 -29.562 1 97.38 393 ALA A C 1
ATOM 3061 O O . ALA A 1 393 ? -9.055 -19.234 -29.391 1 97.38 393 ALA A O 1
ATOM 3062 N N . ASP A 1 394 ? -7.016 -19.969 -29 1 98.12 394 ASP A N 1
ATOM 3063 C CA . ASP A 1 394 ? -7.5 -20.922 -28 1 98.12 394 ASP A CA 1
ATOM 3064 C C . ASP A 1 394 ? -8.086 -20.203 -26.781 1 98.12 394 ASP A C 1
ATOM 3066 O O . ASP A 1 394 ? -9.156 -20.578 -26.297 1 98.12 394 ASP A O 1
ATOM 3070 N N . ALA A 1 395 ? -7.383 -19.156 -26.266 1 98.56 395 ALA A N 1
ATOM 3071 C CA . ALA A 1 395 ? -7.883 -18.359 -25.141 1 98.56 395 ALA A CA 1
ATOM 3072 C C . ALA A 1 395 ? -9.211 -17.703 -25.484 1 98.56 395 ALA A C 1
ATOM 3074 O O . ALA A 1 395 ? -10.117 -17.656 -24.656 1 98.56 395 ALA A O 1
ATOM 3075 N N . ALA A 1 396 ? -9.305 -17.219 -26.688 1 98.5 396 ALA A N 1
ATOM 3076 C CA . ALA A 1 396 ? -10.516 -16.531 -27.125 1 98.5 396 ALA A CA 1
ATOM 3077 C C . ALA A 1 396 ? -11.703 -17.5 -27.172 1 98.5 396 ALA A C 1
ATOM 3079 O O . ALA A 1 396 ? -12.82 -17.141 -26.797 1 98.5 396 ALA A O 1
ATOM 3080 N N . GLN A 1 397 ? -11.453 -18.672 -27.641 1 98.25 397 GLN A N 1
ATOM 3081 C CA . GLN A 1 397 ? -12.516 -19.672 -27.688 1 98.25 397 GLN A CA 1
ATOM 3082 C C . GLN A 1 397 ? -13.016 -20 -26.281 1 98.25 397 GLN A C 1
ATOM 3084 O O . GLN A 1 397 ? -14.227 -20.094 -26.062 1 98.25 397 GLN A O 1
ATOM 3089 N N . HIS A 1 398 ? -12.156 -20.172 -25.391 1 98.75 398 HIS A N 1
ATOM 3090 C CA . HIS A 1 398 ? -12.539 -20.469 -24.016 1 98.75 398 HIS A CA 1
ATOM 3091 C C . HIS A 1 398 ? -13.203 -19.25 -23.359 1 98.75 398 HIS A C 1
ATOM 3093 O O . HIS A 1 398 ? -14.125 -19.406 -22.562 1 98.75 398 HIS A O 1
ATOM 3099 N N . ALA A 1 399 ? -12.68 -18.047 -23.672 1 98.81 399 ALA A N 1
ATOM 3100 C CA . ALA A 1 399 ? -13.297 -16.828 -23.156 1 98.81 399 ALA A CA 1
ATOM 3101 C C . ALA A 1 399 ? -14.727 -16.688 -23.672 1 98.81 399 ALA A C 1
ATOM 3103 O O . ALA A 1 399 ? -15.617 -16.266 -22.922 1 98.81 399 ALA A O 1
ATOM 3104 N N . LEU A 1 400 ? -14.906 -17.016 -24.922 1 98.5 400 LEU A N 1
ATOM 3105 C CA . LEU A 1 400 ? -16.25 -16.969 -25.5 1 98.5 400 LEU A CA 1
ATOM 3106 C C . LEU A 1 400 ? -17.172 -17.938 -24.797 1 98.5 400 LEU A C 1
ATOM 3108 O O . LEU A 1 400 ? -18.328 -17.594 -24.5 1 98.5 400 LEU A O 1
ATOM 3112 N N . ALA A 1 401 ? -16.719 -19.094 -24.594 1 98.25 401 ALA A N 1
ATOM 3113 C CA . ALA A 1 401 ? -17.484 -20.109 -23.859 1 98.25 401 ALA A CA 1
ATOM 3114 C C . ALA A 1 401 ? -17.828 -19.625 -22.453 1 98.25 401 ALA A C 1
ATOM 3116 O O . ALA A 1 401 ? -18.922 -19.875 -21.953 1 98.25 401 ALA A O 1
ATOM 3117 N N . TYR A 1 402 ? -16.906 -19.016 -21.859 1 98.62 402 TYR A N 1
ATOM 3118 C CA . TYR A 1 402 ? -17.078 -18.453 -20.531 1 98.62 402 TYR A CA 1
ATOM 3119 C C . TYR A 1 402 ? -18.219 -17.438 -20.516 1 98.62 402 TYR A C 1
ATOM 3121 O O . TYR A 1 402 ? -19.141 -17.531 -19.703 1 98.62 402 TYR A O 1
ATOM 3129 N N . TRP A 1 403 ? -18.141 -16.484 -21.438 1 98.69 403 TRP A N 1
ATOM 3130 C CA . TRP A 1 403 ? -19.188 -15.461 -21.516 1 98.69 403 TRP A CA 1
ATOM 3131 C C . TRP A 1 403 ? -20.547 -16.094 -21.797 1 98.69 403 TRP A C 1
ATOM 3133 O O . TRP A 1 403 ? -21.562 -15.672 -21.234 1 98.69 403 TRP A O 1
ATOM 3143 N N . SER A 1 404 ? -20.578 -17.047 -22.641 1 98.38 404 SER A N 1
ATOM 3144 C CA . SER A 1 404 ? -21.828 -17.75 -22.953 1 98.38 404 SER A CA 1
ATOM 3145 C C . SER A 1 404 ? -22.391 -18.453 -21.734 1 98.38 404 SER A C 1
ATOM 3147 O O . SER A 1 404 ? -23.609 -18.422 -21.5 1 98.38 404 SER A O 1
ATOM 3149 N N . ARG A 1 405 ? -21.516 -19.062 -21.016 1 98.12 405 ARG A N 1
ATOM 3150 C CA . ARG A 1 405 ? -21.938 -19.734 -19.797 1 98.12 405 ARG A CA 1
ATOM 3151 C C . ARG A 1 405 ? -22.5 -18.734 -18.797 1 98.12 405 ARG A C 1
ATOM 3153 O O . ARG A 1 405 ? -23.516 -19.016 -18.141 1 98.12 405 ARG A O 1
ATOM 3160 N N . LEU A 1 406 ? -21.875 -17.609 -18.656 1 98.38 406 LEU A N 1
ATOM 3161 C CA . LEU A 1 406 ? -22.328 -16.594 -17.719 1 98.38 406 LEU A CA 1
ATOM 3162 C C . LEU A 1 406 ? -23.719 -16.094 -18.094 1 98.38 406 LEU A C 1
ATOM 3164 O O . LEU A 1 406 ? -24.547 -15.844 -17.219 1 98.38 406 LEU A O 1
ATOM 3168 N N . GLU A 1 407 ? -23.922 -15.953 -19.312 1 97.69 407 GLU A N 1
ATOM 3169 C CA . GLU A 1 407 ? -25.219 -15.484 -19.812 1 97.69 407 GLU A CA 1
ATOM 3170 C C . GLU A 1 407 ? -26.344 -16.438 -19.391 1 97.69 407 GLU A C 1
ATOM 3172 O O . GLU A 1 407 ? -27.469 -16 -19.188 1 97.69 407 GLU A O 1
ATOM 3177 N N . GLN A 1 408 ? -26 -17.641 -19.203 1 96.62 408 GLN A N 1
ATOM 3178 C CA . GLN A 1 408 ? -27.016 -18.656 -18.922 1 96.62 408 GLN A CA 1
ATOM 3179 C C . GLN A 1 408 ? -27.031 -19.031 -17.438 1 96.62 408 GLN A C 1
ATOM 3181 O O . GLN A 1 408 ? -27.797 -19.891 -17.031 1 96.62 408 GLN A O 1
ATOM 3186 N N . THR A 1 409 ? -26.234 -18.438 -16.688 1 97.25 409 THR A N 1
ATOM 3187 C CA . THR A 1 409 ? -26.109 -18.781 -15.273 1 97.25 409 THR A CA 1
ATOM 3188 C C . THR A 1 409 ? -27.25 -18.156 -14.461 1 97.25 409 THR A C 1
ATOM 3190 O O . THR A 1 409 ? -27.344 -16.938 -14.352 1 97.25 409 THR A O 1
ATOM 3193 N N . PRO A 1 410 ? -28.078 -18.906 -13.805 1 95.31 410 PRO A N 1
ATOM 3194 C CA . PRO A 1 410 ? -29.266 -18.391 -13.141 1 95.31 410 PRO A CA 1
ATOM 3195 C C . PRO A 1 410 ? -28.938 -17.578 -11.891 1 95.31 410 PRO A C 1
ATOM 3197 O O . PRO A 1 410 ? -29.75 -16.75 -11.461 1 95.31 410 PRO A O 1
ATOM 3200 N N . GLU A 1 411 ? -27.781 -17.859 -11.305 1 93.88 411 GLU A N 1
ATOM 3201 C CA . GLU A 1 411 ? -27.375 -17.141 -10.094 1 93.88 411 GLU A CA 1
ATOM 3202 C C . GLU A 1 411 ? -27.109 -15.664 -10.398 1 93.88 411 GLU A C 1
ATOM 3204 O O . GLU A 1 411 ? -27.047 -14.844 -9.484 1 93.88 411 GLU A O 1
ATOM 3209 N N . LEU A 1 412 ? -26.969 -15.352 -11.695 1 96.69 412 LEU A N 1
ATOM 3210 C CA . LEU A 1 412 ? -26.688 -13.969 -12.086 1 96.69 412 LEU A CA 1
ATOM 3211 C C . LEU A 1 412 ? -27.984 -13.234 -12.398 1 96.69 412 LEU A C 1
ATOM 3213 O O . LEU A 1 412 ? -28.938 -13.82 -12.922 1 96.69 412 LEU A O 1
ATOM 3217 N N . SER A 1 413 ? -28.047 -11.953 -12.039 1 95.38 413 SER A N 1
ATOM 3218 C CA . SER A 1 413 ? -29.219 -11.133 -12.344 1 95.38 413 SER A CA 1
ATOM 3219 C C . SER A 1 413 ? -29.406 -10.977 -13.844 1 95.38 413 SER A C 1
ATOM 3221 O O . SER A 1 413 ? -28.469 -11.156 -14.625 1 95.38 413 SER A O 1
ATOM 3223 N N . ASP A 1 414 ? -30.594 -10.57 -14.227 1 96.06 414 ASP A N 1
ATOM 3224 C CA . ASP A 1 414 ? -30.891 -10.328 -15.633 1 96.06 414 ASP A CA 1
ATOM 3225 C C . ASP A 1 414 ? -30 -9.219 -16.203 1 96.06 414 ASP A C 1
ATOM 3227 O O . ASP A 1 414 ? -29.516 -9.312 -17.328 1 96.06 414 ASP A O 1
ATOM 3231 N N . THR A 1 415 ? -29.797 -8.281 -15.414 1 94.62 415 THR A N 1
ATOM 3232 C CA . THR A 1 415 ? -28.969 -7.152 -15.828 1 94.62 415 THR A CA 1
ATOM 3233 C C . THR A 1 415 ? -27.547 -7.598 -16.109 1 94.62 415 THR A C 1
ATOM 3235 O O . THR A 1 415 ? -26.953 -7.227 -17.125 1 94.62 415 THR A O 1
ATOM 3238 N N . PHE A 1 416 ? -27.031 -8.367 -15.227 1 96.5 416 PHE A N 1
ATOM 3239 C CA . PHE A 1 416 ? -25.641 -8.781 -15.391 1 96.5 416 PHE A CA 1
ATOM 3240 C C . PHE A 1 416 ? -25.5 -9.781 -16.531 1 96.5 416 PHE A C 1
ATOM 3242 O O . PHE A 1 416 ? -24.516 -9.758 -17.281 1 96.5 416 PHE A O 1
ATOM 3249 N N . ARG A 1 417 ? -26.484 -10.672 -16.688 1 97.56 417 ARG A N 1
ATOM 3250 C CA . ARG A 1 417 ? -26.484 -11.578 -17.828 1 97.56 417 ARG A CA 1
ATOM 3251 C C . ARG A 1 417 ? -26.484 -10.805 -19.141 1 97.56 417 ARG A C 1
ATOM 3253 O O . ARG A 1 417 ? -25.875 -11.227 -20.125 1 97.56 417 ARG A O 1
ATOM 3260 N N . GLY A 1 418 ? -27.203 -9.703 -19.094 1 96.56 418 GLY A N 1
ATOM 3261 C CA . GLY A 1 418 ? -27.172 -8.828 -20.25 1 96.56 418 GLY A CA 1
ATOM 3262 C C . GLY A 1 418 ? -25.781 -8.289 -20.562 1 96.56 418 GLY A C 1
ATOM 3263 O O . GLY A 1 418 ? -25.375 -8.234 -21.719 1 96.56 418 GLY A O 1
ATOM 3264 N N . HIS A 1 419 ? -25.062 -7.883 -19.547 1 95.88 419 HIS A N 1
ATOM 3265 C CA . HIS A 1 419 ? -23.672 -7.453 -19.719 1 95.88 419 HIS A CA 1
ATOM 3266 C C . HIS A 1 419 ? -22.812 -8.562 -20.312 1 95.88 419 HIS A C 1
ATOM 3268 O O . HIS A 1 419 ? -22.016 -8.32 -21.219 1 95.88 419 HIS A O 1
ATOM 3274 N N . CYS A 1 420 ? -23.047 -9.758 -19.797 1 97.81 420 CYS A N 1
ATOM 3275 C CA . CYS A 1 420 ? -22.281 -10.906 -20.266 1 97.81 420 CYS A CA 1
ATOM 3276 C C . CYS A 1 420 ? -22.578 -11.195 -21.734 1 97.81 420 CYS A C 1
ATOM 3278 O O . CYS A 1 420 ? -21.656 -11.516 -22.5 1 97.81 420 CYS A O 1
ATOM 3280 N N . ALA A 1 421 ? -23.781 -11.016 -22.094 1 97.81 421 ALA A N 1
ATOM 3281 C CA . ALA A 1 421 ? -24.172 -11.211 -23.484 1 97.81 421 ALA A CA 1
ATOM 3282 C C . ALA A 1 421 ? -23.484 -10.195 -24.391 1 97.81 421 ALA A C 1
ATOM 3284 O O . ALA A 1 421 ? -23.031 -10.539 -25.484 1 97.81 421 ALA A O 1
ATOM 3285 N N . ARG A 1 422 ? -23.453 -8.992 -23.953 1 97.56 422 ARG A N 1
ATOM 3286 C CA . ARG A 1 422 ? -22.781 -7.949 -24.719 1 97.56 422 ARG A CA 1
ATOM 3287 C C . ARG A 1 422 ? -21.281 -8.234 -24.859 1 97.56 422 ARG A C 1
ATOM 3289 O O . ARG A 1 422 ? -20.703 -8.008 -25.922 1 97.56 422 ARG A O 1
ATOM 3296 N N . CYS A 1 423 ? -20.703 -8.703 -23.797 1 98.12 423 CYS A N 1
ATOM 3297 C CA . CYS A 1 423 ? -19.297 -9.062 -23.844 1 98.12 423 CYS A CA 1
ATOM 3298 C C . CYS A 1 423 ? -19.047 -10.227 -24.797 1 98.12 423 CYS A C 1
ATOM 3300 O O . CYS A 1 423 ? -18.078 -10.203 -25.562 1 98.12 423 CYS A O 1
ATOM 3302 N N . ARG A 1 424 ? -19.938 -11.219 -24.719 1 98.19 424 ARG A N 1
ATOM 3303 C CA . ARG A 1 424 ? -19.875 -12.352 -25.641 1 98.19 424 ARG A CA 1
ATOM 3304 C C . ARG A 1 424 ? -19.922 -11.875 -27.094 1 98.19 424 ARG A C 1
ATOM 3306 O O . ARG A 1 424 ? -19.109 -12.297 -27.906 1 98.19 424 ARG A O 1
ATOM 3313 N N . ASP A 1 425 ? -20.812 -10.969 -27.328 1 98.12 425 ASP A N 1
ATOM 3314 C CA . ASP A 1 425 ? -21 -10.484 -28.703 1 98.12 425 ASP A CA 1
ATOM 3315 C C . ASP A 1 425 ? -19.797 -9.68 -29.172 1 98.12 425 ASP A C 1
ATOM 3317 O O . ASP A 1 425 ? -19.375 -9.797 -30.328 1 98.12 425 ASP A O 1
ATOM 3321 N N . SER A 1 426 ? -19.297 -8.891 -28.281 1 98 426 SER A N 1
ATOM 3322 C CA . SER A 1 426 ? -18.125 -8.102 -28.625 1 98 426 SER A CA 1
ATOM 3323 C C . SER A 1 426 ? -16.938 -9 -28.938 1 98 426 SER A C 1
ATOM 3325 O O . SER A 1 426 ? -16.188 -8.734 -29.891 1 98 426 SER A O 1
ATOM 3327 N N . LEU A 1 427 ? -16.75 -10.039 -28.172 1 98.31 427 LEU A N 1
ATOM 3328 C CA . LEU A 1 427 ? -15.641 -10.961 -28.406 1 98.31 427 LEU A CA 1
ATOM 3329 C C . LEU A 1 427 ? -15.859 -11.766 -29.688 1 98.31 427 LEU A C 1
ATOM 3331 O O . LEU A 1 427 ? -14.922 -11.977 -30.453 1 98.31 427 LEU A O 1
ATOM 3335 N N . ALA A 1 428 ? -17.062 -12.188 -29.891 1 97.81 428 ALA A N 1
ATOM 3336 C CA . ALA A 1 428 ? -17.391 -12.93 -31.109 1 97.81 428 ALA A CA 1
ATOM 3337 C C . ALA A 1 428 ? -17.094 -12.102 -32.344 1 97.81 428 ALA A C 1
ATOM 3339 O O . ALA A 1 428 ? -16.562 -12.625 -33.344 1 97.81 428 ALA A O 1
ATOM 3340 N N . ALA A 1 429 ? -17.438 -10.875 -32.25 1 97.62 429 ALA A N 1
ATOM 3341 C CA . ALA A 1 429 ? -17.188 -9.977 -33.375 1 97.62 429 ALA A CA 1
ATOM 3342 C C . ALA A 1 429 ? -15.695 -9.828 -33.625 1 97.62 429 ALA A C 1
ATOM 3344 O O . ALA A 1 429 ? -15.25 -9.805 -34.781 1 97.62 429 ALA A O 1
ATOM 3345 N N . LEU A 1 430 ? -14.969 -9.734 -32.562 1 97.56 430 LEU A N 1
ATOM 3346 C CA . LEU A 1 430 ? -13.523 -9.625 -32.719 1 97.56 430 LEU A CA 1
ATOM 3347 C C . LEU A 1 430 ? -12.938 -10.898 -33.312 1 97.56 430 LEU A C 1
ATOM 3349 O O . LEU A 1 430 ? -12.055 -10.836 -34.156 1 97.56 430 LEU A O 1
ATOM 3353 N N . MET A 1 431 ? -13.375 -12.039 -32.875 1 96.88 431 MET A N 1
ATOM 3354 C CA . MET A 1 431 ? -12.883 -13.32 -33.375 1 96.88 431 MET A CA 1
ATOM 3355 C C . MET A 1 431 ? -13.141 -13.477 -34.875 1 96.88 431 MET A C 1
ATOM 3357 O O . MET A 1 431 ? -12.328 -14.055 -35.594 1 96.88 431 MET A O 1
ATOM 3361 N N . GLN A 1 432 ? -14.195 -12.945 -35.312 1 95.25 432 GLN A N 1
ATOM 3362 C CA . GLN A 1 432 ? -14.57 -13.039 -36.719 1 95.25 432 GLN A CA 1
ATOM 3363 C C . GLN A 1 432 ? -13.648 -12.188 -37.594 1 95.25 432 GLN A C 1
ATOM 3365 O O . GLN A 1 432 ? -13.32 -12.562 -38.719 1 95.25 432 GLN A O 1
ATOM 3370 N N . ARG A 1 433 ? -13.234 -11.102 -37.031 1 93.5 433 ARG A N 1
ATOM 3371 C CA . ARG A 1 433 ? -12.438 -10.188 -37.844 1 93.5 433 ARG A CA 1
ATOM 3372 C C . ARG A 1 433 ? -10.945 -10.477 -37.688 1 93.5 433 ARG A C 1
ATOM 3374 O O . ARG A 1 433 ? -10.125 -9.953 -38.438 1 93.5 433 ARG A O 1
ATOM 3381 N N . THR A 1 434 ? -10.641 -11.266 -36.75 1 90.44 434 THR A N 1
ATOM 3382 C CA . THR A 1 434 ? -9.234 -11.57 -36.469 1 90.44 434 THR A CA 1
ATOM 3383 C C . THR A 1 434 ? -8.805 -12.836 -37.219 1 90.44 434 THR A C 1
ATOM 3385 O O . THR A 1 434 ? -9.391 -13.898 -37 1 90.44 434 THR A O 1
ATOM 3388 N N . PRO A 1 435 ? -7.77 -12.719 -38.094 1 84.25 435 PRO A N 1
ATOM 3389 C CA . PRO A 1 435 ? -7.363 -13.859 -38.938 1 84.25 435 PRO A CA 1
ATOM 3390 C C . PRO A 1 435 ? -6.512 -14.867 -38.156 1 84.25 435 PRO A C 1
ATOM 3392 O O . PRO A 1 435 ? -5.324 -15.031 -38.438 1 84.25 435 PRO A O 1
ATOM 3395 N N . VAL A 1 436 ? -6.836 -15.281 -37.062 1 78.62 436 VAL A N 1
ATOM 3396 C CA . VAL A 1 436 ? -6.082 -16.281 -36.312 1 78.62 436 VAL A CA 1
ATOM 3397 C C . VAL A 1 436 ? -6.984 -17.469 -35.969 1 78.62 436 VAL A C 1
ATOM 3399 O O . VAL A 1 436 ? -8.211 -17.328 -35.906 1 78.62 436 VAL A O 1
ATOM 3402 N N . MET B 1 1 ? 45.656 1.352 -16.125 1 68.25 1 MET B N 1
ATOM 3403 C CA . MET B 1 1 ? 44.938 2.582 -15.773 1 68.25 1 MET B CA 1
ATOM 3404 C C . MET B 1 1 ? 43.5 2.287 -15.344 1 68.25 1 MET B C 1
ATOM 3406 O O . MET B 1 1 ? 42.844 1.419 -15.922 1 68.25 1 MET B O 1
ATOM 3410 N N . ALA B 1 2 ? 43.281 2.814 -14.203 1 83.19 2 ALA B N 1
ATOM 3411 C CA . ALA B 1 2 ? 41.906 2.578 -13.719 1 83.19 2 ALA B CA 1
ATOM 3412 C C . ALA B 1 2 ? 40.875 3.113 -14.703 1 83.19 2 ALA B C 1
ATOM 3414 O O . ALA B 1 2 ? 41.062 4.176 -15.297 1 83.19 2 ALA B O 1
ATOM 3415 N N . THR B 1 3 ? 39.969 2.365 -15.141 1 87.38 3 THR B N 1
ATOM 3416 C CA . THR B 1 3 ? 38.938 2.707 -16.109 1 87.38 3 THR B CA 1
ATOM 3417 C C . THR B 1 3 ? 37.688 3.238 -15.391 1 87.38 3 THR B C 1
ATOM 3419 O O . THR B 1 3 ? 37.562 3.137 -14.172 1 87.38 3 THR B O 1
ATOM 3422 N N . LEU B 1 4 ? 36.906 3.938 -16.219 1 89.56 4 LEU B N 1
ATOM 3423 C CA . LEU B 1 4 ? 35.625 4.41 -15.711 1 89.56 4 LEU B CA 1
ATOM 3424 C C . LEU B 1 4 ? 34.781 3.252 -15.156 1 89.56 4 LEU B C 1
ATOM 3426 O O . LEU B 1 4 ? 34.125 3.396 -14.125 1 89.56 4 LEU B O 1
ATOM 3430 N N . GLU B 1 5 ? 34.844 2.146 -15.812 1 89.81 5 GLU B N 1
ATOM 3431 C CA . GLU B 1 5 ? 34.094 0.964 -15.367 1 89.81 5 GLU B CA 1
ATOM 3432 C C . GLU B 1 5 ? 34.562 0.511 -13.984 1 89.81 5 GLU B C 1
ATOM 3434 O O . GLU B 1 5 ? 33.75 0.093 -13.164 1 89.81 5 GLU B O 1
ATOM 3439 N N . GLN B 1 6 ? 35.812 0.618 -13.812 1 89 6 GLN B N 1
ATOM 3440 C CA . GLN B 1 6 ? 36.344 0.23 -12.523 1 89 6 GLN B CA 1
ATOM 3441 C C . GLN B 1 6 ? 35.906 1.197 -11.422 1 89 6 GLN B C 1
ATOM 3443 O O . GLN B 1 6 ? 35.594 0.777 -10.312 1 89 6 GLN B O 1
ATOM 3448 N N . LEU B 1 7 ? 36 2.459 -11.797 1 90.75 7 LEU B N 1
ATOM 3449 C CA . LEU B 1 7 ? 35.531 3.463 -10.852 1 90.75 7 LEU B CA 1
ATOM 3450 C C . LEU B 1 7 ? 34.094 3.195 -10.445 1 90.75 7 LEU B C 1
ATOM 3452 O O . LEU B 1 7 ? 33.75 3.184 -9.25 1 90.75 7 LEU B O 1
ATOM 3456 N N . LEU B 1 8 ? 33.25 2.941 -11.406 1 90.44 8 LEU B N 1
ATOM 3457 C CA . LEU B 1 8 ? 31.828 2.729 -11.148 1 90.44 8 LEU B CA 1
ATOM 3458 C C . LEU B 1 8 ? 31.594 1.441 -10.359 1 90.44 8 LEU B C 1
ATOM 3460 O O . LEU B 1 8 ? 30.688 1.362 -9.539 1 90.44 8 LEU B O 1
ATOM 3464 N N . ALA B 1 9 ? 32.406 0.495 -10.633 1 85.81 9 ALA B N 1
ATOM 3465 C CA . ALA B 1 9 ? 32.312 -0.756 -9.883 1 85.81 9 ALA B CA 1
ATOM 3466 C C . ALA B 1 9 ? 32.625 -0.535 -8.406 1 85.81 9 ALA B C 1
ATOM 3468 O O . ALA B 1 9 ? 31.938 -1.087 -7.535 1 85.81 9 ALA B O 1
ATOM 3469 N N . VAL B 1 10 ? 33.625 0.271 -8.164 1 83 10 VAL B N 1
ATOM 3470 C CA . VAL B 1 10 ? 34 0.57 -6.785 1 83 10 VAL B CA 1
ATOM 3471 C C . VAL B 1 10 ? 32.875 1.352 -6.109 1 83 10 VAL B C 1
ATOM 3473 O O . VAL B 1 10 ? 32.5 1.044 -4.977 1 83 10 VAL B O 1
ATOM 3476 N N . LEU B 1 11 ? 32.375 2.297 -6.816 1 86.38 11 LEU B N 1
ATOM 3477 C CA . LEU B 1 11 ? 31.312 3.125 -6.273 1 86.38 11 LEU B CA 1
ATOM 3478 C C . LEU B 1 11 ? 30.031 2.309 -6.09 1 86.38 11 LEU B C 1
ATOM 3480 O O . LEU B 1 11 ? 29.234 2.602 -5.203 1 86.38 11 LEU B O 1
ATOM 3484 N N . GLY B 1 12 ? 29.828 1.336 -6.875 1 81.88 12 GLY B N 1
ATOM 3485 C CA . GLY B 1 12 ? 28.641 0.491 -6.793 1 81.88 12 GLY B CA 1
ATOM 3486 C C . GLY B 1 12 ? 28.609 -0.372 -5.547 1 81.88 12 GLY B C 1
ATOM 3487 O O . GLY B 1 12 ? 27.547 -0.788 -5.102 1 81.88 12 GLY B O 1
ATOM 3488 N N . ARG B 1 13 ? 29.781 -0.5 -4.949 1 76.56 13 ARG B N 1
ATOM 3489 C CA . ARG B 1 13 ? 29.891 -1.394 -3.801 1 76.56 13 ARG B CA 1
ATOM 3490 C C . ARG B 1 13 ? 29.812 -0.615 -2.492 1 76.56 13 ARG B C 1
ATOM 3492 O O . ARG B 1 13 ? 29.75 -1.21 -1.413 1 76.56 13 ARG B O 1
ATOM 3499 N N . GLN B 1 14 ? 29.859 0.663 -2.613 1 76.56 14 GLN B N 1
ATOM 3500 C CA . GLN B 1 14 ? 29.844 1.527 -1.438 1 76.56 14 GLN B CA 1
ATOM 3501 C C . GLN B 1 14 ? 28.734 2.572 -1.542 1 76.56 14 GLN B C 1
ATOM 3503 O O . GLN B 1 14 ? 28.344 2.967 -2.645 1 76.56 14 GLN B O 1
ATOM 3508 N N . VAL B 1 15 ? 28.219 2.895 -0.32 1 75.19 15 VAL B N 1
ATOM 3509 C CA . VAL B 1 15 ? 27.156 3.904 -0.292 1 75.19 15 VAL B CA 1
ATOM 3510 C C . VAL B 1 15 ? 27.719 5.246 -0.763 1 75.19 15 VAL B C 1
ATOM 3512 O O . VAL B 1 15 ? 27.078 5.941 -1.558 1 75.19 15 VAL B O 1
ATOM 3515 N N . GLU B 1 16 ? 28.891 5.633 -0.298 1 81.62 16 GLU B N 1
ATOM 3516 C CA . GLU B 1 16 ? 29.641 6.828 -0.657 1 81.62 16 GLU B CA 1
ATOM 3517 C C . GLU B 1 16 ? 31.125 6.648 -0.348 1 81.62 16 GLU B C 1
ATOM 3519 O O . GLU B 1 16 ? 31.5 5.863 0.528 1 81.62 16 GLU B O 1
ATOM 3524 N N . VAL B 1 17 ? 31.922 7.359 -1.212 1 86.19 17 VAL B N 1
ATOM 3525 C CA . VAL B 1 17 ? 33.375 7.18 -1.054 1 86.19 17 VAL B CA 1
ATOM 3526 C C . VAL B 1 17 ? 34.062 8.523 -1.194 1 86.19 17 VAL B C 1
ATOM 3528 O O . VAL B 1 17 ? 33.688 9.344 -2.045 1 86.19 17 VAL B O 1
ATOM 3531 N N . LYS B 1 18 ? 35.094 8.688 -0.359 1 88.5 18 LYS B N 1
ATOM 3532 C CA . LYS B 1 18 ? 35.938 9.883 -0.503 1 88.5 18 LYS B CA 1
ATOM 3533 C C . LYS B 1 18 ? 36.875 9.75 -1.685 1 88.5 18 LYS B C 1
ATOM 3535 O O . LYS B 1 18 ? 37.281 8.641 -2.045 1 88.5 18 LYS B O 1
ATOM 3540 N N . GLY B 1 19 ? 37.219 10.961 -2.166 1 88.06 19 GLY B N 1
ATOM 3541 C CA . GLY B 1 19 ? 38.156 10.969 -3.271 1 88.06 19 GLY B CA 1
ATOM 3542 C C . GLY B 1 19 ? 39.469 10.258 -2.943 1 88.06 19 GLY B C 1
ATOM 3543 O O . GLY B 1 19 ? 40 9.516 -3.773 1 88.06 19 GLY B O 1
ATOM 3544 N N . SER B 1 20 ? 39.938 10.453 -1.792 1 88 20 SER B N 1
ATOM 3545 C CA . SER B 1 20 ? 41.188 9.828 -1.36 1 88 20 SER B CA 1
ATOM 3546 C C . SER B 1 20 ? 41.031 8.312 -1.265 1 88 20 SER B C 1
ATOM 3548 O O . SER B 1 20 ? 41.969 7.578 -1.617 1 88 20 SER B O 1
ATOM 3550 N N . GLU B 1 21 ? 39.938 7.953 -0.826 1 87.12 21 GLU B N 1
ATOM 3551 C CA . GLU B 1 21 ? 39.656 6.52 -0.714 1 87.12 21 GLU B CA 1
ATOM 3552 C C . GLU B 1 21 ? 39.562 5.871 -2.092 1 87.12 21 GLU B C 1
ATOM 3554 O O . GLU B 1 21 ? 39.969 4.73 -2.281 1 87.12 21 GLU B O 1
ATOM 3559 N N . LEU B 1 22 ? 38.969 6.547 -2.988 1 90.44 22 LEU B N 1
ATOM 3560 C CA . LEU B 1 22 ? 38.906 6.059 -4.359 1 90.44 22 LEU B CA 1
ATOM 3561 C C . LEU B 1 22 ? 40.281 5.852 -4.949 1 90.44 22 LEU B C 1
ATOM 3563 O O . LEU B 1 22 ? 40.531 4.859 -5.645 1 90.44 22 LEU B O 1
ATOM 3567 N N . ALA B 1 23 ? 41.125 6.777 -4.629 1 91.69 23 ALA B N 1
ATOM 3568 C CA . ALA B 1 23 ? 42.5 6.68 -5.125 1 91.69 23 ALA B CA 1
ATOM 3569 C C . ALA B 1 23 ? 43.188 5.426 -4.59 1 91.69 23 ALA B C 1
ATOM 3571 O O . ALA B 1 23 ? 43.875 4.727 -5.328 1 91.69 23 ALA B O 1
ATOM 3572 N N . THR B 1 24 ? 42.938 5.199 -3.377 1 87.88 24 THR B N 1
ATOM 3573 C CA . THR B 1 24 ? 43.531 4.039 -2.725 1 87.88 24 THR B CA 1
ATOM 3574 C C . THR B 1 24 ? 42.969 2.744 -3.301 1 87.88 24 THR B C 1
ATOM 3576 O O . THR B 1 24 ? 43.719 1.821 -3.621 1 87.88 24 THR B O 1
ATOM 3579 N N . GLN B 1 25 ? 41.688 2.703 -3.477 1 85.44 25 GLN B N 1
ATOM 3580 C CA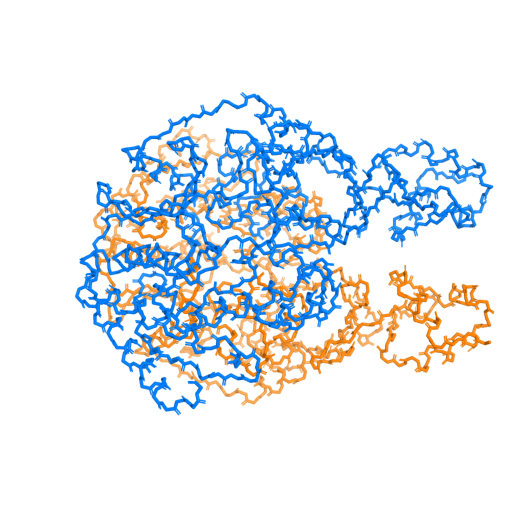 . GLN B 1 25 ? 41.031 1.481 -3.914 1 85.44 25 GLN B CA 1
ATOM 3581 C C . GLN B 1 25 ? 41.344 1.187 -5.383 1 85.44 25 GLN B C 1
ATOM 3583 O O . GLN B 1 25 ? 41.438 0.024 -5.781 1 85.44 25 GLN B O 1
ATOM 3588 N N . LEU B 1 26 ? 41.5 2.207 -6.109 1 90.44 26 LEU B N 1
ATOM 3589 C CA . LEU B 1 26 ? 41.781 2.045 -7.531 1 90.44 26 LEU B CA 1
ATOM 3590 C C . LEU B 1 26 ? 43.281 1.992 -7.797 1 90.44 26 LEU B C 1
ATOM 3592 O O . LEU B 1 26 ? 43.688 1.715 -8.914 1 90.44 26 LEU B O 1
ATOM 3596 N N . ARG B 1 27 ? 44.062 2.271 -6.801 1 88.62 27 ARG B N 1
ATOM 3597 C CA . ARG B 1 27 ? 45.5 2.289 -6.891 1 88.62 27 ARG B CA 1
ATOM 3598 C C . ARG B 1 27 ? 45.969 3.275 -7.957 1 88.62 27 ARG B C 1
ATOM 3600 O O . ARG B 1 27 ? 46.781 2.926 -8.828 1 88.62 27 ARG B O 1
ATOM 3607 N N . VAL B 1 28 ? 45.406 4.426 -7.848 1 93.06 28 VAL B N 1
ATOM 3608 C CA . VAL B 1 28 ? 45.781 5.492 -8.773 1 93.06 28 VAL B CA 1
ATOM 3609 C C . VAL B 1 28 ? 45.969 6.797 -8 1 93.06 28 VAL B C 1
ATOM 3611 O O . VAL B 1 28 ? 45.688 6.867 -6.805 1 93.06 28 VAL B O 1
ATOM 3614 N N . SER B 1 29 ? 46.5 7.789 -8.758 1 92.12 29 SER B N 1
ATOM 3615 C CA . SER B 1 29 ? 46.719 9.086 -8.133 1 92.12 29 SER B CA 1
ATOM 3616 C C . SER B 1 29 ? 45.406 9.867 -7.992 1 92.12 29 SER B C 1
ATOM 3618 O O . SER B 1 29 ? 44.438 9.555 -8.648 1 92.12 29 SER B O 1
ATOM 3620 N N . ARG B 1 30 ? 45.469 10.883 -7.211 1 90.5 30 ARG B N 1
ATOM 3621 C CA . ARG B 1 30 ? 44.281 11.727 -6.969 1 90.5 30 ARG B CA 1
ATOM 3622 C C . ARG B 1 30 ? 43.875 12.469 -8.234 1 90.5 30 ARG B C 1
ATOM 3624 O O . ARG B 1 30 ? 42.688 12.594 -8.531 1 90.5 30 ARG B O 1
ATOM 3631 N N . PRO B 1 31 ? 44.844 12.945 -8.977 1 92.31 31 PRO B N 1
ATOM 3632 C CA . PRO B 1 31 ? 44.438 13.594 -10.227 1 92.31 31 PRO B CA 1
ATOM 3633 C C . PRO B 1 31 ? 43.781 12.641 -11.219 1 92.31 31 PRO B C 1
ATOM 3635 O O . PRO B 1 31 ? 42.875 13.039 -11.953 1 92.31 31 PRO B O 1
ATOM 3638 N N . THR B 1 32 ? 44.219 11.43 -11.211 1 93.19 32 THR B N 1
ATOM 3639 C CA . THR B 1 32 ? 43.594 10.43 -12.07 1 93.19 32 THR B CA 1
ATOM 3640 C C . THR B 1 32 ? 42.125 10.188 -11.656 1 93.19 32 THR B C 1
ATOM 3642 O O . THR B 1 32 ? 41.25 10.047 -12.5 1 93.19 32 THR B O 1
ATOM 3645 N N . VAL B 1 33 ? 41.875 10.125 -10.375 1 93.25 33 VAL B N 1
ATOM 3646 C CA . VAL B 1 33 ? 40.531 9.969 -9.852 1 93.25 33 VAL B CA 1
ATOM 3647 C C . VAL B 1 33 ? 39.656 11.141 -10.305 1 93.25 33 VAL B C 1
ATOM 3649 O O . VAL B 1 33 ? 38.531 10.945 -10.742 1 93.25 33 VAL B O 1
ATOM 3652 N N . SER B 1 34 ? 40.25 12.305 -10.227 1 91.94 34 SER B N 1
ATOM 3653 C CA . SER B 1 34 ? 39.5 13.508 -10.617 1 91.94 34 SER B CA 1
ATOM 3654 C C . SER B 1 34 ? 39.125 13.461 -12.086 1 91.94 34 SER B C 1
ATOM 3656 O O . SER B 1 34 ? 38 13.852 -12.453 1 91.94 34 SER B O 1
ATOM 3658 N N . ARG B 1 35 ? 39.969 12.992 -12.859 1 92.38 35 ARG B N 1
ATOM 3659 C CA . ARG B 1 35 ? 39.688 12.875 -14.289 1 92.38 35 ARG B CA 1
ATOM 3660 C C . ARG B 1 35 ? 38.625 11.836 -14.555 1 92.38 35 ARG B C 1
ATOM 3662 O O . ARG B 1 35 ? 37.75 12.031 -15.422 1 92.38 35 ARG B O 1
ATOM 3669 N N . LEU B 1 36 ? 38.688 10.773 -13.859 1 93.19 36 LEU B N 1
ATOM 3670 C CA . LEU B 1 36 ? 37.688 9.719 -14.016 1 93.19 36 LEU B CA 1
ATOM 3671 C C . LEU B 1 36 ? 36.312 10.203 -13.578 1 93.19 36 LEU B C 1
ATOM 3673 O O . LEU B 1 36 ? 35.312 9.914 -14.242 1 93.19 36 LEU B O 1
ATOM 3677 N N . LEU B 1 37 ? 36.312 10.891 -12.516 1 92.69 37 LEU B N 1
ATOM 3678 C CA . LEU B 1 37 ? 35.062 11.438 -12.016 1 92.69 37 LEU B CA 1
ATOM 3679 C C . LEU B 1 37 ? 34.469 12.422 -13.008 1 92.69 37 LEU B C 1
ATOM 3681 O O . LEU B 1 37 ? 33.25 12.43 -13.234 1 92.69 37 LEU B O 1
ATOM 3685 N N . ALA B 1 38 ? 35.281 13.203 -13.578 1 91.5 38 ALA B N 1
ATOM 3686 C CA . ALA B 1 38 ? 34.812 14.164 -14.586 1 91.5 38 ALA B CA 1
ATOM 3687 C C . ALA B 1 38 ? 34.25 13.445 -15.812 1 91.5 38 ALA B C 1
ATOM 3689 O O . ALA B 1 38 ? 33.25 13.867 -16.375 1 91.5 38 ALA B O 1
ATOM 3690 N N . SER B 1 39 ? 34.875 12.43 -16.125 1 92.62 39 SER B N 1
ATOM 3691 C CA . SER B 1 39 ? 34.469 11.672 -17.312 1 92.62 39 SER B CA 1
ATOM 3692 C C . SER B 1 39 ? 33.156 10.898 -17.047 1 92.62 39 SER B C 1
ATOM 3694 O O . SER B 1 39 ? 32.438 10.555 -17.984 1 92.62 39 SER B O 1
ATOM 3696 N N . ALA B 1 40 ? 32.906 10.562 -15.844 1 92.81 40 ALA B N 1
ATOM 3697 C CA . ALA B 1 40 ? 31.719 9.789 -15.469 1 92.81 40 ALA B CA 1
ATOM 3698 C C . ALA B 1 40 ? 30.438 10.586 -15.695 1 92.81 40 ALA B C 1
ATOM 3700 O O . ALA B 1 40 ? 29.359 10.016 -15.914 1 92.81 40 ALA B O 1
ATOM 3701 N N . GLY B 1 41 ? 30.562 11.883 -15.633 1 92.06 41 GLY B N 1
ATOM 3702 C CA . GLY B 1 41 ? 29.391 12.734 -15.82 1 92.06 41 GLY B CA 1
ATOM 3703 C C . GLY B 1 41 ? 28.297 12.469 -14.805 1 92.06 41 GLY B C 1
ATOM 3704 O O . GLY B 1 41 ? 28.547 12.453 -13.602 1 92.06 41 GLY B O 1
ATOM 3705 N N . PRO B 1 42 ? 27.062 12.219 -15.367 1 92.38 42 PRO B N 1
ATOM 3706 C CA . PRO B 1 42 ? 25.922 12.094 -14.461 1 92.38 42 PRO B CA 1
ATOM 3707 C C . PRO B 1 42 ? 25.844 10.719 -13.789 1 92.38 42 PRO B C 1
ATOM 3709 O O . PRO B 1 42 ? 25.016 10.5 -12.914 1 92.38 42 PRO B O 1
ATOM 3712 N N . SER B 1 43 ? 26.75 9.883 -14.133 1 94.06 43 SER B N 1
ATOM 3713 C CA . SER B 1 43 ? 26.734 8.547 -13.547 1 94.06 43 SER B CA 1
ATOM 3714 C C . SER B 1 43 ? 27.297 8.57 -12.125 1 94.06 43 SER B C 1
ATOM 3716 O O . SER B 1 43 ? 27.25 7.559 -11.422 1 94.06 43 SER B O 1
ATOM 3718 N N . VAL B 1 44 ? 27.859 9.719 -11.812 1 94.69 44 VAL B N 1
ATOM 3719 C CA . VAL B 1 44 ? 28.359 9.922 -10.461 1 94.69 44 VAL B CA 1
ATOM 3720 C C . VAL B 1 44 ? 27.844 11.258 -9.914 1 94.69 44 VAL B C 1
ATOM 3722 O O . VAL B 1 44 ? 27.75 12.242 -10.656 1 94.69 44 VAL B O 1
ATOM 3725 N N . CYS B 1 45 ? 27.469 11.219 -8.68 1 92.62 45 CYS B N 1
ATOM 3726 C CA . CYS B 1 45 ? 27.094 12.492 -8.07 1 92.62 45 CYS B CA 1
ATOM 3727 C C . CYS B 1 45 ? 28.047 12.867 -6.949 1 92.62 45 CYS B C 1
ATOM 3729 O O . CYS B 1 45 ? 28.578 12 -6.254 1 92.62 45 CYS B O 1
ATOM 3731 N N . ARG B 1 46 ? 28.344 14.117 -6.922 1 90.94 46 ARG B N 1
ATOM 3732 C CA . ARG B 1 46 ? 29.188 14.711 -5.891 1 90.94 46 ARG B CA 1
ATOM 3733 C C . ARG B 1 46 ? 28.359 15.141 -4.684 1 90.94 46 ARG B C 1
ATOM 3735 O O . ARG B 1 46 ? 27.375 15.859 -4.832 1 90.94 46 ARG B O 1
ATOM 3742 N N . MET B 1 47 ? 28.812 14.664 -3.543 1 90.56 47 MET B N 1
ATOM 3743 C CA . MET B 1 47 ? 28.094 14.977 -2.307 1 90.56 47 MET B CA 1
ATOM 3744 C C . MET B 1 47 ? 28.984 15.789 -1.363 1 90.56 47 MET B C 1
ATOM 3746 O O . MET B 1 47 ? 30.109 15.391 -1.067 1 90.56 47 MET B O 1
ATOM 3750 N N . GLY B 1 48 ? 28.422 16.875 -0.898 1 84.56 48 GLY B N 1
ATOM 3751 C CA . GLY B 1 48 ? 29.188 17.719 0.024 1 84.56 48 GLY B CA 1
ATOM 3752 C C . GLY B 1 48 ? 30.109 18.688 -0.675 1 84.56 48 GLY B C 1
ATOM 3753 O O . GLY B 1 48 ? 30 18.891 -1.887 1 84.56 48 GLY B O 1
ATOM 3754 N N . GLN B 1 49 ? 30.906 19.422 0.169 1 80.94 49 GLN B N 1
ATOM 3755 C CA . GLN B 1 49 ? 31.828 20.422 -0.358 1 80.94 49 GLN B CA 1
ATOM 3756 C C . GLN B 1 49 ? 33.188 20.328 0.31 1 80.94 49 GLN B C 1
ATOM 3758 O O . GLN B 1 49 ? 33.312 19.797 1.42 1 80.94 49 GLN B O 1
ATOM 3763 N N . GLY B 1 50 ? 34.094 20.766 -0.469 1 80 50 GLY B N 1
ATOM 3764 C CA . GLY B 1 50 ? 35.438 20.844 0.08 1 80 50 GLY B CA 1
ATOM 3765 C C . GLY B 1 50 ? 36 19.484 0.448 1 80 50 GLY B C 1
ATOM 3766 O O . GLY B 1 50 ? 35.875 18.516 -0.312 1 80 50 GLY B O 1
ATOM 3767 N N . PRO B 1 51 ? 36.656 19.422 1.615 1 80.62 51 PRO B N 1
ATOM 3768 C CA . PRO B 1 51 ? 37.344 18.188 2.027 1 80.62 51 PRO B CA 1
ATOM 3769 C C . PRO B 1 51 ? 36.375 17.078 2.416 1 80.62 51 PRO B C 1
ATOM 3771 O O . PRO B 1 51 ? 36.75 15.906 2.471 1 80.62 51 PRO B O 1
ATOM 3774 N N . ALA B 1 52 ? 35.156 17.484 2.641 1 82.12 52 ALA B N 1
ATOM 3775 C CA . ALA B 1 52 ? 34.125 16.531 3.068 1 82.12 52 ALA B CA 1
ATOM 3776 C C . ALA B 1 52 ? 33.406 15.938 1.87 1 82.12 52 ALA B C 1
ATOM 3778 O O . ALA B 1 52 ? 32.438 15.188 2.035 1 82.12 52 ALA B O 1
ATOM 3779 N N . THR B 1 53 ? 33.938 16.203 0.692 1 88.12 53 THR B N 1
ATOM 3780 C CA . THR B 1 53 ? 33.281 15.75 -0.52 1 88.12 53 THR B CA 1
ATOM 3781 C C . THR B 1 53 ? 33.312 14.234 -0.633 1 88.12 53 THR B C 1
ATOM 3783 O O . THR B 1 53 ? 34.375 13.617 -0.408 1 88.12 53 THR B O 1
ATOM 3786 N N . ARG B 1 54 ? 32.188 13.695 -0.919 1 91.56 54 ARG B N 1
ATOM 3787 C CA . ARG B 1 54 ? 32.031 12.266 -1.204 1 91.56 54 ARG B CA 1
ATOM 3788 C C . ARG B 1 54 ? 31.375 12.047 -2.559 1 91.56 54 ARG B C 1
ATOM 3790 O O . ARG B 1 54 ? 30.781 12.969 -3.125 1 91.56 54 ARG B O 1
ATOM 3797 N N . TYR B 1 55 ? 31.594 10.844 -3.049 1 92.56 55 TYR B N 1
ATOM 3798 C CA . TYR B 1 55 ? 31.047 10.516 -4.359 1 92.56 55 TYR B CA 1
ATOM 3799 C C . TYR B 1 55 ? 30.219 9.234 -4.297 1 92.56 55 TYR B C 1
ATOM 3801 O O . TYR B 1 55 ? 30.562 8.305 -3.564 1 92.56 55 TYR B O 1
ATOM 3809 N N . ALA B 1 56 ? 29.156 9.25 -5.031 1 92.38 56 ALA B N 1
ATOM 3810 C CA . ALA B 1 56 ? 28.297 8.07 -5.133 1 92.38 56 ALA B CA 1
ATOM 3811 C C . ALA B 1 56 ? 27.891 7.809 -6.582 1 92.38 56 ALA B C 1
ATOM 3813 O O . ALA B 1 56 ? 27.797 8.742 -7.383 1 92.38 56 ALA B O 1
ATOM 3814 N N . ARG B 1 57 ? 27.703 6.543 -6.898 1 92.75 57 ARG B N 1
ATOM 3815 C CA . ARG B 1 57 ? 27.203 6.176 -8.219 1 92.75 57 ARG B CA 1
ATOM 3816 C C . ARG B 1 57 ? 25.703 6.465 -8.328 1 92.75 57 ARG B C 1
ATOM 3818 O O . ARG B 1 57 ? 24.953 6.199 -7.395 1 92.75 57 ARG B O 1
ATOM 3825 N N . THR B 1 58 ? 25.328 7 -9.469 1 93.88 58 THR B N 1
ATOM 3826 C CA . THR B 1 58 ? 23.922 7.262 -9.711 1 93.88 58 THR B CA 1
ATOM 3827 C C . THR B 1 58 ? 23.297 6.168 -10.578 1 93.88 58 THR B C 1
ATOM 3829 O O . THR B 1 58 ? 24.016 5.375 -11.188 1 93.88 58 THR B O 1
ATOM 3832 N N . ARG B 1 59 ? 22.047 6.035 -10.484 1 89.25 59 ARG B N 1
ATOM 3833 C CA . ARG B 1 59 ? 21.344 5.133 -11.391 1 89.25 59 ARG B CA 1
ATOM 3834 C C . ARG B 1 59 ? 20.453 5.914 -12.359 1 89.25 59 ARG B C 1
ATOM 3836 O O . ARG B 1 59 ? 19.906 6.961 -12.008 1 89.25 59 ARG B O 1
ATOM 3843 N N . SER B 1 60 ? 20.312 5.375 -13.547 1 91 60 SER B N 1
ATOM 3844 C CA . SER B 1 60 ? 19.484 6.004 -14.578 1 91 60 SER B CA 1
ATOM 3845 C C . SER B 1 60 ? 18.062 5.453 -14.555 1 91 60 SER B C 1
ATOM 3847 O O . SER B 1 60 ? 17.859 4.238 -14.508 1 91 60 SER B O 1
ATOM 3849 N N . ILE B 1 61 ? 17.094 6.367 -14.516 1 90.25 61 ILE B N 1
ATOM 3850 C CA . ILE B 1 61 ? 15.68 6.012 -14.602 1 90.25 61 ILE B CA 1
ATOM 3851 C C . ILE B 1 61 ? 15.117 6.484 -15.938 1 90.25 61 ILE B C 1
ATOM 3853 O O . ILE B 1 61 ? 14.992 7.688 -16.188 1 90.25 61 ILE B O 1
ATOM 3857 N N . ALA B 1 62 ? 14.828 5.57 -16.766 1 86.81 62 ALA B N 1
ATOM 3858 C CA . ALA B 1 62 ? 14.18 5.992 -18 1 86.81 62 ALA B CA 1
ATOM 3859 C C . ALA B 1 62 ? 12.742 6.434 -17.734 1 86.81 62 ALA B C 1
ATOM 3861 O O . ALA B 1 62 ? 11.969 5.715 -17.094 1 86.81 62 ALA B O 1
ATOM 3862 N N . PRO B 1 63 ? 12.305 7.531 -18.219 1 89.19 63 PRO B N 1
ATOM 3863 C CA . PRO B 1 63 ? 12.992 8.445 -19.125 1 89.19 63 PRO B CA 1
ATOM 3864 C C . PRO B 1 63 ? 13.656 9.617 -18.406 1 89.19 63 PRO B C 1
ATOM 3866 O O . PRO B 1 63 ? 14.047 10.594 -19.047 1 89.19 63 PRO B O 1
ATOM 3869 N N . LEU B 1 64 ? 13.758 9.641 -17.156 1 93.69 64 LEU B N 1
ATOM 3870 C CA . LEU B 1 64 ? 14.156 10.789 -16.344 1 93.69 64 LEU B CA 1
ATOM 3871 C C . LEU B 1 64 ? 15.656 11.008 -16.406 1 93.69 64 LEU B C 1
ATOM 3873 O O . LEU B 1 64 ? 16.141 12.133 -16.219 1 93.69 64 LEU B O 1
ATOM 3877 N N . GLY B 1 65 ? 16.406 9.938 -16.641 1 93.94 65 GLY B N 1
ATOM 3878 C CA . GLY B 1 65 ? 17.859 10.016 -16.578 1 93.94 65 GLY B CA 1
ATOM 3879 C C . GLY B 1 65 ? 18.406 9.898 -15.172 1 93.94 65 GLY B C 1
ATOM 3880 O O . GLY B 1 65 ? 17.828 9.211 -14.328 1 93.94 65 GLY B O 1
ATOM 3881 N N . GLU B 1 66 ? 19.625 10.531 -14.922 1 95.44 66 GLU B N 1
ATOM 3882 C CA . GLU B 1 66 ? 20.328 10.352 -13.656 1 95.44 66 GLU B CA 1
ATOM 3883 C C . GLU B 1 66 ? 20.094 11.547 -12.727 1 95.44 66 GLU B C 1
ATOM 3885 O O . GLU B 1 66 ? 20.5 11.523 -11.562 1 95.44 66 GLU B O 1
ATOM 3890 N N . GLN B 1 67 ? 19.422 12.555 -13.312 1 95.19 67 GLN B N 1
ATOM 3891 C CA . GLN B 1 67 ? 19.172 13.781 -12.562 1 95.19 67 GLN B CA 1
ATOM 3892 C C . GLN B 1 67 ? 17.75 14.297 -12.82 1 95.19 67 GLN B C 1
ATOM 3894 O O . GLN B 1 67 ? 17.297 14.312 -13.961 1 95.19 67 GLN B O 1
ATOM 3899 N N . VAL B 1 68 ? 17.125 14.68 -11.719 1 96.62 68 VAL B N 1
ATOM 3900 C CA . VAL B 1 68 ? 15.789 15.258 -11.828 1 96.62 68 VAL B CA 1
ATOM 3901 C C . VAL B 1 68 ? 15.75 16.609 -11.125 1 96.62 68 VAL B C 1
ATOM 3903 O O . VAL B 1 68 ? 15.992 16.688 -9.914 1 96.62 68 VAL B O 1
ATOM 3906 N N . ARG B 1 69 ? 15.445 17.656 -11.852 1 95.69 69 ARG B N 1
ATOM 3907 C CA . ARG B 1 69 ? 15.359 18.984 -11.25 1 95.69 69 ARG B CA 1
ATOM 3908 C C . ARG B 1 69 ? 14.141 19.094 -10.336 1 95.69 69 ARG B C 1
ATOM 3910 O O . ARG B 1 69 ? 13.094 18.5 -10.617 1 95.69 69 ARG B O 1
ATOM 3917 N N . MET B 1 70 ? 14.312 19.859 -9.312 1 96.81 70 MET B N 1
ATOM 3918 C CA . MET B 1 70 ? 13.234 20.078 -8.344 1 96.81 70 MET B CA 1
ATOM 3919 C C . MET B 1 70 ? 12.914 21.562 -8.211 1 96.81 70 MET B C 1
ATOM 3921 O O . MET B 1 70 ? 13.797 22.406 -8.344 1 96.81 70 MET B O 1
ATOM 3925 N N . TYR B 1 71 ? 11.688 21.797 -7.875 1 97.06 71 TYR B N 1
ATOM 3926 C CA . TYR B 1 71 ? 11.203 23.172 -7.719 1 97.06 71 TYR B CA 1
ATOM 3927 C C . TYR B 1 71 ? 10.297 23.297 -6.5 1 97.06 71 TYR B C 1
ATOM 3929 O O . TYR B 1 71 ? 9.836 22.281 -5.957 1 97.06 71 TYR B O 1
ATOM 3937 N N . ARG B 1 72 ? 10.156 24.531 -6.062 1 96.56 72 ARG B N 1
ATOM 3938 C CA . ARG B 1 72 ? 9.195 24.875 -5.02 1 96.56 72 ARG B CA 1
ATOM 3939 C C . ARG B 1 72 ? 8.367 26.094 -5.422 1 96.56 72 ARG B C 1
ATOM 3941 O O . ARG B 1 72 ? 8.898 27.062 -5.988 1 96.56 72 ARG B O 1
ATOM 3948 N N . VAL B 1 73 ? 7.105 25.969 -5.203 1 97.88 73 VAL B N 1
ATOM 3949 C CA . VAL B 1 73 ? 6.215 27.094 -5.445 1 97.88 73 VAL B CA 1
ATOM 3950 C C . VAL B 1 73 ? 5.938 27.828 -4.133 1 97.88 73 VAL B C 1
ATOM 3952 O O . VAL B 1 73 ? 5.488 27.219 -3.16 1 97.88 73 VAL B O 1
ATOM 3955 N N . ASP B 1 74 ? 6.18 29.141 -4.09 1 97.69 74 ASP B N 1
ATOM 3956 C CA . ASP B 1 74 ? 5.992 29.875 -2.848 1 97.69 74 ASP B CA 1
ATOM 3957 C C . ASP B 1 74 ? 4.539 30.312 -2.682 1 97.69 74 ASP B C 1
ATOM 3959 O O . ASP B 1 74 ? 3.682 29.953 -3.488 1 97.69 74 ASP B O 1
ATOM 3963 N N . GLU B 1 75 ? 4.242 31.062 -1.616 1 97.31 75 GLU B N 1
ATOM 3964 C CA . GLU B 1 75 ? 2.865 31.391 -1.258 1 97.31 75 GLU B CA 1
ATOM 3965 C C . GLU B 1 75 ? 2.268 32.406 -2.23 1 97.31 75 GLU B C 1
ATOM 3967 O O . GLU B 1 75 ? 1.052 32.594 -2.256 1 97.31 75 GLU B O 1
ATOM 3972 N N . THR B 1 76 ? 3.127 33 -3.053 1 97.06 76 THR B N 1
ATOM 3973 C CA . THR B 1 76 ? 2.633 33.938 -4.051 1 97.06 76 THR B CA 1
ATOM 3974 C C . THR B 1 76 ? 2.381 33.219 -5.383 1 97.06 76 THR B C 1
ATOM 3976 O O . THR B 1 76 ? 1.828 33.812 -6.309 1 97.06 76 THR B O 1
ATOM 3979 N N . GLY B 1 77 ? 2.822 32 -5.492 1 96.62 77 GLY B N 1
ATOM 3980 C CA . GLY B 1 77 ? 2.602 31.25 -6.707 1 96.62 77 GLY B CA 1
ATOM 3981 C C . GLY B 1 77 ? 3.816 31.203 -7.617 1 96.62 77 GLY B C 1
ATOM 3982 O O . GLY B 1 77 ? 3.764 30.625 -8.703 1 96.62 77 GLY B O 1
ATOM 3983 N N . ARG B 1 78 ? 4.934 31.719 -7.18 1 97.19 78 ARG B N 1
ATOM 3984 C CA . ARG B 1 78 ? 6.145 31.781 -7.992 1 97.19 78 ARG B CA 1
ATOM 3985 C C . ARG B 1 78 ? 7.012 30.547 -7.766 1 97.19 78 ARG B C 1
ATOM 3987 O O . ARG B 1 78 ? 7.336 30.203 -6.621 1 97.19 78 ARG B O 1
ATOM 3994 N N . PRO B 1 79 ? 7.375 29.859 -8.789 1 97.19 79 PRO B N 1
ATOM 3995 C CA . PRO B 1 79 ? 8.281 28.719 -8.641 1 97.19 79 PRO B CA 1
ATOM 3996 C C . PRO B 1 79 ? 9.742 29.141 -8.469 1 97.19 79 PRO B C 1
ATOM 3998 O O . PRO B 1 79 ? 10.164 30.141 -9.047 1 97.19 79 PRO B O 1
ATOM 4001 N N . HIS B 1 80 ? 10.477 28.438 -7.688 1 96.25 80 HIS B N 1
ATOM 4002 C CA . HIS B 1 80 ? 11.906 28.609 -7.461 1 96.25 80 HIS B CA 1
ATOM 4003 C C . HIS B 1 80 ? 12.641 27.281 -7.617 1 96.25 80 HIS B C 1
ATOM 4005 O O . HIS B 1 80 ? 12.094 26.219 -7.312 1 96.25 80 HIS B O 1
ATOM 4011 N N . GLU B 1 81 ? 13.82 27.406 -8.102 1 94.62 81 GLU B N 1
ATOM 4012 C CA . GLU B 1 81 ? 14.648 26.203 -8.117 1 94.62 81 GLU B CA 1
ATOM 4013 C C . GLU B 1 81 ? 14.922 25.703 -6.707 1 94.62 81 GLU B C 1
ATOM 4015 O O . GLU B 1 81 ? 15.164 26.5 -5.797 1 94.62 81 GLU B O 1
ATOM 4020 N N . ALA B 1 82 ? 14.805 24.406 -6.539 1 93.69 82 ALA B N 1
ATOM 4021 C CA . ALA B 1 82 ? 14.93 23.859 -5.188 1 93.69 82 ALA B CA 1
ATOM 4022 C C . ALA B 1 82 ? 16.016 22.797 -5.121 1 93.69 82 ALA B C 1
ATOM 4024 O O . ALA B 1 82 ? 16.266 22.219 -4.059 1 93.69 82 ALA B O 1
ATOM 4025 N N . GLY B 1 83 ? 16.656 22.531 -6.219 1 94.19 83 GLY B N 1
ATOM 4026 C CA . GLY B 1 83 ? 17.75 21.562 -6.199 1 94.19 83 GLY B CA 1
ATOM 4027 C C . GLY B 1 83 ? 17.625 20.516 -7.289 1 94.19 83 GLY B C 1
ATOM 4028 O O . GLY B 1 83 ? 16.844 20.672 -8.234 1 94.19 83 GLY B O 1
ATOM 4029 N N . VAL B 1 84 ? 18.562 19.516 -7.145 1 95.31 84 VAL B N 1
ATOM 4030 C CA . VAL B 1 84 ? 18.609 18.406 -8.094 1 95.31 84 VAL B CA 1
ATOM 4031 C C . VAL B 1 84 ? 18.609 17.078 -7.352 1 95.31 84 VAL B C 1
ATOM 4033 O O . VAL B 1 84 ? 19.391 16.875 -6.414 1 95.31 84 VAL B O 1
ATOM 4036 N N . LEU B 1 85 ? 17.656 16.25 -7.762 1 96.38 85 LEU B N 1
ATOM 4037 C CA . LEU B 1 85 ? 17.562 14.914 -7.18 1 96.38 85 LEU B CA 1
ATOM 4038 C C . LEU B 1 85 ? 18.328 13.898 -8.016 1 96.38 85 LEU B C 1
ATOM 4040 O O . LEU B 1 85 ? 18.156 13.812 -9.227 1 96.38 85 LEU B O 1
ATOM 4044 N N . HIS B 1 86 ? 19.281 13.156 -7.348 1 95.94 86 HIS B N 1
ATOM 4045 C CA . H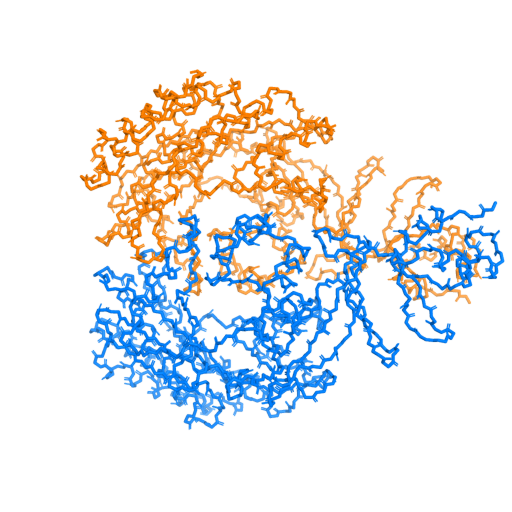IS B 1 86 ? 20.047 12.094 -7.973 1 95.94 86 HIS B CA 1
ATOM 4046 C C . HIS B 1 86 ? 19.641 10.727 -7.434 1 95.94 86 HIS B C 1
ATOM 4048 O O . HIS B 1 86 ? 19.938 10.391 -6.281 1 95.94 86 HIS B O 1
ATOM 4054 N N . PRO B 1 87 ? 18.953 9.93 -8.281 1 94.38 87 PRO B N 1
ATOM 4055 C CA . PRO B 1 87 ? 18.766 8.547 -7.836 1 94.38 87 PRO B CA 1
ATOM 4056 C C . PRO B 1 87 ? 20.094 7.785 -7.703 1 94.38 87 PRO B C 1
ATOM 4058 O O . PRO B 1 87 ? 20.953 7.883 -8.578 1 94.38 87 PRO B O 1
ATOM 4061 N N . LEU B 1 88 ? 20.25 7.023 -6.652 1 90.88 88 LEU B N 1
ATOM 4062 C CA .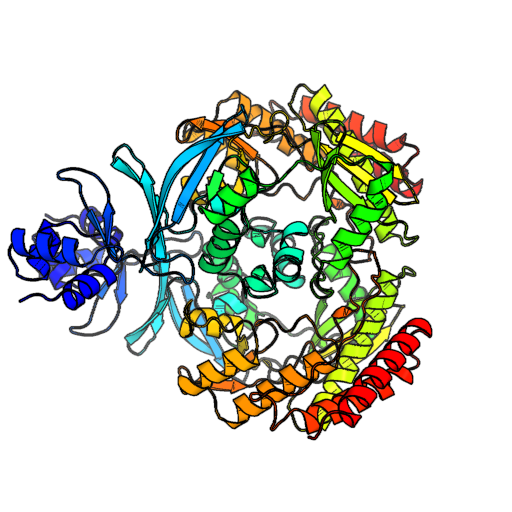 LEU B 1 88 ? 21.531 6.375 -6.387 1 90.88 88 LEU B CA 1
ATOM 4063 C C . LEU B 1 88 ? 21.469 4.898 -6.754 1 90.88 88 LEU B C 1
ATOM 4065 O O . LEU B 1 88 ? 20.438 4.254 -6.613 1 90.88 88 LEU B O 1
ATOM 4069 N N . TRP B 1 89 ? 22.562 4.395 -7.109 1 85.31 89 TRP B N 1
ATOM 4070 C CA . TRP B 1 89 ? 22.734 3.02 -7.57 1 85.31 89 TRP B CA 1
ATOM 4071 C C . TRP B 1 89 ? 22.375 2.025 -6.473 1 85.31 89 TRP B C 1
ATOM 4073 O O . TRP B 1 89 ? 21.75 0.999 -6.738 1 85.31 89 TRP B O 1
ATOM 4083 N N . ASN B 1 90 ? 22.781 2.318 -5.289 1 75.62 90 ASN B N 1
ATOM 4084 C CA . ASN B 1 90 ? 22.578 1.393 -4.18 1 75.62 90 ASN B CA 1
ATOM 4085 C C . ASN B 1 90 ? 21.281 1.688 -3.439 1 75.62 90 ASN B C 1
ATOM 4087 O O . ASN B 1 90 ? 21.094 1.252 -2.303 1 75.62 90 ASN B O 1
ATOM 4091 N N . GLY B 1 91 ? 20.469 2.48 -4.062 1 77.44 91 GLY B N 1
ATOM 4092 C CA . GLY B 1 91 ? 19.188 2.771 -3.447 1 77.44 91 GLY B CA 1
ATOM 4093 C C . GLY B 1 91 ? 19.109 4.172 -2.869 1 77.44 91 GLY B C 1
ATOM 4094 O O . GLY B 1 91 ? 20.125 4.742 -2.465 1 77.44 91 GLY B O 1
ATOM 4095 N N . GLY B 1 92 ? 17.953 4.676 -2.844 1 85.31 92 GLY B N 1
ATOM 4096 C CA . GLY B 1 92 ? 17.734 6.004 -2.301 1 85.31 92 GLY B CA 1
ATOM 4097 C C . GLY B 1 92 ? 18.078 7.113 -3.275 1 85.31 92 GLY B C 1
ATOM 4098 O O . GLY B 1 92 ? 18.078 6.906 -4.488 1 85.31 92 GLY B O 1
ATOM 4099 N N . CYS B 1 93 ? 18.25 8.312 -2.646 1 92.25 93 CYS B N 1
ATOM 4100 C CA . CYS B 1 93 ? 18.547 9.453 -3.504 1 92.25 93 CYS B CA 1
ATOM 4101 C C . CYS B 1 93 ? 19.359 10.508 -2.75 1 92.25 93 CYS B C 1
ATOM 4103 O O . CYS B 1 93 ? 19.453 10.461 -1.521 1 92.25 93 CYS B O 1
ATOM 4105 N N . TRP B 1 94 ? 20.031 11.312 -3.504 1 93.62 94 TRP B N 1
ATOM 4106 C CA . TRP B 1 94 ? 20.734 12.5 -3.021 1 93.62 94 TRP B CA 1
ATOM 4107 C C . TRP B 1 94 ? 20.109 13.766 -3.604 1 93.62 94 TRP B C 1
ATOM 4109 O O . TRP B 1 94 ? 19.922 13.867 -4.816 1 93.62 94 TRP B O 1
ATOM 4119 N N . ILE B 1 95 ? 19.781 14.68 -2.738 1 94.44 95 ILE B N 1
ATOM 4120 C CA . ILE B 1 95 ? 19.312 15.984 -3.197 1 94.44 95 ILE B CA 1
ATOM 4121 C C . ILE B 1 95 ? 20.422 17.016 -3.018 1 94.44 95 ILE B C 1
ATOM 4123 O O . ILE B 1 95 ? 20.844 17.297 -1.893 1 94.44 95 ILE B O 1
ATOM 4127 N N . ALA B 1 96 ? 20.828 17.469 -4.125 1 93.31 96 ALA B N 1
ATOM 4128 C CA . ALA B 1 96 ? 21.812 18.531 -4.121 1 93.31 96 ALA B CA 1
ATOM 4129 C C . ALA B 1 96 ? 21.141 19.906 -4.18 1 93.31 96 ALA B C 1
ATOM 4131 O O . ALA B 1 96 ? 20.281 20.141 -5.031 1 93.31 96 ALA B O 1
ATOM 4132 N N . ARG B 1 97 ? 21.547 20.766 -3.262 1 86.44 97 ARG B N 1
ATOM 4133 C CA . ARG B 1 97 ? 21.016 22.125 -3.25 1 86.44 97 ARG B CA 1
ATOM 4134 C C . ARG B 1 97 ? 22.047 23.125 -3.738 1 86.44 97 ARG B C 1
ATOM 4136 O O . ARG B 1 97 ? 23.219 22.781 -3.889 1 86.44 97 ARG B O 1
ATOM 4143 N N . GLU B 1 98 ? 21.641 24.281 -4.223 1 71.94 98 GLU B N 1
ATOM 4144 C CA . GLU B 1 98 ? 22.516 25.281 -4.816 1 71.94 98 GLU B CA 1
ATOM 4145 C C . GLU B 1 98 ? 23.625 25.688 -3.848 1 71.94 98 GLU B C 1
ATOM 4147 O O . GLU B 1 98 ? 24.766 25.953 -4.262 1 71.94 98 GLU B O 1
ATOM 4152 N N . ASP B 1 99 ? 23.328 25.734 -2.631 1 63.94 99 ASP B N 1
ATOM 4153 C CA . ASP B 1 99 ? 24.344 26.266 -1.708 1 63.94 99 ASP B CA 1
ATOM 4154 C C . ASP B 1 99 ? 25.359 25.188 -1.333 1 63.94 99 ASP B C 1
ATOM 4156 O O . ASP B 1 99 ? 26.125 25.359 -0.39 1 63.94 99 ASP B O 1
ATOM 4160 N N . GLY B 1 100 ? 25.359 24.188 -2.176 1 64.25 100 GLY B N 1
ATOM 4161 C CA . GLY B 1 100 ? 26.328 23.125 -1.96 1 64.25 100 GLY B CA 1
ATOM 4162 C C . GLY B 1 100 ? 25.922 22.156 -0.871 1 64.25 100 GLY B C 1
ATOM 4163 O O . GLY B 1 100 ? 26.578 21.125 -0.679 1 64.25 100 GLY B O 1
ATOM 4164 N N . VAL B 1 101 ? 24.922 22.562 -0.208 1 79.56 101 VAL B N 1
ATOM 4165 C CA . VAL B 1 101 ? 24.438 21.656 0.834 1 79.56 101 VAL B CA 1
ATOM 4166 C C . VAL B 1 101 ? 23.469 20.656 0.232 1 79.56 101 VAL B C 1
ATOM 4168 O O . VAL B 1 101 ? 22.891 20.891 -0.837 1 79.56 101 VAL B O 1
ATOM 4171 N N . GLY B 1 102 ? 23.594 19.359 0.689 1 88.56 102 GLY B N 1
ATOM 4172 C CA . GLY B 1 102 ? 22.688 18.328 0.225 1 88.56 102 GLY B CA 1
ATOM 4173 C C . GLY B 1 102 ? 22.312 17.328 1.307 1 88.56 102 GLY B C 1
ATOM 4174 O O . GLY B 1 102 ? 22.766 17.438 2.447 1 88.56 102 GLY B O 1
ATOM 4175 N N . GLU B 1 103 ? 21.391 16.594 0.947 1 87.94 103 GLU B N 1
ATOM 4176 C CA . GLU B 1 103 ? 20.922 15.586 1.891 1 87.94 103 GLU B CA 1
ATOM 4177 C C . GLU B 1 103 ? 20.672 14.25 1.194 1 87.94 103 GLU B C 1
ATOM 4179 O O . GLU B 1 103 ? 20.156 14.211 0.074 1 87.94 103 GLU B O 1
ATOM 4184 N N . ARG B 1 104 ? 21.109 13.195 1.904 1 87.69 104 ARG B N 1
ATOM 4185 C CA . ARG B 1 104 ? 20.875 11.844 1.397 1 87.69 104 ARG B CA 1
ATOM 4186 C C . ARG B 1 104 ? 19.641 11.219 2.041 1 87.69 104 ARG B C 1
ATOM 4188 O O . ARG B 1 104 ? 19.422 11.367 3.244 1 87.69 104 ARG B O 1
ATOM 4195 N N . PHE B 1 105 ? 18.953 10.531 1.246 1 85.62 105 PHE B N 1
ATOM 4196 C CA . PHE B 1 105 ? 17.797 9.797 1.729 1 85.62 105 PHE B CA 1
ATOM 4197 C C . PHE B 1 105 ? 17.891 8.32 1.353 1 85.62 105 PHE B C 1
ATOM 4199 O O . PHE B 1 105 ? 18.328 7.984 0.247 1 85.62 105 PHE B O 1
ATOM 4206 N N . ALA B 1 106 ? 17.516 7.43 2.26 1 76.31 106 ALA B N 1
ATOM 4207 C CA . ALA B 1 106 ? 17.547 5.992 1.993 1 76.31 106 ALA B CA 1
ATOM 4208 C C . ALA B 1 106 ? 16.484 5.602 0.973 1 76.31 106 ALA B C 1
ATOM 4210 O O . ALA B 1 106 ? 16.609 4.578 0.297 1 76.31 106 ALA B O 1
ATOM 4211 N N . GLY B 1 107 ? 15.477 6.34 0.841 1 82.38 107 GLY B N 1
ATOM 4212 C CA . GLY B 1 107 ? 14.406 6.211 -0.138 1 82.38 107 GLY B CA 1
ATOM 4213 C C . GLY B 1 107 ? 14.008 7.535 -0.762 1 82.38 107 GLY B C 1
ATOM 4214 O O . GLY B 1 107 ? 14.852 8.398 -0.984 1 82.38 107 GLY B O 1
ATOM 4215 N N . LEU B 1 108 ? 12.75 7.582 -1.049 1 88.12 108 LEU B N 1
ATOM 4216 C CA . LEU B 1 108 ? 12.25 8.875 -1.507 1 88.12 108 LEU B CA 1
ATOM 4217 C C . LEU B 1 108 ? 12.25 9.891 -0.37 1 88.12 108 LEU B C 1
ATOM 4219 O O . LEU B 1 108 ? 11.977 9.539 0.78 1 88.12 108 LEU B O 1
ATOM 4223 N N . PRO B 1 109 ? 12.625 11.102 -0.737 1 91.31 109 PRO B N 1
ATOM 4224 C CA . PRO B 1 109 ? 12.453 12.109 0.311 1 91.31 109 PRO B CA 1
ATOM 4225 C C . PRO B 1 109 ? 11.016 12.164 0.841 1 91.31 109 PRO B C 1
ATOM 4227 O O . PRO B 1 109 ? 10.07 11.852 0.114 1 91.31 109 PRO B O 1
ATOM 4230 N N . PRO B 1 110 ? 10.828 12.617 2.072 1 89.62 110 PRO B N 1
ATOM 4231 C CA . PRO B 1 110 ? 9.516 12.602 2.73 1 89.62 110 PRO B CA 1
ATOM 4232 C C . PRO B 1 110 ? 8.438 13.305 1.913 1 89.62 110 PRO B C 1
ATOM 4234 O O . PRO B 1 110 ? 7.32 12.789 1.783 1 89.62 110 PRO B O 1
ATOM 4237 N N . PHE B 1 111 ? 8.781 14.453 1.383 1 93.75 111 PHE B N 1
ATOM 4238 C CA . PHE B 1 111 ? 7.77 15.18 0.619 1 93.75 111 PHE B CA 1
ATOM 4239 C C . PHE B 1 111 ? 7.367 14.391 -0.624 1 93.75 111 PHE B C 1
ATOM 4241 O O . PHE B 1 111 ? 6.199 14.406 -1.021 1 93.75 111 PHE B O 1
ATOM 4248 N N . ALA B 1 112 ? 8.289 13.68 -1.234 1 95.31 112 ALA B N 1
ATOM 4249 C CA . ALA B 1 112 ? 7.98 12.906 -2.432 1 95.31 112 ALA B CA 1
ATOM 4250 C C . ALA B 1 112 ? 7.086 11.711 -2.1 1 95.31 112 ALA B C 1
ATOM 4252 O O . ALA B 1 112 ? 6.234 11.32 -2.9 1 95.31 112 ALA B O 1
ATOM 4253 N N . ALA B 1 113 ? 7.293 11.188 -0.968 1 91 113 ALA B N 1
ATOM 4254 C CA . ALA B 1 113 ? 6.438 10.094 -0.516 1 91 113 ALA B CA 1
ATOM 4255 C C . ALA B 1 113 ? 4.992 10.555 -0.354 1 91 113 ALA B C 1
ATOM 4257 O O . ALA B 1 113 ? 4.062 9.859 -0.76 1 91 113 ALA B O 1
ATOM 4258 N N . ASP B 1 114 ? 4.793 11.703 0.185 1 94.38 114 ASP B N 1
ATOM 4259 C CA . ASP B 1 114 ? 3.461 12.266 0.375 1 94.38 114 ASP B CA 1
ATOM 4260 C C . ASP B 1 114 ? 2.84 12.672 -0.961 1 94.38 114 ASP B C 1
ATOM 4262 O O . ASP B 1 114 ? 1.623 12.586 -1.136 1 94.38 114 ASP B O 1
ATOM 4266 N N . MET B 1 115 ? 3.699 13.125 -1.837 1 96.62 115 MET B N 1
ATOM 4267 C CA . MET B 1 115 ? 3.248 13.617 -3.135 1 96.62 115 MET B CA 1
ATOM 4268 C C . MET B 1 115 ? 2.805 12.469 -4.031 1 96.62 115 MET B C 1
ATOM 4270 O O . MET B 1 115 ? 2.018 12.664 -4.957 1 96.62 115 MET B O 1
ATOM 4274 N N . SER B 1 116 ? 3.332 11.328 -3.791 1 95.19 116 SER B N 1
ATOM 4275 C CA . SER B 1 116 ? 3.094 10.188 -4.672 1 95.19 116 SER B CA 1
ATOM 4276 C C . SER B 1 116 ? 1.618 9.812 -4.695 1 95.19 116 SER B C 1
ATOM 4278 O O . SER B 1 116 ? 0.932 9.898 -3.674 1 95.19 116 SER B O 1
ATOM 4280 N N . PRO B 1 117 ? 1.139 9.383 -5.914 1 91.25 117 PRO B N 1
ATOM 4281 C CA . PRO B 1 117 ? -0.243 8.906 -6 1 91.25 117 PRO B CA 1
ATOM 4282 C C . PRO B 1 117 ? -0.571 7.859 -4.941 1 91.25 117 PRO B C 1
ATOM 4284 O O . PRO B 1 117 ? 0.183 6.898 -4.762 1 91.25 117 PRO B O 1
ATOM 4287 N N . GLN B 1 118 ? -1.69 8.094 -4.242 1 87.69 118 GLN B N 1
ATOM 4288 C CA . GLN B 1 118 ? -2.125 7.203 -3.17 1 87.69 118 GLN B CA 1
ATOM 4289 C C . GLN B 1 118 ? -3.643 7.227 -3.018 1 87.69 118 GLN B C 1
ATOM 4291 O O . GLN B 1 118 ? -4.305 8.148 -3.492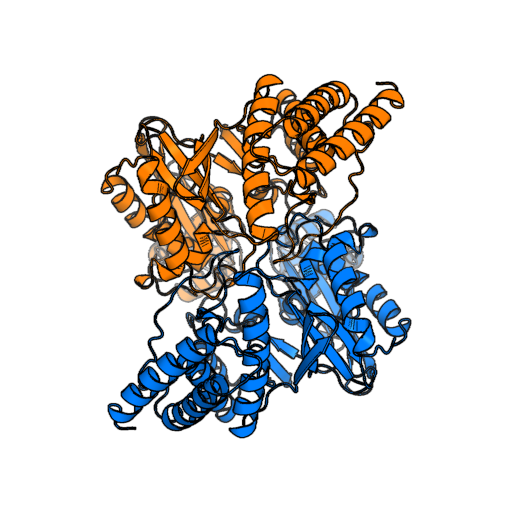 1 87.69 118 GLN B O 1
ATOM 4296 N N . GLY B 1 119 ? -4.113 6.191 -2.385 1 83.81 119 GLY B N 1
ATOM 4297 C CA . GLY B 1 119 ? -5.539 6.145 -2.094 1 83.81 119 GLY B CA 1
ATOM 4298 C C . GLY B 1 119 ? -6.402 6.191 -3.34 1 83.81 119 GLY B C 1
ATOM 4299 O O . GLY B 1 119 ? -6.02 5.664 -4.387 1 83.81 119 GLY B O 1
ATOM 4300 N N . TYR B 1 120 ? -7.57 6.758 -3.213 1 85.12 120 TYR B N 1
ATOM 4301 C CA . TYR B 1 120 ? -8.562 6.793 -4.281 1 85.12 120 TYR B CA 1
ATOM 4302 C C . TYR B 1 120 ? -8.031 7.555 -5.492 1 85.12 120 TYR B C 1
ATOM 4304 O O . TYR B 1 120 ? -8.141 7.086 -6.625 1 85.12 120 TYR B O 1
ATOM 4312 N N . LEU B 1 121 ? -7.434 8.695 -5.242 1 84.12 121 LEU B N 1
ATOM 4313 C CA . LEU B 1 121 ? -6.934 9.523 -6.336 1 84.12 121 LEU B CA 1
ATOM 4314 C C . LEU B 1 121 ? -5.777 8.828 -7.051 1 84.12 121 LEU B C 1
ATOM 4316 O O . LEU B 1 121 ? -5.648 8.922 -8.273 1 84.12 121 LEU B O 1
ATOM 4320 N N . GLY B 1 122 ? -5.023 8.117 -6.27 1 87.88 122 GLY B N 1
ATOM 4321 C CA . GLY B 1 122 ? -3.885 7.422 -6.848 1 87.88 122 GLY B CA 1
ATOM 4322 C C . GLY B 1 122 ? -4.281 6.223 -7.691 1 87.88 122 GLY B C 1
ATOM 4323 O O . GLY B 1 122 ? -3.613 5.906 -8.68 1 87.88 122 GLY B O 1
ATOM 4324 N N . ARG B 1 123 ? -5.293 5.59 -7.375 1 82.94 123 ARG B N 1
ATOM 4325 C CA . ARG B 1 123 ? -5.707 4.367 -8.055 1 82.94 123 ARG B CA 1
ATOM 4326 C C . ARG B 1 123 ? -6.09 4.648 -9.508 1 82.94 123 ARG B C 1
ATOM 4328 O O . ARG B 1 123 ? -5.961 3.779 -10.367 1 82.94 123 ARG B O 1
ATOM 4335 N N . GLY B 1 124 ? -6.602 5.801 -9.781 1 82.31 124 GLY B N 1
ATOM 4336 C CA . GLY B 1 124 ? -6.977 6.156 -11.141 1 82.31 124 GLY B CA 1
ATOM 4337 C C . GLY B 1 124 ? -5.848 6.801 -11.922 1 82.31 124 GLY B C 1
ATOM 4338 O O . GLY B 1 124 ? -6 7.098 -13.109 1 82.31 124 GLY B O 1
ATOM 4339 N N . PHE B 1 125 ? -4.645 6.836 -11.32 1 89.44 125 PHE B N 1
ATOM 4340 C CA . PHE B 1 125 ? -3.555 7.605 -11.906 1 89.44 125 PHE B CA 1
ATOM 4341 C C . PHE B 1 125 ? -3.094 6.977 -13.219 1 89.44 125 PHE B C 1
ATOM 4343 O O . PHE B 1 125 ? -3.016 7.652 -14.242 1 89.44 125 PHE B O 1
ATOM 4350 N N . THR B 1 126 ? -2.816 5.711 -13.188 1 85.5 126 THR B N 1
ATOM 4351 C CA . THR B 1 126 ? -2.256 5.043 -14.359 1 85.5 126 THR B CA 1
ATOM 4352 C C . THR B 1 126 ? -3.252 5.055 -15.516 1 85.5 126 THR B C 1
ATOM 4354 O O . THR B 1 126 ? -2.867 5.23 -16.672 1 85.5 126 THR B O 1
ATOM 4357 N N . SER B 1 127 ? -4.516 4.895 -15.172 1 82.62 127 SER B N 1
ATOM 4358 C CA . SER B 1 127 ? -5.539 4.91 -16.219 1 82.62 127 SER B CA 1
ATOM 4359 C C . SER B 1 127 ? -5.633 6.281 -16.875 1 82.62 127 SER B C 1
ATOM 4361 O O . SER B 1 127 ? -5.945 6.387 -18.062 1 82.62 127 SER B O 1
ATOM 4363 N N . ARG B 1 128 ? -5.375 7.281 -16.141 1 87.5 128 ARG B N 1
ATOM 4364 C CA . ARG B 1 128 ? -5.434 8.641 -16.656 1 87.5 128 ARG B CA 1
ATOM 4365 C C . ARG B 1 128 ? -4.168 8.977 -17.438 1 87.5 128 ARG B C 1
ATOM 4367 O O . ARG B 1 128 ? -4.152 9.93 -18.234 1 87.5 128 ARG B O 1
ATOM 4374 N N . HIS B 1 129 ? -3.113 8.234 -17.172 1 90.75 129 HIS B N 1
ATOM 4375 C CA . HIS B 1 129 ? -1.824 8.539 -17.781 1 90.75 129 HIS B CA 1
ATOM 4376 C C . HIS B 1 129 ? -1.182 7.285 -18.359 1 90.75 129 HIS B C 1
ATOM 4378 O O . HIS B 1 129 ? -0.034 6.965 -18.047 1 90.75 129 HIS B O 1
ATOM 4384 N N . LEU B 1 130 ? -1.812 6.707 -19.281 1 83.25 130 LEU B N 1
ATOM 4385 C CA . LEU B 1 130 ? -1.377 5.449 -19.891 1 83.25 130 LEU B CA 1
ATOM 4386 C C . LEU B 1 130 ? -0.031 5.621 -20.594 1 83.25 130 LEU B C 1
ATOM 4388 O O . LEU B 1 130 ? 0.757 4.676 -20.656 1 83.25 130 LEU B O 1
ATOM 4392 N N . GLU B 1 131 ? 0.216 6.801 -21 1 86.19 131 GLU B N 1
ATOM 4393 C CA . GLU B 1 131 ? 1.416 7.094 -21.781 1 86.19 131 GLU B CA 1
ATOM 4394 C C . GLU B 1 131 ? 2.676 6.922 -20.938 1 86.19 131 GLU B C 1
ATOM 4396 O O . GLU B 1 131 ? 3.775 6.781 -21.469 1 86.19 131 GLU B O 1
ATOM 4401 N N . LEU B 1 132 ? 2.555 6.848 -19.672 1 90.19 132 LEU B N 1
ATOM 4402 C CA . LEU B 1 132 ? 3.721 6.738 -18.812 1 90.19 132 LEU B CA 1
ATOM 4403 C C . LEU B 1 132 ? 4.188 5.289 -18.703 1 90.19 132 LEU B C 1
ATOM 4405 O O . LEU B 1 132 ? 5.301 5.02 -18.25 1 90.19 132 LEU B O 1
ATOM 4409 N N . GLY B 1 133 ? 3.309 4.371 -19.031 1 81.12 133 GLY B N 1
ATOM 4410 C CA . GLY B 1 133 ? 3.678 2.967 -19.031 1 81.12 133 GLY B CA 1
ATOM 4411 C C . GLY B 1 133 ? 3.926 2.404 -17.641 1 81.12 133 GLY B C 1
ATOM 4412 O O . GLY B 1 133 ? 4.77 1.525 -17.469 1 81.12 133 GLY B O 1
ATOM 4413 N N . LEU B 1 134 ? 3.24 2.939 -16.672 1 85.19 134 LEU B N 1
ATOM 4414 C CA . LEU B 1 134 ? 3.395 2.48 -15.297 1 85.19 134 LEU B CA 1
ATOM 4415 C C . LEU B 1 134 ? 2.496 1.281 -15.016 1 85.19 134 LEU B C 1
ATOM 4417 O O . LEU B 1 134 ? 1.475 1.098 -15.68 1 85.19 134 LEU B O 1
ATOM 4421 N N . PRO B 1 135 ? 2.883 0.507 -13.969 1 78.81 135 PRO B N 1
ATOM 4422 C CA . PRO B 1 135 ? 1.987 -0.589 -13.586 1 78.81 135 PRO B CA 1
ATOM 4423 C C . PRO B 1 135 ? 0.592 -0.104 -13.203 1 78.81 135 PRO B C 1
ATOM 4425 O O . PRO B 1 135 ? 0.453 0.943 -12.562 1 78.81 135 PRO B O 1
ATOM 4428 N N . PRO B 1 136 ? -0.384 -0.811 -13.5 1 76.62 136 PRO B N 1
ATOM 4429 C CA . PRO B 1 136 ? -1.761 -0.365 -13.273 1 76.62 136 PRO B CA 1
ATOM 4430 C C . PRO B 1 136 ? -2.084 -0.182 -11.789 1 76.62 136 PRO B C 1
ATOM 4432 O O . PRO B 1 136 ? -2.865 0.703 -11.43 1 76.62 136 PRO B O 1
ATOM 4435 N N . ARG B 1 137 ? -1.511 -1 -10.938 1 77.94 137 ARG B N 1
ATOM 4436 C CA . ARG B 1 137 ? -1.77 -0.893 -9.508 1 77.94 137 ARG B CA 1
ATOM 4437 C C . ARG B 1 137 ? -0.657 -0.122 -8.805 1 77.94 137 ARG B C 1
ATOM 4439 O O . ARG B 1 137 ? 0.511 -0.513 -8.867 1 77.94 137 ARG B O 1
ATOM 4446 N N . ILE B 1 138 ? -1.046 0.84 -8.07 1 83 138 ILE B N 1
ATOM 4447 C CA . ILE B 1 138 ? -0.046 1.688 -7.426 1 83 138 ILE B CA 1
ATOM 4448 C C . ILE B 1 138 ? 0.691 0.896 -6.352 1 83 138 ILE B C 1
ATOM 4450 O O . ILE B 1 138 ? 1.843 1.197 -6.027 1 83 138 ILE B O 1
ATOM 4454 N N . THR B 1 139 ? 0.052 -0.12 -5.797 1 76.38 139 THR B N 1
ATOM 4455 C CA . THR B 1 139 ? 0.69 -0.944 -4.773 1 76.38 139 THR B CA 1
ATOM 4456 C C . THR B 1 139 ? 1.853 -1.736 -5.363 1 76.38 139 THR B C 1
ATOM 4458 O O . THR B 1 139 ? 2.674 -2.285 -4.629 1 76.38 139 THR B O 1
ATOM 4461 N N . ASP B 1 140 ? 1.916 -1.761 -6.695 1 75.75 140 ASP B N 1
ATOM 4462 C CA . ASP B 1 140 ? 3 -2.459 -7.379 1 75.75 140 ASP B CA 1
ATOM 4463 C C . ASP B 1 140 ? 4.105 -1.486 -7.785 1 75.75 140 ASP B C 1
ATOM 4465 O O . ASP B 1 140 ? 5.109 -1.893 -8.383 1 75.75 140 ASP B O 1
ATOM 4469 N N . TRP B 1 141 ? 3.971 -0.279 -7.422 1 82.88 141 TRP B N 1
ATOM 4470 C CA . TRP B 1 141 ? 4.934 0.736 -7.836 1 82.88 141 TRP B CA 1
ATOM 4471 C C . TRP B 1 141 ? 6.203 0.657 -6.996 1 82.88 141 TRP B C 1
ATOM 4473 O O . TRP B 1 141 ? 6.141 0.465 -5.777 1 82.88 141 TRP B O 1
ATOM 4483 N N . THR B 1 142 ? 7.289 0.773 -7.699 1 79.44 142 THR B N 1
ATOM 4484 C CA . THR B 1 142 ? 8.57 1.026 -7.039 1 79.44 142 THR B CA 1
ATOM 4485 C C . THR B 1 142 ? 8.773 2.521 -6.82 1 79.44 142 THR B C 1
ATOM 4487 O O . THR B 1 142 ? 7.988 3.342 -7.297 1 79.44 142 THR B O 1
ATOM 4490 N N . GLU B 1 143 ? 9.844 2.836 -6.176 1 86.38 143 GLU B N 1
ATOM 4491 C CA . GLU B 1 143 ? 10.18 4.246 -5.992 1 86.38 143 GLU B CA 1
ATOM 4492 C C . GLU B 1 143 ? 10.477 4.918 -7.332 1 86.38 143 GLU B C 1
ATOM 4494 O O . GLU B 1 143 ? 10.188 6.102 -7.516 1 86.38 143 GLU B O 1
ATOM 4499 N N . ASP B 1 144 ? 11 4.203 -8.25 1 88.88 144 ASP B N 1
ATOM 4500 C CA . ASP B 1 144 ? 11.258 4.754 -9.578 1 88.88 144 ASP B CA 1
ATOM 4501 C C . ASP B 1 144 ? 9.953 5.102 -10.289 1 88.88 144 ASP B C 1
ATOM 4503 O O . ASP B 1 144 ? 9.852 6.145 -10.938 1 88.88 144 ASP B O 1
ATOM 4507 N N . HIS B 1 145 ? 8.992 4.203 -10.164 1 88.75 145 HIS B N 1
ATOM 4508 C CA . HIS B 1 145 ? 7.688 4.48 -10.742 1 88.75 145 HIS B CA 1
ATOM 4509 C C . HIS B 1 145 ? 7.078 5.746 -10.156 1 88.75 145 HIS B C 1
ATOM 4511 O O . HIS B 1 145 ? 6.496 6.555 -10.883 1 88.75 145 HIS B O 1
ATOM 4517 N N . GLN B 1 146 ? 7.254 5.848 -8.859 1 93.69 146 GLN B N 1
ATOM 4518 C CA . GLN B 1 146 ? 6.746 7.043 -8.188 1 93.69 146 GLN B CA 1
ATOM 4519 C C . GLN B 1 146 ? 7.434 8.297 -8.703 1 93.69 146 GLN B C 1
ATOM 4521 O O . GLN B 1 146 ? 6.773 9.305 -8.969 1 93.69 146 GLN B O 1
ATOM 4526 N N . LEU B 1 147 ? 8.719 8.242 -8.898 1 95.88 147 LEU B N 1
ATOM 4527 C CA . LEU B 1 147 ? 9.469 9.391 -9.383 1 95.88 147 LEU B CA 1
ATOM 4528 C C . LEU B 1 147 ? 9.055 9.742 -10.812 1 95.88 147 LEU B C 1
ATOM 4530 O O . LEU B 1 147 ? 8.961 10.922 -11.156 1 95.88 147 LEU B O 1
ATOM 4534 N N . ILE B 1 148 ? 8.844 8.727 -11.609 1 95.38 148 ILE B N 1
ATOM 4535 C CA . ILE B 1 148 ? 8.383 8.961 -12.977 1 95.38 148 ILE B CA 1
ATOM 4536 C C . ILE B 1 148 ? 7.043 9.688 -12.953 1 95.38 148 ILE B C 1
ATOM 4538 O O . ILE B 1 148 ? 6.867 10.695 -13.641 1 95.38 148 ILE B O 1
ATOM 4542 N N . ALA B 1 149 ? 6.168 9.188 -12.125 1 96.44 149 ALA B N 1
ATOM 4543 C CA . ALA B 1 149 ? 4.848 9.812 -12.016 1 96.44 149 ALA B CA 1
ATOM 4544 C C . ALA B 1 149 ? 4.961 11.266 -11.57 1 96.44 149 ALA B C 1
ATOM 4546 O O . ALA B 1 149 ? 4.328 12.148 -12.148 1 96.44 149 ALA B O 1
ATOM 4547 N N . LEU B 1 150 ? 5.77 11.523 -10.594 1 97.69 150 LEU B N 1
ATOM 4548 C CA . LEU B 1 150 ? 5.914 12.867 -10.031 1 97.69 150 LEU B CA 1
ATOM 4549 C C . LEU B 1 150 ? 6.594 13.805 -11.023 1 97.69 150 LEU B C 1
ATOM 4551 O O . LEU B 1 150 ? 6.18 14.953 -11.18 1 97.69 150 LEU B O 1
ATOM 4555 N N . ALA B 1 151 ? 7.586 13.305 -11.672 1 98 151 ALA B N 1
ATOM 4556 C CA . ALA B 1 151 ? 8.406 14.148 -12.531 1 98 151 ALA B CA 1
ATOM 4557 C C . ALA B 1 151 ? 7.66 14.523 -13.805 1 98 151 ALA B C 1
ATOM 4559 O O . ALA B 1 151 ? 7.91 15.578 -14.398 1 98 151 ALA B O 1
ATOM 4560 N N . LEU B 1 152 ? 6.754 13.68 -14.203 1 97.06 152 LEU B N 1
ATOM 4561 C CA . LEU B 1 152 ? 6.117 13.898 -15.492 1 97.06 152 LEU B CA 1
ATOM 4562 C C . LEU B 1 152 ? 4.684 14.391 -15.32 1 97.06 152 LEU B C 1
ATOM 4564 O O . LEU B 1 152 ? 4.148 15.086 -16.188 1 97.06 152 LEU B O 1
ATOM 4568 N N . ARG B 1 153 ? 4.078 14 -14.18 1 96.75 153 ARG B N 1
ATOM 4569 C CA . ARG B 1 153 ? 2.676 14.359 -13.977 1 96.75 153 ARG B CA 1
ATOM 4570 C C . ARG B 1 153 ? 2.416 14.766 -12.531 1 96.75 153 ARG B C 1
ATOM 4572 O O . ARG B 1 153 ? 1.311 14.586 -12.023 1 96.75 153 ARG B O 1
ATOM 4579 N N . GLY B 1 154 ? 3.363 15.305 -11.852 1 96.94 154 GLY B N 1
ATOM 4580 C CA . GLY B 1 154 ? 3.223 15.695 -10.461 1 96.94 154 GLY B CA 1
ATOM 4581 C C . GLY B 1 154 ? 3.027 17.188 -10.281 1 96.94 154 GLY B C 1
ATOM 4582 O O . GLY B 1 154 ? 3.621 17.797 -9.383 1 96.94 154 GLY B O 1
ATOM 4583 N N . ASP B 1 155 ? 2.182 17.844 -11.07 1 95.38 155 ASP B N 1
ATOM 4584 C CA . ASP B 1 155 ? 2.061 19.297 -11.086 1 95.38 155 ASP B CA 1
ATOM 4585 C C . ASP B 1 155 ? 1.076 19.781 -10.016 1 95.38 155 ASP B C 1
ATOM 4587 O O . ASP B 1 155 ? 1.068 20.953 -9.656 1 95.38 155 ASP B O 1
ATOM 4591 N N . ASP B 1 156 ? 0.24 18.859 -9.461 1 94.31 156 ASP B N 1
ATOM 4592 C CA . ASP B 1 156 ? -0.759 19.297 -8.484 1 94.31 156 ASP B CA 1
ATOM 4593 C C . ASP B 1 156 ? -0.774 18.375 -7.27 1 94.31 156 ASP B C 1
ATOM 4595 O O . ASP B 1 156 ? -1.842 17.969 -6.805 1 94.31 156 ASP B O 1
ATOM 4599 N N . CYS B 1 157 ? 0.354 18.094 -6.758 1 96.44 157 CYS B N 1
ATOM 4600 C CA . CYS B 1 157 ? 0.483 17.234 -5.586 1 96.44 157 CYS B CA 1
ATOM 4601 C C . CYS B 1 157 ? 0.452 18.062 -4.301 1 96.44 157 CYS B C 1
ATOM 4603 O O . CYS B 1 157 ? 0.446 19.297 -4.348 1 96.44 157 CYS B O 1
ATOM 4605 N N . VAL B 1 158 ? 0.339 17.422 -3.203 1 97.31 158 VAL B N 1
ATOM 4606 C CA . VAL B 1 158 ? 0.318 18.062 -1.89 1 97.31 158 VAL B CA 1
ATOM 4607 C C . VAL B 1 158 ? 1.633 18.797 -1.651 1 97.31 158 VAL B C 1
ATOM 4609 O O . VAL B 1 158 ? 2.689 18.359 -2.113 1 97.31 158 VAL B O 1
ATOM 4612 N N . GLY B 1 159 ? 1.585 19.859 -0.921 1 97.62 159 GLY B N 1
ATOM 4613 C CA . GLY B 1 159 ? 2.773 20.609 -0.555 1 97.62 159 GLY B CA 1
ATOM 4614 C C . GLY B 1 159 ? 3.191 21.609 -1.612 1 97.62 159 GLY B C 1
ATOM 4615 O O . GLY B 1 159 ? 2.365 22.062 -2.412 1 97.62 159 GLY B O 1
ATOM 4616 N N . ASN B 1 160 ? 4.457 22.031 -1.569 1 97.94 160 ASN B N 1
ATOM 4617 C CA . ASN B 1 160 ? 4.863 23.125 -2.447 1 97.94 160 ASN B CA 1
ATOM 4618 C C . ASN B 1 160 ? 6 22.703 -3.377 1 97.94 160 ASN B C 1
ATOM 4620 O O . ASN B 1 160 ? 6.582 23.531 -4.074 1 97.94 160 ASN B O 1
ATOM 4624 N N . HIS B 1 161 ? 6.289 21.375 -3.371 1 97.19 161 HIS B N 1
ATOM 4625 C CA . HIS B 1 161 ? 7.34 20.875 -4.258 1 97.19 161 HIS B CA 1
ATOM 4626 C C . HIS B 1 161 ? 6.77 20.453 -5.609 1 97.19 161 HIS B C 1
ATOM 4628 O O . HIS B 1 161 ? 5.633 19.984 -5.688 1 97.19 161 HIS B O 1
ATOM 4634 N N . ILE B 1 162 ? 7.5 20.688 -6.613 1 98.12 162 ILE B N 1
ATOM 4635 C CA . ILE B 1 162 ? 7.301 20.125 -7.941 1 98.12 162 ILE B CA 1
ATOM 4636 C C . ILE B 1 162 ? 8.586 19.438 -8.406 1 98.12 162 ILE B C 1
ATOM 4638 O O . ILE B 1 162 ? 9.641 20.078 -8.492 1 98.12 162 ILE B O 1
ATOM 4642 N N . ILE B 1 163 ? 8.461 18.188 -8.68 1 98 163 ILE B N 1
ATOM 4643 C CA . ILE B 1 163 ? 9.617 17.406 -9.109 1 98 163 ILE B CA 1
ATOM 4644 C C . ILE B 1 163 ? 9.578 17.234 -10.625 1 98 163 ILE B C 1
ATOM 4646 O O . ILE B 1 163 ? 8.586 16.75 -11.18 1 98 163 ILE B O 1
ATOM 4650 N N . GLY B 1 164 ? 10.641 17.672 -11.289 1 97.81 164 GLY B N 1
ATOM 4651 C CA . GLY B 1 164 ? 10.75 17.484 -12.734 1 97.81 164 GLY B CA 1
ATOM 4652 C C . GLY B 1 164 ? 10.359 18.719 -13.523 1 97.81 164 GLY B C 1
ATOM 4653 O O . GLY B 1 164 ? 9.383 19.391 -13.195 1 97.81 164 GLY B O 1
ATOM 4654 N N . ALA B 1 165 ? 11.047 18.938 -14.578 1 96.94 165 ALA B N 1
ATOM 4655 C CA . ALA B 1 165 ? 10.797 20.094 -15.445 1 96.94 165 ALA B CA 1
ATOM 4656 C C . ALA B 1 165 ? 9.453 19.953 -16.156 1 96.94 165 ALA B C 1
ATOM 4658 O O . ALA B 1 165 ? 8.742 20.953 -16.344 1 96.94 165 ALA B O 1
ATOM 4659 N N . ALA B 1 166 ? 9.133 18.766 -16.547 1 97.12 166 ALA B N 1
ATOM 4660 C CA . ALA B 1 166 ? 7.875 18.531 -17.25 1 97.12 166 ALA B CA 1
ATOM 4661 C C . ALA B 1 166 ? 6.68 18.875 -16.359 1 97.12 166 ALA B C 1
ATOM 4663 O O . ALA B 1 166 ? 5.707 19.469 -16.828 1 97.12 166 ALA B O 1
ATOM 4664 N N . SER B 1 167 ? 6.766 18.484 -15.164 1 97.81 167 SER B N 1
ATOM 4665 C CA . SER B 1 167 ? 5.691 18.812 -14.234 1 97.81 167 SER B CA 1
ATOM 4666 C C . SER B 1 167 ? 5.617 20.312 -13.969 1 97.81 167 SER B C 1
ATOM 4668 O O . SER B 1 167 ? 4.523 20.859 -13.812 1 97.81 167 SER B O 1
ATOM 4670 N N . LEU B 1 168 ? 6.754 20.969 -13.883 1 97.69 168 LEU B N 1
ATOM 4671 C CA . LEU B 1 168 ? 6.738 22.422 -13.742 1 97.69 168 LEU B CA 1
ATOM 4672 C C . LEU B 1 168 ? 6.078 23.062 -14.953 1 97.69 168 LEU B C 1
ATOM 4674 O O . LEU B 1 168 ? 5.273 23.984 -14.805 1 97.69 168 LEU B O 1
ATOM 4678 N N . ASP B 1 169 ? 6.438 22.578 -16.109 1 97.25 169 ASP B N 1
ATOM 4679 C CA . ASP B 1 169 ? 5.852 23.125 -17.328 1 97.25 169 ASP B CA 1
ATOM 4680 C C . ASP B 1 169 ? 4.328 23 -17.312 1 97.25 169 ASP B C 1
ATOM 4682 O O . ASP B 1 169 ? 3.617 23.938 -17.703 1 97.25 169 ASP B O 1
ATOM 4686 N N . ARG B 1 170 ? 3.896 21.906 -16.844 1 96.31 170 ARG B N 1
ATOM 4687 C CA . ARG B 1 170 ? 2.457 21.703 -16.75 1 96.31 170 ARG B CA 1
ATOM 4688 C C . ARG B 1 170 ? 1.826 22.656 -15.742 1 96.31 170 ARG B C 1
ATOM 4690 O O . ARG B 1 170 ? 0.75 23.203 -15.992 1 96.31 170 ARG B O 1
ATOM 4697 N N . PHE B 1 171 ? 2.473 22.812 -14.664 1 96.06 171 PHE B N 1
ATOM 4698 C CA . PHE B 1 171 ? 1.997 23.75 -13.656 1 96.06 171 PHE B CA 1
ATOM 4699 C C . PHE B 1 171 ? 1.877 25.156 -14.227 1 96.06 171 PHE B C 1
ATOM 4701 O O . PHE B 1 171 ? 0.862 25.828 -14.039 1 96.06 171 PHE B O 1
ATOM 4708 N N . LEU B 1 172 ? 2.832 25.484 -14.938 1 95.56 172 LEU B N 1
ATOM 4709 C CA . LEU B 1 172 ? 2.887 26.828 -15.5 1 95.56 172 LEU B CA 1
ATOM 4710 C C . LEU B 1 172 ? 1.854 27 -16.609 1 95.56 172 LEU B C 1
ATOM 4712 O O . LEU B 1 172 ? 1.282 28.078 -16.781 1 95.56 172 LEU B O 1
ATOM 4716 N N . ALA B 1 173 ? 1.595 25.922 -17.297 1 93.5 173 ALA B N 1
ATOM 4717 C CA . ALA B 1 173 ? 0.729 26 -18.469 1 93.5 173 ALA B CA 1
ATOM 4718 C C . ALA B 1 173 ? -0.735 25.812 -18.078 1 93.5 173 ALA B C 1
ATOM 4720 O O . ALA B 1 173 ? -1.636 26.172 -18.844 1 93.5 173 ALA B O 1
ATOM 4721 N N . SER B 1 174 ? -0.942 25.266 -16.984 1 86.94 174 SER B N 1
ATOM 4722 C CA . SER B 1 174 ? -2.297 24.844 -16.641 1 86.94 174 SER B CA 1
ATOM 4723 C C . SER B 1 174 ? -3.131 26.016 -16.125 1 86.94 174 SER B C 1
ATOM 4725 O O . SER B 1 174 ? -2.818 26.594 -15.086 1 86.94 174 SER B O 1
ATOM 4727 N N . PRO B 1 175 ? -4.211 26.266 -16.828 1 85.25 175 PRO B N 1
ATOM 4728 C CA . PRO B 1 175 ? -5.133 27.266 -16.297 1 85.25 175 PRO B CA 1
ATOM 4729 C C . PRO B 1 175 ? -6.043 26.719 -15.203 1 85.25 175 PRO B C 1
ATOM 4731 O O . PRO B 1 175 ? -6.312 25.516 -15.172 1 85.25 175 PRO B O 1
ATOM 4734 N N . LEU B 1 176 ? -6.406 27.625 -14.328 1 88.25 176 LEU B N 1
ATOM 4735 C CA . LEU B 1 176 ? -7.43 27.234 -13.367 1 88.25 176 LEU B CA 1
ATOM 4736 C C . LEU B 1 176 ? -8.789 27.094 -14.039 1 88.25 176 LEU B C 1
ATOM 4738 O O . LEU B 1 176 ? -9.125 27.875 -14.93 1 88.25 176 LEU B O 1
ATOM 4742 N N . ARG B 1 177 ? -9.539 26.078 -13.75 1 88.06 177 ARG B N 1
ATOM 4743 C CA . ARG B 1 177 ? -10.891 25.859 -14.25 1 88.06 177 ARG B CA 1
ATOM 4744 C C . ARG B 1 177 ? -11.898 25.844 -13.102 1 88.06 177 ARG B C 1
ATOM 4746 O O . ARG B 1 177 ? -12.188 24.781 -12.539 1 88.06 177 ARG B O 1
ATOM 4753 N N . PRO B 1 178 ? -12.43 27.016 -12.844 1 94 178 PRO B N 1
ATOM 4754 C CA . PRO B 1 178 ? -13.391 27.078 -11.742 1 94 178 PRO B CA 1
ATOM 4755 C C . PRO B 1 178 ? -14.641 26.234 -12 1 94 178 PRO B C 1
ATOM 4757 O O . PRO B 1 178 ? -15.125 26.172 -13.133 1 94 178 PRO B O 1
ATOM 4760 N N . VAL B 1 179 ? -15.109 25.562 -10.938 1 96.06 179 VAL B N 1
ATOM 4761 C CA . VAL B 1 179 ? -16.344 24.781 -11.023 1 96.06 179 VAL B CA 1
ATOM 4762 C C . VAL B 1 179 ? -17.312 25.219 -9.938 1 96.06 179 VAL B C 1
ATOM 4764 O O . VAL B 1 179 ? -16.922 25.906 -8.992 1 96.06 179 VAL B O 1
ATOM 4767 N N . THR B 1 180 ? -18.609 24.906 -10.188 1 95.44 180 THR B N 1
ATOM 4768 C CA . THR B 1 180 ? -19.641 25.141 -9.188 1 95.44 180 THR B CA 1
ATOM 4769 C C . THR B 1 180 ? -20.141 23.828 -8.602 1 95.44 180 THR B C 1
ATOM 4771 O O . THR B 1 180 ? -19.875 22.75 -9.148 1 95.44 180 THR B O 1
ATOM 4774 N N . GLU B 1 181 ? -20.875 23.969 -7.512 1 95 181 GLU B N 1
ATOM 4775 C CA . GLU B 1 181 ? -21.406 22.781 -6.848 1 95 181 GLU B CA 1
ATOM 4776 C C . GLU B 1 181 ? -22.328 22 -7.773 1 95 181 GLU B C 1
ATOM 4778 O O . GLU B 1 181 ? -22.422 20.766 -7.664 1 95 181 GLU B O 1
ATOM 4783 N N . ALA B 1 182 ? -22.906 22.672 -8.688 1 95.06 182 ALA B N 1
ATOM 4784 C CA . ALA B 1 182 ? -23.828 22.031 -9.617 1 95.06 182 ALA B CA 1
ATOM 4785 C C . ALA B 1 182 ? -23.094 21.016 -10.5 1 95.06 182 ALA B C 1
ATOM 4787 O O . ALA B 1 182 ? -23.703 20.094 -11.047 1 95.06 182 ALA B O 1
ATOM 4788 N N . GLN B 1 183 ? -21.766 21.141 -10.578 1 96.5 183 GLN B N 1
ATOM 4789 C CA . GLN B 1 183 ? -20.984 20.281 -11.453 1 96.5 183 GLN B CA 1
ATOM 4790 C C . GLN B 1 183 ? -20.375 19.125 -10.68 1 96.5 183 GLN B C 1
ATOM 4792 O O . GLN B 1 183 ? -19.75 18.234 -11.273 1 96.5 183 GLN B O 1
ATOM 4797 N N . TYR B 1 184 ? -20.609 19.094 -9.398 1 96.5 184 TYR B N 1
ATOM 4798 C CA . TYR B 1 184 ? -19.953 18.094 -8.555 1 96.5 184 TYR B CA 1
ATOM 4799 C C . TYR B 1 184 ? -20.406 16.688 -8.93 1 96.5 184 TYR B C 1
ATOM 4801 O O . TYR B 1 184 ? -19.594 15.766 -8.984 1 96.5 184 TYR B O 1
ATOM 4809 N N . PRO B 1 185 ? -21.734 16.516 -9.273 1 94.62 185 PRO B N 1
ATOM 4810 C CA . PRO B 1 185 ? -22.125 15.172 -9.672 1 94.62 185 PRO B CA 1
ATOM 4811 C C . PRO B 1 185 ? -21.406 14.68 -10.914 1 94.62 185 PRO B C 1
ATOM 4813 O O . PRO B 1 185 ? -21.016 13.508 -10.984 1 94.62 185 PRO B O 1
ATOM 4816 N N . GLU B 1 186 ? -21.203 15.531 -11.836 1 94.06 186 GLU B N 1
ATOM 4817 C CA . GLU B 1 186 ? -20.484 15.172 -13.047 1 94.06 186 GLU B CA 1
ATOM 4818 C C . GLU B 1 186 ? -19.016 14.844 -12.742 1 94.06 186 GLU B C 1
ATOM 4820 O O . GLU B 1 186 ? -18.469 13.891 -13.297 1 94.06 186 GLU B O 1
ATOM 4825 N N . LEU B 1 187 ? -18.406 15.625 -11.891 1 93.69 187 LEU B N 1
ATOM 4826 C CA . LEU B 1 187 ? -17.031 15.391 -11.492 1 93.69 187 LEU B CA 1
ATOM 4827 C C . LEU B 1 187 ? -16.891 14.07 -10.742 1 93.69 187 LEU B C 1
ATOM 4829 O O . LEU B 1 187 ? -15.906 13.352 -10.914 1 93.69 187 LEU B O 1
ATOM 4833 N N . ALA B 1 188 ? -17.906 13.797 -9.914 1 91.81 188 ALA B N 1
ATOM 4834 C CA . ALA B 1 188 ? -17.922 12.523 -9.195 1 91.81 188 ALA B CA 1
ATOM 4835 C C . ALA B 1 188 ? -17.969 11.344 -10.164 1 91.81 188 ALA B C 1
ATOM 4837 O O . ALA B 1 188 ? -17.172 10.406 -10.055 1 91.81 188 ALA B O 1
ATOM 4838 N N . ARG B 1 189 ? -18.828 11.422 -11.156 1 88.31 189 ARG B N 1
ATOM 4839 C CA . ARG B 1 189 ? -18.969 10.359 -12.141 1 88.31 189 ARG B CA 1
ATOM 4840 C C . ARG B 1 189 ? -17.688 10.18 -12.938 1 88.31 189 ARG B C 1
ATOM 4842 O O . ARG B 1 189 ? -17.25 9.047 -13.188 1 88.31 189 ARG B O 1
ATOM 4849 N N . SER B 1 190 ? -17.094 11.258 -13.297 1 87.81 190 SER B N 1
ATOM 4850 C CA . SER B 1 190 ? -15.844 11.219 -14.062 1 87.81 190 SER B CA 1
ATOM 4851 C C . SER B 1 190 ? -14.719 10.594 -13.25 1 87.81 190 SER B C 1
ATOM 4853 O O . SER B 1 190 ? -13.906 9.836 -13.781 1 87.81 190 SER B O 1
ATOM 4855 N N . SER B 1 191 ? -14.664 10.93 -12.016 1 87.38 191 SER B N 1
ATOM 4856 C CA . SER B 1 191 ? -13.617 10.398 -11.156 1 87.38 191 SER B CA 1
ATOM 4857 C C . SER B 1 191 ? -13.742 8.891 -10.992 1 87.38 191 SER B C 1
ATOM 4859 O O . SER B 1 191 ? -12.734 8.188 -10.875 1 87.38 191 SER B O 1
ATOM 4861 N N . MET B 1 192 ? -14.953 8.438 -10.969 1 83.12 192 MET B N 1
ATOM 4862 C CA . MET B 1 192 ? -15.195 7.008 -10.797 1 83.12 192 MET B CA 1
ATOM 4863 C C . MET B 1 192 ? -14.867 6.242 -12.078 1 83.12 192 MET B C 1
ATOM 4865 O O . MET B 1 192 ? -14.375 5.117 -12.023 1 83.12 192 MET B O 1
ATOM 4869 N N . SER B 1 193 ? -15.109 6.836 -13.188 1 77.44 193 SER B N 1
ATOM 4870 C CA . SER B 1 193 ? -14.867 6.191 -14.477 1 77.44 193 SER B CA 1
ATOM 4871 C C . SER B 1 193 ? -13.375 6.004 -14.734 1 77.44 193 SER B C 1
ATOM 4873 O O . SER B 1 193 ? -12.977 5.098 -15.469 1 77.44 193 SER B O 1
ATOM 4875 N N . SER B 1 194 ? -12.617 6.793 -14.172 1 69.12 194 SER B N 1
ATOM 4876 C CA . SER B 1 194 ? -11.172 6.723 -14.352 1 69.12 194 SER B CA 1
ATOM 4877 C C . SER B 1 194 ? -10.562 5.613 -13.5 1 69.12 194 SER B C 1
ATOM 4879 O O . SER B 1 194 ? -9.43 5.191 -13.734 1 69.12 194 SER B O 1
ATOM 4881 N N . GLU B 1 195 ? -11.383 5.289 -12.578 1 61.44 195 GLU B N 1
ATOM 4882 C CA . GLU B 1 195 ? -10.883 4.207 -11.734 1 61.44 195 GLU B CA 1
ATOM 4883 C C . GLU B 1 195 ? -11 2.857 -12.438 1 61.44 195 GLU B C 1
ATOM 4885 O O . GLU B 1 195 ? -12.031 2.545 -13.031 1 61.44 195 GLU B O 1
ATOM 4890 N N . ALA B 1 196 ? -9.914 2.375 -12.836 1 53.5 196 ALA B N 1
ATOM 4891 C CA . ALA B 1 196 ? -9.953 1.037 -13.422 1 53.5 196 ALA B CA 1
ATOM 4892 C C . ALA B 1 196 ? -10.656 0.054 -12.492 1 53.5 196 ALA B C 1
ATOM 4894 O O . ALA B 1 196 ? -10.609 0.207 -11.266 1 53.5 196 ALA B O 1
ATOM 4895 N N . GLY B 1 197 ? -11.922 -0.543 -12.812 1 46.78 197 GLY B N 1
ATOM 4896 C CA . GLY B 1 197 ? -12.742 -1.504 -12.094 1 46.78 197 GLY B CA 1
ATOM 4897 C C . GLY B 1 197 ? -11.969 -2.291 -11.055 1 46.78 197 GLY B C 1
ATOM 4898 O O . GLY B 1 197 ? -12.547 -3.061 -10.289 1 46.78 197 GLY B O 1
ATOM 4899 N N . SER B 1 198 ? -10.734 -2.359 -11.203 1 46.06 198 SER B N 1
ATOM 4900 C CA . SER B 1 198 ? -9.961 -3.387 -10.508 1 46.06 198 SER B CA 1
ATOM 4901 C C . SER B 1 198 ? -9.82 -3.068 -9.023 1 46.06 198 SER B C 1
ATOM 4903 O O . SER B 1 198 ? -9.367 -3.908 -8.25 1 46.06 198 SER B O 1
ATOM 4905 N N . PHE B 1 199 ? -9.953 -1.795 -8.688 1 47.78 199 PHE B N 1
ATOM 4906 C CA . PHE B 1 199 ? -9.32 -1.714 -7.383 1 47.78 199 PHE B CA 1
ATOM 4907 C C . PHE B 1 199 ? -10.352 -1.517 -6.281 1 47.78 199 PHE B C 1
ATOM 4909 O O . PHE B 1 199 ? -11.055 -0.504 -6.258 1 47.78 199 PHE B O 1
ATOM 4916 N N . ALA B 1 200 ? -10.977 -2.725 -5.965 1 42.12 200 ALA B N 1
ATOM 4917 C CA . ALA B 1 200 ? -11.898 -2.846 -4.84 1 42.12 200 ALA B CA 1
ATOM 4918 C C . ALA B 1 200 ? -11.438 -1.993 -3.66 1 42.12 200 ALA B C 1
ATOM 4920 O O . ALA B 1 200 ? -11.336 -2.484 -2.533 1 42.12 200 ALA B O 1
ATOM 4921 N N . GLY B 1 201 ? -10.516 -0.948 -3.879 1 48.69 201 GLY B N 1
ATOM 4922 C CA . GLY B 1 201 ? -9.93 -0.41 -2.658 1 48.69 201 GLY B CA 1
ATOM 4923 C C . GLY B 1 201 ? -10.836 0.582 -1.953 1 48.69 201 GLY B C 1
ATOM 4924 O O . GLY B 1 201 ? -11.695 1.207 -2.584 1 48.69 201 GLY B O 1
ATOM 4925 N N . GLY B 1 202 ? -11.219 0.419 -0.703 1 55.91 202 GLY B N 1
ATOM 4926 C CA . GLY B 1 202 ? -11.961 0.963 0.423 1 55.91 202 GLY B CA 1
ATOM 4927 C C . GLY B 1 202 ? -11.688 2.438 0.661 1 55.91 202 GLY B C 1
ATOM 4928 O O . GLY B 1 202 ? -12.133 3 1.664 1 55.91 202 GLY B O 1
ATOM 4929 N N . ASP B 1 203 ? -10.906 3.096 -0.292 1 71.44 203 ASP B N 1
ATOM 4930 C CA . ASP B 1 203 ? -10.648 4.5 0.016 1 71.44 203 ASP B CA 1
ATOM 4931 C C . ASP B 1 203 ? -11.844 5.371 -0.365 1 71.44 203 ASP B C 1
ATOM 4933 O O . ASP B 1 203 ? -12.555 5.074 -1.325 1 71.44 203 ASP B O 1
ATOM 4937 N N . GLN B 1 204 ? -12.008 6.336 0.449 1 81.88 204 GLN B N 1
ATOM 4938 C CA . GLN B 1 204 ? -13.117 7.273 0.274 1 81.88 204 GLN B CA 1
ATOM 4939 C C . GLN B 1 204 ? -13.016 7.988 -1.071 1 81.88 204 GLN B C 1
ATOM 4941 O O . GLN B 1 204 ? -12.031 8.672 -1.35 1 81.88 204 GLN B O 1
ATOM 4946 N N . PRO B 1 205 ? -14.117 7.82 -1.941 1 89.44 205 PRO B N 1
ATOM 4947 C CA . PRO B 1 205 ? -14.117 8.516 -3.229 1 89.44 205 PRO B CA 1
ATOM 4948 C C . PRO B 1 205 ? -14.016 10.039 -3.078 1 89.44 205 PRO B C 1
ATOM 4950 O O . PRO B 1 205 ? -14.648 10.617 -2.193 1 89.44 205 PRO B O 1
ATOM 4953 N N . LYS B 1 206 ? -13.172 10.625 -3.891 1 92.81 206 LYS B N 1
ATOM 4954 C CA . LYS B 1 206 ? -12.969 12.062 -3.82 1 92.81 206 LYS B CA 1
ATOM 4955 C C . LYS B 1 206 ? -12.367 12.602 -5.117 1 92.81 206 LYS B C 1
ATOM 4957 O O . LYS B 1 206 ? -11.883 11.828 -5.945 1 92.81 206 LYS B O 1
ATOM 4962 N N . PHE B 1 207 ? -12.539 13.883 -5.363 1 93.06 207 PHE B N 1
ATOM 4963 C CA . PHE B 1 207 ? -11.891 14.609 -6.453 1 93.06 207 PHE B CA 1
ATOM 4964 C C . PHE B 1 207 ? -11.445 15.992 -5.996 1 93.06 207 PHE B C 1
ATOM 4966 O O . PHE B 1 207 ? -11.867 16.469 -4.941 1 93.06 207 PHE B O 1
ATOM 4973 N N . THR B 1 208 ? -10.445 16.562 -6.711 1 94.31 208 THR B N 1
ATOM 4974 C CA . THR B 1 208 ? -10.016 17.922 -6.445 1 94.31 208 THR B CA 1
ATOM 4975 C C . THR B 1 208 ? -10.711 18.906 -7.395 1 94.31 208 THR B C 1
ATOM 4977 O O . THR B 1 208 ? -11.125 18.516 -8.492 1 94.31 208 THR B O 1
ATOM 4980 N N . ALA B 1 209 ? -10.859 20.094 -6.906 1 95.88 209 ALA B N 1
ATOM 4981 C CA . ALA B 1 209 ? -11.492 21.125 -7.727 1 95.88 209 ALA B CA 1
ATOM 4982 C C . ALA B 1 209 ? -11.094 22.531 -7.258 1 95.88 209 ALA B C 1
ATOM 4984 O O . ALA B 1 209 ? -10.508 22.688 -6.184 1 95.88 209 ALA B O 1
ATOM 4985 N N . TYR B 1 210 ? -11.227 23.469 -8.125 1 96.5 210 TYR B N 1
ATOM 4986 C CA . TYR B 1 210 ? -11.18 24.891 -7.801 1 96.5 210 TYR B CA 1
ATOM 4987 C C . TYR B 1 210 ? -12.57 25.5 -7.82 1 96.5 210 TYR B C 1
ATOM 4989 O O . TYR B 1 210 ? -13.156 25.688 -8.883 1 96.5 210 TYR B O 1
ATOM 4997 N N . ALA B 1 211 ? -13.062 25.688 -6.641 1 95.81 211 ALA B N 1
ATOM 4998 C CA . ALA B 1 211 ? -14.438 26.156 -6.5 1 95.81 211 ALA B CA 1
ATOM 4999 C C . ALA B 1 211 ? -14.5 27.406 -5.625 1 95.81 211 ALA B C 1
ATOM 5001 O O . ALA B 1 211 ? -13.891 27.453 -4.555 1 95.81 211 ALA B O 1
ATOM 5002 N N . GLU B 1 212 ? -15.227 28.453 -6.113 1 93.94 212 GLU B N 1
ATOM 5003 C CA . GLU B 1 212 ? -15.43 29.703 -5.387 1 93.94 212 GLU B CA 1
ATOM 5004 C C . GLU B 1 212 ? -14.094 30.297 -4.945 1 93.94 212 GLU B C 1
ATOM 5006 O O . GLU B 1 212 ? -13.922 30.641 -3.773 1 93.94 212 GLU B O 1
ATOM 5011 N N . ARG B 1 213 ? -13.109 30.219 -5.73 1 92.69 213 ARG B N 1
ATOM 5012 C CA . ARG B 1 213 ? -11.789 30.828 -5.578 1 92.69 213 ARG B CA 1
ATOM 5013 C C . ARG B 1 213 ? -10.969 30.109 -4.516 1 92.69 213 ARG B C 1
ATOM 5015 O O . ARG B 1 213 ? -10.133 30.719 -3.848 1 92.69 213 ARG B O 1
ATOM 5022 N N . ARG B 1 214 ? -11.289 28.875 -4.316 1 95.38 214 ARG B N 1
ATOM 5023 C CA . ARG B 1 214 ? -10.539 28.031 -3.385 1 95.38 214 ARG B CA 1
ATOM 5024 C C . ARG B 1 214 ? -10.203 26.688 -4.008 1 95.38 214 ARG B C 1
ATOM 5026 O O . ARG B 1 214 ? -11.016 26.109 -4.734 1 95.38 214 ARG B O 1
ATOM 5033 N N . HIS B 1 215 ? -9.008 26.234 -3.693 1 97.19 215 HIS B N 1
ATOM 5034 C CA . HIS B 1 215 ? -8.703 24.844 -3.975 1 97.19 215 HIS B CA 1
ATOM 5035 C C . HIS B 1 215 ? -9.352 23.922 -2.947 1 97.19 215 HIS B C 1
ATOM 5037 O O . HIS B 1 215 ? -9.234 24.141 -1.74 1 97.19 215 HIS B O 1
ATOM 5043 N N . VAL B 1 216 ? -10.094 22.906 -3.496 1 97.81 216 VAL B N 1
ATOM 5044 C CA . VAL B 1 216 ? -10.844 22.078 -2.566 1 97.81 216 VAL B CA 1
ATOM 5045 C C . VAL B 1 216 ? -10.641 20.594 -2.914 1 97.81 216 VAL B C 1
ATOM 5047 O O . VAL B 1 216 ? -10.289 20.266 -4.047 1 97.81 216 VAL B O 1
ATOM 5050 N N . LEU B 1 217 ? -10.695 19.797 -1.925 1 96.94 217 LEU B N 1
ATOM 5051 C CA . LEU B 1 217 ? -10.875 18.359 -2.023 1 96.94 217 LEU B CA 1
ATOM 5052 C C . LEU B 1 217 ? -12.312 17.969 -1.698 1 96.94 217 LEU B C 1
ATOM 5054 O O . LEU B 1 217 ? -12.82 18.297 -0.628 1 96.94 217 LEU B O 1
ATOM 5058 N N . VAL B 1 218 ? -12.961 17.281 -2.607 1 97.5 218 VAL B N 1
ATOM 5059 C CA . VAL B 1 218 ? -14.375 16.984 -2.43 1 97.5 218 VAL B CA 1
ATOM 5060 C C . VAL B 1 218 ? -14.578 15.477 -2.318 1 97.5 218 VAL B C 1
ATOM 5062 O O . VAL B 1 218 ? -14.352 14.742 -3.281 1 97.5 218 VAL B O 1
ATOM 5065 N N . LYS B 1 219 ? -14.969 15.039 -1.085 1 95.75 219 LYS B N 1
ATOM 5066 C CA . LYS B 1 219 ? -15.367 13.656 -0.87 1 95.75 219 LYS B CA 1
ATOM 5067 C C . LYS B 1 219 ? -16.828 13.445 -1.236 1 95.75 219 LYS B C 1
ATOM 5069 O O . LYS B 1 219 ? -17.641 14.375 -1.167 1 95.75 219 LYS B O 1
ATOM 5074 N N . PHE B 1 220 ? -17.219 12.203 -1.683 1 94.62 220 PHE B N 1
ATOM 5075 C CA . PHE B 1 220 ? -18.609 12.023 -2.035 1 94.62 220 PHE B CA 1
ATOM 5076 C C . PHE B 1 220 ? -19.062 10.586 -1.798 1 94.62 220 PHE B C 1
ATOM 5078 O O . PHE B 1 220 ? -18.219 9.68 -1.74 1 94.62 220 PHE B O 1
ATOM 5085 N N . ALA B 1 221 ? -20.266 10.43 -1.555 1 91.25 221 ALA B N 1
ATOM 5086 C CA . ALA B 1 221 ? -20.953 9.148 -1.462 1 91.25 221 ALA B CA 1
ATOM 5087 C C . ALA B 1 221 ? -22.203 9.133 -2.336 1 91.25 221 ALA B C 1
ATOM 5089 O O . ALA B 1 221 ? -22.938 10.117 -2.395 1 91.25 221 ALA B O 1
ATOM 5090 N N . ALA B 1 222 ? -22.344 8.008 -3.025 1 82.31 222 ALA B N 1
ATOM 5091 C CA . ALA B 1 222 ? -23.359 7.906 -4.074 1 82.31 222 ALA B CA 1
ATOM 5092 C C . ALA B 1 222 ? -24.766 7.82 -3.477 1 82.31 222 ALA B C 1
ATOM 5094 O O . ALA B 1 222 ? -24.922 7.547 -2.283 1 82.31 222 ALA B O 1
ATOM 5095 N N . ASN B 1 223 ? -25.672 8.086 -4.516 1 77.88 223 ASN B N 1
ATOM 5096 C CA . ASN B 1 223 ? -27.094 8.062 -4.207 1 77.88 223 ASN B CA 1
ATOM 5097 C C . ASN B 1 223 ? -27.672 6.652 -4.293 1 77.88 223 ASN B C 1
ATOM 5099 O O . ASN B 1 223 ? -28.562 6.391 -5.102 1 77.88 223 ASN B O 1
ATOM 5103 N N . ASP B 1 224 ? -27.094 5.754 -3.619 1 77.25 224 ASP B N 1
ATOM 5104 C CA . ASP B 1 224 ? -27.562 4.371 -3.59 1 77.25 224 ASP B CA 1
ATOM 5105 C C . ASP B 1 224 ? -28.344 4.082 -2.307 1 77.25 224 ASP B C 1
ATOM 5107 O O . ASP B 1 224 ? -28.047 4.652 -1.255 1 77.25 224 ASP B O 1
ATOM 5111 N N . ASP B 1 225 ? -29.312 3.221 -2.449 1 79.5 225 ASP B N 1
ATOM 5112 C CA . ASP B 1 225 ? -30.219 2.953 -1.331 1 79.5 225 ASP B CA 1
ATOM 5113 C C . ASP B 1 225 ? -29.641 1.876 -0.411 1 79.5 225 ASP B C 1
ATOM 5115 O O . ASP B 1 225 ? -30.25 1.539 0.61 1 79.5 225 ASP B O 1
ATOM 5119 N N . GLY B 1 226 ? -28.578 1.468 -0.707 1 85.44 226 GLY B N 1
ATOM 5120 C CA . GLY B 1 226 ? -27.984 0.44 0.135 1 85.44 226 GLY B CA 1
ATOM 5121 C C . GLY B 1 226 ? -27.516 0.965 1.483 1 85.44 226 GLY B C 1
ATOM 5122 O O . GLY B 1 226 ? -27.203 2.146 1.617 1 85.44 226 GLY B O 1
ATOM 5123 N N . ALA B 1 227 ? -27.469 0.079 2.492 1 87.5 227 ALA B N 1
ATOM 5124 C CA . ALA B 1 227 ? -27.109 0.454 3.859 1 87.5 227 ALA B CA 1
ATOM 5125 C C . ALA B 1 227 ? -25.703 1.024 3.924 1 87.5 227 ALA B C 1
ATOM 5127 O O . ALA B 1 227 ? -25.453 1.982 4.656 1 87.5 227 ALA B O 1
ATOM 5128 N N . ALA B 1 228 ? -24.844 0.471 3.168 1 87.12 228 ALA B N 1
ATOM 5129 C CA . ALA B 1 228 ? -23.453 0.938 3.174 1 87.12 228 ALA B CA 1
ATOM 5130 C C . ALA B 1 228 ? -23.344 2.338 2.576 1 87.12 228 ALA B C 1
ATOM 5132 O O . ALA B 1 228 ? -22.625 3.189 3.1 1 87.12 228 ALA B O 1
ATOM 5133 N N . ALA B 1 229 ? -24.031 2.561 1.473 1 88.31 229 ALA B N 1
ATOM 5134 C CA . ALA B 1 229 ? -24.031 3.883 0.851 1 88.31 229 ALA B CA 1
ATOM 5135 C C . ALA B 1 229 ? -24.625 4.934 1.79 1 88.31 229 ALA B C 1
ATOM 5137 O O . ALA B 1 229 ? -24.094 6.039 1.901 1 88.31 229 ALA B O 1
ATOM 5138 N N . GLN B 1 230 ? -25.672 4.555 2.396 1 92.25 230 GLN B N 1
ATOM 5139 C CA . GLN B 1 230 ? -26.297 5.445 3.365 1 92.25 230 GLN B CA 1
ATOM 5140 C C . GLN B 1 230 ? -25.344 5.785 4.504 1 92.25 230 GLN B C 1
ATOM 5142 O O . GLN B 1 230 ? -25.234 6.945 4.914 1 92.25 230 GLN B O 1
ATOM 5147 N N . ARG B 1 231 ? -24.688 4.816 4.973 1 92.62 231 ARG B N 1
ATOM 5148 C CA . ARG B 1 231 ? -23.75 5.023 6.07 1 92.62 231 ARG B CA 1
ATOM 5149 C C . ARG B 1 231 ? -22.609 5.953 5.652 1 92.62 231 ARG B C 1
ATOM 5151 O O . ARG B 1 231 ? -22.203 6.832 6.418 1 92.62 231 ARG B O 1
ATOM 5158 N N . TRP B 1 232 ? -22.172 5.801 4.512 1 92.44 232 TRP B N 1
ATOM 5159 C CA . TRP B 1 232 ? -21.078 6.664 4.047 1 92.44 232 TRP B CA 1
ATOM 5160 C C . TRP B 1 232 ? -21.562 8.109 3.916 1 92.44 232 TRP B C 1
ATOM 5162 O O . TRP B 1 232 ? -20.812 9.047 4.215 1 92.44 232 TRP B O 1
ATOM 5172 N N . ARG B 1 233 ? -22.766 8.281 3.418 1 94.88 233 ARG B N 1
ATOM 5173 C CA . ARG B 1 233 ? -23.328 9.633 3.365 1 94.88 233 ARG B CA 1
ATOM 5174 C C . ARG B 1 233 ? -23.375 10.258 4.754 1 94.88 233 ARG B C 1
ATOM 5176 O O . ARG B 1 233 ? -23.016 11.422 4.93 1 94.88 233 ARG B O 1
ATOM 5183 N N . GLU B 1 234 ? -23.703 9.484 5.664 1 96.62 234 GLU B N 1
ATOM 5184 C CA . GLU B 1 234 ? -23.812 9.961 7.039 1 96.62 234 GLU B CA 1
ATOM 5185 C C . GLU B 1 234 ? -22.438 10.297 7.613 1 96.62 234 GLU B C 1
ATOM 5187 O O . GLU B 1 234 ? -22.281 11.297 8.312 1 96.62 234 GLU B O 1
ATOM 5192 N N . LEU B 1 235 ? -21.469 9.5 7.301 1 96.19 235 LEU B N 1
ATOM 5193 C CA . LEU B 1 235 ? -20.125 9.711 7.816 1 96.19 235 LEU B CA 1
ATOM 5194 C C . LEU B 1 235 ? -19.516 10.992 7.262 1 96.19 235 LEU B C 1
ATOM 5196 O O . LEU B 1 235 ? -18.75 11.672 7.945 1 96.19 235 LEU B O 1
ATOM 5200 N N . LEU B 1 236 ? -19.906 11.328 6.031 1 97.38 236 LEU B N 1
ATOM 5201 C CA . LEU B 1 236 ? -19.422 12.578 5.465 1 97.38 236 LEU B CA 1
ATOM 5202 C C . LEU B 1 236 ? -20 13.773 6.215 1 97.38 236 LEU B C 1
ATOM 5204 O O . LEU B 1 236 ? -19.297 14.75 6.473 1 97.38 236 LEU B O 1
ATOM 5208 N N . VAL B 1 237 ? -21.234 13.625 6.535 1 98.06 237 VAL B N 1
ATOM 5209 C CA . VAL B 1 237 ? -21.875 14.672 7.324 1 98.06 237 VAL B CA 1
ATOM 5210 C C . VAL B 1 237 ? -21.203 14.781 8.688 1 98.06 237 VAL B C 1
ATOM 5212 O O . VAL B 1 237 ? -20.891 15.883 9.156 1 98.06 237 VAL B O 1
ATOM 5215 N N . CYS B 1 238 ? -20.906 13.656 9.273 1 98.56 238 CYS B N 1
ATOM 5216 C CA . CYS B 1 238 ? -20.266 13.609 10.578 1 98.56 238 CYS B CA 1
ATOM 5217 C C . CYS B 1 238 ? -18.891 14.266 10.531 1 98.56 238 CYS B C 1
ATOM 5219 O O . CYS B 1 238 ? -18.5 14.969 11.469 1 98.56 238 CYS B O 1
ATOM 5221 N N . GLU B 1 239 ? -18.188 14.031 9.484 1 98.38 239 GLU B N 1
ATOM 5222 C CA . GLU B 1 239 ? -16.859 14.594 9.336 1 98.38 239 GLU B CA 1
ATOM 5223 C C . GLU B 1 239 ? -16.906 16.125 9.328 1 98.38 239 GLU B C 1
ATOM 5225 O O . GLU B 1 239 ? -16.109 16.781 10 1 98.38 239 GLU B O 1
ATOM 5230 N N . GLY B 1 240 ? -17.828 16.656 8.531 1 98.44 240 GLY B N 1
ATOM 5231 C CA . GLY B 1 240 ? -17.969 18.109 8.508 1 98.44 240 GLY B CA 1
ATOM 5232 C C . GLY B 1 240 ? -18.234 18.703 9.883 1 98.44 240 GLY B C 1
ATOM 5233 O O . GLY B 1 240 ? -17.625 19.688 10.266 1 98.44 240 GLY B O 1
ATOM 5234 N N . LEU B 1 241 ? -19.094 18.094 10.578 1 98.5 241 LEU B N 1
ATOM 5235 C CA . LEU B 1 241 ? -19.469 18.578 11.898 1 98.5 241 LEU B CA 1
ATOM 5236 C C . LEU B 1 241 ? -18.312 18.438 12.883 1 98.5 241 LEU B C 1
ATOM 5238 O O . LEU B 1 241 ? -18.141 19.297 13.758 1 98.5 241 LEU B O 1
ATOM 5242 N N . ALA B 1 242 ? -17.562 17.344 12.773 1 98.75 242 ALA B N 1
ATOM 5243 C CA . ALA B 1 242 ? -16.406 17.172 13.648 1 98.75 242 ALA B CA 1
ATOM 5244 C C . ALA B 1 242 ? -15.391 18.297 13.461 1 98.75 242 ALA B C 1
ATOM 5246 O O . ALA B 1 242 ? -14.836 18.797 14.438 1 98.75 242 ALA B O 1
ATOM 5247 N N . LEU B 1 243 ? -15.156 18.672 12.258 1 98.5 243 LEU B N 1
ATOM 5248 C CA . LEU B 1 243 ? -14.211 19.75 11.977 1 98.5 243 LEU B CA 1
ATOM 5249 C C . LEU B 1 243 ? -14.695 21.062 12.562 1 98.5 243 LEU B C 1
ATOM 5251 O O . LEU B 1 243 ? -13.891 21.859 13.055 1 98.5 243 LEU B O 1
ATOM 5255 N N . GLU B 1 244 ? -15.945 21.281 12.539 1 97.94 244 GLU B N 1
ATOM 5256 C CA . GLU B 1 244 ? -16.516 22.484 13.156 1 97.94 244 GLU B CA 1
ATOM 5257 C C . GLU B 1 244 ? -16.297 22.484 14.664 1 97.94 244 GLU B C 1
ATOM 5259 O O . GLU B 1 244 ? -15.93 23.5 15.25 1 97.94 244 GLU B O 1
ATOM 5264 N N . VAL B 1 245 ? -16.484 21.359 15.25 1 98.38 245 VAL B N 1
ATOM 5265 C CA . VAL B 1 245 ? -16.328 21.234 16.703 1 98.38 245 VAL B CA 1
ATOM 5266 C C . VAL B 1 245 ? -14.867 21.453 17.078 1 98.38 245 VAL B C 1
ATOM 5268 O O . VAL B 1 245 ? -14.578 22.125 18.078 1 98.38 245 VAL B O 1
ATOM 5271 N N . VAL B 1 246 ? -13.969 20.906 16.312 1 98.62 246 VAL B N 1
ATOM 5272 C CA . VAL B 1 246 ? -12.539 21.094 16.562 1 98.62 246 VAL B CA 1
ATOM 5273 C C . VAL B 1 246 ? -12.188 22.578 16.469 1 98.62 246 VAL B C 1
ATOM 5275 O O . VAL B 1 246 ? -11.469 23.094 17.328 1 98.62 246 VAL B O 1
ATOM 5278 N N . ARG B 1 247 ? -12.727 23.25 15.508 1 97.81 247 ARG B N 1
ATOM 5279 C CA . ARG B 1 247 ? -12.5 24.688 15.367 1 97.81 247 ARG B CA 1
ATOM 5280 C C . ARG B 1 247 ? -13.047 25.453 16.578 1 97.81 247 ARG B C 1
ATOM 5282 O O . ARG B 1 247 ? -12.414 26.391 17.062 1 97.81 247 ARG B O 1
ATOM 5289 N N . ASN B 1 248 ? -14.164 25.062 16.984 1 96.88 248 ASN B N 1
ATOM 5290 C CA . ASN B 1 248 ? -14.797 25.719 18.125 1 96.88 248 ASN B CA 1
ATOM 5291 C C . ASN B 1 248 ? -13.992 25.531 19.406 1 96.88 248 ASN B C 1
ATOM 5293 O O . ASN B 1 248 ? -14.117 26.312 20.344 1 96.88 248 ASN B O 1
ATOM 5297 N N . ALA B 1 249 ? -13.195 24.5 19.453 1 97.75 249 ALA B N 1
ATOM 5298 C CA . ALA B 1 249 ? -12.336 24.234 20.609 1 97.75 249 ALA B CA 1
ATOM 5299 C C . ALA B 1 249 ? -11.062 25.078 20.547 1 97.75 249 ALA B C 1
ATOM 5301 O O . ALA B 1 249 ? -10.234 25 21.469 1 97.75 249 ALA B O 1
ATOM 5302 N N . GLY B 1 250 ? -10.883 25.797 19.5 1 97.44 250 GLY B N 1
ATOM 5303 C CA . GLY B 1 250 ? -9.711 26.656 19.375 1 97.44 250 GLY B CA 1
ATOM 5304 C C . GLY B 1 250 ? -8.547 25.969 18.688 1 97.44 250 GLY B C 1
ATOM 5305 O O . GLY B 1 250 ? -7.426 26.484 18.703 1 97.44 250 GLY B O 1
ATOM 5306 N N . ILE B 1 251 ? -8.758 24.859 18.125 1 98.12 251 ILE B N 1
ATOM 5307 C CA . ILE B 1 251 ? -7.746 24.141 17.359 1 98.12 251 ILE B CA 1
ATOM 5308 C C . ILE B 1 251 ? -8.016 24.312 15.859 1 98.12 251 ILE B C 1
ATOM 5310 O O . ILE B 1 251 ? -9.141 24.109 15.406 1 98.12 251 ILE B O 1
ATOM 5314 N N . PRO B 1 252 ? -7.008 24.672 15.117 1 98.06 252 PRO B N 1
ATOM 5315 C CA . PRO B 1 252 ? -7.227 24.859 13.68 1 98.06 252 PRO B CA 1
ATOM 5316 C C . PRO B 1 252 ? -7.711 23.578 13 1 98.06 252 PRO B C 1
ATOM 5318 O O . PRO B 1 252 ? -7.172 22.5 13.25 1 98.06 252 PRO B O 1
ATOM 5321 N N . ALA B 1 253 ? -8.727 23.688 12.172 1 98.62 253 ALA B N 1
ATOM 5322 C CA . ALA B 1 253 ? -9.273 22.594 11.367 1 98.62 253 ALA B CA 1
ATOM 5323 C C . ALA B 1 253 ? -9.672 23.094 9.977 1 98.62 253 ALA B C 1
ATOM 5325 O O . ALA B 1 253 ? -10.062 24.25 9.812 1 98.62 253 ALA B O 1
ATOM 5326 N N . ALA B 1 254 ? -9.555 22.219 9.039 1 98.31 254 ALA B N 1
ATOM 5327 C CA . ALA B 1 254 ? -9.867 22.562 7.66 1 98.31 254 ALA B CA 1
ATOM 5328 C C . ALA B 1 254 ? -11.305 23.062 7.535 1 98.31 254 ALA B C 1
ATOM 5330 O O . ALA B 1 254 ? -12.211 22.516 8.164 1 98.31 254 ALA B O 1
ATOM 5331 N N . ALA B 1 255 ? -11.477 24.078 6.734 1 97.31 255 ALA B N 1
ATOM 5332 C CA . ALA B 1 255 ? -12.828 24.531 6.422 1 97.31 255 ALA B CA 1
ATOM 5333 C C . ALA B 1 255 ? -13.555 23.516 5.547 1 97.31 255 ALA B C 1
ATOM 5335 O O . ALA B 1 255 ? -12.961 22.938 4.633 1 97.31 255 ALA B O 1
ATOM 5336 N N . SER B 1 256 ? -14.797 23.266 5.887 1 97.5 256 SER B N 1
ATOM 5337 C CA . SER B 1 256 ? -15.531 22.25 5.125 1 97.5 256 SER B CA 1
ATOM 5338 C C . SER B 1 256 ? -16.984 22.688 4.902 1 97.5 256 SER B C 1
ATOM 5340 O O . SER B 1 256 ? -17.5 23.547 5.617 1 97.5 256 SER B O 1
ATOM 5342 N N . ARG B 1 257 ? -17.625 22.172 3.855 1 97.06 257 ARG B N 1
ATOM 5343 C CA . ARG B 1 257 ? -19.031 22.375 3.529 1 97.06 257 ARG B CA 1
ATOM 5344 C C . ARG B 1 257 ? -19.703 21.062 3.137 1 97.06 257 ARG B C 1
ATOM 5346 O O . ARG B 1 257 ? -19.188 20.328 2.289 1 97.06 257 ARG B O 1
ATOM 5353 N N . SER B 1 258 ? -20.812 20.797 3.811 1 97 258 SER B N 1
ATOM 5354 C CA . SER B 1 258 ? -21.641 19.656 3.438 1 97 258 SER B CA 1
ATOM 5355 C C . SER B 1 258 ? -22.641 20.031 2.35 1 97 258 SER B C 1
ATOM 5357 O O . SER B 1 258 ? -23.406 20.984 2.506 1 97 258 SER B O 1
ATOM 5359 N N . ILE B 1 259 ? -22.625 19.266 1.192 1 96.5 259 ILE B N 1
ATOM 5360 C CA . ILE B 1 259 ? -23.438 19.641 0.036 1 96.5 259 ILE B CA 1
ATOM 5361 C C . ILE B 1 259 ? -24.219 18.422 -0.448 1 96.5 259 ILE B C 1
ATOM 5363 O O . ILE B 1 259 ? -23.656 17.328 -0.591 1 96.5 259 ILE B O 1
ATOM 5367 N N . ARG B 1 260 ? -25.547 18.625 -0.641 1 94.44 260 ARG B N 1
ATOM 5368 C CA . ARG B 1 260 ? -26.375 17.578 -1.242 1 94.44 260 ARG B CA 1
ATOM 5369 C C . ARG B 1 260 ? -26.891 18.016 -2.613 1 94.44 260 ARG B C 1
ATOM 5371 O O . ARG B 1 260 ? -27.578 19.031 -2.729 1 94.44 260 ARG B O 1
ATOM 5378 N N . VAL B 1 261 ? -26.422 17.281 -3.602 1 93.94 261 VAL B N 1
ATOM 5379 C CA . VAL B 1 261 ? -26.844 17.578 -4.969 1 93.94 261 VAL B CA 1
ATOM 5380 C C . VAL B 1 261 ? -27.125 16.266 -5.715 1 93.94 261 VAL B C 1
ATOM 5382 O O . VAL B 1 261 ? -26.297 15.352 -5.707 1 93.94 261 VAL B O 1
ATOM 5385 N N . GLU B 1 262 ? -28.281 16.125 -6.379 1 91.69 262 GLU B N 1
ATOM 5386 C CA . GLU B 1 262 ? -28.672 15 -7.227 1 91.69 262 GLU B CA 1
ATOM 5387 C C . GLU B 1 262 ? -28.5 13.672 -6.492 1 91.69 262 GLU B C 1
ATOM 5389 O O . GLU B 1 262 ? -27.922 12.727 -7.039 1 91.69 262 GLU B O 1
ATOM 5394 N N . GLY B 1 263 ? -28.812 13.727 -5.195 1 87.69 263 GLY B N 1
ATOM 5395 C CA . GLY B 1 263 ? -28.797 12.5 -4.422 1 87.69 263 GLY B CA 1
ATOM 5396 C C . GLY B 1 263 ? -27.438 12.172 -3.84 1 87.69 263 GLY B C 1
ATOM 5397 O O . GLY B 1 263 ? -27.312 11.266 -3.02 1 87.69 263 GLY B O 1
ATOM 5398 N N . TYR B 1 264 ? -26.438 12.906 -4.312 1 92.31 264 TYR B N 1
ATOM 5399 C CA . TYR B 1 264 ? -25.094 12.727 -3.754 1 92.31 264 TYR B CA 1
ATOM 5400 C C . TYR B 1 264 ? -24.938 13.539 -2.475 1 92.31 264 TYR B C 1
ATOM 5402 O O . TYR B 1 264 ? -25.469 14.648 -2.359 1 92.31 264 TYR B O 1
ATOM 5410 N N . GLN B 1 265 ? -24.219 12.961 -1.56 1 95.56 265 GLN B N 1
ATOM 5411 C CA . GLN B 1 265 ? -23.672 13.719 -0.438 1 95.56 265 GLN B CA 1
ATOM 5412 C C . GLN B 1 265 ? -22.203 14.062 -0.662 1 95.56 265 GLN B C 1
ATOM 5414 O O . GLN B 1 265 ? -21.391 13.172 -0.886 1 95.56 265 GLN B O 1
ATOM 5419 N N . PHE B 1 266 ? -21.953 15.328 -0.69 1 97.38 266 PHE B N 1
ATOM 5420 C CA . PHE B 1 266 ? -20.578 15.789 -0.847 1 97.38 266 PHE B CA 1
ATOM 5421 C C . PHE B 1 266 ? -20.062 16.438 0.438 1 97.38 266 PHE B C 1
ATOM 5423 O O . PHE B 1 266 ? -20.844 17.031 1.186 1 97.38 266 PHE B O 1
ATOM 5430 N N . LEU B 1 267 ? -18.812 16.281 0.723 1 98.19 267 LEU B N 1
ATOM 5431 C CA . LEU B 1 267 ? -18.094 17.078 1.708 1 98.19 267 LEU B CA 1
ATOM 5432 C C . LEU B 1 267 ? -16.922 17.797 1.06 1 98.19 267 LEU B C 1
ATOM 5434 O O . LEU B 1 267 ? -15.93 17.172 0.68 1 98.19 267 LEU B O 1
ATOM 5438 N N . GLU B 1 268 ? -17.125 19.031 0.924 1 98.19 268 GLU B N 1
ATOM 5439 C CA . GLU B 1 268 ? -16.062 19.891 0.391 1 98.19 268 GLU B CA 1
ATOM 5440 C C . GLU B 1 268 ? -15.109 20.344 1.491 1 98.19 268 GLU B C 1
ATOM 5442 O O . GLU B 1 268 ? -15.539 20.875 2.518 1 98.19 268 GLU B O 1
ATOM 5447 N N . VAL B 1 269 ? -13.852 20.078 1.339 1 98.12 269 VAL B N 1
ATOM 5448 C CA . VAL B 1 269 ? -12.828 20.484 2.301 1 98.12 269 VAL B CA 1
ATOM 5449 C C . VAL B 1 269 ? -11.805 21.375 1.616 1 98.12 269 VAL B C 1
ATOM 5451 O O . VAL B 1 269 ? -11.242 21.016 0.58 1 98.12 269 VAL B O 1
ATOM 5454 N N . GLU B 1 270 ? -11.562 22.5 2.176 1 98.06 270 GLU B N 1
ATOM 5455 C CA . GLU B 1 270 ? -10.602 23.438 1.6 1 98.06 270 GLU B CA 1
ATOM 5456 C C . GLU B 1 270 ? -9.164 22.969 1.83 1 98.06 270 GLU B C 1
ATOM 5458 O O . GLU B 1 270 ? -8.82 22.516 2.928 1 98.06 270 GLU B O 1
ATOM 5463 N N . ARG B 1 271 ? -8.359 23 0.742 1 97.94 271 ARG B N 1
ATOM 5464 C CA . ARG B 1 271 ? -6.945 22.656 0.855 1 97.94 271 ARG B CA 1
ATOM 5465 C C . ARG B 1 271 ? -6.164 23.766 1.557 1 97.94 271 ARG B C 1
ATOM 5467 O O . ARG B 1 271 ? -6.141 24.906 1.089 1 97.94 271 ARG B O 1
ATOM 5474 N N . PHE B 1 272 ? -5.5 23.422 2.629 1 98 272 PHE B N 1
ATOM 5475 C CA . PHE B 1 272 ? -4.797 24.453 3.385 1 98 272 PHE B CA 1
ATOM 5476 C C . PHE B 1 272 ? -3.34 24.531 2.953 1 98 272 PHE B C 1
ATOM 5478 O O . PHE B 1 272 ? -2.594 25.391 3.438 1 98 272 PHE B O 1
ATOM 5485 N N . ASP B 1 273 ? -2.883 23.641 2.025 1 98.25 273 ASP B N 1
ATOM 5486 C CA . ASP B 1 273 ? -1.548 23.781 1.453 1 98.25 273 ASP B CA 1
ATOM 5487 C C . ASP B 1 273 ? -1.565 24.703 0.233 1 98.25 273 ASP B C 1
ATOM 5489 O O . ASP B 1 273 ? -0.558 24.828 -0.465 1 98.25 273 ASP B O 1
ATOM 5493 N N . ARG B 1 274 ? -2.707 25.297 -0.018 1 98.12 274 ARG B N 1
ATOM 5494 C CA . ARG B 1 274 ? -2.859 26.234 -1.122 1 98.12 274 ARG B CA 1
ATOM 5495 C C . ARG B 1 274 ? -3.168 27.641 -0.607 1 98.12 274 ARG B C 1
ATOM 5497 O O . ARG B 1 274 ? -3.861 27.797 0.399 1 98.12 274 ARG B O 1
ATOM 5504 N N . VAL B 1 275 ? -2.592 28.641 -1.297 1 97 275 VAL B N 1
ATOM 5505 C CA . VAL B 1 275 ? -2.83 30.047 -1.002 1 97 275 VAL B CA 1
ATOM 5506 C C . VAL B 1 275 ? -3.244 30.781 -2.277 1 97 275 VAL B C 1
ATOM 5508 O O . VAL B 1 275 ? -2.453 30.906 -3.217 1 97 275 VAL B O 1
ATOM 5511 N N . GLY B 1 276 ? -4.402 31.266 -2.281 1 95.19 276 GLY B N 1
ATOM 5512 C CA . GLY B 1 276 ? -4.887 31.922 -3.479 1 95.19 276 GLY B CA 1
ATOM 5513 C C . GLY B 1 276 ? -4.973 31.016 -4.68 1 95.19 276 GLY B C 1
ATOM 5514 O O . GLY B 1 276 ? -5.367 29.844 -4.555 1 95.19 276 GLY B O 1
ATOM 5515 N N . GLU B 1 277 ? -4.676 31.594 -5.859 1 94.5 277 GLU B N 1
ATOM 5516 C CA . GLU B 1 277 ? -4.863 30.844 -7.105 1 94.5 277 GLU B CA 1
ATOM 5517 C C . GLU B 1 277 ? -3.709 29.891 -7.359 1 94.5 277 GLU B C 1
ATOM 5519 O O . GLU B 1 277 ? -3.92 28.766 -7.812 1 94.5 277 GLU B O 1
ATOM 5524 N N . ARG B 1 278 ? -2.477 30.312 -6.988 1 95.62 278 ARG B N 1
ATOM 5525 C CA . ARG B 1 278 ? -1.34 29.5 -7.418 1 95.62 278 ARG B CA 1
ATOM 5526 C C . ARG B 1 278 ? -0.37 29.266 -6.266 1 95.62 278 ARG B C 1
ATOM 5528 O O . ARG B 1 278 ? 0.567 28.469 -6.395 1 95.62 278 ARG B O 1
ATOM 5535 N N . GLY B 1 279 ? -0.58 29.953 -5.211 1 97.44 279 GLY B N 1
ATOM 5536 C CA . GLY B 1 279 ? 0.333 29.844 -4.086 1 97.44 279 GLY B CA 1
ATOM 5537 C C . GLY B 1 279 ? 0.258 28.484 -3.395 1 97.44 279 GLY B C 1
ATOM 5538 O O . GLY B 1 279 ? -0.806 27.875 -3.348 1 97.44 279 GLY B O 1
ATOM 5539 N N . ARG B 1 280 ? 1.404 28.047 -2.807 1 98 280 ARG B N 1
ATOM 5540 C CA . ARG B 1 280 ? 1.463 26.75 -2.123 1 98 280 ARG B CA 1
ATOM 5541 C C . ARG B 1 280 ? 2.24 26.859 -0.815 1 98 280 ARG B C 1
ATOM 5543 O O . ARG B 1 280 ? 3 27.812 -0.617 1 98 280 ARG B O 1
ATOM 5550 N N . LYS B 1 281 ? 1.959 26.047 0.088 1 97.88 281 LYS B N 1
ATOM 5551 C CA . LYS B 1 281 ? 2.682 25.906 1.35 1 97.88 281 LYS B CA 1
ATOM 5552 C C . LYS B 1 281 ? 3.283 24.516 1.485 1 97.88 281 LYS B C 1
ATOM 5554 O O . LYS B 1 281 ? 2.66 23.516 1.097 1 97.88 281 LYS B O 1
ATOM 5559 N N . ALA B 1 282 ? 4.484 24.469 2.041 1 97 282 ALA B N 1
ATOM 5560 C CA . ALA B 1 282 ? 5.098 23.172 2.332 1 97 282 ALA B CA 1
ATOM 5561 C C . ALA B 1 282 ? 4.297 22.422 3.387 1 97 282 ALA B C 1
ATOM 5563 O O . ALA B 1 282 ? 3.922 22.984 4.418 1 97 282 ALA B O 1
ATOM 5564 N N . LEU B 1 283 ? 3.996 21.234 3.057 1 97.62 283 LEU B N 1
ATOM 5565 C CA . LEU B 1 283 ? 3.195 20.391 3.934 1 97.62 283 LEU B CA 1
ATOM 5566 C C . LEU B 1 283 ? 3.738 18.969 3.957 1 97.62 283 LEU B C 1
ATOM 5568 O O . LEU B 1 283 ? 4.02 18.391 2.904 1 97.62 283 LEU B O 1
ATOM 5572 N N . LEU B 1 284 ? 3.893 18.406 5.188 1 96.31 284 LEU B N 1
ATOM 5573 C CA . LEU B 1 284 ? 4.324 17.016 5.363 1 96.31 284 LEU B CA 1
ATOM 5574 C C . LEU B 1 284 ? 3.406 16.281 6.34 1 96.31 284 LEU B C 1
ATOM 5576 O O . LEU B 1 284 ? 2.996 16.844 7.355 1 96.31 284 LEU B O 1
ATOM 5580 N N . SER B 1 285 ? 3.107 15.07 6.008 1 95.5 285 SER B N 1
ATOM 5581 C CA . SER B 1 285 ? 2.354 14.234 6.941 1 95.5 285 SER B CA 1
ATOM 5582 C C . SER B 1 285 ? 3.246 13.719 8.062 1 95.5 285 SER B C 1
ATOM 5584 O O . SER B 1 285 ? 4.469 13.68 7.922 1 95.5 285 SER B O 1
ATOM 5586 N N . LEU B 1 286 ? 2.613 13.391 9.148 1 92.94 286 LEU B N 1
ATOM 5587 C CA . LEU B 1 286 ? 3.338 12.719 10.227 1 92.94 286 LEU B CA 1
ATOM 5588 C C . LEU B 1 286 ? 4.004 11.445 9.719 1 92.94 286 LEU B C 1
ATOM 5590 O O . LEU B 1 286 ? 5.098 11.094 10.172 1 92.94 286 LEU B O 1
ATOM 5594 N N . LYS B 1 287 ? 3.34 10.773 8.797 1 88.69 287 LYS B N 1
ATOM 5595 C CA . LYS B 1 287 ? 3.893 9.547 8.227 1 88.69 287 LYS B CA 1
ATOM 5596 C C . LYS B 1 287 ? 5.242 9.812 7.562 1 88.69 287 LYS B C 1
ATOM 5598 O O . LYS B 1 287 ? 6.207 9.078 7.797 1 88.69 287 LYS B O 1
ATOM 5603 N N . ALA B 1 288 ? 5.285 10.797 6.785 1 88.69 288 ALA B N 1
ATOM 5604 C CA . ALA B 1 288 ? 6.52 11.141 6.086 1 88.69 288 ALA B CA 1
ATOM 5605 C C . ALA B 1 288 ? 7.613 11.547 7.07 1 88.69 288 ALA B C 1
ATOM 5607 O O . ALA B 1 288 ? 8.773 11.148 6.918 1 88.69 288 ALA B O 1
ATOM 5608 N N . ILE B 1 289 ? 7.246 12.32 8.008 1 88.62 289 ILE B N 1
ATOM 5609 C CA . ILE B 1 289 ? 8.203 12.797 9.008 1 88.62 289 ILE B CA 1
ATOM 5610 C C . ILE B 1 289 ? 8.734 11.617 9.82 1 88.62 289 ILE B C 1
ATOM 5612 O O . ILE B 1 289 ? 9.938 11.5 10.031 1 88.62 289 ILE B O 1
ATOM 5616 N N . ASP B 1 290 ? 7.805 10.789 10.203 1 83.56 290 ASP B N 1
ATOM 5617 C CA . ASP B 1 290 ? 8.164 9.617 11.008 1 83.56 290 ASP B CA 1
ATOM 5618 C C . ASP B 1 290 ? 9.133 8.711 10.25 1 83.56 290 ASP B C 1
ATOM 5620 O O . ASP B 1 290 ? 10.148 8.281 10.805 1 83.56 290 ASP B O 1
ATOM 5624 N N . ASN B 1 291 ? 8.82 8.445 9.07 1 75.31 291 ASN B N 1
ATOM 5625 C CA . ASN B 1 291 ? 9.641 7.555 8.25 1 75.31 291 ASN B CA 1
ATOM 5626 C C . ASN B 1 291 ? 11.055 8.086 8.086 1 75.31 291 ASN B C 1
ATOM 5628 O O . ASN B 1 291 ? 12.016 7.312 8.039 1 75.31 291 ASN B O 1
ATOM 5632 N N . GLU B 1 292 ? 11.164 9.297 8.047 1 75.38 292 GLU B N 1
ATOM 5633 C CA . GLU B 1 292 ? 12.461 9.883 7.711 1 75.38 292 GLU B CA 1
ATOM 5634 C C . GLU B 1 292 ? 13.273 10.18 8.969 1 75.38 292 GLU B C 1
ATOM 5636 O O . GLU B 1 292 ? 14.484 9.953 8.992 1 75.38 292 GLU B O 1
ATOM 5641 N N . TYR B 1 293 ? 12.617 10.672 9.93 1 73.31 293 TYR B N 1
ATOM 5642 C CA . TYR B 1 293 ? 13.398 11.289 10.992 1 73.31 293 TYR B CA 1
ATOM 5643 C C . TYR B 1 293 ? 13.305 10.477 12.273 1 73.31 293 TYR B C 1
ATOM 5645 O O . TYR B 1 293 ? 14.164 10.602 13.156 1 73.31 293 TYR B O 1
ATOM 5653 N N . LEU B 1 294 ? 12.289 9.898 12.477 1 70 294 LEU B N 1
ATOM 5654 C CA . LEU B 1 294 ? 12.148 9.172 13.727 1 70 294 LEU B CA 1
ATOM 5655 C C . LEU B 1 294 ? 12.469 7.691 13.539 1 70 294 LEU B C 1
ATOM 5657 O O . LEU B 1 294 ? 13 7.043 14.438 1 70 294 LEU B O 1
ATOM 5661 N N . GLY B 1 295 ? 12.625 7.336 12.195 1 58.31 295 GLY B N 1
ATOM 5662 C CA . GLY B 1 295 ? 13.016 5.973 11.875 1 58.31 295 GLY B CA 1
ATOM 5663 C C . GLY B 1 295 ? 12.203 4.93 12.617 1 58.31 295 GLY B C 1
ATOM 5664 O O . GLY B 1 295 ? 11.156 5.234 13.188 1 58.31 295 GLY B O 1
ATOM 5665 N N . HIS B 1 296 ? 12.773 3.619 12.555 1 49.94 296 HIS B N 1
ATOM 5666 C CA . HIS B 1 296 ? 12.25 2.359 13.078 1 49.94 296 HIS B CA 1
ATOM 5667 C C . HIS B 1 296 ? 12.102 2.41 14.594 1 49.94 296 HIS B C 1
ATOM 5669 O O . HIS B 1 296 ? 11.492 1.523 15.188 1 49.94 296 HIS B O 1
ATOM 5675 N N . GLU B 1 297 ? 13.047 3.33 14.992 1 41.59 297 GLU B N 1
ATOM 5676 C CA . GLU B 1 297 ? 13.125 3.236 16.453 1 41.59 297 GLU B CA 1
ATOM 5677 C C . GLU B 1 297 ? 11.797 3.604 17.094 1 41.59 297 GLU B C 1
ATOM 5679 O O . GLU B 1 297 ? 11.57 3.316 18.281 1 41.59 297 GLU B O 1
ATOM 5684 N N . GLY B 1 298 ? 11.047 4.473 16.453 1 42.56 298 GLY B N 1
ATOM 5685 C CA . GLY B 1 298 ? 9.953 5.082 17.188 1 42.56 298 GLY B CA 1
ATOM 5686 C C . GLY B 1 298 ? 8.664 4.289 17.109 1 42.56 298 GLY B C 1
ATOM 5687 O O . GLY B 1 298 ? 8.055 4.176 16.047 1 42.56 298 GLY B O 1
ATOM 5688 N N . LYS B 1 299 ? 8.484 3.514 18.047 1 45.78 299 LYS B N 1
ATOM 5689 C CA . LYS B 1 299 ? 7.441 2.738 18.719 1 45.78 299 LYS B CA 1
ATOM 5690 C C . LYS B 1 299 ? 6.109 3.48 18.703 1 45.78 299 LYS B C 1
ATOM 5692 O O . LYS B 1 299 ? 5.129 3.02 19.281 1 45.78 299 LYS B O 1
ATOM 5697 N N . GLY B 1 300 ? 6.098 4.719 18.078 1 52.56 300 GLY B N 1
ATOM 5698 C CA . GLY B 1 300 ? 4.836 5.352 18.438 1 52.56 300 GLY B CA 1
ATOM 5699 C C . GLY B 1 300 ? 3.678 4.906 17.562 1 52.56 300 GLY B C 1
ATOM 5700 O O . GLY B 1 300 ? 3.789 4.895 16.328 1 52.56 300 GLY B O 1
ATOM 5701 N N . SER B 1 301 ? 2.887 4.199 18.062 1 67.38 301 SER B N 1
ATOM 5702 C CA . SER B 1 301 ? 1.716 3.566 17.469 1 67.38 301 SER B CA 1
ATOM 5703 C C . SER B 1 301 ? 0.524 4.516 17.438 1 67.38 301 SER B C 1
ATOM 5705 O O . SER B 1 301 ? -0.439 4.293 16.703 1 67.38 301 SER B O 1
ATOM 5707 N N . THR B 1 302 ? 0.818 5.797 18.156 1 82.19 302 THR B N 1
ATOM 5708 C CA . THR B 1 302 ? -0.303 6.73 18.219 1 82.19 302 THR B CA 1
ATOM 5709 C C . THR B 1 302 ? 0.164 8.156 17.938 1 82.19 302 THR B C 1
ATOM 5711 O O . THR B 1 302 ? 1.361 8.445 18 1 82.19 302 THR B O 1
ATOM 5714 N N . TRP B 1 303 ? -0.731 9.125 17.656 1 91.81 303 TRP B N 1
ATOM 5715 C CA . TRP B 1 303 ? -0.396 10.531 17.469 1 91.81 303 TRP B CA 1
ATOM 5716 C C . TRP B 1 303 ? 0.262 11.109 18.719 1 91.81 303 TRP B C 1
ATOM 5718 O O . TRP B 1 303 ? 1.267 11.82 18.625 1 91.81 303 TRP B O 1
ATOM 5728 N N . THR B 1 304 ? -0.266 10.719 19.859 1 91.75 304 THR B N 1
ATOM 5729 C CA . THR B 1 304 ? 0.225 11.211 21.141 1 91.75 304 THR B CA 1
ATOM 5730 C C . THR B 1 304 ? 1.667 10.773 21.375 1 91.75 304 THR B C 1
ATOM 5732 O O . THR B 1 304 ? 2.52 11.586 21.734 1 91.75 304 THR B O 1
ATOM 5735 N N . SER B 1 305 ? 1.959 9.57 21.156 1 86.06 305 SER B N 1
ATOM 5736 C CA . SER B 1 305 ? 3.316 9.07 21.375 1 86.06 305 SER B CA 1
ATOM 5737 C C . SER B 1 305 ? 4.285 9.672 20.359 1 86.06 305 SER B C 1
ATOM 5739 O O . SER B 1 305 ? 5.418 10.008 20.703 1 86.06 305 SER B O 1
ATOM 5741 N N . ALA B 1 306 ? 3.82 9.789 19.156 1 87.69 306 ALA B N 1
ATOM 5742 C CA . ALA B 1 306 ? 4.668 10.383 18.125 1 87.69 306 ALA B CA 1
ATOM 5743 C C . ALA B 1 306 ? 4.996 11.836 18.453 1 87.69 306 ALA B C 1
ATOM 5745 O O . ALA B 1 306 ? 6.125 12.289 18.25 1 87.69 306 ALA B O 1
ATOM 5746 N N . ALA B 1 307 ? 4.027 12.547 18.969 1 92.12 307 ALA B N 1
ATOM 5747 C CA . ALA B 1 307 ? 4.219 13.945 19.312 1 92.12 307 ALA B CA 1
ATOM 5748 C C . ALA B 1 307 ? 5.297 14.109 20.391 1 92.12 307 ALA B C 1
ATOM 5750 O O . ALA B 1 307 ? 6.074 15.062 20.344 1 92.12 307 ALA B O 1
ATOM 5751 N N . ARG B 1 308 ? 5.309 13.234 21.281 1 89.94 308 ARG B N 1
ATOM 5752 C CA . ARG B 1 308 ? 6.32 13.273 22.328 1 89.94 308 ARG B CA 1
ATOM 5753 C C . ARG B 1 308 ? 7.723 13.164 21.75 1 89.94 308 ARG B C 1
ATOM 5755 O O . ARG B 1 308 ? 8.625 13.898 22.141 1 89.94 308 ARG B O 1
ATOM 5762 N N . TYR B 1 309 ? 7.855 12.289 20.828 1 87.5 309 TYR B N 1
ATOM 5763 C CA . TYR B 1 309 ? 9.156 12.102 20.219 1 87.5 309 TYR B CA 1
ATOM 5764 C C . TYR B 1 309 ? 9.547 13.312 19.375 1 87.5 309 TYR B C 1
ATOM 5766 O O . TYR B 1 309 ? 10.719 13.703 19.344 1 87.5 309 TYR B O 1
ATOM 5774 N N . LEU B 1 310 ? 8.609 13.852 18.719 1 92.25 310 LEU B N 1
ATOM 5775 C CA . LEU B 1 310 ? 8.875 15.047 17.922 1 92.25 310 LEU B CA 1
ATOM 5776 C C . LEU B 1 310 ? 9.312 16.203 18.797 1 92.25 310 LEU B C 1
ATOM 5778 O O . LEU B 1 310 ? 10.195 16.984 18.422 1 92.25 310 LEU B O 1
ATOM 5782 N N . LEU B 1 311 ? 8.711 16.266 19.938 1 93.62 311 LEU B N 1
ATOM 5783 C CA . LEU B 1 311 ? 9.086 17.312 20.891 1 93.62 311 LEU B CA 1
ATOM 5784 C C . LEU B 1 311 ? 10.5 17.094 21.406 1 93.62 311 LEU B C 1
ATOM 5786 O O . LEU B 1 311 ? 11.289 18.031 21.5 1 93.62 311 LEU B O 1
ATOM 5790 N N . GLN B 1 312 ? 10.758 15.891 21.75 1 91.62 312 GLN B N 1
ATOM 5791 C CA . GLN B 1 312 ? 12.086 15.547 22.266 1 91.62 312 GLN B CA 1
ATOM 5792 C C . GLN B 1 312 ? 13.172 15.898 21.25 1 91.62 312 GLN B C 1
ATOM 5794 O O . GLN B 1 312 ? 14.273 16.297 21.625 1 91.62 312 GLN B O 1
ATOM 5799 N N . SER B 1 313 ? 12.812 15.789 20.047 1 90.69 313 SER B N 1
ATOM 5800 C CA . SER B 1 313 ? 13.75 16.094 18.969 1 90.69 313 SER B CA 1
ATOM 5801 C C . SER B 1 313 ? 13.727 17.578 18.609 1 90.69 313 SER B C 1
ATOM 5803 O O . SER B 1 313 ? 14.422 18.016 17.688 1 90.69 313 SER B O 1
ATOM 5805 N N . GLN B 1 314 ? 12.867 18.344 19.25 1 93.62 314 GLN B N 1
ATOM 5806 C CA . GLN B 1 314 ? 12.719 19.781 19.062 1 93.62 314 GLN B CA 1
ATOM 5807 C C . GLN B 1 314 ? 12.219 20.109 17.672 1 93.62 314 GLN B C 1
ATOM 5809 O O . GLN B 1 314 ? 12.609 21.141 17.094 1 93.62 314 GLN B O 1
ATOM 5814 N N . TYR B 1 315 ? 11.398 19.203 17.203 1 94.62 315 TYR B N 1
ATOM 5815 C CA . TYR B 1 315 ? 10.844 19.391 15.867 1 94.62 315 TYR B CA 1
ATOM 5816 C C . TYR B 1 315 ? 9.547 20.203 15.922 1 94.62 315 TYR B C 1
ATOM 5818 O O . TYR B 1 315 ? 9.156 20.828 14.938 1 94.62 315 TYR B O 1
ATOM 5826 N N . ILE B 1 316 ? 8.859 20.141 17.031 1 97 316 ILE B N 1
ATOM 5827 C CA . ILE B 1 316 ? 7.598 20.859 17.172 1 97 316 ILE B CA 1
ATOM 5828 C C . ILE B 1 316 ? 7.543 21.516 18.562 1 97 316 ILE B C 1
ATOM 5830 O O . ILE B 1 316 ? 8.367 21.219 19.422 1 97 316 ILE B O 1
ATOM 5834 N N . SER B 1 317 ? 6.609 22.422 18.781 1 97.25 317 SER B N 1
ATOM 5835 C CA . SER B 1 317 ? 6.473 23.172 20.047 1 97.25 317 SER B CA 1
ATOM 5836 C C . SER B 1 317 ? 5.641 22.375 21.047 1 97.25 317 SER B C 1
ATOM 5838 O O . SER B 1 317 ? 4.965 21.422 20.688 1 97.25 317 SER B O 1
ATOM 5840 N N . GLU B 1 318 ? 5.703 22.828 22.25 1 97.12 318 GLU B N 1
ATOM 5841 C CA . GLU B 1 318 ? 4.879 22.25 23.312 1 97.12 318 GLU B CA 1
ATOM 5842 C C . GLU B 1 318 ? 3.393 22.438 23.016 1 97.12 318 GLU B C 1
ATOM 5844 O O . GLU B 1 318 ? 2.578 21.562 23.312 1 97.12 318 GLU B O 1
ATOM 5849 N N . GLU B 1 319 ? 3.125 23.516 22.469 1 97.5 319 GLU B N 1
ATOM 5850 C CA . GLU B 1 319 ? 1.73 23.781 22.125 1 97.5 319 GLU B CA 1
ATOM 5851 C C . GLU B 1 319 ? 1.236 22.828 21.047 1 97.5 319 GLU B C 1
ATOM 5853 O O . GLU B 1 319 ? 0.093 22.375 21.078 1 97.5 319 GLU B O 1
ATOM 5858 N N . ASP B 1 320 ? 2.105 22.531 20.078 1 98 320 ASP B N 1
ATOM 5859 C CA . ASP B 1 320 ? 1.746 21.562 19.047 1 98 320 ASP B CA 1
ATOM 5860 C C . ASP B 1 320 ? 1.498 20.188 19.656 1 98 320 ASP B C 1
ATOM 5862 O O . ASP B 1 320 ? 0.566 19.484 19.25 1 98 320 ASP B O 1
ATOM 5866 N N . VAL B 1 321 ? 2.287 19.844 20.609 1 97.38 321 VAL B N 1
ATOM 5867 C CA . VAL B 1 321 ? 2.133 18.562 21.266 1 97.38 321 VAL B CA 1
ATOM 5868 C C . VAL B 1 321 ? 0.79 18.516 22 1 97.38 321 VAL B C 1
ATOM 5870 O O . VAL B 1 321 ? 0.073 17.516 21.906 1 97.38 321 VAL B O 1
ATOM 5873 N N . ARG B 1 322 ? 0.507 19.547 22.672 1 97.81 322 ARG B N 1
ATOM 5874 C CA . ARG B 1 322 ? -0.766 19.625 23.375 1 97.81 322 ARG B CA 1
ATOM 5875 C C . ARG B 1 322 ? -1.939 19.484 22.406 1 97.81 322 ARG B C 1
ATOM 5877 O O . ARG B 1 322 ? -2.875 18.719 22.672 1 97.81 322 ARG B O 1
ATOM 5884 N N . ARG B 1 323 ? -1.896 20.203 21.328 1 98.38 323 ARG B N 1
ATOM 5885 C CA . ARG B 1 323 ? -2.963 20.156 20.344 1 98.38 323 ARG B CA 1
ATOM 5886 C C . ARG B 1 323 ? -3.094 18.75 19.75 1 98.38 323 ARG B C 1
ATOM 5888 O O . ARG B 1 323 ? -4.207 18.281 19.5 1 98.38 323 ARG B O 1
ATOM 5895 N N . ILE B 1 324 ? -1.964 18.109 19.531 1 98 324 ILE B N 1
ATOM 5896 C CA . ILE B 1 324 ? -1.978 16.766 18.969 1 98 324 ILE B CA 1
ATOM 5897 C C . ILE B 1 324 ? -2.617 15.805 19.969 1 98 324 ILE B C 1
ATOM 5899 O O . ILE B 1 324 ? -3.441 14.969 19.594 1 98 324 ILE B O 1
ATOM 5903 N N . ARG B 1 325 ? -2.244 15.93 21.203 1 97.5 325 ARG B N 1
ATOM 5904 C CA . ARG B 1 325 ? -2.848 15.094 22.234 1 97.5 325 ARG B CA 1
ATOM 5905 C C . ARG B 1 325 ? -4.355 15.312 22.312 1 97.5 325 ARG B C 1
ATOM 5907 O O . ARG B 1 325 ? -5.121 14.359 22.469 1 97.5 325 ARG B O 1
ATOM 5914 N N . TRP B 1 326 ? -4.727 16.547 22.172 1 98.56 326 TRP B N 1
ATOM 5915 C CA . TRP B 1 326 ? -6.148 16.875 22.188 1 98.56 326 TRP B CA 1
ATOM 5916 C C . TRP B 1 326 ? -6.867 16.219 21.016 1 98.56 326 TRP B C 1
ATOM 5918 O O . TRP B 1 326 ? -7.902 15.57 21.203 1 98.56 326 TRP B O 1
ATOM 5928 N N . LEU B 1 327 ? -6.309 16.375 19.859 1 98.75 327 LEU B N 1
ATOM 5929 C CA . LEU B 1 327 ? -6.914 15.797 18.656 1 98.75 327 LEU B CA 1
ATOM 5930 C C . LEU B 1 327 ? -7.008 14.273 18.766 1 98.75 327 LEU B C 1
ATOM 5932 O O . LEU B 1 327 ? -8.023 13.68 18.391 1 98.75 327 LEU B O 1
ATOM 5936 N N . ASP B 1 328 ? -5.941 13.672 19.266 1 97.31 328 ASP B N 1
ATOM 5937 C CA . ASP B 1 328 ? -5.918 12.219 19.453 1 97.31 328 ASP B CA 1
ATOM 5938 C C . ASP B 1 328 ? -7.008 11.781 20.438 1 97.31 328 ASP B C 1
ATOM 5940 O O . ASP B 1 328 ? -7.734 10.82 20.172 1 97.31 328 ASP B O 1
ATOM 5944 N N . THR B 1 329 ? -7.102 12.492 21.5 1 97.88 329 THR B N 1
ATOM 5945 C CA . THR B 1 329 ? -8.102 12.195 22.531 1 97.88 329 THR B CA 1
ATOM 5946 C C . THR B 1 329 ? -9.508 12.398 21.984 1 97.88 329 THR B C 1
ATOM 5948 O O . THR B 1 329 ? -10.375 11.539 22.156 1 97.88 329 THR B O 1
ATOM 5951 N N . PHE B 1 330 ? -9.742 13.562 21.359 1 98.62 330 PHE B N 1
ATOM 5952 C CA . PHE B 1 330 ? -11.039 13.836 20.75 1 98.62 330 PHE B CA 1
ATOM 5953 C C . PHE B 1 330 ? -11.414 12.742 19.766 1 98.62 330 PHE B C 1
ATOM 5955 O O . PHE B 1 330 ? -12.555 12.281 19.734 1 98.62 330 PHE B O 1
ATOM 5962 N N . GLY B 1 331 ? -10.414 12.312 18.953 1 97.88 331 GLY B N 1
ATOM 5963 C CA . GLY B 1 331 ? -10.648 11.242 18 1 97.88 331 GLY B CA 1
ATOM 5964 C C . GLY B 1 331 ? -11.094 9.945 18.656 1 97.88 331 GLY B C 1
ATOM 5965 O O . GLY B 1 331 ? -12.039 9.297 18.203 1 97.88 331 GLY B O 1
ATOM 5966 N N . GLN B 1 332 ? -10.398 9.586 19.719 1 96.25 332 GLN B N 1
ATOM 5967 C CA . GLN B 1 332 ? -10.781 8.375 20.438 1 96.25 332 GLN B CA 1
ATOM 5968 C C . GLN B 1 332 ? -12.188 8.5 21.016 1 96.25 332 GLN B C 1
ATOM 5970 O O . GLN B 1 332 ? -12.992 7.57 20.891 1 96.25 332 GLN B O 1
ATOM 5975 N N . LEU B 1 333 ? -12.492 9.641 21.531 1 98.38 333 LEU B N 1
ATOM 5976 C CA . LEU B 1 333 ? -13.758 9.852 22.219 1 98.38 333 LEU B CA 1
ATOM 5977 C C . LEU B 1 333 ? -14.898 10.055 21.234 1 98.38 333 LEU B C 1
ATOM 5979 O O . LEU B 1 333 ? -16.062 10.055 21.625 1 98.38 333 LEU B O 1
ATOM 5983 N N . THR B 1 334 ? -14.594 10.219 19.953 1 98.44 334 THR B N 1
ATOM 5984 C CA . THR B 1 334 ? -15.641 10.398 18.953 1 98.44 334 THR B CA 1
ATOM 5985 C C . THR B 1 334 ? -15.656 9.211 17.984 1 98.44 334 THR B C 1
ATOM 5987 O O . THR B 1 334 ? -16.281 9.281 16.922 1 98.44 334 THR B O 1
ATOM 5990 N N . GLY B 1 335 ? -14.953 8.188 18.281 1 95.88 335 GLY B N 1
ATOM 5991 C CA . GLY B 1 335 ? -15.023 6.949 17.531 1 95.88 335 GLY B CA 1
ATOM 5992 C C . GLY B 1 335 ? -14.227 6.988 16.25 1 95.88 335 GLY B C 1
ATOM 5993 O O . GLY B 1 335 ? -14.539 6.266 15.297 1 95.88 335 GLY B O 1
ATOM 5994 N N . ASN B 1 336 ? -13.227 7.883 16.156 1 95 336 ASN B N 1
ATOM 5995 C CA . ASN B 1 336 ? -12.336 7.891 15 1 95 336 ASN B CA 1
ATOM 5996 C C . ASN B 1 336 ? -11.25 6.828 15.117 1 95 336 ASN B C 1
ATOM 5998 O O . ASN B 1 336 ? -10.227 7.043 15.773 1 95 336 ASN B O 1
ATOM 6002 N N . THR B 1 337 ? -11.406 5.766 14.414 1 88 337 THR B N 1
ATOM 6003 C CA . THR B 1 337 ? -10.469 4.652 14.484 1 88 337 THR B CA 1
ATOM 6004 C C . THR B 1 337 ? -9.438 4.742 13.367 1 88 337 THR B C 1
ATOM 6006 O O . THR B 1 337 ? -8.594 3.855 13.219 1 88 337 THR B O 1
ATOM 6009 N N . ASP B 1 338 ? -9.484 5.809 12.586 1 87.69 338 ASP B N 1
ATOM 6010 C CA . ASP B 1 338 ? -8.57 5.945 11.453 1 87.69 338 ASP B CA 1
ATOM 6011 C C . ASP B 1 338 ? -7.59 7.094 11.68 1 87.69 338 ASP B C 1
ATOM 6013 O O . ASP B 1 338 ? -7.43 7.957 10.812 1 87.69 338 ASP B O 1
ATOM 6017 N N . ARG B 1 339 ? -6.992 7.121 12.789 1 90.12 339 ARG B N 1
ATOM 6018 C CA . ARG B 1 339 ? -6.004 8.141 13.125 1 90.12 339 ARG B CA 1
ATOM 6019 C C . ARG B 1 339 ? -4.594 7.656 12.789 1 90.12 339 ARG B C 1
ATOM 6021 O O . ARG B 1 339 ? -3.717 7.645 13.656 1 90.12 339 ARG B O 1
ATOM 6028 N N . HIS B 1 340 ? -4.449 7.375 11.547 1 86.5 340 HIS B N 1
ATOM 6029 C CA . HIS B 1 340 ? -3.121 6.953 11.117 1 86.5 340 HIS B CA 1
ATOM 6030 C C . HIS B 1 340 ? -2.225 8.156 10.844 1 86.5 340 HIS B C 1
ATOM 6032 O O . HIS B 1 340 ? -2.703 9.289 10.766 1 86.5 340 HIS B O 1
ATOM 6038 N N . PHE B 1 341 ? -1.039 7.961 10.672 1 88.94 341 PHE B N 1
ATOM 6039 C CA . PHE B 1 341 ? -0.039 9.023 10.609 1 88.94 341 PHE B CA 1
ATOM 6040 C C . PHE B 1 341 ? -0.206 9.852 9.344 1 88.94 341 PHE B C 1
ATOM 6042 O O . PHE B 1 341 ? 0.304 10.969 9.25 1 88.94 341 PHE B O 1
ATOM 6049 N N . GLY B 1 342 ? -0.902 9.312 8.375 1 90.06 342 GLY B N 1
ATOM 6050 C CA . GLY B 1 342 ? -1.195 10.078 7.172 1 90.06 342 GLY B CA 1
ATOM 6051 C C . GLY B 1 342 ? -2.271 11.125 7.379 1 90.06 342 GLY B C 1
ATOM 6052 O O . GLY B 1 342 ? -2.447 12.016 6.543 1 90.06 342 GLY B O 1
ATOM 6053 N N . ASN B 1 343 ? -2.951 11.102 8.523 1 93.12 343 ASN B N 1
ATOM 6054 C CA . ASN B 1 343 ? -4.078 11.992 8.766 1 93.12 343 ASN B CA 1
ATOM 6055 C C . ASN B 1 343 ? -3.699 13.125 9.711 1 93.12 343 ASN B C 1
ATOM 6057 O O . ASN B 1 343 ? -4.57 13.812 10.25 1 93.12 343 ASN B O 1
ATOM 6061 N N . LEU B 1 344 ? -2.48 13.305 9.961 1 96.06 344 LEU B N 1
ATOM 6062 C CA . LEU B 1 344 ? -1.894 14.422 10.688 1 96.06 344 LEU B CA 1
ATOM 6063 C C . LEU B 1 344 ? -0.754 15.055 9.891 1 96.06 344 LEU B C 1
ATOM 6065 O O . LEU B 1 344 ? 0.142 14.352 9.422 1 96.06 344 LEU B O 1
ATOM 6069 N N . SER B 1 345 ? -0.872 16.328 9.75 1 97.69 345 SER B N 1
ATOM 6070 C CA . SER B 1 345 ? 0.109 16.969 8.875 1 97.69 345 SER B CA 1
ATOM 6071 C C . SER B 1 345 ? 0.723 18.203 9.547 1 97.69 345 SER B C 1
ATOM 6073 O O . SER B 1 345 ? 0.2 18.703 10.547 1 97.69 345 SER B O 1
ATOM 6075 N N . PHE B 1 346 ? 1.853 18.672 8.984 1 98.12 346 PHE B N 1
ATOM 6076 C CA . PHE B 1 346 ? 2.615 19.781 9.523 1 98.12 346 PHE B CA 1
ATOM 6077 C C . PHE B 1 346 ? 3.074 20.703 8.398 1 98.12 346 PHE B C 1
ATOM 6079 O O . PHE B 1 346 ? 3.467 20.25 7.324 1 98.12 346 PHE B O 1
ATOM 6086 N N . PHE B 1 347 ? 3.008 21.984 8.68 1 98 347 PHE B N 1
ATOM 6087 C CA . PHE B 1 347 ? 3.727 22.938 7.844 1 98 347 PHE B CA 1
ATOM 6088 C C . PHE B 1 347 ? 5.215 22.922 8.172 1 98 347 PHE B C 1
ATOM 6090 O O . PHE B 1 347 ? 5.605 22.672 9.312 1 98 347 PHE B O 1
ATOM 6097 N N . GLU B 1 348 ? 5.953 23.188 7.168 1 94.12 348 GLU B N 1
ATOM 6098 C CA . GLU B 1 348 ? 7.391 23.312 7.398 1 94.12 348 GLU B CA 1
ATOM 6099 C C . GLU B 1 348 ? 7.781 24.75 7.699 1 94.12 348 GLU B C 1
ATOM 6101 O O . GLU B 1 348 ? 7.508 25.656 6.902 1 94.12 348 GLU B O 1
ATOM 6106 N N . ASP B 1 349 ? 8.383 24.953 8.844 1 90.06 349 ASP B N 1
ATOM 6107 C CA . ASP B 1 349 ? 8.852 26.266 9.258 1 90.06 349 ASP B CA 1
ATOM 6108 C C . ASP B 1 349 ? 10.375 26.312 9.336 1 90.06 349 ASP B C 1
ATOM 6110 O O . ASP B 1 349 ? 10.945 26.766 10.336 1 90.06 349 ASP B O 1
ATOM 6114 N N . GLY B 1 350 ? 11.055 25.734 8.461 1 85.12 350 GLY B N 1
ATOM 6115 C CA . GLY B 1 350 ? 12.5 25.609 8.438 1 85.12 350 GLY B CA 1
ATOM 6116 C C . GLY B 1 350 ? 12.977 24.172 8.508 1 85.12 350 GLY B C 1
ATOM 6117 O O . GLY B 1 350 ? 12.164 23.25 8.516 1 85.12 350 GLY B O 1
ATOM 6118 N N . PRO B 1 351 ? 14.273 24.047 8.531 1 82.19 351 PRO B N 1
ATOM 6119 C CA . PRO B 1 351 ? 14.805 22.672 8.586 1 82.19 351 PRO B CA 1
ATOM 6120 C C . PRO B 1 351 ? 14.438 21.953 9.875 1 82.19 351 PRO B C 1
ATOM 6122 O O . PRO B 1 351 ? 14.789 22.406 10.961 1 82.19 351 PRO B O 1
ATOM 6125 N N . LYS B 1 352 ? 13.719 20.891 9.758 1 87.69 352 LYS B N 1
ATOM 6126 C CA . LYS B 1 352 ? 13.312 20.031 10.859 1 87.69 352 LYS B CA 1
ATOM 6127 C C . LYS B 1 352 ? 12.484 20.797 11.883 1 87.69 352 LYS B C 1
ATOM 6129 O O . LYS B 1 352 ? 12.633 20.609 13.094 1 87.69 352 LYS B O 1
ATOM 6134 N N . ARG B 1 353 ? 11.883 21.734 11.461 1 93.56 353 ARG B N 1
ATOM 6135 C CA . ARG B 1 353 ? 10.93 22.5 12.266 1 93.56 353 ARG B CA 1
ATOM 6136 C C . ARG B 1 353 ? 9.539 22.469 11.648 1 93.56 353 ARG B C 1
ATOM 6138 O O . ARG B 1 353 ? 9.352 22.875 10.5 1 93.56 353 ARG B O 1
ATOM 6145 N N . PHE B 1 354 ? 8.68 22.031 12.469 1 96.69 354 PHE B N 1
ATOM 6146 C CA . PHE B 1 354 ? 7.344 21.781 11.945 1 96.69 354 PHE B CA 1
ATOM 6147 C C . PHE B 1 354 ? 6.285 22.453 12.82 1 96.69 354 PHE B C 1
ATOM 6149 O O . PHE B 1 354 ? 6.48 22.609 14.023 1 96.69 354 PHE B O 1
ATOM 6156 N N . ARG B 1 355 ? 5.277 22.922 12.219 1 97.81 355 ARG B N 1
ATOM 6157 C CA . ARG B 1 355 ? 4.094 23.438 12.883 1 97.81 355 ARG B CA 1
ATOM 6158 C C . ARG B 1 355 ? 2.848 22.656 12.5 1 97.81 355 ARG B C 1
ATOM 6160 O O . ARG B 1 355 ? 2.602 22.406 11.312 1 97.81 355 ARG B O 1
ATOM 6167 N N . LEU B 1 356 ? 2.094 22.297 13.5 1 98.19 356 LEU B N 1
ATOM 6168 C CA . LEU B 1 356 ? 0.908 21.484 13.258 1 98.19 356 LEU B CA 1
ATOM 6169 C C . LEU B 1 356 ? -0.038 22.172 12.281 1 98.19 356 LEU B C 1
ATOM 6171 O O . LEU B 1 356 ? -0.351 23.359 12.453 1 98.19 356 LEU B O 1
ATOM 6175 N N . ALA B 1 357 ? -0.473 21.469 11.227 1 98.56 357 ALA B N 1
ATOM 6176 C CA . ALA B 1 357 ? -1.441 21.953 10.25 1 98.56 357 ALA B CA 1
ATOM 6177 C C . ALA B 1 357 ? -2.871 21.734 10.727 1 98.56 357 ALA B C 1
ATOM 6179 O O . ALA B 1 357 ? -3.096 21.031 11.719 1 98.56 357 ALA B O 1
ATOM 6180 N N . PRO B 1 358 ? -3.844 22.391 10.102 1 98.69 358 PRO B N 1
ATOM 6181 C CA . PRO B 1 358 ? -5.238 22.172 10.484 1 98.69 358 PRO B CA 1
ATOM 6182 C C . PRO B 1 358 ? -5.648 20.703 10.461 1 98.69 358 PRO B C 1
ATOM 6184 O O . PRO B 1 358 ? -5.203 19.953 9.586 1 98.69 358 PRO B O 1
ATOM 6187 N N . ALA B 1 359 ? -6.531 20.328 11.391 1 98.62 359 ALA B N 1
ATOM 6188 C CA . ALA B 1 359 ? -7.066 18.969 11.453 1 98.62 359 ALA B CA 1
ATOM 6189 C C . ALA B 1 359 ? -7.941 18.672 10.234 1 98.62 359 ALA B C 1
ATOM 6191 O O . ALA B 1 359 ? -8.609 19.562 9.711 1 98.62 359 ALA B O 1
ATOM 6192 N N . TYR B 1 360 ? -7.953 17.484 9.781 1 97.75 360 TYR B N 1
ATOM 6193 C CA . TYR B 1 360 ? -8.805 16.969 8.711 1 97.75 360 TYR B CA 1
ATOM 6194 C C . TYR B 1 360 ? -9.117 15.492 8.922 1 97.75 360 TYR B C 1
ATOM 6196 O O . TYR B 1 360 ? -8.516 14.836 9.781 1 97.75 360 TYR B O 1
ATOM 6204 N N . ASP B 1 361 ? -10.07 15.031 8.312 1 95.44 361 ASP B N 1
ATOM 6205 C CA . ASP B 1 361 ? -10.422 13.617 8.289 1 95.44 361 ASP B CA 1
ATOM 6206 C C . ASP B 1 361 ? -10.766 13.109 9.688 1 95.44 361 ASP B C 1
ATOM 6208 O O . ASP B 1 361 ? -10.258 12.07 10.125 1 95.44 361 ASP B O 1
ATOM 6212 N N . MET B 1 362 ? -11.516 13.891 10.43 1 97.25 362 MET B N 1
ATOM 6213 C CA . MET B 1 362 ? -12.039 13.516 11.742 1 97.25 362 MET B CA 1
ATOM 6214 C C . MET B 1 362 ? -13.477 13.023 11.641 1 97.25 362 MET B C 1
ATOM 6216 O O . MET B 1 362 ? -14.383 13.805 11.344 1 97.25 362 MET B O 1
ATOM 6220 N N . LEU B 1 363 ? -13.672 11.773 11.797 1 96.38 363 LEU B N 1
ATOM 6221 C CA . LEU B 1 363 ? -15.023 11.219 11.734 1 96.38 363 LEU B CA 1
ATOM 6222 C C . LEU B 1 363 ? -15.086 9.875 12.453 1 96.38 363 LEU B C 1
ATOM 6224 O O . LEU B 1 363 ? -14.055 9.219 12.648 1 96.38 363 LEU B O 1
ATOM 6228 N N . PRO B 1 364 ? -16.266 9.43 12.906 1 96.5 364 PRO B N 1
ATOM 6229 C CA . PRO B 1 364 ? -16.375 8.148 13.602 1 96.5 364 PRO B CA 1
ATOM 6230 C C . PRO B 1 364 ? -16.25 6.953 12.664 1 96.5 364 PRO B C 1
ATOM 6232 O O . PRO B 1 364 ? -17.219 6.207 12.477 1 96.5 364 PRO B O 1
ATOM 6235 N N . MET B 1 365 ? -15.055 6.672 12.32 1 92.88 365 MET B N 1
ATOM 6236 C CA . MET B 1 365 ? -14.742 5.637 11.336 1 92.88 365 MET B CA 1
ATOM 6237 C C . MET B 1 365 ? -15.062 4.25 11.891 1 92.88 365 MET B C 1
ATOM 6239 O O . MET B 1 365 ? -15.141 3.283 11.133 1 92.88 365 MET B O 1
ATOM 6243 N N . MET B 1 366 ? -15.305 4.137 13.156 1 90.5 366 MET B N 1
ATOM 6244 C CA . MET B 1 366 ? -15.695 2.852 13.727 1 90.5 366 MET B CA 1
ATOM 6245 C C . MET B 1 366 ? -17 2.352 13.094 1 90.5 366 MET B C 1
ATOM 6247 O O . MET B 1 366 ? -17.25 1.147 13.078 1 90.5 366 MET B O 1
ATOM 6251 N N . PHE B 1 367 ? -17.766 3.289 12.547 1 92.88 367 PHE B N 1
ATOM 6252 C CA . PHE B 1 367 ? -19.062 2.914 11.992 1 92.88 367 PHE B CA 1
ATOM 6253 C C . PHE B 1 367 ? -18.969 2.695 10.484 1 92.88 367 PHE B C 1
ATOM 6255 O O . PHE B 1 367 ? -19.969 2.398 9.828 1 92.88 367 PHE B O 1
ATOM 6262 N N . ALA B 1 368 ? -17.781 2.883 9.922 1 90.31 368 ALA B N 1
ATOM 6263 C CA . ALA B 1 368 ? -17.609 2.658 8.484 1 90.31 368 ALA B CA 1
ATOM 6264 C C . ALA B 1 368 ? -17.969 1.223 8.109 1 90.31 368 ALA B C 1
ATOM 6266 O O . ALA B 1 368 ? -17.672 0.288 8.859 1 90.31 368 ALA B O 1
ATOM 6267 N N . PRO B 1 369 ? -18.578 1.115 6.945 1 85.38 369 PRO B N 1
ATOM 6268 C CA . PRO B 1 369 ? -18.891 -0.241 6.484 1 85.38 369 PRO B CA 1
ATOM 6269 C C . PRO B 1 369 ? -17.641 -1.062 6.195 1 85.38 369 PRO B C 1
ATOM 6271 O O . PRO B 1 369 ? -16.562 -0.498 5.938 1 85.38 369 PRO B O 1
ATOM 6274 N N . VAL B 1 370 ? -17.75 -2.32 6.324 1 79.56 370 VAL B N 1
ATOM 6275 C CA . VAL B 1 370 ? -16.781 -3.264 5.793 1 79.56 370 VAL B CA 1
ATOM 6276 C C . VAL B 1 370 ? -17.281 -3.859 4.484 1 79.56 370 VAL B C 1
ATOM 6278 O O . VAL B 1 370 ? -18.188 -4.699 4.484 1 79.56 370 VAL B O 1
ATOM 6281 N N . GLY B 1 371 ? -16.688 -3.369 3.486 1 75.75 371 GLY B N 1
ATOM 6282 C CA . GLY B 1 371 ? -17.312 -3.686 2.211 1 75.75 371 GLY B CA 1
ATOM 6283 C C . GLY B 1 371 ? -18.703 -3.104 2.068 1 75.75 371 GLY B C 1
ATOM 6284 O O . GLY B 1 371 ? -18.891 -1.895 2.207 1 75.75 371 GLY B O 1
ATOM 6285 N N . THR B 1 372 ? -19.609 -4.086 1.929 1 78.19 372 THR B N 1
ATOM 6286 C CA . THR B 1 372 ? -21 -3.648 1.799 1 78.19 372 THR B CA 1
ATOM 6287 C C . THR B 1 372 ? -21.797 -3.979 3.061 1 78.19 372 THR B C 1
ATOM 6289 O O . THR B 1 372 ? -23.016 -3.842 3.086 1 78.19 372 THR B O 1
ATOM 6292 N N . SER B 1 373 ? -21.047 -4.277 4.094 1 81.38 373 SER B N 1
ATOM 6293 C CA . SER B 1 373 ? -21.719 -4.738 5.305 1 81.38 373 SER B CA 1
ATOM 6294 C C . SER B 1 373 ? -21.578 -3.723 6.434 1 81.38 373 SER B C 1
ATOM 6296 O O . SER B 1 373 ? -20.531 -3.1 6.59 1 81.38 373 SER B O 1
ATOM 6298 N N . ILE B 1 374 ? -22.688 -3.57 7.117 1 85.62 374 ILE B N 1
ATOM 6299 C CA . ILE B 1 374 ? -22.688 -2.734 8.312 1 85.62 374 ILE B CA 1
ATOM 6300 C C . ILE B 1 374 ? -22.438 -3.604 9.547 1 85.62 374 ILE B C 1
ATOM 6302 O O . ILE B 1 374 ? -23.141 -4.594 9.766 1 85.62 374 ILE B O 1
ATOM 6306 N N . ILE B 1 375 ? -21.438 -3.279 10.258 1 82.69 375 ILE B N 1
ATOM 6307 C CA . ILE B 1 375 ? -21.109 -4.02 11.469 1 82.69 375 ILE B CA 1
ATOM 6308 C C . ILE B 1 375 ? -21.484 -3.189 12.695 1 82.69 375 ILE B C 1
ATOM 6310 O O . ILE B 1 375 ? -21.156 -2.006 12.781 1 82.69 375 ILE B O 1
ATOM 6314 N N . ASP B 1 376 ? -22.234 -3.846 13.547 1 83 376 ASP B N 1
ATOM 6315 C CA . ASP B 1 376 ? -22.578 -3.18 14.797 1 83 376 ASP B CA 1
ATOM 6316 C C . ASP B 1 376 ? -21.406 -3.227 15.781 1 83 376 ASP B C 1
ATOM 6318 O O . ASP B 1 376 ? -21.016 -4.305 16.234 1 83 376 ASP B O 1
ATOM 6322 N N . ARG B 1 377 ? -20.875 -2.125 16.047 1 84.81 377 ARG B N 1
ATOM 6323 C CA . ARG B 1 377 ? -19.75 -2.033 16.969 1 84.81 377 ARG B CA 1
ATOM 6324 C C . ARG B 1 377 ? -20.125 -1.268 18.219 1 84.81 377 ARG B C 1
ATOM 6326 O O . ARG B 1 377 ? -20.891 -0.3 18.172 1 84.81 377 ARG B O 1
ATOM 6333 N N . THR B 1 378 ? -19.531 -1.742 19.297 1 87.44 378 THR B N 1
ATOM 6334 C CA . THR B 1 378 ? -19.781 -1.058 20.562 1 87.44 378 THR B CA 1
ATOM 6335 C C . THR B 1 378 ? -18.734 0.024 20.812 1 87.44 378 THR B C 1
ATOM 6337 O O . THR B 1 378 ? -17.531 -0.243 20.734 1 87.44 378 THR B O 1
ATOM 6340 N N . PHE B 1 379 ? -19.25 1.229 21.016 1 94.5 379 PHE B N 1
ATOM 6341 C CA . PHE B 1 379 ? -18.391 2.363 21.312 1 94.5 379 PHE B CA 1
ATOM 6342 C C . PHE B 1 379 ? -17.953 2.334 22.781 1 94.5 379 PHE B C 1
ATOM 6344 O O . PHE B 1 379 ? -18.781 2.297 23.688 1 94.5 379 PHE B O 1
ATOM 6351 N N . GLU B 1 380 ? -16.609 2.293 22.938 1 93.5 380 GLU B N 1
ATOM 6352 C CA . GLU B 1 380 ? -16.031 2.285 24.281 1 93.5 380 GLU B CA 1
ATOM 6353 C C . GLU B 1 380 ? -15.055 3.443 24.469 1 93.5 380 GLU B C 1
ATOM 6355 O O . GLU B 1 380 ? -13.852 3.287 24.266 1 93.5 380 GLU B O 1
ATOM 6360 N N . PRO B 1 381 ? -15.609 4.594 24.953 1 96.56 381 PRO B N 1
ATOM 6361 C CA . PRO B 1 381 ? -14.695 5.703 25.219 1 96.56 381 PRO B CA 1
ATOM 6362 C C . PRO B 1 381 ? -13.695 5.383 26.328 1 96.56 381 PRO B C 1
ATOM 6364 O O . PRO B 1 381 ? -14.031 4.676 27.281 1 96.56 381 PRO B O 1
ATOM 6367 N N . ARG B 1 382 ? -12.492 5.934 26.281 1 94.06 382 ARG B N 1
ATOM 6368 C CA . ARG B 1 382 ? -11.422 5.613 27.219 1 94.06 382 ARG B CA 1
ATOM 6369 C C . ARG B 1 382 ? -11.227 6.738 28.234 1 94.06 382 ARG B C 1
ATOM 6371 O O . ARG B 1 382 ? -11.32 7.914 27.891 1 94.06 382 ARG B O 1
ATOM 6378 N N . PRO B 1 383 ? -10.922 6.332 29.422 1 95.75 383 PRO B N 1
ATOM 6379 C CA . PRO B 1 383 ? -10.602 7.344 30.438 1 95.75 383 PRO B CA 1
ATOM 6380 C C . PRO B 1 383 ? -9.25 8.008 30.188 1 95.75 383 PRO B C 1
ATOM 6382 O O . PRO B 1 383 ? -8.477 7.559 29.344 1 95.75 383 PRO B O 1
ATOM 6385 N N . PRO B 1 384 ? -9.062 9.102 30.891 1 94.94 384 PRO B N 1
ATOM 6386 C CA . PRO B 1 384 ? -7.762 9.758 30.734 1 94.94 384 PRO B CA 1
ATOM 6387 C C . PRO B 1 384 ? -6.605 8.906 31.25 1 94.94 384 PRO B C 1
ATOM 6389 O O . PRO B 1 384 ? -6.82 8 32.062 1 94.94 384 PRO B O 1
ATOM 6392 N N . THR B 1 385 ? -5.504 9.125 30.719 1 92.44 385 THR B N 1
ATOM 6393 C CA . THR B 1 385 ? -4.238 8.57 31.188 1 92.44 385 THR B CA 1
ATOM 6394 C C . THR B 1 385 ? -3.295 9.68 31.641 1 92.44 385 THR B C 1
ATOM 6396 O O . THR B 1 385 ? -3.633 10.867 31.547 1 92.44 385 THR B O 1
ATOM 6399 N N . SER B 1 386 ? -2.113 9.273 32.094 1 91.38 386 SER B N 1
ATOM 6400 C CA . SER B 1 386 ? -1.109 10.25 32.5 1 91.38 386 SER B CA 1
ATOM 6401 C C . SER B 1 386 ? -0.697 11.133 31.312 1 91.38 386 SER B C 1
ATOM 6403 O O . SER B 1 386 ? -0.299 12.281 31.5 1 91.38 386 SER B O 1
ATOM 6405 N N . GLU B 1 387 ? -0.955 10.672 30.141 1 89.25 387 GLU B N 1
ATOM 6406 C CA . GLU B 1 387 ? -0.522 11.391 28.953 1 89.25 387 GLU B CA 1
ATOM 6407 C C . GLU B 1 387 ? -1.594 12.375 28.484 1 89.25 387 GLU B C 1
ATOM 6409 O O . GLU B 1 387 ? -1.292 13.336 27.781 1 89.25 387 GLU B O 1
ATOM 6414 N N . THR B 1 388 ? -2.797 12.125 28.938 1 93.44 388 THR B N 1
ATOM 6415 C CA . THR B 1 388 ? -3.867 12.922 28.359 1 93.44 388 THR B CA 1
ATOM 6416 C C . THR B 1 388 ? -4.605 13.711 29.438 1 93.44 388 THR B C 1
ATOM 6418 O O . THR B 1 388 ? -5.613 14.359 29.156 1 93.44 388 THR B O 1
ATOM 6421 N N . LEU B 1 389 ? -4.094 13.734 30.625 1 92.62 389 LEU B N 1
ATOM 6422 C CA . LEU B 1 389 ? -4.777 14.32 31.766 1 92.62 389 LEU B CA 1
ATOM 6423 C C . LEU B 1 389 ? -5.07 15.797 31.531 1 92.62 389 LEU B C 1
ATOM 6425 O O . LEU B 1 389 ? -6.129 16.297 31.922 1 92.62 389 LEU B O 1
ATOM 6429 N N . ASP B 1 390 ? -4.242 16.484 30.984 1 94.69 390 ASP B N 1
ATOM 6430 C CA . ASP B 1 390 ? -4.348 17.922 30.859 1 94.69 390 ASP B CA 1
ATOM 6431 C C . ASP B 1 390 ? -5.348 18.312 29.766 1 94.69 390 ASP B C 1
ATOM 6433 O O . ASP B 1 390 ? -5.848 19.438 29.734 1 94.69 390 ASP B O 1
ATOM 6437 N N . VAL B 1 391 ? -5.648 17.359 28.844 1 97.19 391 VAL B N 1
ATOM 6438 C CA . VAL B 1 391 ? -6.477 17.75 27.703 1 97.19 391 VAL B CA 1
ATOM 6439 C C . VAL B 1 391 ? -7.789 16.969 27.719 1 97.19 391 VAL B C 1
ATOM 6441 O O . VAL B 1 391 ? -8.75 17.344 27.047 1 97.19 391 VAL B O 1
ATOM 6444 N N . TRP B 1 392 ? -7.871 15.898 28.469 1 97.62 392 TRP B N 1
ATOM 6445 C CA . TRP B 1 392 ? -8.953 14.93 28.344 1 97.62 392 TRP B CA 1
ATOM 6446 C C . TRP B 1 392 ? -10.305 15.578 28.641 1 97.62 392 TRP B C 1
ATOM 6448 O O . TRP B 1 392 ? -11.266 15.391 27.891 1 97.62 392 TRP B O 1
ATOM 6458 N N . ALA B 1 393 ? -10.367 16.391 29.703 1 97.31 393 ALA B N 1
ATOM 6459 C CA . ALA B 1 393 ? -11.641 16.969 30.109 1 97.31 393 ALA B CA 1
ATOM 6460 C C . ALA B 1 393 ? -12.203 17.891 29.031 1 97.31 393 ALA B C 1
ATOM 6462 O O . ALA B 1 393 ? -13.398 17.828 28.719 1 97.31 393 ALA B O 1
ATOM 6463 N N . ASP B 1 394 ? -11.383 18.703 28.547 1 98.12 394 ASP B N 1
ATOM 6464 C CA . ASP B 1 394 ? -11.82 19.625 27.5 1 98.12 394 ASP B CA 1
ATOM 6465 C C . ASP B 1 394 ? -12.227 18.875 26.234 1 98.12 394 ASP B C 1
ATOM 6467 O O . ASP B 1 394 ? -13.258 19.172 25.625 1 98.12 394 ASP B O 1
ATOM 6471 N N . ALA B 1 395 ? -11.398 17.875 25.797 1 98.56 395 ALA B N 1
ATOM 6472 C CA . ALA B 1 395 ? -11.719 17.047 24.641 1 98.56 395 ALA B CA 1
ATOM 6473 C C . ALA B 1 395 ? -13.039 16.312 24.844 1 98.56 395 ALA B C 1
ATOM 6475 O O . ALA B 1 395 ? -13.844 16.203 23.922 1 98.56 395 ALA B O 1
ATOM 6476 N N . ALA B 1 396 ? -13.227 15.812 26.031 1 98.5 396 ALA B N 1
ATOM 6477 C CA . ALA B 1 396 ? -14.438 15.055 26.344 1 98.5 396 ALA B CA 1
ATOM 6478 C C . ALA B 1 396 ? -15.68 15.938 26.25 1 98.5 396 ALA B C 1
ATOM 6480 O O . ALA B 1 396 ? -16.719 15.5 25.766 1 98.5 396 ALA B O 1
ATOM 6481 N N . GLN B 1 397 ? -15.562 17.125 26.734 1 98.25 397 GLN B N 1
ATOM 6482 C CA . GLN B 1 397 ? -16.688 18.062 26.672 1 98.25 397 GLN B CA 1
ATOM 6483 C C . GLN B 1 397 ? -17.062 18.344 25.219 1 98.25 397 GLN B C 1
ATOM 6485 O O . GLN B 1 397 ? -18.234 18.359 24.859 1 98.25 397 GLN B O 1
ATOM 6490 N N . HIS B 1 398 ? -16.109 18.594 24.422 1 98.75 398 HIS B N 1
ATOM 6491 C CA . HIS B 1 398 ? -16.359 18.859 23.016 1 98.75 398 HIS B CA 1
ATOM 6492 C C . HIS B 1 398 ? -16.875 17.625 22.281 1 98.75 398 HIS B C 1
ATOM 6494 O O . HIS B 1 398 ? -17.703 17.719 21.391 1 98.75 398 HIS B O 1
ATOM 6500 N N . ALA B 1 399 ? -16.312 16.438 22.672 1 98.81 399 ALA B N 1
ATOM 6501 C CA . ALA B 1 399 ? -16.781 15.18 22.094 1 98.81 399 ALA B CA 1
ATOM 6502 C C . ALA B 1 399 ? -18.25 14.938 22.453 1 98.81 399 ALA B C 1
ATOM 6504 O O . ALA B 1 399 ? -19.031 14.469 21.625 1 98.81 399 ALA B O 1
ATOM 6505 N N . LEU B 1 400 ? -18.578 15.258 23.672 1 98.5 400 LEU B N 1
ATOM 6506 C CA . LEU B 1 400 ? -19.969 15.117 24.109 1 98.5 400 LEU B CA 1
ATOM 6507 C C . LEU B 1 400 ? -20.891 16.031 23.297 1 98.5 400 LEU B C 1
ATOM 6509 O O . LEU B 1 400 ? -21.969 15.609 22.875 1 98.5 400 LEU B O 1
ATOM 6513 N N . ALA B 1 401 ? -20.484 17.219 23.125 1 98.25 401 ALA B N 1
ATOM 6514 C CA . ALA B 1 401 ? -21.25 18.156 22.312 1 98.25 401 ALA B CA 1
ATOM 6515 C C . ALA B 1 401 ? -21.406 17.672 20.891 1 98.25 401 ALA B C 1
ATOM 6517 O O . ALA B 1 401 ? -22.453 17.844 20.266 1 98.25 401 ALA B O 1
ATOM 6518 N N . TYR B 1 402 ? -20.375 17.125 20.406 1 98.62 402 TYR B N 1
ATOM 6519 C CA . TYR B 1 402 ? -20.375 16.547 19.062 1 98.62 402 TYR B CA 1
ATOM 6520 C C . TYR B 1 402 ? -21.422 15.453 18.922 1 98.62 402 TYR B C 1
ATOM 6522 O O . TYR B 1 402 ? -22.25 15.492 18.016 1 98.62 402 TYR B O 1
ATOM 6530 N N . TRP B 1 403 ? -21.391 14.508 19.859 1 98.69 403 TRP B N 1
ATOM 6531 C CA . TRP B 1 403 ? -22.359 13.422 19.828 1 98.69 403 TRP B CA 1
ATOM 6532 C C . TRP B 1 403 ? -23.781 13.961 19.969 1 98.69 403 TRP B C 1
ATOM 6534 O O . TRP B 1 403 ? -24.703 13.484 19.297 1 98.69 403 TRP B O 1
ATOM 6544 N N . SER B 1 404 ? -23.984 14.914 20.781 1 98.31 404 SER B N 1
ATOM 6545 C CA . SER B 1 404 ? -25.281 15.531 20.969 1 98.31 404 SER B CA 1
ATOM 6546 C C . SER B 1 404 ? -25.766 16.188 19.672 1 98.31 404 SER B C 1
ATOM 6548 O O . SER B 1 404 ? -26.938 16.078 19.312 1 98.31 404 SER B O 1
ATOM 6550 N N . ARG B 1 405 ? -24.875 16.859 19.078 1 98.06 405 ARG B N 1
ATOM 6551 C CA . ARG B 1 405 ? -25.203 17.516 17.812 1 98.06 405 ARG B CA 1
ATOM 6552 C C . ARG B 1 405 ? -25.594 16.484 16.75 1 98.06 405 ARG B C 1
ATOM 6554 O O . ARG B 1 405 ? -26.531 16.703 16 1 98.06 405 ARG B O 1
ATOM 6561 N N . LEU B 1 406 ? -24.875 15.398 16.703 1 98.38 406 LEU B N 1
ATOM 6562 C CA . LEU B 1 406 ? -25.156 14.359 15.719 1 98.38 406 LEU B CA 1
ATOM 6563 C C . LEU B 1 406 ? -26.531 13.758 15.945 1 98.38 406 LEU B C 1
ATOM 6565 O O . LEU B 1 406 ? -27.25 13.461 14.984 1 98.38 406 LEU B O 1
ATOM 6569 N N . GLU B 1 407 ? -26.859 13.609 17.141 1 97.62 407 GLU B N 1
ATOM 6570 C CA . GLU B 1 407 ? -28.172 13.055 17.484 1 97.62 407 GLU B CA 1
ATOM 6571 C C . GLU B 1 407 ? -29.297 13.922 16.953 1 97.62 407 GLU B C 1
ATOM 6573 O O . GLU B 1 407 ? -30.375 13.414 16.609 1 97.62 407 GLU B O 1
ATOM 6578 N N . GLN B 1 408 ? -29.031 15.148 16.781 1 96.5 408 GLN B N 1
ATOM 6579 C CA . GLN B 1 408 ? -30.062 16.094 16.406 1 96.5 408 GLN B CA 1
ATOM 6580 C C . GLN B 1 408 ? -29.953 16.469 14.922 1 96.5 408 GLN B C 1
ATOM 6582 O O . GLN B 1 408 ? -30.734 17.281 14.422 1 96.5 408 GLN B O 1
ATOM 6587 N N . THR B 1 409 ? -29.031 15.93 14.258 1 97.19 409 THR B N 1
ATOM 6588 C CA . THR B 1 409 ? -28.781 16.297 12.867 1 97.19 409 THR B CA 1
ATOM 6589 C C . THR B 1 409 ? -29.781 15.602 11.938 1 97.19 409 THR B C 1
ATOM 6591 O O . THR B 1 409 ? -29.781 14.375 11.82 1 97.19 409 THR B O 1
ATOM 6594 N N . PRO B 1 410 ? -30.578 16.312 11.195 1 95.19 410 PRO B N 1
ATOM 6595 C CA . PRO B 1 410 ? -31.656 15.719 10.406 1 95.19 410 PRO B CA 1
ATOM 6596 C C . PRO B 1 410 ? -31.141 14.93 9.203 1 95.19 410 PRO B C 1
ATOM 6598 O O . PRO B 1 410 ? -31.844 14.055 8.688 1 95.19 410 PRO B O 1
ATOM 6601 N N . GLU B 1 411 ? -29.938 15.273 8.742 1 93.81 411 GLU B N 1
ATOM 6602 C CA . GLU B 1 411 ? -29.375 14.578 7.59 1 93.81 411 GLU B CA 1
ATOM 6603 C C . GLU B 1 411 ? -29.047 13.125 7.926 1 93.81 411 GLU B C 1
ATOM 6605 O O . GLU B 1 411 ? -28.844 12.305 7.027 1 93.81 411 GLU B O 1
ATOM 6610 N N . LEU B 1 412 ? -29.016 12.82 9.227 1 96.69 412 LEU B N 1
ATOM 6611 C CA . LEU B 1 412 ? -28.688 11.461 9.656 1 96.69 412 LEU B CA 1
ATOM 6612 C C . LEU B 1 412 ? -29.969 10.633 9.828 1 96.69 412 LEU B C 1
ATOM 6614 O O . LEU B 1 412 ? -31 11.164 10.242 1 96.69 412 LEU B O 1
ATOM 6618 N N . SER B 1 413 ? -29.891 9.359 9.492 1 95.31 413 SER B N 1
ATOM 6619 C CA . SER B 1 413 ? -31.031 8.461 9.672 1 95.31 413 SER B CA 1
ATOM 6620 C C . SER B 1 413 ? -31.375 8.297 11.148 1 95.31 413 SER B C 1
ATOM 6622 O O . SER B 1 413 ? -30.531 8.539 12.016 1 95.31 413 SER B O 1
ATOM 6624 N N . ASP B 1 414 ? -32.562 7.797 11.398 1 96 414 ASP B N 1
ATOM 6625 C CA . ASP B 1 414 ? -33 7.535 12.773 1 96 414 ASP B CA 1
ATOM 6626 C C . ASP B 1 414 ? -32.094 6.484 13.43 1 96 414 ASP B C 1
ATOM 6628 O O . ASP B 1 414 ? -31.734 6.617 14.602 1 96 414 ASP B O 1
ATOM 6632 N N . THR B 1 415 ? -31.75 5.582 12.672 1 94.56 415 THR B N 1
ATOM 6633 C CA . THR B 1 415 ? -30.906 4.504 13.18 1 94.56 415 THR B CA 1
ATOM 6634 C C . THR B 1 415 ? -29.531 5.043 13.602 1 94.56 415 THR B C 1
ATOM 6636 O O . THR B 1 415 ? -29.047 4.711 14.688 1 94.56 415 THR B O 1
ATOM 6639 N N . PHE B 1 416 ? -28.984 5.84 12.789 1 96.44 416 PHE B N 1
ATOM 6640 C CA . PHE B 1 416 ? -27.656 6.348 13.094 1 96.44 416 PHE B CA 1
ATOM 6641 C C . PHE B 1 416 ? -27.703 7.352 14.242 1 96.44 416 PHE B C 1
ATOM 6643 O O . PHE B 1 416 ? -26.797 7.391 15.086 1 96.44 416 PHE B O 1
ATOM 6650 N N . ARG B 1 417 ? -28.75 8.172 14.273 1 97.56 417 ARG B N 1
ATOM 6651 C CA . ARG B 1 417 ? -28.922 9.078 15.406 1 97.56 417 ARG B CA 1
ATOM 6652 C C . ARG B 1 417 ? -29.031 8.305 16.719 1 97.56 417 ARG B C 1
ATOM 6654 O O . ARG B 1 417 ? -28.547 8.766 17.75 1 97.56 417 ARG B O 1
ATOM 6661 N N . GLY B 1 418 ? -29.656 7.152 16.594 1 96.56 418 GLY B N 1
ATOM 6662 C CA . GLY B 1 418 ? -29.703 6.281 17.75 1 96.56 418 GLY B CA 1
ATOM 6663 C C . GLY B 1 418 ? -28.312 5.836 18.219 1 96.56 418 GLY B C 1
ATOM 6664 O O . GLY B 1 418 ? -28.031 5.805 19.406 1 96.56 418 GLY B O 1
ATOM 6665 N N . HIS B 1 419 ? -27.453 5.473 17.281 1 95.88 419 HIS B N 1
ATOM 6666 C CA . HIS B 1 419 ? -26.078 5.141 17.609 1 95.88 419 HIS B CA 1
ATOM 6667 C C . HIS B 1 419 ? -25.375 6.305 18.297 1 95.88 419 HIS B C 1
ATOM 6669 O O . HIS B 1 419 ? -24.656 6.113 19.281 1 95.88 419 HIS B O 1
ATOM 6675 N N . CYS B 1 420 ? -25.625 7.488 17.75 1 97.81 420 CYS B N 1
ATOM 6676 C CA . CYS B 1 420 ? -25 8.688 18.297 1 97.81 420 CYS B CA 1
ATOM 6677 C C . CYS B 1 420 ? -25.453 8.945 19.734 1 97.81 420 CYS B C 1
ATOM 6679 O O . CYS B 1 420 ? -24.656 9.336 20.578 1 97.81 420 CYS B O 1
ATOM 6681 N N . ALA B 1 421 ? -26.703 8.688 19.938 1 97.81 421 ALA B N 1
ATOM 6682 C CA . ALA B 1 421 ? -27.25 8.852 21.281 1 97.81 421 ALA B CA 1
ATOM 6683 C C . ALA B 1 421 ? -26.594 7.887 22.266 1 97.81 421 ALA B C 1
ATOM 6685 O O . ALA B 1 421 ? -26.266 8.258 23.406 1 97.81 421 ALA B O 1
ATOM 6686 N N . ARG B 1 422 ? -26.422 6.684 21.844 1 97.56 422 ARG B N 1
ATOM 6687 C CA . ARG B 1 422 ? -25.766 5.688 22.688 1 97.56 422 ARG B CA 1
ATOM 6688 C C . ARG B 1 422 ? -24.328 6.07 22.969 1 97.56 422 ARG B C 1
ATOM 6690 O O . ARG B 1 422 ? -23.844 5.883 24.094 1 97.56 422 ARG B O 1
ATOM 6697 N N . CYS B 1 423 ? -23.656 6.586 21.984 1 98.12 423 CYS B N 1
ATOM 6698 C CA . CYS B 1 423 ? -22.281 7.035 22.172 1 98.12 423 CYS B CA 1
ATOM 6699 C C . CYS B 1 423 ? -22.219 8.203 23.141 1 98.12 423 CYS B C 1
ATOM 6701 O O . CYS B 1 423 ? -21.344 8.25 24.016 1 98.12 423 CYS B O 1
ATOM 6703 N N . ARG B 1 424 ? -23.172 9.141 22.969 1 98.19 424 ARG B N 1
ATOM 6704 C CA . ARG B 1 424 ? -23.281 10.273 23.891 1 98.19 424 ARG B CA 1
ATOM 6705 C C . ARG B 1 424 ? -23.453 9.797 25.328 1 98.19 424 ARG B C 1
ATOM 6707 O O . ARG B 1 424 ? -22.75 10.266 26.234 1 98.19 424 ARG B O 1
ATOM 6714 N N . ASP B 1 425 ? -24.297 8.828 25.484 1 98.12 425 ASP B N 1
ATOM 6715 C CA . ASP B 1 425 ? -24.594 8.328 26.812 1 98.12 425 ASP B CA 1
ATOM 6716 C C . ASP B 1 425 ? -23.391 7.609 27.422 1 98.12 425 ASP B C 1
ATOM 6718 O O . ASP B 1 425 ? -23.109 7.75 28.609 1 98.12 425 ASP B O 1
ATOM 6722 N N . SER B 1 426 ? -22.766 6.852 26.594 1 98 426 SER B N 1
ATOM 6723 C CA . SER B 1 426 ? -21.578 6.141 27.062 1 98 426 SER B CA 1
ATOM 6724 C C . SER B 1 426 ? -20.484 7.113 27.5 1 98 426 SER B C 1
ATOM 6726 O O . SER B 1 426 ? -19.844 6.898 28.531 1 98 426 SER B O 1
ATOM 6728 N N . LEU B 1 427 ? -20.297 8.172 26.75 1 98.31 427 LEU B N 1
ATOM 6729 C CA . LEU B 1 427 ? -19.281 9.164 27.094 1 98.31 427 LEU B CA 1
ATOM 6730 C C . LEU B 1 427 ? -19.688 9.953 28.328 1 98.31 427 LEU B C 1
ATOM 6732 O O . LEU B 1 427 ? -18.859 10.219 29.203 1 98.31 427 LEU B O 1
ATOM 6736 N N . ALA B 1 428 ? -20.922 10.289 28.406 1 97.81 428 ALA B N 1
ATOM 6737 C CA . ALA B 1 428 ? -21.422 11.008 29.578 1 97.81 428 ALA B CA 1
ATOM 6738 C C . ALA B 1 428 ? -21.219 10.195 30.859 1 97.81 428 ALA B C 1
ATOM 6740 O O . ALA B 1 428 ? -20.828 10.75 31.891 1 97.81 428 ALA B O 1
ATOM 6741 N N . ALA B 1 429 ? -21.469 8.938 30.734 1 97.69 429 ALA B N 1
ATOM 6742 C CA . ALA B 1 429 ? -21.281 8.055 31.875 1 97.69 429 ALA B CA 1
ATOM 6743 C C . ALA B 1 429 ? -19.812 8.008 32.281 1 97.69 429 ALA B C 1
ATOM 6745 O O . ALA B 1 429 ? -19.484 8.008 33.469 1 97.69 429 ALA B O 1
ATOM 6746 N N . LEU B 1 430 ? -18.969 7.973 31.312 1 97.56 430 LEU B N 1
ATOM 6747 C CA . LEU B 1 430 ? -17.547 7.961 31.609 1 97.56 430 LEU B CA 1
ATOM 6748 C C . LEU B 1 430 ? -17.109 9.273 32.25 1 97.56 430 LEU B C 1
ATOM 6750 O O . LEU B 1 430 ? -16.328 9.266 33.219 1 97.56 430 LEU B O 1
ATOM 6754 N N . MET B 1 431 ? -17.594 10.383 31.781 1 96.88 431 MET B N 1
ATOM 6755 C CA . MET B 1 431 ? -17.234 11.695 32.312 1 96.88 431 MET B CA 1
ATOM 6756 C C . MET B 1 431 ? -17.672 11.828 33.781 1 96.88 431 MET B C 1
ATOM 6758 O O . MET B 1 431 ? -16.969 12.453 34.562 1 96.88 431 MET B O 1
ATOM 6762 N N . GLN B 1 432 ? -18.734 11.227 34.094 1 95.38 432 GLN B N 1
ATOM 6763 C CA . GLN B 1 432 ? -19.25 11.289 35.469 1 95.38 432 GLN B CA 1
ATOM 6764 C C . GLN B 1 432 ? -18.375 10.5 36.438 1 95.38 432 GLN B C 1
ATOM 6766 O O . GLN B 1 432 ? -18.203 10.898 37.594 1 95.38 432 GLN B O 1
ATOM 6771 N N . ARG B 1 433 ? -17.844 9.453 35.938 1 93.5 433 ARG B N 1
ATOM 6772 C CA . ARG B 1 433 ? -17.078 8.586 36.812 1 93.5 433 ARG B CA 1
ATOM 6773 C C . ARG B 1 433 ? -15.602 8.977 36.812 1 93.5 433 ARG B C 1
ATOM 6775 O O . ARG B 1 433 ? -14.836 8.5 37.656 1 93.5 433 ARG B O 1
ATOM 6782 N N . THR B 1 434 ? -15.25 9.773 35.906 1 90.5 434 THR B N 1
ATOM 6783 C CA . THR B 1 434 ? -13.852 10.172 35.812 1 90.5 434 THR B CA 1
ATOM 6784 C C . THR B 1 434 ? -13.586 11.469 36.562 1 90.5 434 THR B C 1
ATOM 6786 O O . THR B 1 434 ? -14.219 12.492 36.281 1 90.5 434 THR B O 1
ATOM 6789 N N . PRO B 1 435 ? -12.656 11.422 37.562 1 84.69 435 PRO B N 1
ATOM 6790 C CA . PRO B 1 435 ? -12.422 12.594 38.406 1 84.69 435 PRO B CA 1
ATOM 6791 C C . PRO B 1 435 ? -11.555 13.648 37.75 1 84.69 435 PRO B C 1
ATOM 6793 O O . PRO B 1 435 ? -10.422 13.883 38.156 1 84.69 435 PRO B O 1
ATOM 6796 N N . VAL B 1 436 ? -11.766 14.031 36.594 1 79.25 436 VAL B N 1
ATOM 6797 C CA . VAL B 1 436 ? -11.008 15.086 35.938 1 79.25 436 VAL B CA 1
ATOM 6798 C C . VAL B 1 436 ? -11.953 16.203 35.5 1 79.25 436 VAL B C 1
ATOM 6800 O O . VAL B 1 436 ? -13.148 15.969 35.281 1 79.25 436 VAL B O 1
#

Organism: Myxococcus xanthus (strain DK1622) (NCBI:txid246197)

pLDDT: mean 90.42, std 10.09, range [41.56, 98.81]

Sequence (872 aa):
MATLEQLLAVLGRQVEVKGSELATQLRVSRPTVSRLLASAGPSVCRMGQGPATRYARTRSIAPLGEQVRMYRVDETGRPHEAGVLHPLWNGGCWIAREDGVGERFAGLPPFAADMSPQGYLGRGFTSRHLELGLPPRITDWTEDHQLIALALRGDDCVGNHIIGAASLDRFLASPLRPVTEAQYPELARSSMSSEAGSFAGGDQPKFTAYAERRHVLVKFAANDDGAAAQRWRELLVCEGLALEVVRNAGIPAAASRSIRVEGYQFLEVERFDRVGERGRKALLSLKAIDNEYLGHEGKGSTWTSAARYLLQSQYISEEDVRRIRWLDTFGQLTGNTDRHFGNLSFFEDGPKRFRLAPAYDMLPMMFAPVGTSIIDRTFEPRPPTSETLDVWADAAQHALAYWSRLEQTPELSDTFRGHCARCRDSLAALMQRTPVMATLEQLLAVLGRQVEVKGSELATQLRVSRPTVSRLLASAGPSVCRMGQGPATRYARTRSIAPLGEQVRMYRVDETGRPHEAGVLHPLWNGGCWIAREDGVGERFAGLPPFAADMSPQGYLGRGFTSRHLELGLPPRITDWTEDHQLIALALRGDDCVGNHIIGAASLDRFLASPLRPVTEAQYPELARSSMSSEAGSFAGGDQPKFTAYAERRHVLVKFAANDDGAAAQRWRELLVCEGLALEVVRNAGIPAAASRSIRVEGYQFLEVERFDRVGERGRKALLSLKAIDNEYLGHEGKGSTWTSAARYLLQSQYISEEDVRRIRWLDTFGQLTGNTDRHFGNLSFFEDGPKRFRLAPAYDMLPMMFAPVGTSIIDRTFEPRPPTSETLDVWADAAQHALAYWSRLEQTPELSDTFRGHCARCRDSLAALMQRTPV

Solvent-accessible surface area (backbone atoms only — not comparable to full-atom values): 45438 Å² total; per-residue (Å²): 126,83,45,64,66,53,52,50,51,55,30,61,73,37,81,62,41,38,63,69,54,47,14,61,76,58,69,47,51,62,68,56,47,53,50,43,54,60,70,47,46,64,47,39,43,81,40,54,55,78,94,66,30,28,36,26,32,30,29,75,42,90,91,64,42,35,56,39,46,29,30,31,31,36,61,84,37,52,73,39,84,60,31,37,36,30,38,28,57,84,53,25,27,36,37,43,33,87,86,47,49,60,49,78,33,81,41,72,52,43,58,55,59,66,38,36,75,50,68,47,65,20,47,20,42,32,68,73,40,60,89,71,66,58,50,66,49,60,90,72,52,49,72,65,52,42,47,51,46,30,23,59,66,22,52,83,39,64,22,20,60,28,38,19,64,56,6,45,50,46,45,72,67,54,75,87,68,77,48,55,79,86,46,44,61,58,51,53,53,51,53,55,66,37,32,59,27,40,58,34,50,28,46,72,49,52,49,75,48,36,39,91,83,32,48,30,42,34,35,51,26,60,68,43,89,22,71,35,27,46,47,46,35,38,47,44,51,44,24,46,53,42,31,52,52,42,38,74,71,74,40,66,34,42,55,60,45,78,43,77,53,97,63,25,35,33,32,38,31,46,45,80,38,50,34,70,93,60,8,19,32,51,48,40,34,43,41,32,47,37,62,68,71,49,40,88,76,56,70,50,62,43,59,48,50,43,35,52,53,36,38,74,69,60,26,37,51,71,66,45,36,51,52,41,37,29,51,44,50,27,28,52,55,47,38,27,61,55,69,47,46,77,57,39,42,24,30,63,69,57,89,72,24,41,39,74,43,55,45,54,87,46,36,46,26,44,64,37,32,57,73,64,36,79,62,91,68,85,79,75,64,73,77,73,44,94,85,34,56,91,38,37,56,65,26,48,52,52,28,42,51,49,25,52,50,48,42,67,38,78,90,41,52,71,67,55,21,50,52,27,45,52,46,31,49,51,44,52,54,48,54,72,72,40,96,107,127,81,43,63,67,53,53,49,51,56,29,61,72,38,83,62,41,39,63,67,54,50,14,62,76,58,70,48,53,61,69,56,47,53,52,42,54,60,71,46,46,63,47,40,43,81,39,55,54,78,93,65,30,28,34,26,31,30,31,74,40,89,89,62,42,32,56,38,46,30,30,32,30,36,61,84,36,52,74,38,85,59,29,36,38,29,39,28,58,85,53,25,28,36,36,41,32,87,86,46,50,61,49,77,32,80,41,73,52,44,59,56,59,66,37,34,76,50,65,48,65,19,46,20,42,34,69,74,40,59,88,71,62,58,48,65,49,60,89,73,52,49,71,65,52,42,48,50,46,30,24,59,67,22,52,82,38,64,24,19,59,28,39,18,66,56,7,44,50,46,45,72,66,54,73,87,67,77,49,55,77,87,47,45,62,59,51,53,54,52,53,54,66,37,31,60,28,38,58,33,51,27,48,72,48,52,48,76,47,36,40,90,84,33,48,29,41,34,35,51,26,60,68,43,91,21,71,32,27,47,46,46,34,39,46,44,51,44,24,46,53,42,32,51,51,42,38,73,71,72,39,67,35,43,55,62,46,77,43,77,52,95,63,25,35,34,31,38,31,47,46,81,39,50,34,69,94,59,9,18,32,51,46,42,34,44,41,33,49,36,62,68,71,51,40,89,77,56,75,48,63,43,58,49,52,41,35,52,52,37,39,74,68,60,26,37,50,71,66,46,36,52,51,41,36,28,52,45,49,28,28,53,54,47,38,27,60,55,71,48,46,76,56,39,42,24,31,62,70,55,89,72,25,40,41,74,42,53,46,54,88,47,35,48,26,44,64,37,32,55,74,65,36,79,62,92,68,84,79,75,64,75,78,72,46,93,87,34,56,92,38,37,56,64,26,47,53,53,29,42,50,48,25,52,48,48,42,68,37,80,89,40,52,72,69,55,22,50,52,28,44,52,45,30,49,50,44,51,54,47,55,71,72,40,97,108

InterPro domains:
  IPR012893 HipA-like, C-terminal [PF07804] (200-368)
  IPR052028 HipA Serine/Threonine-Protein Kinase [PTHR37419] (107-381)

Foldseek 3Di:
DQALVNLQVVQLVDAKDFLVRSCVVSVHDSVVSVVSVVVCPLQKDWAADDRPIIIHGFDQQPPCGQKKWKWFAAQVQDIDTAFIWGHGNNAWIKTAGPVRHIDTFRYDALLLVQQFQDFLRNQLQCLVPVVLVADNGCVPDDSSSSLSCQQQPSLDGAFGMGMHPNSVVCVVPDDADEDEPQCVVVVQVVSVVSRDVPDLDPGFRWDWHQYPQFTKIKTKAALDPAPQSQVVLLQLVLQQLLQVLLVVLVAFAWHWDWDDDPSMTMIITTRPQHHTDRHGFGKGFQVSCCVTPVNPVQPDPAQLSSLVVLVVVVQEDPVQSLSSLLLRLLLLLQQNPPRDRRQWMWTDPDDSHTHTDHGGDRGNCNQRADSSHTDDDDRARDADDPSNVVNNLSSLVSSLVSLVVSLVDPSHDPVVSVVSVNSSVNSVVRSVVHPD/DQALVNLQVVQLVDAKDFLVRSCVVSVHDSVVSVVSVVVCPLQKDWAADDRPIIIHGFDQQPPCGQKKWKWFQAQVQDIDTAFIWGHGNNAWIKTAGPVRHIDTDRYDALLLVQQFQDFLRNQLQCLVPVVLVDDNGCVPDDSSSSLSCQQQPSLDGAFGMGMHPNSVVCVVPDDADEDEPQCVVVVQVVSVVSRDVPDLDPGFRWDWHQYPQFTKIKTKAALDPAPQSQLVLLQLVLQQLVQVLLVVLVAFAWHWDWDDDPSMTMIITTRPQHHTDRHGFGKGFQVSCCCTPVNPVQPDPFQLSSLVVLVVVVQEDPVQSLSSLLLRLLLLLQQNPPRDRRQWMWTDPDDSHTHTDHGGDRGNCNQNADSRHTDDDDRARDADDPSNVVNNLSSLVSSLVSLVVSLVDPSHDPVVSVVSVNSSVNSVVRSVVHPD

Secondary structure (DSSP, 8-state):
---HHHHHHHHHTSS-EEHHHHHHHHT--HHHHHHHHHHHGGGEEEESSGGG-EEEEB--BTTTBT-EEEEEE-TTS-EEEEEEEEEBTTSSEEEE-TTS-EEEESSS-HHHHHHS--HHHHHTHHHHTGGG---SSGGG--HHHHHHHHHHH-TT-SSSEEESHHHHHHHHHPPP-EE-GGGHHHHHHHHHHTS-TT----PPPEEEEEETTEEEEEEEE----SHHHHHHHHHHHHHHHHHHHHHHTT--B--EEEEEETTEEEEEEE-TTEETTTEE--EEEHHHHIIIIIGGG----SHHHHHHHHHHTTSS-HHHHHHHHHHHHHHHHTT-----GGG-EEEE-STT-EEEPPB---S-GGG--BTTB------------TTTHHHHHHHHHHHHHHHHHHHT-TTS-HHHHHHHHHHHHHHHHHHHHS--/---HHHHHHHHHTSS-EEHHHHHHHHT--HHHHHHHHHHHGGGEEEESSGGG-EEEEB--BTTTBT-EEEEEE-TTS-EEEEEEEEEBTTSSEEEE-TTS-EEEESSS-HHHHHHS--HHHHHTHHHHTGGG---SSGGG--HHHHHHHHHHH-TT-SSSEEESHHHHHHHHHPPP-EE-GGGHHHHHHHHHHTS-TT----PPPEEEEEETTEEEEEEEE----SHHHHHHHHHHHHHHHHHHHHHHTT--B--EEEEEETTEEEEEEE-TTEETTTEE--EEEHHHHIIIIIGGG----SHHHHHHHHHHTTSS-HHHHHHHHHHHHHHHHTT-----GGG-EEEE-STT-EEEPPB---S-GGG--BTTB------------TTTHHHHHHHHHHHHHHHHHHHT-TTS-HHHHHHHHHHHHHHHHHHHHS--

Radius of gyration: 28.22 Å; Cα contacts (8 Å, |Δi|>4): 1745; chains: 2; bounding box: 80×68×77 Å